Protein 2C5Q (pdb70)

B-factor: mean 17.47, std 9.69, range [5.38, 99.22]

Secondary structure (P-SEA, 3-state):
ccccccccccaaaaaaaaaaccccccccccccccccccccccccccccbbbbbcccccccccccccccccccccbbbbcccccccccccccccccccccaaaaaaaaaacccbbbbcbbbcaaaaaaaacbbbbccccccccccccccccccccbbbbbcccccccccccccccccccbbbbcccccccaaaaaaaaaaaaaaaaaaaaaaaacccaaaaaaaaacccccc/caaaaaaaccaaaaaaaaaaccccccccccccccccccccccbbbbbbbbbbbcccccccccccccccccccccbbbbcccccccccccccccccccccaaaaaaaaaacccbbbbcbbbcaaaaaaaacbbbbccccccccccccccccccccbbbbbcccccccccccccccccccbbbbccccccaaaaaaaaaaaaaaaaaaaaaaaaacccaaaaaaaaaaaacc/caaaaaaaccaaaaaaaaaaccccccccccccccccccccccccccccbbbbbcccccccccccccccccccccbbbbcccccccccccccccccccccaaaaaaaaaacccbbbbcbbbcaaaaaaaacbbbbccccccccccccccccccccbbbbbcccccccccccccccccccbbbbbbccccaaaaaaaaaaaaaaaaaaaaaaaaacccaaaaaaaaacccccc/ccccccccccaaaaaaaaaaccccccccccccccccccccccccccccbbbbbcccccccccccccccccccccbbbbcccccccccccccccccccccaaaaaaaaaacccbbbbcbbbcaaaaaaaacbbbbccccccccccccccccccccbbbbbcccccccccccccccccccbbbbccccccaaaaaaaaaaaaaaaaaaaaaaaaacccaaaaaaaaacccccc/ccccccccccaaaaaaaaaaccccccccccccccccccccccccccccbbbbbcccccccccccccccccccccbbbbcccccccccccccccccccccaaaaaaaaaacccbbbbcbbbcaaaaaaaacbbbbccccccccccccccccccccbbbbbcccccccccccccccccccbbbbbbccccaaaaaaaaaaaaaaaaaaaaaaaaacccaaaaaaaccccccccc/caaaaaaaccaaaaaaaaaaccccccccccccccccccccccccccccbbbbbcccccccccccccccccccccbbbbcccccccccccccccccccccaaaaaaaaaacccbbbbcbbbcaaaaaaaacbbbbccccccccccccccccccccbbbbbcccccccccccccccccccbbbbbbccccaaaaaaaaaaaaaaaaaaaaaaaaacccaaaaaaacccccc

Sequence (1384 aa):
SDLQKLQRFSTCDISDGLLNVYNIPTGGYFPNLTAISPPQNSSIVGTAYTVLFAPIDDPRPAVNYIDSVPPNSILVLALEPHLQSQFHPFIKITQAMYGGLMSTRAQYLKSNGTVVFGRIRDVDEHRTLNHPVFAYGVGSCAPKAVVKAVGTNVQLKILTSDGVTQTIPGDYIAGDNNGIVRIPVQETDISKLVTYIEKSIEVDLLVSEDIKNGIPAKQAQNDRRSVLKKYSDLQKLQRFSTCDISDGLLNVYNIPTGGYFPNLTAISPPQNSSIVGTAYTVLFAPIDDPRPAVNYIDSVPPNSILVLALEPHLQSQFHPFIKITQAMYGGLMSTRAQYLKSNGTVVFGRIRDVDEHRTLNHPVFAYGVGSCAPKAVVKAVGTNVQLKILTSDGVTQTIPGDYIAGDNNGIVRIPVQETDISKLVTYIEKSIEVDLLVSEDIKNGIPAKQAQNDRRSVLKKSDLQKLQRFSTCDISDGLLNVYNIPTGGYFPNLTAISPPQNSSIVGTAYTVLFAPIDDPRPAVNYIDSVPPNSILVLALEPHLQSQFHPFIKITQAMYGGLMSTRAQYLKSNGTVVFGRIRDVDEHRTLNHPVFAYGVGSCAPKAVVKAVGTNVQLKILTSDGVTQTIPGDYIAGDNNGIVRIPVQETDISKLVTYIEKSIEVDLLVSEDIKNGIPAKQAQNDRRSVLKKYSDLQKLQRFSTCDISDGLLNVYNIPTGGYFPNLTAISPPQNSSIVGTAYTVLFAPIDDPRPAVNYIDSVPPNSILVLALEPHLQSQFHPFIKITQAMYGGLMSTRAQYLKSNGTVVFGRIRDVDEHRTLNHPVFAYGVGSCAPKAVVKAVGTNVQLKILTSDGVTQTIPGDYIAGDNNGIVRIPVQETDISKLVTYIEKSIEVDLLVSEDIKNGIPAKQAQNDRRSVLKKYSDLQKLQRFSTCDISDGLLNVYNIPTGGYFPNLTAISPPQNSSIVGTAYTVLFAPIDDPRPAVNYIDSVPPNSILVLALEPHLQSQFHPFIKITQAMYGGLMSTRAQYLKSNGTVVFGRIRDVDEHRTLNHPVFAYGVGSCAPKAVVKAVGTNVQLKILTSDGVTQTIPGDYIAGDNNGIVRIPVQETDISKLVTYIEKSIEVDLLVSEDIKNGIPAKQAQNDRRSVLKKYISDLQKLQRFSTCDISDGLLNVYNIPTGGYFPNLTAISPPQNSSIVGTAYTVLFAPIDDPRPAVNYIDSVPPNSILVLALEPHLQSQFHPFIKITQAMYGGLMSTRAQYLKSNGTVVFGRIRDVDEHRTLNHPVFAYGVGSCAPKAVVKAVGTNVQLKILTSDGVTQTIPGDYIAGDNNGIVRIPVQETDISKLVTYIEKSIEVDLLVSEDIKNGIPAKQAQNDRRSVLK

Organism: Saccharomyces cerevisiae (strain ATCC 204508 / S288c) (NCBI:txid559292)

Foldseek 3Di:
DLQVLVVPDDLVLQLVLCCVVPVPVVSQAFDQKAFLLAAPDQKFKAFEKEWEKEWPPDPFDFDDRQQPQAARHAYEYDYDPVQADLDPLGGNDQAAAEELVSLVSNVVNHYRAYEYAGAYEPSVSCNVVSHTYIYSYYHHHYCVNTMGTRDIPDKDWGQYNVRDIDIDGGWMWMQGRRGIGTHHVVRDPSVSSSVLSVLVVVLVVQLVVCVVVVHDNVVSSVVSCVVSVVD/DLQVLCVVDDLVLQLVLCCPVVVPPRSQAFDQKAWLLAAPDFKAKAFEKEWEKEWPPDPFDFDDRLQPQAARYAYEYEYDVVQADLDPLGGNDQAAAEELVSLVSNVVNHYRAYEYAAAYEPSVSCNVVSHTYIYSYYHHHYCVNTMGTRDIPDKDWGQYNVRDTDIDGGWMWMQGRRGIGTHDPVPDDSVSSSVLSVLLVVLVVQLVVCVVVPHDSVVSVVVSCVVSVD/DLQVLVVVDALVLQLVLCCPVVVPVRSQAFDQKAFLLAAPDFKAKAFEWEWEKEWPPDPQDFDDSLQPQAARYAYEYEYDPVQADLDPLGGNDQAAAEELVSLVSNVVNHYQAYEYAAAYEPSVSCNVVSHTYIYSYYHHHYCNNTMGTRDIPDKDWGQYNVRDIDIDGGWMWMQGRRGIGTHDPVPDPSVVSSVLSVLVVVLVVQLVVCVVVPHDSVVSNVVSCPVSVVD/DLQVLCVVDDLVLQLVLCCPVVVPVRSQDFDQK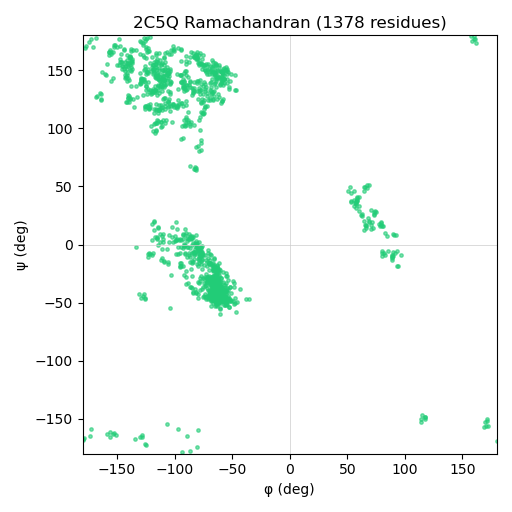AFLQAAPDFKAKAFEKEWEKEWPPDPFDFDDRQQPQAARYAYEYDYDCVQADLDPLGGNDQAAAEELVSLVSNVVNHYQAYEYAAAYEHSVSCNVVSHTYIYSYYHHHYCVNTMGTRDIPDKDWGQYNVRDIDIDGGWMWMQGRRGIGTHDVVPDDSVVSSVLSVLVVVLVVQLVVCVVVVHDNVVSNCVSCVVSVVD/DLQVLCVPDDLVLQLVLCCPVVVPPRSQAFDQKAWLQAAPDFKAKAFEKEWEKEWPPPPFDFDDRQQPQAARHAYEYEYDVVQADLDPLGGNDQAAAEELVSLVSNVVNHYRAYEYAAAYEHSVNCNVVSHIYIYSYYHHHYCVNTMGTRDIPDKDWGQYNVRDTDIDGGWMWMQGRRGIGTHDVVPDDSVLSSVLSVLVVVLVVQLVVCVVVPNDSVVSCVVSVPCSVVSD/DLQVLCVVDDLVLQLVLCCPVVVPPRSQAFDQKAFLQAAPDQKFKAFEWEWEKEWPPDPQDFDDSLQPQAARYAYEYEYACVQADLDPLGGNDQAAAEELVSLVSNVVNHYQAYEYAAAYEPSVSCNVVSGTYIYSYYHHHYCNNTMGTRDIPDKDWGQYNVRDTDIDGGWMWMDHRVHIGTHGPVPDPSVSSSVLSVLVVVLVVQLVVCVVVPHDNVRSNVVSCPVND

CATH classification: 3.50.30.40

InterPro domains:
  IPR005493 Ribonuclease E inhibitor RraA/RraA-like protein [PF03737] (12-183)
  IPR005493 Ribonuclease E inhibitor RraA/RraA-like protein [cd16841] (13-185)
  IPR036704 Ribonuclease E inhibitor RraA/RraA-like superfamily [SSF89562] (8-189)

Structure (mmCIF, N/CA/C/O backbone):
data_2C5Q
#
_entry.id   2C5Q
#
_cell.length_a   128.193
_cell.length_b   255.073
_cell.length_c   48.173
_cell.angle_alpha   90.00
_cell.angle_beta   90.00
_cell.angle_gamma   90.00
#
_symmetry.space_group_name_H-M   'P 21 21 2'
#
loop_
_entity.id
_entity.type
_entity.pdbx_description
1 polymer 'RRAA-LIKE PROTEIN YER010C'
2 non-polymer 1,2-ETHANEDIOL
3 water water
#
loop_
_atom_site.group_PDB
_atom_site.id
_atom_site.type_symbol
_atom_site.label_atom_id
_atom_site.label_alt_id
_atom_site.label_comp_id
_atom_site.label_asym_id
_atom_site.label_entity_id
_atom_site.label_seq_id
_atom_site.pdbx_PDB_ins_code
_atom_site.Cartn_x
_atom_site.Cartn_y
_atom_site.Cartn_z
_atom_site.occupancy
_atom_site.B_iso_or_equiv
_atom_site.auth_seq_id
_atom_site.auth_comp_id
_atom_site.auth_asym_id
_atom_site.auth_atom_id
_atom_site.pdbx_PDB_model_num
ATOM 1 N N . SER A 1 2 ? 92.935 7.986 43.656 1.00 23.93 2 SER A N 1
ATOM 2 C CA . SER A 1 2 ? 93.287 7.539 42.276 1.00 23.67 2 SER A CA 1
ATOM 3 C C . SER A 1 2 ? 94.478 8.292 41.752 1.00 23.69 2 SER A C 1
ATOM 4 O O . SER A 1 2 ? 94.837 9.325 42.288 1.00 21.97 2 SER A O 1
ATOM 7 N N . ASP A 1 3 ? 95.052 7.781 40.662 1.00 24.36 3 ASP A N 1
ATOM 8 C CA . ASP A 1 3 ? 96.178 8.463 39.985 1.00 23.51 3 ASP A CA 1
ATOM 9 C C . ASP A 1 3 ? 95.824 9.833 39.556 1.00 22.46 3 ASP A C 1
ATOM 10 O O . ASP A 1 3 ? 96.605 10.755 39.777 1.00 21.14 3 ASP A O 1
ATOM 15 N N . LEU A 1 4 ? 94.665 9.988 38.928 1.00 21.40 4 LEU A N 1
ATOM 16 C CA . LEU A 1 4 ? 94.247 11.312 38.471 1.00 20.95 4 LEU A CA 1
ATOM 17 C C . LEU A 1 4 ? 94.062 12.272 39.603 1.00 20.16 4 LEU A C 1
ATOM 18 O O . LEU A 1 4 ? 94.323 13.462 39.467 1.00 19.64 4 LEU A O 1
ATOM 23 N N . GLN A 1 5 ? 93.532 11.790 40.721 1.00 18.42 5 GLN A N 1
ATOM 24 C CA . GLN A 1 5 ? 93.352 12.691 41.844 1.00 18.84 5 GLN A CA 1
ATOM 25 C C . GLN A 1 5 ? 94.720 13.177 42.322 1.00 17.64 5 GLN A C 1
ATOM 26 O O . GLN A 1 5 ? 94.842 14.336 42.707 1.00 18.20 5 GLN A O 1
ATOM 32 N N . LYS A 1 6 ? 95.726 12.316 42.278 1.00 17.96 6 LYS A N 1
ATOM 33 C CA . LYS A 1 6 ? 97.049 12.747 42.760 1.00 18.72 6 LYS A CA 1
ATOM 34 C C . LYS A 1 6 ? 97.660 13.727 41.743 1.00 17.61 6 LYS A C 1
ATOM 35 O O . LYS A 1 6 ? 98.154 14.787 42.092 1.00 17.85 6 LYS A O 1
ATOM 41 N N . LEU A 1 7 ? 97.591 13.360 40.468 1.00 16.69 7 LEU A N 1
ATOM 42 C CA . LEU A 1 7 ? 98.082 14.263 39.396 1.00 16.89 7 LEU A CA 1
ATOM 43 C C . LEU A 1 7 ? 97.406 15.613 39.314 1.00 17.15 7 LEU A C 1
ATOM 44 O O . LEU A 1 7 ? 98.004 16.601 38.853 1.00 16.27 7 LEU A O 1
ATOM 49 N N . GLN A 1 8 ? 96.141 15.687 39.733 1.00 17.24 8 GLN A N 1
ATOM 50 C CA . GLN A 1 8 ? 95.384 16.928 39.641 1.00 17.36 8 GLN A CA 1
ATOM 51 C C . GLN A 1 8 ? 95.998 18.042 40.489 1.00 16.77 8 GLN A C 1
ATOM 52 O O . GLN A 1 8 ? 95.756 19.227 40.240 1.00 17.28 8 GLN A O 1
ATOM 58 N N . ARG A 1 9 ? 96.776 17.655 41.498 1.00 15.59 9 ARG A N 1
ATOM 59 C CA . ARG A 1 9 ? 97.441 18.584 42.400 1.00 16.52 9 ARG A CA 1
ATOM 60 C C . ARG A 1 9 ? 98.760 19.160 41.879 1.00 14.68 9 ARG A C 1
ATOM 61 O O . ARG A 1 9 ? 99.356 20.021 42.555 1.00 15.23 9 ARG A O 1
ATOM 69 N N . PHE A 1 10 ? 99.221 18.666 40.729 1.00 13.48 10 PHE A N 1
ATOM 70 C CA . PHE A 1 10 ? 100.535 19.000 40.174 1.00 12.59 10 PHE A CA 1
ATOM 71 C C . PHE A 1 10 ? 100.456 19.966 38.998 1.00 12.50 10 PHE A C 1
ATOM 72 O O . PHE A 1 10 ? 99.540 19.868 38.195 1.00 13.07 10 PHE A O 1
ATOM 80 N N . SER A 1 11 ? 101.431 20.853 38.858 1.00 11.71 11 SER A N 1
ATOM 81 C CA . SER A 1 11 ? 101.545 21.608 37.608 1.00 11.35 11 SER A CA 1
ATOM 82 C C . SER A 1 11 ? 102.198 20.721 36.566 1.00 10.43 11 SER A C 1
ATOM 83 O O . SER A 1 11 ? 102.805 19.699 36.886 1.00 10.10 11 SER A O 1
ATOM 86 N N . THR A 1 12 ? 102.065 21.125 35.312 1.00 9.41 12 THR A N 1
ATOM 87 C CA . THR A 1 12 ? 102.726 20.421 34.231 1.00 9.88 12 THR A CA 1
ATOM 88 C C . THR A 1 12 ? 104.233 20.467 34.435 1.00 9.01 12 THR A C 1
ATOM 89 O O . THR A 1 12 ? 104.940 19.512 34.100 1.00 9.71 12 THR A O 1
ATOM 93 N N . CYS A 1 13 ? 104.735 21.555 35.013 1.00 8.47 13 CYS A N 1
ATOM 94 C CA . CYS A 1 13 ? 106.166 21.668 35.276 1.00 8.64 13 CYS A CA 1
ATOM 95 C C . CYS A 1 13 ? 106.627 20.634 36.307 1.00 8.74 13 CYS A C 1
ATOM 96 O O . CYS A 1 13 ? 107.685 20.063 36.164 1.00 8.92 13 CYS A O 1
ATOM 99 N N . ASP A 1 14 ? 105.813 20.412 37.333 1.00 8.96 14 ASP A N 1
ATOM 100 C CA . ASP A 1 14 ? 106.114 19.435 38.382 1.00 9.54 14 ASP A CA 1
ATOM 101 C C . ASP A 1 14 ? 106.178 18.052 37.760 1.00 9.51 14 ASP A C 1
ATOM 102 O O . ASP A 1 14 ? 107.071 17.241 38.055 1.00 8.97 14 ASP A O 1
ATOM 107 N N . ILE A 1 15 ? 105.226 17.775 36.867 1.00 8.72 15 ILE A N 1
ATOM 108 C CA . ILE A 1 15 ? 105.250 16.502 36.185 1.00 9.14 15 ILE A CA 1
ATOM 109 C C . ILE A 1 15 ? 106.484 16.330 35.297 1.00 8.87 15 ILE A C 1
ATOM 110 O O . ILE A 1 15 ? 107.136 15.278 35.302 1.00 9.63 15 ILE A O 1
ATOM 115 N N . SER A 1 16 ? 106.830 17.356 34.521 1.00 8.15 16 SER A N 1
ATOM 116 C CA . SER A 1 16 ? 108.051 17.271 33.715 1.00 8.29 16 SER A CA 1
ATOM 117 C C . SER A 1 16 ? 109.292 17.076 34.603 1.00 8.18 16 SER A C 1
ATOM 118 O O . SER A 1 16 ? 110.246 16.458 34.170 1.00 8.55 16 SER A O 1
ATOM 121 N N . ASP A 1 17 ? 109.320 17.686 35.791 1.00 8.64 17 ASP A N 1
ATOM 122 C CA . ASP A 1 17 ? 110.433 17.465 36.733 1.00 9.11 17 ASP A CA 1
ATOM 123 C C . ASP A 1 17 ? 110.577 15.966 37.057 1.00 9.65 17 ASP A C 1
ATOM 124 O O . ASP A 1 17 ? 111.698 15.442 37.060 1.00 9.85 17 ASP A O 1
ATOM 129 N N . GLY A 1 18 ? 109.456 15.297 37.307 1.00 9.44 18 GLY A N 1
ATOM 130 C CA . GLY A 1 18 ? 109.472 13.857 37.555 1.00 9.83 18 GLY A CA 1
ATOM 131 C C . GLY A 1 18 ? 109.964 13.086 36.321 1.00 9.86 18 GLY A C 1
ATOM 132 O O . GLY A 1 18 ? 110.797 12.182 36.399 1.00 10.94 18 GLY A O 1
ATOM 133 N N . LEU A 1 19 ? 109.426 13.402 35.139 1.00 9.45 19 LEU A N 1
ATOM 134 C CA . LEU A 1 19 ? 109.786 12.615 33.971 1.00 9.16 19 LEU A CA 1
ATOM 135 C C . LEU A 1 19 ? 111.266 12.805 33.608 1.00 9.64 19 LEU A C 1
ATOM 136 O O . LEU A 1 19 ? 111.975 11.886 33.220 1.00 9.38 19 LEU A O 1
ATOM 141 N N . LEU A 1 20 ? 111.721 14.040 33.699 1.00 9.16 20 LEU A N 1
ATOM 142 C CA . LEU A 1 20 ? 113.104 14.364 33.430 1.00 8.89 20 LEU A CA 1
ATOM 143 C C . LEU A 1 20 ? 114.056 13.701 34.448 1.00 9.96 20 LEU A C 1
ATOM 144 O O . LEU A 1 20 ? 115.053 13.096 34.052 1.00 10.95 20 LEU A O 1
ATOM 149 N N . ASN A 1 21 ? 113.747 13.826 35.732 1.00 9.85 21 ASN A N 1
ATOM 150 C CA . ASN A 1 21 ? 114.685 13.397 36.766 1.00 10.51 21 ASN A CA 1
ATOM 151 C C . ASN A 1 21 ? 114.595 11.916 37.068 1.00 12.31 21 ASN A C 1
ATOM 152 O O . ASN A 1 21 ? 115.631 11.252 37.248 1.00 13.35 21 ASN A O 1
ATOM 157 N N . VAL A 1 22 ? 113.392 11.387 37.138 1.00 12.62 22 VAL A N 1
ATOM 158 C CA . VAL A 1 22 ? 113.237 9.962 37.418 1.00 12.29 22 VAL A CA 1
ATOM 159 C C . VAL A 1 22 ? 113.535 9.083 36.213 1.00 12.65 22 VAL A C 1
ATOM 160 O O . VAL A 1 22 ? 114.150 8.004 36.389 1.00 13.87 22 VAL A O 1
ATOM 164 N N . TYR A 1 23 ? 113.144 9.515 35.007 1.00 11.31 23 TYR A N 1
ATOM 165 C CA . TYR A 1 23 ? 113.245 8.695 33.799 1.00 11.43 23 TYR A CA 1
ATOM 166 C C . TYR A 1 23 ? 114.211 9.177 32.727 1.00 11.76 23 TYR A C 1
ATOM 167 O O . TYR A 1 23 ? 114.353 8.526 31.689 1.00 12.02 23 TYR A O 1
ATOM 176 N N . ASN A 1 24 ? 114.873 10.297 32.982 1.00 12.45 24 ASN A N 1
ATOM 177 C CA . ASN A 1 24 ? 115.842 10.861 32.053 1.00 11.66 24 ASN A CA 1
ATOM 178 C C . ASN A 1 24 ? 115.220 11.154 30.673 1.00 11.89 24 ASN A C 1
ATOM 179 O O . ASN A 1 24 ? 115.880 10.952 29.628 1.00 12.75 24 ASN A O 1
ATOM 184 N N . ILE A 1 25 ? 113.967 11.574 30.681 1.00 10.76 25 ILE A N 1
ATOM 185 C CA . ILE A 1 25 ? 113.243 11.951 29.471 1.00 10.41 25 ILE A CA 1
ATOM 186 C C . ILE A 1 25 ? 113.598 13.420 29.224 1.00 9.81 25 ILE A C 1
ATOM 187 O O . ILE A 1 25 ? 113.148 14.327 29.977 1.00 9.90 25 ILE A O 1
ATOM 192 N N . PRO A 1 26 ? 114.462 13.693 28.214 1.00 10.59 26 PRO A N 1
ATOM 193 C CA . PRO A 1 26 ? 115.030 15.051 28.168 1.00 10.31 26 PRO A CA 1
ATOM 194 C C . PRO A 1 26 ? 114.006 16.174 27.981 1.00 9.44 26 PRO A C 1
ATOM 195 O O . PRO A 1 26 ? 114.251 17.288 28.416 1.00 9.56 26 PRO A O 1
ATOM 199 N N . THR A 1 27 ? 112.885 15.902 27.298 1.00 9.51 27 THR A N 1
ATOM 200 C CA . THR A 1 27 ? 111.858 16.914 27.088 1.00 9.19 27 THR A CA 1
ATOM 201 C C . THR A 1 27 ? 110.786 16.911 28.178 1.00 8.26 27 THR A C 1
ATOM 202 O O . THR A 1 27 ? 109.852 17.683 28.125 1.00 8.44 27 THR A O 1
ATOM 206 N N . GLY A 1 28 ? 110.895 15.992 29.147 1.00 7.79 28 GLY A N 1
ATOM 207 C CA . GLY A 1 28 ? 109.962 15.984 30.235 1.00 8.76 28 GLY A CA 1
ATOM 208 C C . GLY A 1 28 ? 108.525 15.716 29.821 1.00 8.33 28 GLY A C 1
ATOM 209 O O . GLY A 1 28 ? 107.617 16.086 30.543 1.00 8.82 28 GLY A O 1
ATOM 210 N N . GLY A 1 29 ? 108.342 15.023 28.699 1.00 9.12 29 GLY A N 1
ATOM 211 C CA . GLY A 1 29 ? 107.003 14.687 28.224 1.00 8.15 29 GLY A CA 1
ATOM 212 C C . GLY A 1 29 ? 106.207 15.844 27.666 1.00 8.34 29 GLY A C 1
ATOM 213 O O . GLY A 1 29 ? 104.996 15.721 27.498 1.00 8.89 29 GLY A O 1
ATOM 214 N N . TYR A 1 30 ? 106.881 16.962 27.383 1.00 8.21 30 TYR A N 1
ATOM 215 C CA . TYR A 1 30 ? 106.207 18.145 26.913 1.00 7.70 30 TYR A CA 1
ATOM 216 C C . TYR A 1 30 ? 105.776 18.058 25.468 1.00 7.38 30 TYR A C 1
ATOM 217 O O . TYR A 1 30 ? 106.524 17.594 24.614 1.00 6.94 30 TYR A O 1
ATOM 226 N N . PHE A 1 31 ? 104.542 18.498 25.196 1.00 8.32 31 PHE A N 1
ATOM 227 C CA . PHE A 1 31 ? 104.040 18.677 23.834 1.00 8.32 31 PHE A CA 1
ATOM 228 C C . PHE A 1 31 ? 103.857 20.190 23.613 1.00 8.81 31 PHE A C 1
ATOM 229 O O . PHE A 1 31 ? 102.958 20.781 24.191 1.00 9.24 31 PHE A O 1
ATOM 237 N N . PRO A 1 32 ? 104.762 20.808 22.837 1.00 7.70 32 PRO A N 1
ATOM 238 C CA . PRO A 1 32 ? 104.844 22.262 22.798 1.00 7.87 32 PRO A CA 1
ATOM 239 C C . PRO A 1 32 ? 103.833 22.969 21.903 1.00 7.87 32 PRO A C 1
ATOM 240 O O . PRO A 1 32 ? 103.246 22.360 21.029 1.00 8.11 32 PRO A O 1
ATOM 244 N N . ASN A 1 33 ? 103.654 24.259 22.171 1.00 8.74 33 ASN A N 1
ATOM 245 C CA . ASN A 1 33 ? 102.999 25.197 21.259 1.00 9.02 33 ASN A CA 1
ATOM 246 C C . ASN A 1 33 ? 101.486 25.156 21.222 1.00 9.41 33 ASN A C 1
ATOM 247 O O . ASN A 1 33 ? 100.885 25.708 20.287 1.00 10.34 33 ASN A O 1
ATOM 252 N N . LEU A 1 34 ? 100.875 24.533 22.226 1.00 9.36 34 LEU A N 1
ATOM 253 C CA . LEU A 1 34 ? 99.407 24.527 22.373 1.00 10.31 34 LEU A CA 1
ATOM 254 C C . LEU A 1 34 ? 98.982 25.716 23.251 1.00 11.89 34 LEU A C 1
ATOM 255 O O . LEU A 1 34 ? 99.698 26.075 24.187 1.00 15.66 34 LEU A O 1
ATOM 260 N N . THR A 1 35 ? 97.883 26.361 22.886 1.00 11.56 35 THR A N 1
ATOM 261 C CA . THR A 1 35 ? 97.314 27.466 23.622 1.00 11.52 35 THR A CA 1
ATOM 262 C C . THR A 1 35 ? 96.019 27.009 24.271 1.00 11.16 35 THR A C 1
ATOM 263 O O . THR A 1 35 ? 95.222 26.307 23.651 1.00 10.10 35 THR A O 1
ATOM 267 N N . ALA A 1 36 ? 95.784 27.476 25.487 1.00 11.92 36 ALA A N 1
ATOM 268 C CA . ALA A 1 36 ? 94.530 27.247 26.214 1.00 12.84 36 ALA A CA 1
ATOM 269 C C . ALA A 1 36 ? 93.454 28.206 25.697 1.00 14.57 36 ALA A C 1
ATOM 270 O O . ALA A 1 36 ? 93.169 29.266 26.294 1.00 15.33 36 ALA A O 1
ATOM 272 N N . ILE A 1 37 ? 92.860 27.851 24.576 1.00 14.08 37 ILE A N 1
ATOM 273 C CA . ILE A 1 37 ? 91.912 28.716 23.908 1.00 14.74 37 ILE A CA 1
ATOM 274 C C . ILE A 1 37 ? 90.656 28.838 24.775 1.00 15.66 37 ILE A C 1
ATOM 275 O O . ILE A 1 37 ? 90.076 29.923 24.884 1.00 15.60 37 ILE A O 1
ATOM 280 N N . SER A 1 38 ? 90.260 27.726 25.378 1.00 14.48 38 SER A N 1
ATOM 281 C CA . SER A 1 38 ? 89.209 27.712 26.404 1.00 16.11 38 SER A CA 1
ATOM 282 C C . SER A 1 38 ? 89.851 27.234 27.684 1.00 17.15 38 SER A C 1
ATOM 283 O O . SER A 1 38 ? 90.084 26.056 27.885 1.00 14.55 38 SER A O 1
ATOM 286 N N . PRO A 1 39 ? 90.256 28.173 28.527 1.00 20.16 39 PRO A N 1
ATOM 287 C CA . PRO A 1 39 ? 91.097 27.820 29.637 1.00 22.32 39 PRO A CA 1
ATOM 288 C C . PRO A 1 39 ? 90.359 27.006 30.721 1.00 23.42 39 PRO A C 1
ATOM 289 O O . PRO A 1 39 ? 89.139 27.156 30.885 1.00 24.38 39 PRO A O 1
ATOM 293 N N . PRO A 1 40 ? 91.083 26.145 31.442 1.00 24.16 40 PRO A N 1
ATOM 294 C CA . PRO A 1 40 ? 90.463 25.480 32.591 1.00 25.97 40 PRO A CA 1
ATOM 295 C C . PRO A 1 40 ? 89.968 26.514 33.611 1.00 27.55 40 PRO A C 1
ATOM 296 O O . PRO A 1 40 ? 90.548 27.579 33.707 1.00 28.47 40 PRO A O 1
ATOM 300 N N . GLN A 1 41 ? 88.873 26.210 34.305 1.00 30.20 41 GLN A N 1
ATOM 301 C CA . GLN A 1 41 ? 88.379 27.045 35.422 1.00 31.56 41 GLN A CA 1
ATOM 302 C C . GLN A 1 41 ? 89.309 26.895 36.603 1.00 31.68 41 GLN A C 1
ATOM 303 O O . GLN A 1 41 ? 89.577 27.859 37.309 1.00 32.21 41 GLN A O 1
ATOM 309 N N . ASN A 1 42 ? 89.781 25.664 36.810 1.00 31.98 42 ASN A N 1
ATOM 310 C CA . ASN A 1 42 ? 90.759 25.347 37.852 1.00 32.06 42 ASN A CA 1
ATOM 311 C C . ASN A 1 42 ? 92.172 25.567 37.357 1.00 31.42 42 ASN A C 1
ATOM 312 O O . ASN A 1 42 ? 92.348 25.986 36.221 1.00 32.21 42 ASN A O 1
ATOM 317 N N . SER A 1 43 ? 93.186 25.283 38.179 1.00 30.33 43 SER A N 1
ATOM 318 C CA . SER A 1 43 ? 94.572 25.557 37.755 1.00 29.64 43 SER A CA 1
ATOM 319 C C . SER A 1 43 ? 95.017 24.682 36.566 1.00 28.41 43 SER A C 1
ATOM 320 O O . SER A 1 43 ? 95.734 25.162 35.663 1.00 30.54 43 SER A O 1
ATOM 323 N N . SER A 1 44 ? 94.593 23.421 36.559 1.00 25.21 44 SER A N 1
ATOM 324 C CA . SER A 1 44 ? 95.034 22.474 35.521 1.00 22.38 44 SER A CA 1
ATOM 325 C C . SER A 1 44 ? 93.940 21.479 35.180 1.00 20.82 44 SER A C 1
ATOM 326 O O . SER A 1 44 ? 92.976 21.310 35.955 1.00 20.36 44 SER A O 1
ATOM 329 N N . ILE A 1 45 ? 94.103 20.807 34.049 1.00 17.31 45 ILE A N 1
ATOM 330 C CA . ILE A 1 45 ? 93.247 19.675 33.724 1.00 16.25 45 ILE A CA 1
ATOM 331 C C . ILE A 1 45 ? 94.108 18.418 33.667 1.00 14.92 45 ILE A C 1
ATOM 332 O O . ILE A 1 45 ? 95.265 18.451 33.269 1.00 13.37 45 ILE A O 1
ATOM 337 N N . VAL A 1 46 ? 93.544 17.306 34.096 1.00 14.03 46 VAL A N 1
ATOM 338 C CA . VAL A 1 46 ? 94.207 16.027 33.920 1.00 14.91 46 VAL A CA 1
ATOM 339 C C . VAL A 1 46 ? 93.197 14.996 33.484 1.00 15.33 46 VAL A C 1
ATOM 340 O O . VAL A 1 46 ? 92.003 15.143 33.766 1.00 17.49 46 VAL A O 1
ATOM 344 N N . GLY A 1 47 ? 93.663 13.994 32.766 1.00 13.18 47 GLY A N 1
ATOM 345 C CA . GLY A 1 47 ? 92.791 12.889 32.383 1.00 13.02 47 GLY A CA 1
ATOM 346 C C . GLY A 1 47 ? 93.546 11.830 31.616 1.00 11.77 47 GLY A C 1
ATOM 347 O O . GLY A 1 47 ? 94.710 12.003 31.261 1.00 11.87 47 GLY A O 1
ATOM 348 N N . THR A 1 48 ? 92.887 10.697 31.422 1.00 11.68 48 THR A N 1
ATOM 349 C CA . THR A 1 48 ? 93.417 9.619 30.607 1.00 11.26 48 THR A CA 1
ATOM 350 C C . THR A 1 48 ? 93.138 9.852 29.132 1.00 10.07 48 THR A C 1
ATOM 351 O O . THR A 1 48 ? 92.013 10.239 28.743 1.00 10.75 48 THR A O 1
ATOM 355 N N . ALA A 1 49 ? 94.142 9.636 28.303 1.00 9.19 49 ALA A N 1
ATOM 356 C CA . ALA A 1 49 ? 94.028 10.020 26.892 1.00 9.25 49 ALA A CA 1
ATOM 357 C C . ALA A 1 49 ? 93.051 9.110 26.148 1.00 9.45 49 ALA A C 1
ATOM 358 O O . ALA A 1 49 ? 93.198 7.872 26.155 1.00 11.30 49 ALA A O 1
ATOM 360 N N . TYR A 1 50 ? 92.061 9.725 25.525 1.00 9.44 50 TYR A N 1
ATOM 361 C CA . TYR A 1 50 ? 91.210 9.099 24.508 1.00 9.40 50 TYR A CA 1
ATOM 362 C C . TYR A 1 50 ? 91.584 9.772 23.188 1.00 9.98 50 TYR A C 1
ATOM 363 O O . TYR A 1 50 ? 91.318 10.935 22.963 1.00 8.96 50 TYR A O 1
ATOM 372 N N . THR A 1 51 ? 92.281 9.021 22.353 1.00 9.12 51 THR A N 1
ATOM 373 C CA . THR A 1 51 ? 92.958 9.569 21.183 1.00 8.99 51 THR A CA 1
ATOM 374 C C . THR A 1 51 ? 92.086 9.460 19.934 1.00 9.61 51 THR A C 1
ATOM 375 O O . THR A 1 51 ? 91.352 8.470 19.756 1.00 10.43 51 THR A O 1
ATOM 379 N N . VAL A 1 52 ? 92.217 10.454 19.052 1.00 8.25 52 VAL A N 1
ATOM 380 C CA . VAL A 1 52 ? 91.496 10.457 17.791 1.00 8.57 52 VAL A CA 1
ATOM 381 C C . VAL A 1 52 ? 92.472 10.886 16.687 1.00 9.16 52 VAL A C 1
ATOM 382 O O . VAL A 1 52 ? 93.032 11.988 16.775 1.00 9.39 52 VAL A O 1
ATOM 386 N N . LEU A 1 53 ? 92.608 10.064 15.650 1.00 9.08 53 LEU A N 1
ATOM 387 C CA . LEU A 1 53 ? 93.506 10.352 14.518 1.00 9.69 53 LEU A CA 1
ATOM 388 C C . LEU A 1 53 ? 92.667 10.762 13.310 1.00 9.55 53 LEU A C 1
ATOM 389 O O . LEU A 1 53 ? 91.659 10.116 12.995 1.00 10.08 53 LEU A O 1
ATOM 394 N N . PHE A 1 54 ? 93.075 11.863 12.680 1.00 10.18 54 PHE A N 1
ATOM 395 C CA . PHE A 1 54 ? 92.455 12.409 11.479 1.00 9.15 54 PHE A CA 1
ATOM 396 C C . PHE A 1 54 ? 93.400 12.221 10.285 1.00 10.67 54 PHE A C 1
ATOM 397 O O . PHE A 1 54 ? 94.612 12.317 10.424 1.00 10.80 54 PHE A O 1
ATOM 405 N N . ALA A 1 55 ? 92.835 11.964 9.116 1.00 10.83 55 ALA A N 1
ATOM 406 C CA . ALA A 1 55 ? 93.615 11.797 7.879 1.00 10.46 55 ALA A CA 1
ATOM 407 C C . ALA A 1 55 ? 92.910 12.556 6.755 1.00 10.39 55 ALA A C 1
ATOM 408 O O . ALA A 1 55 ? 91.741 12.924 6.898 1.00 8.90 55 ALA A O 1
ATOM 410 N N . PRO A 1 56 ? 93.592 12.738 5.636 1.00 10.92 56 PRO A N 1
ATOM 411 C CA . PRO A 1 56 ? 92.898 13.332 4.513 1.00 11.60 56 PRO A CA 1
ATOM 412 C C . PRO A 1 56 ? 91.630 12.570 4.130 1.00 12.13 56 PRO A C 1
ATOM 413 O O . PRO A 1 56 ? 91.566 11.327 4.232 1.00 11.66 56 PRO A O 1
ATOM 417 N N . ILE A 1 57 ? 90.675 13.271 3.543 1.00 12.81 57 ILE A N 1
ATOM 418 C CA . ILE A 1 57 ? 89.426 12.626 3.214 1.00 14.23 57 ILE A CA 1
ATOM 419 C C . ILE A 1 57 ? 89.595 11.535 2.152 1.00 15.14 57 ILE A C 1
ATOM 420 O O . ILE A 1 57 ? 88.760 10.647 2.113 1.00 14.98 57 ILE A O 1
ATOM 425 N N . ASP A 1 58 ? 90.647 11.588 1.336 1.00 14.61 58 ASP A N 1
ATOM 426 C CA . ASP A 1 58 ? 90.893 10.560 0.330 1.00 16.07 58 ASP A CA 1
ATOM 427 C C . ASP A 1 58 ? 91.527 9.292 0.886 1.00 15.61 58 ASP A C 1
ATOM 428 O O . ASP A 1 58 ? 91.667 8.314 0.176 1.00 16.29 58 ASP A O 1
ATOM 433 N N . ASP A 1 59 ? 91.893 9.297 2.156 1.00 14.66 59 ASP A N 1
ATOM 434 C CA . ASP A 1 59 ? 92.466 8.108 2.809 1.00 13.80 59 ASP A CA 1
ATOM 435 C C . ASP A 1 59 ? 91.469 6.955 2.732 1.00 13.44 59 ASP A C 1
ATOM 436 O O . ASP A 1 59 ? 90.257 7.158 2.831 1.00 12.89 59 ASP A O 1
ATOM 441 N N . PRO A 1 60 ? 91.965 5.723 2.548 1.00 12.74 60 PRO A N 1
ATOM 442 C CA . PRO A 1 60 ? 91.054 4.585 2.448 1.00 12.08 60 PRO A CA 1
ATOM 443 C C . PRO A 1 60 ? 90.307 4.176 3.723 1.00 12.30 60 PRO A C 1
ATOM 444 O O . PRO A 1 60 ? 89.350 3.431 3.647 1.00 11.58 60 PRO A O 1
ATOM 448 N N . ARG A 1 61 ? 90.756 4.626 4.899 1.00 11.56 61 ARG A N 1
ATOM 449 C CA . ARG A 1 61 ? 90.063 4.297 6.141 1.00 11.18 61 ARG A CA 1
ATOM 450 C C . ARG A 1 61 ? 88.767 5.105 6.210 1.00 11.93 61 ARG A C 1
ATOM 451 O O . ARG A 1 61 ? 88.761 6.279 5.835 1.00 11.63 61 ARG A O 1
ATOM 459 N N . PRO A 1 62 ? 87.658 4.483 6.657 1.00 10.93 62 PRO A N 1
ATOM 460 C CA . PRO A 1 62 ? 86.386 5.204 6.759 1.00 11.39 62 PRO A CA 1
ATOM 461 C C . PRO A 1 62 ? 86.344 6.249 7.859 1.00 12.05 62 PRO A C 1
ATOM 462 O O . PRO A 1 62 ? 86.962 6.106 8.905 1.00 11.03 62 PRO A O 1
ATOM 466 N N . ALA A 1 63 ? 85.628 7.317 7.615 1.00 11.61 63 ALA A N 1
ATOM 467 C CA . ALA A 1 63 ? 85.372 8.256 8.688 1.00 12.45 63 ALA A CA 1
ATOM 468 C C . ALA A 1 63 ? 84.691 7.563 9.858 1.00 13.23 63 ALA A C 1
ATOM 469 O O . ALA A 1 63 ? 83.832 6.673 9.677 1.00 13.16 63 ALA A O 1
ATOM 471 N N . VAL A 1 64 ? 85.063 7.966 11.068 1.00 12.74 64 VAL A N 1
ATOM 472 C CA . VAL A 1 64 ? 84.474 7.386 12.278 1.00 13.57 64 VAL A CA 1
ATOM 473 C C . VAL A 1 64 ? 83.807 8.445 13.152 1.00 13.92 64 VAL A C 1
ATOM 474 O O . VAL A 1 64 ? 84.163 9.617 13.077 1.00 14.35 64 VAL A O 1
ATOM 478 N N . ASN A 1 65 ? 82.854 7.991 13.969 1.00 14.54 65 ASN A N 1
ATOM 479 C CA . ASN A 1 65 ? 82.251 8.768 15.036 1.00 14.46 65 ASN A CA 1
ATOM 480 C C . ASN A 1 65 ? 83.129 8.531 16.251 1.00 13.68 65 ASN A C 1
ATOM 481 O O . ASN A 1 65 ? 83.157 7.437 16.818 1.00 15.58 65 ASN A O 1
ATOM 486 N N . TYR A 1 66 ? 83.801 9.581 16.712 1.00 12.70 66 TYR A N 1
ATOM 487 C CA . TYR A 1 66 ? 84.660 9.474 17.904 1.00 12.24 66 TYR A CA 1
ATOM 488 C C . TYR A 1 66 ? 84.030 10.064 19.168 1.00 12.57 66 TYR A C 1
ATOM 489 O O . TYR A 1 66 ? 84.399 9.703 20.285 1.00 14.03 66 TYR A O 1
ATOM 498 N N . ILE A 1 67 ? 83.132 11.018 18.995 1.00 11.92 67 ILE A N 1
ATOM 499 C CA . ILE A 1 67 ? 82.724 11.856 20.093 1.00 11.27 67 ILE A CA 1
ATOM 500 C C . ILE A 1 67 ? 81.741 11.162 21.001 1.00 11.91 67 ILE A C 1
ATOM 501 O O . ILE A 1 67 ? 81.738 11.405 22.176 1.00 11.60 67 ILE A O 1
ATOM 506 N N . ASP A 1 68 ? 80.936 10.238 20.480 1.00 12.19 68 ASP A N 1
ATOM 507 C CA . ASP A 1 68 ? 79.872 9.681 21.336 1.00 13.11 68 ASP A CA 1
ATOM 508 C C . ASP A 1 68 ? 80.352 8.670 22.352 1.00 13.92 68 ASP A C 1
ATOM 509 O O . ASP A 1 68 ? 79.599 8.312 23.250 1.00 14.99 68 ASP A O 1
ATOM 514 N N . SER A 1 69 ? 81.625 8.286 22.255 1.00 13.85 69 SER A N 1
ATOM 515 C CA . SER A 1 69 ? 82.274 7.329 23.150 1.00 13.46 69 SER A CA 1
ATOM 516 C C . SER A 1 69 ? 83.390 7.916 23.995 1.00 12.59 69 SER A C 1
ATOM 517 O O . SER A 1 69 ? 84.133 7.192 24.645 1.00 12.87 69 SER A O 1
ATOM 520 N N . VAL A 1 70 ? 83.471 9.239 24.063 1.00 12.45 70 VAL A N 1
ATOM 521 C CA . VAL A 1 70 ? 84.426 9.875 24.965 1.00 13.24 70 VAL A CA 1
ATOM 522 C C . VAL A 1 70 ? 84.149 9.440 26.406 1.00 13.49 70 VAL A C 1
ATOM 523 O O . VAL A 1 70 ? 83.015 9.580 26.887 1.00 13.11 70 VAL A O 1
ATOM 527 N N . PRO A 1 71 ? 85.154 8.862 27.096 1.00 13.38 71 PRO A N 1
ATOM 528 C CA . PRO A 1 71 ? 84.936 8.436 28.479 1.00 13.62 71 PRO A CA 1
ATOM 529 C C . PRO A 1 71 ? 84.926 9.551 29.527 1.00 13.59 71 PRO A C 1
ATOM 530 O O . PRO A 1 71 ? 85.518 10.612 29.327 1.00 12.73 71 PRO A O 1
ATOM 534 N N . PRO A 1 72 ? 84.261 9.319 30.663 1.00 12.63 72 PRO A N 1
ATOM 535 C CA . PRO A 1 72 ? 84.333 10.283 31.723 1.00 13.18 72 PRO A CA 1
ATOM 536 C C . PRO A 1 72 ? 85.763 10.333 32.217 1.00 13.42 72 PRO A C 1
ATOM 537 O O . PRO A 1 72 ? 86.456 9.316 32.179 1.00 12.82 72 PRO A O 1
ATOM 541 N N . ASN A 1 73 ? 86.193 11.510 32.659 1.00 13.03 73 ASN A N 1
ATOM 542 C CA . ASN A 1 73 ? 87.541 11.725 33.171 1.00 13.97 73 ASN A CA 1
ATOM 543 C C . ASN A 1 73 ? 88.654 11.586 32.149 1.00 12.91 73 ASN A C 1
ATOM 544 O O . ASN A 1 73 ? 89.809 11.525 32.513 1.00 13.32 73 ASN A O 1
ATOM 549 N N . SER A 1 74 ? 88.303 11.582 30.874 1.00 11.60 74 SER A N 1
ATOM 550 C CA . SER A 1 74 ? 89.298 11.523 29.800 1.00 11.46 74 SER A CA 1
ATOM 551 C C . SER A 1 74 ? 89.840 12.904 29.519 1.00 11.40 74 SER A C 1
ATOM 552 O O . SER A 1 74 ? 89.256 13.888 29.919 1.00 11.39 74 SER A O 1
ATOM 555 N N . ILE A 1 75 ? 90.985 12.952 28.838 1.00 9.80 75 ILE A N 1
ATOM 556 C CA . ILE A 1 75 ? 91.307 14.076 27.988 1.00 10.29 75 ILE A CA 1
ATOM 557 C C . ILE A 1 75 ? 91.197 13.565 26.551 1.00 9.72 75 ILE A C 1
ATOM 558 O O . ILE A 1 75 ? 91.797 12.561 26.164 1.00 9.80 75 ILE A O 1
ATOM 563 N N . LEU A 1 76 ? 90.334 14.229 25.799 1.00 10.02 76 LEU A N 1
ATOM 564 C CA . LEU A 1 76 ? 90.132 13.935 24.404 1.00 9.45 76 LEU A CA 1
ATOM 565 C C . LEU A 1 76 ? 91.301 14.534 23.633 1.00 9.34 76 LEU A C 1
ATOM 566 O O . LEU A 1 76 ? 91.493 15.764 23.673 1.00 10.43 76 LEU A O 1
ATOM 571 N N . VAL A 1 77 ? 92.036 13.712 22.898 1.00 8.56 77 VAL A N 1
ATOM 572 C CA . VAL A 1 77 ? 93.207 14.190 22.182 1.00 9.54 77 VAL A CA 1
ATOM 573 C C . VAL A 1 77 ? 93.046 13.913 20.699 1.00 8.81 77 VAL A C 1
ATOM 574 O O . VAL A 1 77 ? 92.929 12.761 20.290 1.00 9.30 77 VAL A O 1
ATOM 578 N N . LEU A 1 78 ? 93.076 14.975 19.882 1.00 8.68 78 LEU A N 1
ATOM 579 C CA . LEU A 1 78 ? 92.975 14.875 18.428 1.00 9.42 78 LEU A CA 1
ATOM 580 C C . LEU A 1 78 ? 94.289 15.270 17.741 1.00 10.21 78 LEU A C 1
ATOM 581 O O . LEU A 1 78 ? 94.935 16.247 18.115 1.00 10.55 78 LEU A O 1
ATOM 586 N N . ALA A 1 79 ? 94.659 14.506 16.725 1.00 9.61 79 ALA A N 1
ATOM 587 C CA . ALA A 1 79 ? 95.828 14.832 15.902 1.00 10.64 79 ALA A CA 1
ATOM 588 C C . ALA A 1 79 ? 95.657 14.380 14.459 1.00 11.59 79 ALA A C 1
ATOM 589 O O . ALA A 1 79 ? 94.894 13.482 14.165 1.00 10.37 79 ALA A O 1
ATOM 591 N N . LEU A 1 80 ? 96.361 15.068 13.573 1.00 11.62 80 LEU A N 1
ATOM 592 C CA . LEU A 1 80 ? 96.467 14.731 12.180 1.00 11.88 80 LEU A CA 1
ATOM 593 C C . LEU A 1 80 ? 97.609 13.755 11.950 1.00 12.39 80 LEU A C 1
ATOM 594 O O . LEU A 1 80 ? 98.571 13.643 12.723 1.00 11.06 80 LEU A O 1
ATOM 599 N N . GLU A 1 81 ? 97.526 13.031 10.858 1.00 14.04 81 GLU A N 1
ATOM 600 C CA . GLU A 1 81 ? 98.699 12.339 10.354 1.00 15.38 81 GLU A CA 1
ATOM 601 C C . GLU A 1 81 ? 99.887 13.322 10.226 1.00 15.48 81 GLU A C 1
ATOM 602 O O . GLU A 1 81 ? 99.700 14.484 9.869 1.00 15.29 81 GLU A O 1
ATOM 608 N N . PRO A 1 82 ? 101.090 12.868 10.573 1.00 15.76 82 PRO A N 1
ATOM 609 C CA . PRO A 1 82 ? 102.310 13.664 10.520 1.00 16.19 82 PRO A CA 1
ATOM 610 C C . PRO A 1 82 ? 102.578 14.407 9.223 1.00 16.09 82 PRO A C 1
ATOM 611 O O . PRO A 1 82 ? 103.170 15.484 9.273 1.00 16.21 82 PRO A O 1
ATOM 615 N N . HIS A 1 83 ? 102.166 13.891 8.068 1.00 16.06 83 HIS A N 1
ATOM 616 C CA . HIS A 1 83 ? 102.432 14.620 6.847 1.00 16.40 83 HIS A CA 1
ATOM 617 C C . HIS A 1 83 ? 101.607 15.891 6.718 1.00 16.27 83 HIS A C 1
ATOM 618 O O . HIS A 1 83 ? 101.923 16.738 5.872 1.00 16.65 83 HIS A O 1
ATOM 625 N N . LEU A 1 84 ? 100.547 16.023 7.514 1.00 14.91 84 LEU A N 1
ATOM 626 C CA . LEU A 1 84 ? 99.776 17.285 7.565 1.00 14.89 84 LEU A CA 1
ATOM 627 C C . LEU A 1 84 ? 100.249 18.229 8.659 1.00 13.49 84 LEU A C 1
ATOM 628 O O . LEU A 1 84 ? 99.609 19.261 8.882 1.00 14.57 84 LEU A O 1
ATOM 633 N N . GLN A 1 85 ? 101.356 17.887 9.298 1.00 12.95 85 GLN A N 1
ATOM 634 C CA . GLN A 1 85 ? 101.936 18.674 10.409 1.00 13.41 85 GLN A CA 1
ATOM 635 C C . GLN A 1 85 ? 103.151 19.439 9.944 1.00 13.82 85 GLN A C 1
ATOM 636 O O . GLN A 1 85 ? 103.733 19.106 8.890 1.00 13.82 85 GLN A O 1
ATOM 642 N N . SER A 1 86 ? 103.568 20.440 10.735 1.00 14.42 86 SER A N 1
ATOM 643 C CA . SER A 1 86 ? 104.755 21.227 10.450 1.00 14.25 86 SER A CA 1
ATOM 644 C C . SER A 1 86 ? 105.537 21.521 11.747 1.00 13.46 86 SER A C 1
ATOM 645 O O . SER A 1 86 ? 104.929 21.583 12.817 1.00 12.66 86 SER A O 1
ATOM 648 N N . GLN A 1 87 ? 106.843 21.730 11.632 1.00 13.74 87 GLN A N 1
ATOM 649 C CA . GLN A 1 87 ? 107.663 22.125 12.786 1.00 13.96 87 GLN A CA 1
ATOM 650 C C . GLN A 1 87 ? 107.541 23.597 13.141 1.00 12.51 87 GLN A C 1
ATOM 651 O O . GLN A 1 87 ? 108.002 24.020 14.193 1.00 12.62 87 GLN A O 1
ATOM 657 N N . PHE A 1 88 ? 107.017 24.397 12.236 1.00 11.59 88 PHE A N 1
ATOM 658 C CA . PHE A 1 88 ? 106.800 25.789 12.500 1.00 11.92 88 PHE A CA 1
ATOM 659 C C . PHE A 1 88 ? 105.327 26.130 12.571 1.00 11.07 88 PHE A C 1
ATOM 660 O O . PHE A 1 88 ? 104.467 25.518 11.888 1.00 10.58 88 PHE A O 1
ATOM 668 N N . HIS A 1 89 ? 105.024 27.197 13.283 1.00 11.00 89 HIS A N 1
ATOM 669 C CA . HIS A 1 89 ? 103.639 27.672 13.396 1.00 11.19 89 HIS A CA 1
ATOM 670 C C . HIS A 1 89 ? 103.144 28.005 12.005 1.00 11.32 89 HIS A C 1
ATOM 671 O O . HIS A 1 89 ? 103.881 28.620 11.209 1.00 10.19 89 HIS A O 1
ATOM 678 N N . PRO A 1 90 ? 101.898 27.624 11.693 1.00 10.80 90 PRO A N 1
ATOM 679 C CA . PRO A 1 90 ? 100.861 27.151 12.602 1.00 11.18 90 PRO A CA 1
ATOM 680 C C . PRO A 1 90 ? 100.794 25.661 12.976 1.00 12.26 90 PRO A C 1
ATOM 681 O O . PRO A 1 90 ? 99.788 25.266 13.627 1.00 13.28 90 PRO A O 1
ATOM 685 N N . PHE A 1 91 ? 101.790 24.895 12.562 1.00 11.98 91 PHE A N 1
ATOM 686 C CA . PHE A 1 91 ? 102.069 23.510 13.007 1.00 12.04 91 PHE A CA 1
ATOM 687 C C . PHE A 1 91 ? 101.236 22.454 12.290 1.00 11.62 91 PHE A C 1
ATOM 688 O O . PHE A 1 91 ? 101.468 21.245 12.471 1.00 12.78 91 PHE A O 1
ATOM 696 N N . ILE A 1 92 ? 100.280 22.917 11.480 1.00 10.85 92 ILE A N 1
ATOM 697 C CA . ILE A 1 92 ? 99.495 22.078 10.585 1.00 11.97 92 ILE A CA 1
ATOM 698 C C . ILE A 1 92 ? 99.307 22.788 9.277 1.00 12.34 92 ILE A C 1
ATOM 699 O O . ILE A 1 92 ? 99.378 24.023 9.233 1.00 11.15 92 ILE A O 1
ATOM 704 N N . LYS A 1 93 ? 99.057 22.024 8.218 1.00 12.39 93 LYS A N 1
ATOM 705 C CA . LYS A 1 93 ? 99.041 22.554 6.884 1.00 14.19 93 LYS A CA 1
ATOM 706 C C . LYS A 1 93 ? 97.641 22.857 6.352 1.00 15.08 93 LYS A C 1
ATOM 707 O O . LYS A 1 93 ? 97.538 23.140 5.152 1.00 18.66 93 LYS A O 1
ATOM 713 N N . ILE A 1 94 ? 96.604 22.691 7.173 1.00 12.73 94 ILE A N 1
ATOM 714 C CA . ILE A 1 94 ? 95.218 23.003 6.794 1.00 11.58 94 ILE A CA 1
ATOM 715 C C . ILE A 1 94 ? 94.766 24.259 7.559 1.00 11.10 94 ILE A C 1
ATOM 716 O O . ILE A 1 94 ? 95.224 24.473 8.661 1.00 11.27 94 ILE A O 1
ATOM 721 N N . THR A 1 95 ? 93.895 25.073 6.959 1.00 9.82 95 THR A N 1
ATOM 722 C CA . THR A 1 95 ? 93.341 26.242 7.626 1.00 9.48 95 THR A CA 1
ATOM 723 C C . THR A 1 95 ? 92.021 25.921 8.317 1.00 9.51 95 THR A C 1
ATOM 724 O O . THR A 1 95 ? 91.580 26.678 9.175 1.00 9.42 95 THR A O 1
ATOM 728 N N . GLN A 1 96 ? 91.388 24.804 7.918 1.00 9.36 96 GLN A N 1
ATOM 729 C CA . GLN A 1 96 ? 90.092 24.367 8.511 1.00 10.10 96 GLN A CA 1
ATOM 730 C C . GLN A 1 96 ? 90.231 23.892 9.950 1.00 10.07 96 GLN A C 1
ATOM 731 O O . GLN A 1 96 ? 91.306 23.405 10.363 1.00 9.42 96 GLN A O 1
ATOM 737 N N . ALA A 1 97 ? 89.172 24.097 10.731 1.00 10.89 97 ALA A N 1
ATOM 738 C CA . ALA A 1 97 ? 89.093 23.569 12.066 1.00 11.15 97 ALA A CA 1
ATOM 739 C C . ALA A 1 97 ? 88.819 22.065 11.982 1.00 11.96 97 ALA A C 1
ATOM 740 O O . ALA A 1 97 ? 88.217 21.594 11.003 1.00 14.01 97 ALA A O 1
ATOM 742 N N . MET A 1 98 ? 89.214 21.333 13.007 1.00 13.11 98 MET A N 1
ATOM 743 C CA . MET A 1 98 ? 88.912 19.899 13.082 1.00 12.89 98 MET A CA 1
ATOM 744 C C . MET A 1 98 ? 88.024 19.527 14.270 1.00 13.10 98 MET A C 1
ATOM 745 O O . MET A 1 98 ? 87.783 18.328 14.481 1.00 13.55 98 MET A O 1
ATOM 750 N N . TYR A 1 99 ? 87.522 20.524 15.007 1.00 11.58 99 TYR A N 1
ATOM 751 C CA . TYR A 1 99 ? 86.811 20.314 16.279 1.00 11.53 99 TYR A CA 1
ATOM 752 C C . TYR A 1 99 ? 86.057 21.583 16.632 1.00 11.66 99 TYR A C 1
ATOM 753 O O . TYR A 1 99 ? 86.628 22.670 16.653 1.00 12.79 99 TYR A O 1
ATOM 762 N N . GLY A 1 100 ? 84.746 21.470 16.848 1.00 12.14 100 GLY A N 1
ATOM 763 C CA . GLY A 1 100 ? 83.938 22.601 17.161 1.00 12.97 100 GLY A CA 1
ATOM 764 C C . GLY A 1 100 ? 83.145 22.496 18.439 1.00 12.73 100 GLY A C 1
ATOM 765 O O . GLY A 1 100 ? 83.280 21.566 19.225 1.00 12.42 100 GLY A O 1
ATOM 766 N N . GLY A 1 101 ? 82.286 23.498 18.622 1.00 12.96 101 GLY A N 1
ATOM 767 C CA . GLY A 1 101 ? 81.498 23.638 19.814 1.00 12.27 101 GLY A CA 1
ATOM 768 C C . GLY A 1 101 ? 80.608 22.467 20.165 1.00 13.07 101 GLY A C 1
ATOM 769 O O . GLY A 1 101 ? 80.447 22.152 21.345 1.00 12.92 101 GLY A O 1
ATOM 770 N N . LEU A 1 102 ? 80.000 21.854 19.146 1.00 13.01 102 LEU A N 1
ATOM 771 C CA . LEU A 1 102 ? 79.127 20.693 19.372 1.00 12.81 102 LEU A CA 1
ATOM 772 C C . LEU A 1 102 ? 79.901 19.554 19.978 1.00 12.67 102 LEU A C 1
ATOM 773 O O . LEU A 1 102 ? 79.352 18.779 20.797 1.00 12.07 102 LEU A O 1
ATOM 778 N N . MET A 1 103 ? 81.177 19.426 19.590 1.00 12.58 103 MET A N 1
ATOM 779 C CA . MET A 1 103 ? 81.994 18.329 20.108 1.00 12.40 103 MET A CA 1
ATOM 780 C C . MET A 1 103 ? 82.289 18.541 21.598 1.00 11.90 103 MET A C 1
ATOM 781 O O . MET A 1 103 ? 82.186 17.603 22.388 1.00 10.99 103 MET A O 1
ATOM 786 N N . SER A 1 104 ? 82.605 19.776 22.018 1.00 11.43 104 SER A N 1
ATOM 787 C CA . SER A 1 104 ? 82.762 20.061 23.439 1.00 10.87 104 SER A CA 1
ATOM 788 C C . SER A 1 104 ? 81.460 19.838 24.191 1.00 11.11 104 SER A C 1
ATOM 789 O O . SER A 1 104 ? 81.471 19.438 25.331 1.00 10.80 104 SER A O 1
ATOM 792 N N . THR A 1 105 ? 80.338 20.103 23.523 1.00 11.18 105 THR A N 1
ATOM 793 C CA . THR A 1 105 ? 79.043 19.965 24.184 1.00 10.47 105 THR A CA 1
ATOM 794 C C . THR A 1 105 ? 78.846 18.494 24.535 1.00 10.18 105 THR A C 1
ATOM 795 O O . THR A 1 105 ? 78.438 18.179 25.647 1.00 11.44 105 THR A O 1
ATOM 799 N N . ARG A 1 106 ? 79.116 17.622 23.584 1.00 10.76 106 ARG A N 1
ATOM 800 C CA . ARG A 1 106 ? 78.938 16.176 23.802 1.00 10.50 106 ARG A CA 1
ATOM 801 C C . ARG A 1 106 ? 79.967 15.657 24.788 1.00 12.01 106 ARG A C 1
ATOM 802 O O . ARG A 1 106 ? 79.638 14.886 25.677 1.00 12.65 106 ARG A O 1
ATOM 810 N N . ALA A 1 107 ? 81.236 16.049 24.597 1.00 11.80 107 ALA A N 1
ATOM 811 C CA . ALA A 1 107 ? 82.286 15.650 25.548 1.00 11.19 107 ALA A CA 1
ATOM 812 C C . ALA A 1 107 ? 82.034 16.059 26.994 1.00 11.79 107 ALA A C 1
ATOM 813 O O . ALA A 1 107 ? 82.324 15.299 27.916 1.00 13.15 107 ALA A O 1
ATOM 815 N N . GLN A 1 108 ? 81.509 17.269 27.186 1.00 11.92 108 GLN A N 1
ATOM 816 C CA . GLN A 1 108 ? 81.154 17.766 28.488 1.00 13.03 108 GLN A CA 1
ATOM 817 C C . GLN A 1 108 ? 79.990 16.970 29.077 1.00 12.58 108 GLN A C 1
ATOM 818 O O . GLN A 1 108 ? 80.016 16.597 30.254 1.00 13.19 108 GLN A O 1
ATOM 824 N N . TYR A 1 109 ? 78.989 16.668 28.246 1.00 13.27 109 TYR A N 1
ATOM 825 C CA . TYR A 1 109 ? 77.871 15.814 28.664 1.00 13.30 109 TYR A CA 1
ATOM 826 C C . TYR A 1 109 ? 78.397 14.489 29.217 1.00 13.31 109 TYR A C 1
ATOM 827 O O . TYR A 1 109 ? 77.918 13.974 30.218 1.00 13.87 109 TYR A O 1
ATOM 836 N N . LEU A 1 110 ? 79.407 13.948 28.550 1.00 13.22 110 LEU A N 1
ATOM 837 C CA . LEU A 1 110 ? 80.010 12.658 28.904 1.00 12.94 110 LEU A CA 1
ATOM 838 C C . LEU A 1 110 ? 81.026 12.722 30.028 1.00 13.12 110 LEU A C 1
ATOM 839 O O . LEU A 1 110 ? 81.592 11.687 30.414 1.00 14.29 110 LEU A O 1
ATOM 844 N N . LYS A 1 111 ? 81.238 13.929 30.553 1.00 14.12 111 LYS A N 1
ATOM 845 C CA . LYS A 1 111 ? 82.080 14.188 31.725 1.00 14.55 111 LYS A CA 1
ATOM 846 C C . LYS A 1 111 ? 83.567 14.054 31.444 1.00 13.23 111 LYS A C 1
ATOM 847 O O . LYS A 1 111 ? 84.378 13.820 32.356 1.00 12.38 111 LYS A O 1
ATOM 853 N N . SER A 1 112 ? 83.945 14.296 30.193 1.00 12.74 112 SER A N 1
ATOM 854 C CA . SER A 1 112 ? 85.368 14.404 29.865 1.00 12.12 112 SER A CA 1
ATOM 855 C C . SER A 1 112 ? 85.942 15.638 30.571 1.00 11.29 112 SER A C 1
ATOM 856 O O . SER A 1 112 ? 85.245 16.652 30.724 1.00 12.29 112 SER A O 1
ATOM 859 N N . ASN A 1 113 ? 87.218 15.574 30.946 1.00 10.72 113 ASN A N 1
ATOM 860 C CA . ASN A 1 113 ? 87.856 16.694 31.649 1.00 11.74 113 ASN A CA 1
ATOM 861 C C . ASN A 1 113 ? 88.394 17.812 30.729 1.00 11.72 113 ASN A C 1
ATOM 862 O O . ASN A 1 113 ? 88.695 18.926 31.206 1.00 12.89 113 ASN A O 1
ATOM 867 N N . GLY A 1 114 ? 88.521 17.530 29.429 1.00 11.40 114 GLY A N 1
ATOM 868 C CA . GLY A 1 114 ? 88.970 18.544 28.508 1.00 9.89 114 GLY A CA 1
ATOM 869 C C . GLY A 1 114 ? 89.492 17.957 27.222 1.00 9.25 114 GLY A C 1
ATOM 870 O O . GLY A 1 114 ? 89.523 16.726 27.033 1.00 10.23 114 GLY A O 1
ATOM 871 N N . THR A 1 115 ? 89.847 18.845 26.320 1.00 8.51 115 THR A N 1
ATOM 872 C CA . THR A 1 115 ? 90.317 18.475 25.009 1.00 9.17 115 THR A CA 1
ATOM 873 C C . THR A 1 115 ? 91.648 19.126 24.645 1.00 8.63 115 THR A C 1
ATOM 874 O O . THR A 1 115 ? 91.868 20.307 24.921 1.00 9.77 115 THR A O 1
ATOM 878 N N . VAL A 1 116 ? 92.474 18.348 23.958 1.00 8.63 116 VAL A N 1
ATOM 879 C CA . VAL A 1 116 ? 93.696 18.821 23.321 1.00 9.25 116 VAL A CA 1
ATOM 880 C C . VAL A 1 116 ? 93.626 18.532 21.840 1.00 9.13 116 VAL A C 1
ATOM 881 O O . VAL A 1 116 ? 93.530 17.370 21.450 1.00 9.77 116 VAL A O 1
ATOM 885 N N . VAL A 1 117 ? 93.670 19.588 21.017 1.00 9.36 117 VAL A N 1
ATOM 886 C CA . VAL A 1 117 ? 93.664 19.427 19.586 1.00 8.86 117 VAL A CA 1
ATOM 887 C C . VAL A 1 117 ? 94.988 19.880 18.964 1.00 8.65 117 VAL A C 1
ATOM 888 O O . VAL A 1 117 ? 95.355 21.073 19.035 1.00 8.44 117 VAL A O 1
ATOM 892 N N . PHE A 1 118 ? 95.684 18.944 18.350 1.00 7.84 118 PHE A N 1
ATOM 893 C CA . PHE A 1 118 ? 96.908 19.241 17.585 1.00 8.89 118 PHE A CA 1
ATOM 894 C C . PHE A 1 118 ? 96.531 19.746 16.205 1.00 8.97 118 PHE A C 1
ATOM 895 O O . PHE A 1 118 ? 96.776 19.133 15.208 1.00 9.74 118 PHE A O 1
ATOM 903 N N . GLY A 1 119 ? 95.865 20.898 16.216 1.00 8.78 119 GLY A N 1
ATOM 904 C CA . GLY A 1 119 ? 95.236 21.478 15.057 1.00 9.31 119 GLY A CA 1
ATOM 905 C C . GLY A 1 119 ? 94.414 22.679 15.471 1.00 8.41 119 GLY A C 1
ATOM 906 O O . GLY A 1 119 ? 94.660 23.254 16.520 1.00 9.78 119 GLY A O 1
ATOM 907 N N . ARG A 1 120 ? 93.404 23.030 14.662 1.00 8.83 120 ARG A N 1
ATOM 908 C CA . ARG A 1 120 ? 92.614 24.206 14.911 1.00 9.41 120 ARG A CA 1
ATOM 909 C C . ARG A 1 120 ? 91.223 23.811 15.432 1.00 10.02 120 ARG A C 1
ATOM 910 O O . ARG A 1 120 ? 90.671 22.746 15.095 1.00 9.60 120 ARG A O 1
ATOM 918 N N . ILE A 1 121 ? 90.682 24.669 16.278 1.00 10.04 121 ILE A N 1
ATOM 919 C CA . ILE A 1 121 ? 89.318 24.519 16.741 1.00 10.40 121 ILE A CA 1
ATOM 920 C C . ILE A 1 121 ? 88.451 25.697 16.230 1.00 10.69 121 ILE A C 1
ATOM 921 O O . ILE A 1 121 ? 88.964 26.765 15.936 1.00 10.53 121 ILE A O 1
ATOM 926 N N . ARG A 1 122 ? 87.150 25.482 16.141 1.00 10.02 122 ARG A N 1
ATOM 927 C CA . ARG A 1 122 ? 86.224 26.570 15.846 1.00 11.06 122 ARG A CA 1
ATOM 928 C C . ARG A 1 122 ? 85.138 26.697 16.896 1.00 10.40 122 ARG A C 1
ATOM 929 O O . ARG A 1 122 ? 85.000 25.841 17.781 1.00 9.93 122 ARG A O 1
ATOM 937 N N . ASP A 1 123 ? 84.419 27.818 16.823 1.00 11.53 123 ASP A N 1
ATOM 938 C CA . ASP A 1 123 ? 83.383 28.177 17.823 1.00 12.95 123 ASP A CA 1
ATOM 939 C C . ASP A 1 123 ? 84.021 28.470 19.177 1.00 12.54 123 ASP A C 1
ATOM 940 O O . ASP A 1 123 ? 83.582 27.991 20.238 1.00 13.59 123 ASP A O 1
ATOM 945 N N . VAL A 1 124 ? 85.016 29.340 19.146 1.00 12.49 124 VAL A N 1
ATOM 946 C CA . VAL A 1 124 ? 85.755 29.731 20.333 1.00 12.43 124 VAL A CA 1
ATOM 947 C C . VAL A 1 124 ? 84.810 30.082 21.490 1.00 13.09 124 VAL A C 1
ATOM 948 O O . VAL A 1 124 ? 84.954 29.585 22.604 1.00 12.85 124 VAL A O 1
ATOM 952 N N . ASP A 1 125 ? 83.829 30.943 21.210 1.00 13.32 125 ASP A N 1
ATOM 953 C CA . ASP A 1 125 ? 82.956 31.439 22.283 1.00 14.50 125 ASP A CA 1
ATOM 954 C C . ASP A 1 125 ? 82.083 30.358 22.876 1.00 14.56 125 ASP A C 1
ATOM 955 O O . ASP A 1 125 ? 81.742 30.426 24.047 1.00 15.23 125 ASP A O 1
ATOM 960 N N . GLU A 1 126 ? 81.721 29.368 22.087 1.00 14.46 126 GLU A N 1
ATOM 961 C CA . GLU A 1 126 ? 80.944 28.216 22.615 1.00 15.06 126 GLU A CA 1
ATOM 962 C C . GLU A 1 126 ? 81.738 27.376 23.626 1.00 14.35 126 GLU A C 1
ATOM 963 O O . GLU A 1 126 ? 81.233 27.046 24.697 1.00 13.90 126 GLU A O 1
ATOM 969 N N . HIS A 1 127 ? 82.993 27.045 23.344 1.00 13.15 127 HIS A N 1
ATOM 970 C CA . HIS A 1 127 ? 83.772 26.328 24.347 1.00 13.40 127 HIS A CA 1
ATOM 971 C C . HIS A 1 127 ? 83.867 27.106 25.640 1.00 13.22 127 HIS A C 1
ATOM 972 O O . HIS A 1 127 ? 83.781 26.550 26.717 1.00 12.56 127 HIS A O 1
ATOM 979 N N . ARG A 1 128 ? 84.058 28.415 25.512 1.00 13.21 128 ARG A N 1
ATOM 980 C CA . ARG A 1 128 ? 84.197 29.264 26.669 1.00 14.04 128 ARG A CA 1
ATOM 981 C C . ARG A 1 128 ? 82.907 29.377 27.474 1.00 14.35 128 ARG A C 1
ATOM 982 O O . ARG A 1 128 ? 82.937 29.313 28.696 1.00 15.38 128 ARG A O 1
ATOM 990 N N . THR A 1 129 ? 81.787 29.489 26.779 1.00 14.76 129 THR A N 1
ATOM 991 C CA . THR A 1 129 ? 80.469 29.547 27.425 1.00 15.26 129 THR A CA 1
ATOM 992 C C . THR A 1 129 ? 80.174 28.252 28.175 1.00 15.16 129 THR A C 1
ATOM 993 O O . THR A 1 129 ? 79.596 28.277 29.280 1.00 16.54 129 THR A O 1
ATOM 997 N N . LEU A 1 130 ? 80.539 27.120 27.569 1.00 15.25 130 LEU A N 1
ATOM 998 C CA . LEU A 1 130 ? 80.426 25.815 28.220 1.00 14.81 130 LEU A CA 1
ATOM 999 C C . LEU A 1 130 ? 81.379 25.638 29.405 1.00 14.29 130 LEU A C 1
ATOM 1000 O O . LEU A 1 130 ? 81.214 24.719 30.211 1.00 14.80 130 LEU A O 1
ATOM 1005 N N . ASN A 1 131 ? 82.416 26.475 29.468 1.00 14.97 131 ASN A N 1
ATOM 1006 C CA . ASN A 1 131 ? 83.477 26.357 30.436 1.00 15.79 131 ASN A CA 1
ATOM 1007 C C . ASN A 1 131 ? 84.115 24.983 30.263 1.00 15.28 131 ASN A C 1
ATOM 1008 O O . ASN A 1 131 ? 84.498 24.330 31.250 1.00 17.19 131 ASN A O 1
ATOM 1013 N N . HIS A 1 132 ? 84.221 24.547 29.007 1.00 14.39 132 HIS A N 1
ATOM 1014 C CA . HIS A 1 132 ? 84.875 23.269 28.702 1.00 13.38 132 HIS A CA 1
ATOM 1015 C C . HIS A 1 132 ? 86.329 23.523 28.264 1.00 12.97 132 HIS A C 1
ATOM 1016 O O . HIS A 1 132 ? 86.555 24.282 27.310 1.00 13.90 132 HIS A O 1
ATOM 1023 N N . PRO A 1 133 ? 87.303 22.971 28.994 1.00 12.60 133 PRO A N 1
ATOM 1024 C CA . PRO A 1 133 ? 88.696 23.271 28.648 1.00 11.82 133 PRO A CA 1
ATOM 1025 C C . PRO A 1 133 ? 89.145 22.700 27.311 1.00 10.90 133 PRO A C 1
ATOM 1026 O O . PRO A 1 133 ? 88.982 21.512 27.027 1.00 10.44 133 PRO A O 1
ATOM 1030 N N . VAL A 1 134 ? 89.751 23.563 26.493 1.00 10.41 134 VAL A N 1
ATOM 1031 C CA . VAL A 1 134 ? 90.283 23.163 25.204 1.00 9.95 134 VAL A CA 1
ATOM 1032 C C . VAL A 1 134 ? 91.610 23.851 24.924 1.00 10.10 134 VAL A C 1
ATOM 1033 O O . VAL A 1 134 ? 91.727 25.084 25.000 1.00 10.36 134 VAL A O 1
ATOM 1037 N N . PHE A 1 135 ? 92.612 23.028 24.615 1.00 10.14 135 PHE A N 1
ATOM 1038 C CA . PHE A 1 135 ? 93.943 23.473 24.172 1.00 10.37 135 PHE A CA 1
ATOM 1039 C C . PHE A 1 135 ? 94.076 23.126 22.722 1.00 10.09 135 PHE A C 1
ATOM 1040 O O . PHE A 1 135 ? 93.616 22.047 22.306 1.00 9.78 135 PHE A O 1
ATOM 1048 N N . ALA A 1 136 ? 94.641 24.033 21.925 1.00 8.93 136 ALA A N 1
ATOM 1049 C CA . ALA A 1 136 ? 94.838 23.786 20.517 1.00 9.50 136 ALA A CA 1
ATOM 1050 C C . ALA A 1 136 ? 95.998 24.593 19.968 1.00 9.23 136 ALA A C 1
ATOM 1051 O O . ALA A 1 136 ? 96.466 25.567 20.587 1.00 9.81 136 ALA A O 1
ATOM 1053 N N . TYR A 1 137 ? 96.439 24.231 18.786 1.00 9.90 137 TYR A N 1
ATOM 1054 C CA . TYR A 1 137 ? 97.428 25.032 18.090 1.00 9.19 137 TYR A CA 1
ATOM 1055 C C . TYR A 1 137 ? 96.894 26.408 17.676 1.00 11.04 137 TYR A C 1
ATOM 1056 O O . TYR A 1 137 ? 97.642 27.408 17.606 1.00 10.47 137 TYR A O 1
ATOM 1065 N N . GLY A 1 138 ? 95.599 26.465 17.389 1.00 10.20 138 GLY A N 1
ATOM 1066 C CA . GLY A 1 138 ? 95.023 27.675 16.824 1.00 10.18 138 GLY A CA 1
ATOM 1067 C C . GLY A 1 138 ? 93.541 27.514 16.590 1.00 9.83 138 GLY A C 1
ATOM 1068 O O . GLY A 1 138 ? 92.908 26.594 17.105 1.00 9.42 138 GLY A O 1
ATOM 1069 N N . VAL A 1 139 ? 92.990 28.463 15.867 1.00 9.50 139 VAL A N 1
ATOM 1070 C CA . VAL A 1 139 ? 91.579 28.492 15.579 1.00 10.69 139 VAL A CA 1
ATOM 1071 C C . VAL A 1 139 ? 91.313 28.514 14.096 1.00 10.17 139 VAL A C 1
ATOM 1072 O O . VAL A 1 139 ? 92.195 28.786 13.279 1.00 9.04 139 VAL A O 1
ATOM 1076 N N . GLY A 1 140 ? 90.053 28.254 13.771 1.00 9.47 140 GLY A N 1
ATOM 1077 C CA . GLY A 1 140 ? 89.548 28.361 12.403 1.00 10.58 140 GLY A CA 1
ATOM 1078 C C . GLY A 1 140 ? 88.077 28.693 12.442 1.00 10.52 140 GLY A C 1
ATOM 1079 O O . GLY A 1 140 ? 87.457 28.702 13.496 1.00 10.51 140 GLY A O 1
ATOM 1080 N N . SER A 1 141 ? 87.516 28.993 11.268 1.00 10.83 141 SER A N 1
ATOM 1081 C CA . SER A 1 141 ? 86.075 29.205 11.131 1.00 10.49 141 SER A CA 1
ATOM 1082 C C . SER A 1 141 ? 85.386 28.112 10.355 1.00 10.23 141 SER A C 1
ATOM 1083 O O . SER A 1 141 ? 84.182 28.087 10.365 1.00 10.16 141 SER A O 1
ATOM 1086 N N . CYS A 1 142 ? 86.123 27.217 9.689 1.00 9.96 142 CYS A N 1
ATOM 1087 C CA . CYS A 1 142 ? 85.540 26.340 8.676 1.00 9.83 142 CYS A CA 1
ATOM 1088 C C . CYS A 1 142 ? 85.558 24.873 9.122 1.00 10.38 142 CYS A C 1
ATOM 1089 O O . CYS A 1 142 ? 86.536 24.406 9.739 1.00 11.95 142 CYS A O 1
ATOM 1092 N N . ALA A 1 143 ? 84.479 24.158 8.813 1.00 9.91 143 ALA A N 1
ATOM 1093 C CA . ALA A 1 143 ? 84.419 22.710 9.071 1.00 10.82 143 ALA A CA 1
ATOM 1094 C C . ALA A 1 143 ? 85.443 21.965 8.245 1.00 10.95 143 ALA A C 1
ATOM 1095 O O . ALA A 1 143 ? 85.928 22.463 7.241 1.00 11.46 143 ALA A O 1
ATOM 1097 N N . PRO A 1 144 ? 85.862 20.790 8.727 1.00 12.26 144 PRO A N 1
ATOM 1098 C CA . PRO A 1 144 ? 86.910 20.020 8.033 1.00 12.86 144 PRO A CA 1
ATOM 1099 C C . PRO A 1 144 ? 86.498 19.154 6.835 1.00 13.18 144 PRO A C 1
ATOM 1100 O O . PRO A 1 144 ? 87.371 18.583 6.190 1.00 12.56 144 PRO A O 1
ATOM 1104 N N . LYS A 1 145 ? 85.199 19.127 6.542 1.00 16.05 145 LYS A N 1
ATOM 1105 C CA . LYS A 1 145 ? 84.583 18.306 5.492 1.00 16.68 145 LYS A CA 1
ATOM 1106 C C . LYS A 1 145 ? 85.383 18.144 4.187 1.00 15.96 145 LYS A C 1
ATOM 1107 O O . LYS A 1 145 ? 85.485 17.020 3.626 1.00 14.61 145 LYS A O 1
ATOM 1113 N N . ALA A 1 146 ? 85.900 19.236 3.645 1.00 15.23 146 ALA A N 1
ATOM 1114 C CA . ALA A 1 146 ? 86.606 19.174 2.355 1.00 15.05 146 ALA A CA 1
ATOM 1115 C C . ALA A 1 146 ? 88.011 18.609 2.420 1.00 14.33 146 ALA A C 1
ATOM 1116 O O . ALA A 1 146 ? 88.614 18.359 1.381 1.00 15.79 146 ALA A O 1
ATOM 1118 N N . VAL A 1 147 ? 88.582 18.494 3.631 1.00 13.42 147 VAL A N 1
ATOM 1119 C CA . VAL A 1 147 ? 89.988 18.190 3.766 1.00 12.43 147 VAL A CA 1
ATOM 1120 C C . VAL A 1 147 ? 90.354 16.978 4.636 1.00 11.71 147 VAL A C 1
ATOM 1121 O O . VAL A 1 147 ? 91.241 16.215 4.229 1.00 12.17 147 VAL A O 1
ATOM 1125 N N . VAL A 1 148 ? 89.768 16.833 5.825 1.00 10.90 148 VAL A N 1
ATOM 1126 C CA . VAL A 1 148 ? 90.172 15.740 6.725 1.00 10.75 148 VAL A CA 1
ATOM 1127 C C . VAL A 1 148 ? 88.982 15.085 7.397 1.00 10.87 148 VAL A C 1
ATOM 1128 O O . VAL A 1 148 ? 87.891 15.679 7.493 1.00 11.46 148 VAL A O 1
ATOM 1132 N N . LYS A 1 149 ? 89.208 13.872 7.911 1.00 10.03 149 LYS A N 1
ATOM 1133 C CA . LYS A 1 149 ? 88.177 13.094 8.615 1.00 10.43 149 LYS A CA 1
ATOM 1134 C C . LYS A 1 149 ? 88.837 12.292 9.734 1.00 9.39 149 LYS A C 1
ATOM 1135 O O . LYS A 1 149 ? 89.990 11.920 9.617 1.00 10.68 149 LYS A O 1
ATOM 1141 N N . ALA A 1 150 ? 88.070 11.983 10.778 1.00 9.16 150 ALA A N 1
ATOM 1142 C CA . ALA A 1 150 ? 88.571 11.164 11.852 1.00 9.34 150 ALA A CA 1
ATOM 1143 C C . ALA A 1 150 ? 88.556 9.728 11.339 1.00 9.47 150 ALA A C 1
ATOM 1144 O O . ALA A 1 150 ? 87.570 9.309 10.737 1.00 11.36 150 ALA A O 1
ATOM 1146 N N . VAL A 1 151 ? 89.646 9.007 11.545 1.00 9.7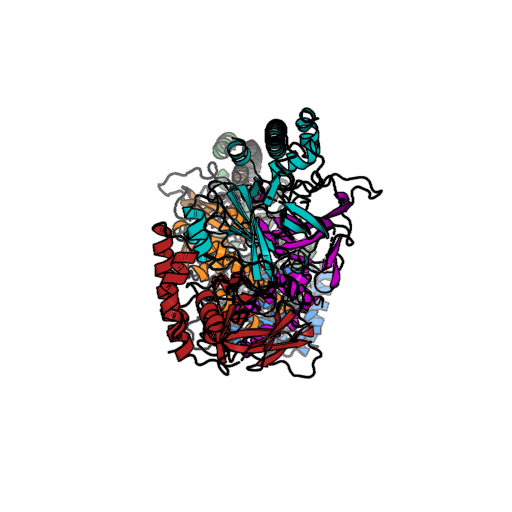3 151 VAL A N 1
ATOM 1147 C CA . VAL A 1 151 ? 89.766 7.635 11.038 1.00 9.85 151 VAL A CA 1
ATOM 1148 C C . VAL A 1 151 ? 90.061 6.583 12.081 1.00 10.55 151 VAL A C 1
ATOM 1149 O O . VAL A 1 151 ? 90.064 5.401 11.766 1.00 11.11 151 VAL A O 1
ATOM 1153 N N . GLY A 1 152 ? 90.393 6.966 13.293 1.00 11.34 152 GLY A N 1
ATOM 1154 C CA . GLY A 1 152 ? 90.583 5.988 14.360 1.00 10.25 152 GLY A CA 1
ATOM 1155 C C . GLY A 1 152 ? 90.450 6.608 15.713 1.00 11.82 152 GLY A C 1
ATOM 1156 O O . GLY A 1 152 ? 90.664 7.840 15.858 1.00 11.12 152 GLY A O 1
ATOM 1157 N N . THR A 1 153 ? 90.100 5.771 16.697 1.00 10.32 153 THR A N 1
ATOM 1158 C CA . THR A 1 153 ? 90.025 6.186 18.084 1.00 10.54 153 THR A CA 1
ATOM 1159 C C . THR A 1 153 ? 90.812 5.221 18.913 1.00 10.77 153 THR A C 1
ATOM 1160 O O . THR A 1 153 ? 90.873 4.006 18.614 1.00 9.78 153 THR A O 1
ATOM 1164 N N . ASN A 1 154 ? 91.470 5.747 19.933 1.00 10.46 154 ASN A N 1
ATOM 1165 C CA . ASN A 1 154 ? 92.308 4.939 20.786 1.00 11.32 154 ASN A CA 1
ATOM 1166 C C . ASN A 1 154 ? 93.421 4.222 20.030 1.00 11.30 154 ASN A C 1
ATOM 1167 O O . ASN A 1 154 ? 93.790 3.093 20.347 1.00 11.38 154 ASN A O 1
ATOM 1172 N N . VAL A 1 155 ? 93.969 4.940 19.063 1.00 11.86 155 VAL A N 1
ATOM 1173 C CA . VAL A 1 155 ? 95.155 4.526 18.318 1.00 11.44 155 VAL A CA 1
ATOM 1174 C C . VAL A 1 155 ? 96.327 5.410 18.741 1.00 12.76 155 VAL A C 1
ATOM 1175 O O . VAL A 1 155 ? 96.128 6.474 19.363 1.00 12.20 155 VAL A O 1
ATOM 1179 N N . GLN A 1 156 ? 97.544 4.980 18.401 1.00 12.48 156 GLN A N 1
ATOM 1180 C CA . GLN A 1 156 ? 98.724 5.822 18.675 1.00 12.02 156 GLN A CA 1
ATOM 1181 C C . GLN A 1 156 ? 98.630 7.091 17.872 1.00 11.40 156 GLN A C 1
ATOM 1182 O O . GLN A 1 156 ? 98.287 7.055 16.675 1.00 10.98 156 GLN A O 1
ATOM 1188 N N . LEU A 1 157 ? 98.924 8.215 18.517 1.00 10.28 157 LEU A N 1
ATOM 1189 C CA . LEU A 1 157 ? 99.140 9.486 17.801 1.00 10.61 157 LEU A CA 1
ATOM 1190 C C . LEU A 1 157 ? 100.627 9.817 17.732 1.00 10.50 157 LEU A C 1
ATOM 1191 O O . LEU A 1 157 ? 101.336 9.621 18.693 1.00 11.02 157 LEU A O 1
ATOM 1196 N N . LYS A 1 158 ? 101.072 10.318 16.584 1.00 11.09 158 LYS A N 1
ATOM 1197 C CA . LYS A 1 158 ? 102.450 10.773 16.396 1.00 12.27 158 LYS A CA 1
ATOM 1198 C C . LYS A 1 158 ? 102.429 12.270 16.176 1.00 11.44 158 LYS A C 1
ATOM 1199 O O . LYS A 1 158 ? 101.785 12.749 15.245 1.00 11.65 158 LYS A O 1
ATOM 1205 N N . ILE A 1 159 ? 103.104 13.018 17.043 1.00 10.24 159 ILE A N 1
ATOM 1206 C CA . ILE A 1 159 ? 103.156 14.461 16.931 1.00 10.24 159 ILE A CA 1
ATOM 1207 C C . ILE A 1 159 ? 104.556 14.942 16.550 1.00 9.52 159 ILE A C 1
ATOM 1208 O O . ILE A 1 159 ? 105.513 14.765 17.317 1.00 9.93 159 ILE A O 1
ATOM 1213 N N . LEU A 1 160 ? 104.680 15.552 15.379 1.00 10.38 160 LEU A N 1
ATOM 1214 C CA . LEU A 1 160 ? 105.923 16.119 14.949 1.00 11.70 160 LEU A CA 1
ATOM 1215 C C . LEU A 1 160 ? 106.012 17.391 15.753 1.00 11.46 160 LEU A C 1
ATOM 1216 O O . LEU A 1 160 ? 105.192 18.289 15.571 1.00 13.50 160 LEU A O 1
ATOM 1221 N N . THR A 1 161 ? 106.974 17.466 16.662 1.00 11.33 161 THR A N 1
ATOM 1222 C CA . THR A 1 161 ? 107.111 18.628 17.507 1.00 11.11 161 THR A CA 1
ATOM 1223 C C . THR A 1 161 ? 108.163 19.596 16.947 1.00 10.80 161 THR A C 1
ATOM 1224 O O . THR A 1 161 ? 108.925 19.262 16.042 1.00 11.59 161 THR A O 1
ATOM 1228 N N . SER A 1 162 ? 108.220 20.801 17.506 1.00 10.41 162 SER A N 1
ATOM 1229 C CA . SER A 1 162 ? 108.990 21.868 16.890 1.00 10.58 162 SER A CA 1
ATOM 1230 C C . SER A 1 162 ? 110.519 21.770 17.109 1.00 10.42 162 SER A C 1
ATOM 1231 O O . SER A 1 162 ? 111.281 22.583 16.557 1.00 13.01 162 SER A O 1
ATOM 1234 N N . ASP A 1 163 ? 110.974 20.767 17.852 1.00 10.39 163 ASP A N 1
ATOM 1235 C CA . ASP A 1 163 ? 112.420 20.447 17.918 1.00 11.26 163 ASP A CA 1
ATOM 1236 C C . ASP A 1 163 ? 112.800 19.409 16.833 1.00 11.37 163 ASP A C 1
ATOM 1237 O O . ASP A 1 163 ? 113.942 19.027 16.705 1.00 12.39 163 ASP A O 1
ATOM 1242 N N . GLY A 1 164 ? 111.814 18.984 16.048 1.00 12.29 164 GLY A N 1
ATOM 1243 C CA . GLY A 1 164 ? 112.021 18.061 14.943 1.00 12.32 164 GLY A CA 1
ATOM 1244 C C . GLY A 1 164 ? 111.813 16.620 15.316 1.00 12.91 164 GLY A C 1
ATOM 1245 O O . GLY A 1 164 ? 111.832 15.758 14.420 1.00 14.36 164 GLY A O 1
ATOM 1246 N N . VAL A 1 165 ? 111.578 16.348 16.596 1.00 13.08 165 VAL A N 1
ATOM 1247 C CA . VAL A 1 165 ? 111.356 14.980 17.068 1.00 12.69 165 VAL A CA 1
ATOM 1248 C C . VAL A 1 165 ? 109.864 14.682 17.085 1.00 13.25 165 VAL A C 1
ATOM 1249 O O . VAL A 1 165 ? 109.048 15.508 17.488 1.00 13.31 165 VAL A O 1
ATOM 1253 N N . THR A 1 166 ? 109.541 13.463 16.671 1.00 12.83 166 THR A N 1
ATOM 1254 C CA . THR A 1 166 ? 108.178 13.007 16.685 1.00 13.19 166 THR A CA 1
ATOM 1255 C C . THR A 1 166 ? 107.928 12.255 17.983 1.00 12.70 166 THR A C 1
ATOM 1256 O O . THR A 1 166 ? 108.656 11.298 18.298 1.00 13.81 166 THR A O 1
ATOM 1260 N N . GLN A 1 167 ? 106.951 12.708 18.769 1.00 12.50 167 GLN A N 1
ATOM 1261 C CA . GLN A 1 167 ? 106.659 12.115 20.071 1.00 12.49 167 GLN A CA 1
ATOM 1262 C C . GLN A 1 167 ? 105.283 11.457 20.012 1.00 12.44 167 GLN A C 1
ATOM 1263 O O . GLN A 1 167 ? 104.438 11.879 19.211 1.00 14.19 167 GLN A O 1
ATOM 1269 N N . THR A 1 168 ? 105.038 10.419 20.811 1.00 11.79 168 THR A N 1
ATOM 1270 C CA . THR A 1 168 ? 103.802 9.635 20.633 1.00 12.16 168 THR A CA 1
ATOM 1271 C C . THR A 1 168 ? 102.892 9.744 21.862 1.00 12.18 168 THR A C 1
ATOM 1272 O O . THR A 1 168 ? 103.352 10.012 22.986 1.00 10.50 168 THR A O 1
ATOM 1276 N N . ILE A 1 169 ? 101.603 9.588 21.620 1.00 10.64 169 ILE A N 1
ATOM 1277 C CA . ILE A 1 169 ? 100.567 9.579 22.669 1.00 10.93 169 ILE A CA 1
ATOM 1278 C C . ILE A 1 169 ? 99.741 8.324 22.427 1.00 11.98 169 ILE A C 1
ATOM 1279 O O . ILE A 1 169 ? 99.285 8.087 21.322 1.00 11.53 169 ILE A O 1
ATOM 1294 N N . PRO A 1 171 ? 96.488 5.705 23.855 1.00 10.43 171 PRO A N 1
ATOM 1295 C CA . PRO A 1 171 ? 95.310 5.668 24.714 1.00 10.77 171 PRO A CA 1
ATOM 1296 C C . PRO A 1 171 ? 95.695 5.241 26.126 1.00 10.78 171 PRO A C 1
ATOM 1297 O O . PRO A 1 171 ? 96.559 4.359 26.310 1.00 11.62 171 PRO A O 1
ATOM 1301 N N . GLY A 1 172 ? 95.120 5.923 27.111 1.00 9.97 172 GLY A N 1
ATOM 1302 C CA . GLY A 1 172 ? 95.366 5.590 28.507 1.00 10.70 172 GLY A CA 1
ATOM 1303 C C . GLY A 1 172 ? 96.561 6.315 29.099 1.00 11.26 172 GLY A C 1
ATOM 1304 O O . GLY A 1 172 ? 96.731 6.296 30.302 1.00 11.56 172 GLY A O 1
ATOM 1305 N N . ASP A 1 173 ? 97.387 6.983 28.279 1.00 9.96 173 ASP A N 1
ATOM 1306 C CA . ASP A 1 173 ? 98.425 7.865 28.847 1.00 10.49 173 ASP A CA 1
ATOM 1307 C C . ASP A 1 173 ? 97.770 8.984 29.660 1.00 10.25 173 ASP A C 1
ATOM 1308 O O . ASP A 1 173 ? 96.628 9.369 29.407 1.00 11.02 173 ASP A O 1
ATOM 1313 N N . TYR A 1 174 ? 98.478 9.508 30.656 1.00 9.23 174 TYR A N 1
ATOM 1314 C CA . TYR A 1 174 ? 97.918 10.624 31.430 1.00 9.64 174 TYR A CA 1
ATOM 1315 C C . TYR A 1 174 ? 98.343 11.920 30.740 1.00 10.20 174 TYR A C 1
ATOM 1316 O O . TYR A 1 174 ? 99.513 12.084 30.350 1.00 11.68 174 TYR A O 1
ATOM 1325 N N . ILE A 1 175 ? 97.376 12.799 30.573 1.00 9.24 175 ILE A N 1
ATOM 1326 C CA . ILE A 1 175 ? 97.561 14.094 29.947 1.00 9.16 175 ILE A CA 1
ATOM 1327 C C . ILE A 1 175 ? 97.242 15.160 30.975 1.00 10.02 175 ILE A C 1
ATOM 1328 O O . ILE A 1 175 ? 96.224 15.097 31.680 1.00 10.86 175 ILE A O 1
ATOM 1333 N N . ALA A 1 176 ? 98.147 16.136 31.100 1.00 10.56 176 ALA A N 1
ATOM 1334 C CA . ALA A 1 176 ? 97.932 17.283 31.983 1.00 9.77 176 ALA A CA 1
ATOM 1335 C C . ALA A 1 176 ? 98.111 18.566 31.204 1.00 10.09 176 ALA A C 1
ATOM 1336 O O . ALA A 1 176 ? 99.016 18.664 30.398 1.00 9.70 176 ALA A O 1
ATOM 1338 N N . GLY A 1 177 ? 97.291 19.553 31.501 1.00 10.04 177 GLY A N 1
ATOM 1339 C CA . GLY A 1 177 ? 97.403 20.841 30.842 1.00 9.96 177 GLY A CA 1
ATOM 1340 C C . GLY A 1 177 ? 97.194 21.979 31.789 1.00 10.13 177 GLY A C 1
ATOM 1341 O O . GLY A 1 177 ? 96.307 21.937 32.661 1.00 11.59 177 GLY A O 1
ATOM 1342 N N . ASP A 1 178 ? 97.979 23.041 31.592 1.00 9.87 178 ASP A N 1
ATOM 1343 C CA . ASP A 1 178 ? 97.809 24.245 32.369 1.00 9.70 178 ASP A CA 1
ATOM 1344 C C . ASP A 1 178 ? 98.387 25.410 31.573 1.00 9.91 178 ASP A C 1
ATOM 1345 O O . ASP A 1 178 ? 98.556 25.292 30.364 1.00 10.05 178 ASP A O 1
ATOM 1350 N N . ASN A 1 179 ? 98.701 26.547 32.219 1.00 9.93 179 ASN A N 1
ATOM 1351 C CA . ASN A 1 179 ? 99.170 27.684 31.450 1.00 9.98 179 ASN A CA 1
ATOM 1352 C C . ASN A 1 179 ? 100.565 27.525 30.862 1.00 9.28 179 ASN A C 1
ATOM 1353 O O . ASN A 1 179 ? 100.996 28.363 30.072 1.00 10.29 179 ASN A O 1
ATOM 1358 N N . ASN A 1 180 ? 101.252 26.433 31.184 1.00 9.07 180 ASN A N 1
ATOM 1359 C CA . ASN A 1 180 ? 102.568 26.138 30.632 1.00 9.58 180 ASN A CA 1
ATOM 1360 C C . ASN A 1 180 ? 102.482 25.239 29.434 1.00 9.52 180 ASN A C 1
ATOM 1361 O O . ASN A 1 180 ? 103.476 25.031 28.768 1.00 10.88 180 ASN A O 1
ATOM 1366 N N . GLY A 1 181 ? 101.284 24.734 29.157 1.00 10.24 181 GLY A N 1
ATOM 1367 C CA . GLY A 1 181 ? 101.059 23.809 28.054 1.00 8.99 181 GLY A CA 1
ATOM 1368 C C . GLY A 1 181 ? 100.660 22.430 28.483 1.00 9.56 181 GLY A C 1
ATOM 1369 O O . GLY A 1 181 ? 100.026 22.247 29.493 1.00 9.96 181 GLY A O 1
ATOM 1370 N N . ILE A 1 182 ? 100.989 21.469 27.637 1.00 8.69 182 ILE A N 1
ATOM 1371 C CA . ILE A 1 182 ? 100.569 20.077 27.779 1.00 9.76 182 ILE A CA 1
ATOM 1372 C C . ILE A 1 182 ? 101.745 19.139 28.028 1.00 9.27 182 ILE A C 1
ATOM 1373 O O . ILE A 1 182 ? 102.783 19.167 27.314 1.00 8.47 182 ILE A O 1
ATOM 1378 N N . VAL A 1 183 ? 101.556 18.205 28.965 1.00 8.90 183 VAL A N 1
ATOM 1379 C CA . VAL A 1 183 ? 102.544 17.180 29.214 1.00 10.34 183 VAL A CA 1
ATOM 1380 C C . VAL A 1 183 ? 101.809 15.850 29.208 1.00 9.72 183 VAL A C 1
ATOM 1381 O O . VAL A 1 183 ? 100.632 15.773 29.610 1.00 10.50 183 VAL A O 1
ATOM 1385 N N . ARG A 1 184 ? 102.509 14.843 28.761 1.00 9.23 184 ARG A N 1
ATOM 1386 C CA . ARG A 1 184 ? 101.987 13.500 28.722 1.00 9.01 184 ARG A CA 1
ATOM 1387 C C . ARG A 1 184 ? 102.899 12.575 29.519 1.00 8.85 184 ARG A C 1
ATOM 1388 O O . ARG A 1 184 ? 104.122 12.548 29.284 1.00 8.70 184 ARG A O 1
ATOM 1396 N N . ILE A 1 185 ? 102.297 11.734 30.357 1.00 9.92 185 ILE A N 1
ATOM 1397 C CA . ILE A 1 185 ? 102.992 10.684 31.092 1.00 9.17 185 ILE A CA 1
ATOM 1398 C C . ILE A 1 185 ? 102.734 9.382 30.323 1.00 10.45 185 ILE A C 1
ATOM 1399 O O . ILE A 1 185 ? 101.552 8.988 30.176 1.00 10.59 185 ILE A O 1
ATOM 1404 N N . PRO A 1 186 ? 103.792 8.740 29.815 1.00 10.01 186 PRO A N 1
ATOM 1405 C CA . PRO A 1 186 ? 103.597 7.536 29.000 1.00 10.61 186 PRO A CA 1
ATOM 1406 C C . PRO A 1 186 ? 103.518 6.336 29.937 1.00 10.97 186 PRO A C 1
ATOM 1407 O O . PRO A 1 186 ? 104.518 5.956 30.593 1.00 10.91 186 PRO A O 1
ATOM 1411 N N . VAL A 1 187 ? 102.304 5.855 30.147 1.00 11.99 187 VAL A N 1
ATOM 1412 C CA . VAL A 1 187 ? 102.070 4.899 31.255 1.00 13.24 187 VAL A CA 1
ATOM 1413 C C . VAL A 1 187 ? 102.712 3.545 30.985 1.00 13.70 187 VAL A C 1
ATOM 1414 O O . VAL A 1 187 ? 103.051 2.840 31.915 1.00 14.42 187 VAL A O 1
ATOM 1418 N N . GLN A 1 188 ? 102.985 3.221 29.724 1.00 14.91 188 GLN A N 1
ATOM 1419 C CA . GLN A 1 188 ? 103.641 1.979 29.373 1.00 17.22 188 GLN A CA 1
ATOM 1420 C C . GLN A 1 188 ? 105.159 2.073 29.392 1.00 18.54 188 GLN A C 1
ATOM 1421 O O . GLN A 1 188 ? 105.835 1.191 28.860 1.00 21.27 188 GLN A O 1
ATOM 1427 N N . GLU A 1 189 ? 105.697 3.185 29.885 1.00 18.05 189 GLU A N 1
ATOM 1428 C CA . GLU A 1 189 ? 107.140 3.367 29.994 1.00 19.02 189 GLU A CA 1
ATOM 1429 C C . GLU A 1 189 ? 107.524 3.914 31.364 1.00 19.89 189 GLU A C 1
ATOM 1430 O O . GLU A 1 189 ? 108.699 4.179 31.597 1.00 21.96 189 GLU A O 1
ATOM 1436 N N . THR A 1 190 ? 106.546 4.186 32.225 1.00 17.78 190 THR A N 1
ATOM 1437 C CA . THR A 1 190 ? 106.823 4.826 33.514 1.00 17.23 190 THR A CA 1
ATOM 1438 C C . THR A 1 190 ? 105.938 4.194 34.563 1.00 16.31 190 THR A C 1
ATOM 1439 O O . THR A 1 190 ? 104.887 3.630 34.247 1.00 16.92 190 THR A O 1
ATOM 1443 N N . ASP A 1 191 ? 106.368 4.260 35.807 1.00 14.96 191 ASP A N 1
ATOM 1444 C CA . ASP A 1 191 ? 105.569 3.779 36.911 1.00 15.33 191 ASP A CA 1
ATOM 1445 C C . ASP A 1 191 ? 104.970 4.945 37.649 1.00 15.06 191 ASP A C 1
ATOM 1446 O O . ASP A 1 191 ? 105.702 5.745 38.285 1.00 13.49 191 ASP A O 1
ATOM 1451 N N . ILE A 1 192 ? 103.648 5.009 37.583 1.00 15.02 192 ILE A N 1
ATOM 1452 C CA . ILE A 1 192 ? 102.930 6.194 38.104 1.00 14.57 192 ILE A CA 1
ATOM 1453 C C . ILE A 1 192 ? 103.200 6.411 39.595 1.00 13.51 192 ILE A C 1
ATOM 1454 O O . ILE A 1 192 ? 103.378 7.540 40.038 1.00 13.25 192 ILE A O 1
ATOM 1459 N N . SER A 1 193 ? 103.238 5.350 40.390 1.00 13.76 193 SER A N 1
ATOM 1460 C CA . SER A 1 193 ? 103.347 5.543 41.833 1.00 13.99 193 SER A CA 1
ATOM 1461 C C . SER A 1 193 ? 104.725 6.131 42.172 1.00 13.08 193 SER A C 1
ATOM 1462 O O . SER A 1 193 ? 104.829 7.003 43.039 1.00 13.56 193 SER A O 1
ATOM 1465 N N . LYS A 1 194 ? 105.756 5.681 41.467 1.00 13.08 194 LYS A N 1
ATOM 1466 C CA . LYS A 1 194 ? 107.100 6.184 41.654 1.00 14.89 194 LYS A CA 1
ATOM 1467 C C . LYS A 1 194 ? 107.160 7.649 41.271 1.00 14.22 194 LYS A C 1
ATOM 1468 O O . LYS A 1 194 ? 107.766 8.490 41.963 1.00 13.20 194 LYS A O 1
ATOM 1474 N N . LEU A 1 195 ? 106.513 7.966 40.173 1.00 15.01 195 LEU A N 1
ATOM 1475 C CA . LEU A 1 195 ? 106.544 9.334 39.686 1.00 14.79 195 LEU A CA 1
ATOM 1476 C C . LEU A 1 195 ? 105.795 10.262 40.647 1.00 13.73 195 LEU A C 1
ATOM 1477 O O . LEU A 1 195 ? 106.260 11.374 40.987 1.00 13.32 195 LEU A O 1
ATOM 1482 N N . VAL A 1 196 ? 104.636 9.830 41.119 1.00 12.63 196 VAL A N 1
ATOM 1483 C CA . VAL A 1 196 ? 103.828 10.651 42.037 1.00 12.53 196 VAL A CA 1
ATOM 1484 C C . VAL A 1 196 ? 104.615 10.925 43.312 1.00 11.89 196 VAL A C 1
ATOM 1485 O O . VAL A 1 196 ? 104.679 12.046 43.779 1.00 12.15 196 VAL A O 1
ATOM 1489 N N . THR A 1 197 ? 105.208 9.888 43.877 1.00 11.92 197 THR A N 1
ATOM 1490 C CA . THR A 1 197 ? 106.009 10.034 45.075 1.00 12.50 197 THR A CA 1
ATOM 1491 C C . THR A 1 197 ? 107.153 11.051 44.914 1.00 11.58 197 THR A C 1
ATOM 1492 O O . THR A 1 197 ? 107.357 11.907 45.782 1.00 10.95 197 THR A O 1
ATOM 1496 N N . TYR A 1 198 ? 107.872 10.960 43.806 1.00 11.82 198 TYR A N 1
ATOM 1497 C CA . TYR A 1 198 ? 108.971 11.857 43.529 1.00 10.94 198 TYR A CA 1
ATOM 1498 C C . TYR A 1 198 ? 108.459 13.283 43.406 1.00 10.91 198 TYR A C 1
ATOM 1499 O O . TYR A 1 198 ? 109.003 14.202 43.980 1.00 10.52 198 TYR A O 1
ATOM 1508 N N . ILE A 1 199 ? 107.399 13.450 42.624 1.00 9.67 199 ILE A N 1
ATOM 1509 C CA . ILE A 1 199 ? 106.864 14.803 42.352 1.00 10.80 199 ILE A CA 1
ATOM 1510 C C . ILE A 1 199 ? 106.398 15.457 43.642 1.00 10.54 199 ILE A C 1
ATOM 1511 O O . ILE A 1 199 ? 106.666 16.634 43.895 1.00 11.37 199 ILE A O 1
ATOM 1516 N N . GLU A 1 200 ? 105.704 14.700 44.480 1.00 12.20 200 GLU A N 1
ATOM 1517 C CA . GLU A 1 200 ? 105.239 15.254 45.744 1.00 12.42 200 GLU A CA 1
ATOM 1518 C C . GLU A 1 200 ? 106.419 15.794 46.583 1.00 11.78 200 GLU A C 1
ATOM 1519 O O . GLU A 1 200 ? 106.362 16.924 47.140 1.00 11.60 200 GLU A O 1
ATOM 1525 N N . LYS A 1 201 ? 107.487 15.032 46.616 1.00 12.37 201 LYS A N 1
ATOM 1526 C CA . LYS A 1 201 ? 108.680 15.466 47.342 1.00 12.04 201 LYS A CA 1
ATOM 1527 C C . LYS A 1 201 ? 109.304 16.704 46.686 1.00 11.88 201 LYS A C 1
ATOM 1528 O O . LYS A 1 201 ? 109.711 17.645 47.378 1.00 12.04 201 LYS A O 1
ATOM 1534 N N . SER A 1 202 ? 109.366 16.695 45.363 1.00 12.42 202 SER A N 1
ATOM 1535 C CA . SER A 1 202 ? 109.966 17.784 44.594 1.00 11.67 202 SER A CA 1
ATOM 1536 C C . SER A 1 202 ? 109.228 19.088 44.780 1.00 12.44 202 SER A C 1
ATOM 1537 O O . SER A 1 202 ? 109.854 20.143 44.870 1.00 11.50 202 SER A O 1
ATOM 1540 N N . ILE A 1 203 ? 107.890 19.039 44.814 1.00 12.30 203 ILE A N 1
ATOM 1541 C CA . ILE A 1 203 ? 107.082 20.234 45.079 1.00 12.41 203 ILE A CA 1
ATOM 1542 C C . ILE A 1 203 ? 107.407 20.852 46.455 1.00 12.61 203 ILE A C 1
ATOM 1543 O O . ILE A 1 203 ? 107.528 22.075 46.584 1.00 12.95 203 ILE A O 1
ATOM 1548 N N . GLU A 1 204 ? 107.533 20.001 47.463 1.00 12.76 204 GLU A N 1
ATOM 1549 C CA . GLU A 1 204 ? 107.926 20.456 48.807 1.00 13.44 204 GLU A CA 1
ATOM 1550 C C . GLU A 1 204 ? 109.301 21.120 48.800 1.00 12.43 204 GLU A C 1
ATOM 1551 O O . GLU A 1 204 ? 109.492 22.196 49.378 1.00 12.08 204 GLU A O 1
ATOM 1557 N N . VAL A 1 205 ? 110.235 20.511 48.084 1.00 11.47 205 VAL A N 1
ATOM 1558 C CA . VAL A 1 205 ? 111.611 21.018 47.974 1.00 11.50 205 VAL A CA 1
ATOM 1559 C C . VAL A 1 205 ? 111.578 22.414 47.352 1.00 10.40 205 VAL A C 1
ATOM 1560 O O . VAL A 1 205 ? 112.210 23.342 47.852 1.00 11.17 205 VAL A O 1
ATOM 1564 N N . ASP A 1 206 ? 110.826 22.571 46.258 1.00 10.11 206 ASP A N 1
ATOM 1565 C CA . ASP A 1 206 ? 110.820 23.851 45.550 1.00 10.91 206 ASP A CA 1
ATOM 1566 C C . ASP A 1 206 ? 110.155 24.946 46.347 1.00 10.36 206 ASP A C 1
ATOM 1567 O O . ASP A 1 206 ? 110.495 26.112 46.195 1.00 10.05 206 ASP A O 1
ATOM 1572 N N . LEU A 1 207 ? 109.179 24.591 47.182 1.00 11.09 207 LEU A N 1
ATOM 1573 C CA . LEU A 1 207 ? 108.619 25.563 48.133 1.00 11.61 207 LEU A CA 1
ATOM 1574 C C . LEU A 1 207 ? 109.707 26.089 49.065 1.00 10.08 207 LEU A C 1
ATOM 1575 O O . LEU A 1 207 ? 109.818 27.330 49.276 1.00 10.13 207 LEU A O 1
ATOM 1580 N N . LEU A 1 208 ? 110.502 25.177 49.627 1.00 10.09 208 LEU A N 1
ATOM 1581 C CA . LEU A 1 208 ? 111.595 25.568 50.506 1.00 9.81 208 LEU A CA 1
ATOM 1582 C C . LEU A 1 208 ? 112.598 26.457 49.762 1.00 9.63 208 LEU A C 1
ATOM 1583 O O . LEU A 1 208 ? 113.082 27.458 50.325 1.00 10.07 208 LEU A O 1
ATOM 1588 N N . VAL A 1 209 ? 112.902 26.136 48.500 1.00 9.55 209 VAL A N 1
ATOM 1589 C CA . VAL A 1 209 ? 113.817 26.988 47.737 1.00 8.68 209 VAL A CA 1
ATOM 1590 C C . VAL A 1 209 ? 113.237 28.382 47.565 1.00 8.93 209 VAL A C 1
ATOM 1591 O O . VAL A 1 209 ? 113.934 29.376 47.726 1.00 9.02 209 VAL A O 1
ATOM 1595 N N . SER A 1 210 ? 111.946 28.466 47.205 1.00 8.38 210 SER A N 1
ATOM 1596 C CA . SER A 1 210 ? 111.282 29.769 47.039 1.00 8.48 210 SER A CA 1
ATOM 1597 C C . SER A 1 210 ? 111.435 30.593 48.340 1.00 9.20 210 SER A C 1
ATOM 1598 O O . SER A 1 210 ? 111.807 31.783 48.337 1.00 8.40 210 SER A O 1
ATOM 1601 N N . GLU A 1 211 ? 111.105 29.962 49.460 1.00 9.48 211 GLU A N 1
ATOM 1602 C CA . GLU A 1 211 ? 111.214 30.637 50.747 1.00 9.36 211 GLU A CA 1
ATOM 1603 C C . GLU A 1 211 ? 112.651 31.004 51.119 1.00 9.37 211 GLU A C 1
ATOM 1604 O O . GLU A 1 211 ? 112.886 32.061 51.677 1.00 8.97 211 GLU A O 1
ATOM 1610 N N . ASP A 1 212 ? 113.608 30.155 50.770 1.00 9.53 212 ASP A N 1
ATOM 1611 C CA . ASP A 1 212 ? 115.056 30.488 50.934 1.00 9.00 212 ASP A CA 1
ATOM 1612 C C . ASP A 1 212 ? 115.446 31.746 50.129 1.00 8.82 212 ASP A C 1
ATOM 1613 O O . ASP A 1 212 ? 116.108 32.655 50.635 1.00 8.47 212 ASP A O 1
ATOM 1618 N N . ILE A 1 213 ? 114.989 31.828 48.879 1.00 8.15 213 ILE A N 1
ATOM 1619 C CA . ILE A 1 213 ? 115.335 32.940 48.049 1.00 8.10 213 ILE A CA 1
ATOM 1620 C C . ILE A 1 213 ? 114.745 34.229 48.648 1.00 8.55 213 ILE A C 1
ATOM 1621 O O . ILE A 1 213 ? 115.404 35.295 48.661 1.00 9.24 213 ILE A O 1
ATOM 1626 N N . LYS A 1 214 ? 113.518 34.131 49.174 1.00 7.95 214 LYS A N 1
ATOM 1627 C CA . LYS A 1 214 ? 112.889 35.296 49.833 1.00 9.40 214 LYS A CA 1
ATOM 1628 C C . LYS A 1 214 ? 113.627 35.720 51.122 1.00 9.71 214 LYS A C 1
ATOM 1629 O O . LYS A 1 214 ? 113.466 36.844 51.612 1.00 10.10 214 LYS A O 1
ATOM 1635 N N . ASN A 1 215 ? 114.409 34.806 51.666 1.00 9.14 215 ASN A N 1
ATOM 1636 C CA . ASN A 1 215 ? 115.341 35.095 52.780 1.00 10.42 215 ASN A CA 1
ATOM 1637 C C . ASN A 1 215 ? 116.717 35.524 52.384 1.00 10.45 215 ASN A C 1
ATOM 1638 O O . ASN A 1 215 ? 117.630 35.627 53.228 1.00 11.83 215 ASN A O 1
ATOM 1643 N N . GLY A 1 216 ? 116.919 35.794 51.104 1.00 11.04 216 GLY A N 1
ATOM 1644 C CA . GLY A 1 216 ? 118.208 36.277 50.648 1.00 11.46 216 GLY A CA 1
ATOM 1645 C C . GLY A 1 216 ? 119.237 35.220 50.358 1.00 11.15 216 GLY A C 1
ATOM 1646 O O . GLY A 1 216 ? 120.425 35.548 50.150 1.00 11.71 216 GLY A O 1
ATOM 1647 N N . ILE A 1 217 ? 118.858 33.957 50.391 1.00 11.31 217 ILE A N 1
ATOM 1648 C CA . ILE A 1 217 ? 119.774 32.882 50.074 1.00 11.21 217 ILE A CA 1
ATOM 1649 C C . ILE A 1 217 ? 119.909 32.790 48.549 1.00 10.23 217 ILE A C 1
ATOM 1650 O O . ILE A 1 217 ? 118.906 32.813 47.839 1.00 9.60 217 ILE A O 1
ATOM 1655 N N . PRO A 1 218 ? 121.141 32.711 48.032 1.00 10.41 218 PRO A N 1
ATOM 1656 C CA . PRO A 1 218 ? 121.260 32.580 46.566 1.00 10.19 218 PRO A CA 1
ATOM 1657 C C . PRO A 1 218 ? 120.500 31.365 46.021 1.00 10.09 218 PRO A C 1
ATOM 1658 O O . PRO A 1 218 ? 120.439 30.322 46.675 1.00 9.60 218 PRO A O 1
ATOM 1662 N N . ALA A 1 219 ? 119.887 31.515 44.854 1.00 10.24 219 ALA A N 1
ATOM 1663 C CA . ALA A 1 219 ? 119.036 30.462 44.315 1.00 9.80 219 ALA A CA 1
ATOM 1664 C C . ALA A 1 219 ? 119.718 29.145 44.049 1.00 9.17 219 ALA A C 1
ATOM 1665 O O . ALA A 1 219 ? 119.187 28.072 44.350 1.00 9.04 219 ALA A O 1
ATOM 1667 N N . LYS A 1 220 ? 120.898 29.180 43.427 1.00 9.03 220 LYS A N 1
ATOM 1668 C CA . LYS A 1 220 ? 121.488 27.898 43.050 1.00 10.06 220 LYS A CA 1
ATOM 1669 C C . LYS A 1 220 ? 121.933 27.146 44.295 1.00 10.48 220 LYS A C 1
ATOM 1670 O O . LYS A 1 220 ? 121.755 25.932 44.381 1.00 10.86 220 LYS A O 1
ATOM 1676 N N . GLN A 1 221 ? 122.512 27.863 45.251 1.00 10.52 221 GLN A N 1
ATOM 1677 C CA . GLN A 1 221 ? 122.869 27.288 46.545 1.00 10.61 221 GLN A CA 1
ATOM 1678 C C . GLN A 1 221 ? 121.663 26.651 47.226 1.00 10.04 221 GLN A C 1
ATOM 1679 O O . GLN A 1 221 ? 121.711 25.494 47.681 1.00 10.91 221 GLN A O 1
ATOM 1685 N N . ALA A 1 222 ? 120.569 27.404 47.272 1.00 9.99 222 ALA A N 1
ATOM 1686 C CA . ALA A 1 222 ? 119.323 26.920 47.870 1.00 9.99 222 ALA A CA 1
ATOM 1687 C C . ALA A 1 222 ? 118.806 25.656 47.161 1.00 9.84 222 ALA A C 1
ATOM 1688 O O . ALA A 1 222 ? 118.452 24.660 47.815 1.00 10.52 222 ALA A O 1
ATOM 1690 N N . GLN A 1 223 ? 118.799 25.684 45.833 1.00 10.18 223 GLN A N 1
ATOM 1691 C CA . GLN A 1 223 ? 118.454 24.507 45.027 1.00 11.13 223 GLN A CA 1
ATOM 1692 C C . GLN A 1 223 ? 119.300 23.295 45.389 1.00 11.74 223 GLN A C 1
ATOM 1693 O O . GLN A 1 223 ? 118.762 22.193 45.635 1.00 11.54 223 GLN A O 1
ATOM 1699 N N . ASN A 1 224 ? 120.626 23.476 45.410 1.00 11.17 224 ASN A N 1
ATOM 1700 C CA . ASN A 1 224 ? 121.519 22.354 45.680 1.00 12.97 224 ASN A CA 1
ATOM 1701 C C . ASN A 1 224 ? 121.311 21.802 47.086 1.00 12.80 224 ASN A C 1
ATOM 1702 O O . ASN A 1 224 ? 121.309 20.585 47.295 1.00 13.58 224 ASN A O 1
ATOM 1707 N N . ASP A 1 225 ? 121.143 22.709 48.041 1.00 12.81 225 ASP A N 1
ATOM 1708 C CA . ASP A 1 225 ? 120.860 22.320 49.433 1.00 13.26 225 ASP A CA 1
ATOM 1709 C C . ASP A 1 225 ? 119.560 21.529 49.582 1.00 13.46 225 ASP A C 1
ATOM 1710 O O . ASP A 1 225 ? 119.540 20.402 50.115 1.00 14.22 225 ASP A O 1
ATOM 1715 N N . ARG A 1 226 ? 118.471 22.109 49.099 1.00 11.94 226 ARG A N 1
ATOM 1716 C CA . ARG A 1 226 ? 117.132 21.521 49.311 1.00 12.93 226 ARG A CA 1
ATOM 1717 C C . ARG A 1 226 ? 116.913 20.276 48.478 1.00 13.52 226 ARG A C 1
ATOM 1718 O O . ARG A 1 226 ? 116.264 19.314 48.959 1.00 12.52 226 ARG A O 1
ATOM 1726 N N . ARG A 1 227 ? 117.484 20.263 47.269 1.00 14.22 227 ARG A N 1
ATOM 1727 C CA . ARG A 1 227 ? 117.286 19.127 46.338 1.00 16.46 227 ARG A CA 1
ATOM 1728 C C . ARG A 1 227 ? 118.140 17.916 46.652 1.00 17.53 227 ARG A C 1
ATOM 1729 O O . ARG A 1 227 ? 117.958 16.855 46.033 1.00 18.04 227 ARG A O 1
ATOM 1737 N N . SER A 1 228 ? 119.058 18.029 47.616 1.00 18.24 228 SER A N 1
ATOM 1738 C CA . SER A 1 228 ? 119.889 16.880 47.954 1.00 19.92 228 SER A CA 1
ATOM 1739 C C . SER A 1 228 ? 119.030 15.680 48.348 1.00 20.62 228 SER A C 1
ATOM 1740 O O . SER A 1 228 ? 119.376 14.545 48.026 1.00 21.08 228 SER A O 1
ATOM 1743 N N . VAL A 1 229 ? 117.903 15.936 49.014 1.00 21.62 229 VAL A N 1
ATOM 1744 C CA . VAL A 1 229 ? 116.952 14.897 49.441 1.00 22.79 229 VAL A CA 1
ATOM 1745 C C . VAL A 1 229 ? 116.317 14.101 48.283 1.00 24.03 229 VAL A C 1
ATOM 1746 O O . VAL A 1 229 ? 115.832 12.972 48.476 1.00 24.37 229 VAL A O 1
ATOM 1750 N N . LEU A 1 230 ? 116.312 14.676 47.089 1.00 23.15 230 LEU A N 1
ATOM 1751 C CA . LEU A 1 230 ? 115.735 14.016 45.933 1.00 25.13 230 LEU A CA 1
ATOM 1752 C C . LEU A 1 230 ? 116.651 12.961 45.316 1.00 27.30 230 LEU A C 1
ATOM 1753 O O . LEU A 1 230 ? 116.187 12.104 44.573 1.00 28.23 230 LEU A O 1
ATOM 1758 N N . LYS A 1 231 ? 117.942 13.028 45.622 1.00 30.63 231 LYS A N 1
ATOM 1759 C CA . LYS A 1 231 ? 118.942 12.108 45.047 1.00 32.50 231 LYS A CA 1
ATOM 1760 C C . LYS A 1 231 ? 118.621 10.654 45.287 1.00 33.97 231 LYS A C 1
ATOM 1761 O O . LYS A 1 231 ? 118.793 9.833 44.387 1.00 34.58 231 LYS A O 1
ATOM 1767 N N . LYS A 1 232 ? 118.131 10.332 46.482 1.00 35.73 232 LYS A N 1
ATOM 1768 C CA . LYS A 1 232 ? 117.827 8.944 46.803 1.00 37.27 232 LYS A CA 1
ATOM 1769 C C . LYS A 1 232 ? 116.722 8.371 45.919 1.00 38.58 232 LYS A C 1
ATOM 1770 O O . LYS A 1 232 ? 116.584 7.151 45.831 1.00 39.27 232 LYS A O 1
ATOM 1776 N N . TYR A 1 233 ? 115.937 9.233 45.270 1.00 39.31 233 TYR A N 1
ATOM 1777 C CA . TYR A 1 233 ? 114.883 8.770 44.361 1.00 39.81 233 TYR A CA 1
ATOM 1778 C C . TYR A 1 233 ? 115.383 8.706 42.915 1.00 40.51 233 TYR A C 1
ATOM 1779 O O . TYR A 1 233 ? 116.548 8.989 42.571 1.00 40.49 233 TYR A O 1
ATOM 1788 N N . ILE A 1 234 ? 114.591 8.363 42.019 1.00 41.31 234 ILE A N 1
ATOM 1789 N N . SER B 1 2 ? 69.429 45.434 5.877 1.00 40.84 2 SER B N 1
ATOM 1790 C CA . SER B 1 2 ? 70.395 45.453 4.753 1.00 40.53 2 SER B CA 1
ATOM 1791 C C . SER B 1 2 ? 71.287 44.220 4.810 1.00 40.36 2 SER B C 1
ATOM 1792 O O . SER B 1 2 ? 71.281 43.471 5.801 1.00 40.13 2 SER B O 1
ATOM 1795 N N . ASP B 1 3 ? 72.039 44.011 3.730 1.00 39.93 3 ASP B N 1
ATOM 1796 C CA . ASP B 1 3 ? 73.025 42.940 3.687 1.00 39.52 3 ASP B CA 1
ATOM 1797 C C . ASP B 1 3 ? 73.865 42.937 4.971 1.00 38.62 3 ASP B C 1
ATOM 1798 O O . ASP B 1 3 ? 73.890 41.945 5.694 1.00 38.67 3 ASP B O 1
ATOM 1803 N N . LEU B 1 4 ? 74.530 44.057 5.252 1.00 37.96 4 LEU B N 1
ATOM 1804 C CA . LEU B 1 4 ? 75.429 44.151 6.400 1.00 37.19 4 LEU B CA 1
ATOM 1805 C C . LEU B 1 4 ? 74.709 43.759 7.667 1.00 36.36 4 LEU B C 1
ATOM 1806 O O . LEU B 1 4 ? 75.221 42.978 8.463 1.00 35.29 4 LEU B O 1
ATOM 1811 N N . GLN B 1 5 ? 73.519 44.326 7.852 1.00 34.96 5 GLN B N 1
ATOM 1812 C CA . GLN B 1 5 ? 72.756 44.103 9.069 1.00 34.22 5 GLN B CA 1
ATOM 1813 C C . GLN B 1 5 ? 72.498 42.621 9.325 1.00 32.61 5 GLN B C 1
ATOM 1814 O O . GLN B 1 5 ? 72.653 42.143 10.453 1.00 31.78 5 GLN B O 1
ATOM 1820 N N . LYS B 1 6 ? 72.117 41.897 8.280 1.00 31.26 6 LYS B N 1
ATOM 1821 C CA . LYS B 1 6 ? 71.852 40.461 8.401 1.00 30.82 6 LYS B CA 1
ATOM 1822 C C . LYS B 1 6 ? 73.130 39.684 8.771 1.00 28.95 6 LYS B C 1
ATOM 1823 O O . LYS B 1 6 ? 73.156 38.894 9.711 1.00 28.52 6 LYS B O 1
ATOM 1829 N N . LEU B 1 7 ? 74.199 39.967 8.049 1.00 27.51 7 LEU B N 1
ATOM 1830 C CA . LEU B 1 7 ? 75.502 39.336 8.289 1.00 26.41 7 LEU B CA 1
ATOM 1831 C C . LEU B 1 7 ? 76.050 39.628 9.684 1.00 25.31 7 LEU B C 1
ATOM 1832 O O . LEU B 1 7 ? 76.726 38.800 10.281 1.00 23.61 7 LEU B O 1
ATOM 1837 N N . GLN B 1 8 ? 75.750 40.809 10.219 1.00 25.20 8 GLN B N 1
ATOM 1838 C CA . GLN B 1 8 ? 76.201 41.158 11.563 1.00 24.91 8 GLN B CA 1
ATOM 1839 C C . GLN B 1 8 ? 75.637 40.220 12.619 1.00 24.53 8 GLN B C 1
ATOM 1840 O O . GLN B 1 8 ? 76.170 40.185 13.712 1.00 25.65 8 GLN B O 1
ATOM 1846 N N . ARG B 1 9 ? 74.601 39.441 12.300 1.00 23.62 9 ARG B N 1
ATOM 1847 C CA . ARG B 1 9 ? 74.008 38.518 13.278 1.00 24.36 9 ARG B CA 1
ATOM 1848 C C . ARG B 1 9 ? 74.710 37.155 13.282 1.00 22.79 9 ARG B C 1
ATOM 1849 O O . ARG B 1 9 ? 74.444 36.319 14.149 1.00 24.65 9 ARG B O 1
ATOM 1857 N N . PHE B 1 10 ? 75.612 36.939 12.339 1.00 20.02 10 PHE B N 1
ATOM 1858 C CA . PHE B 1 10 ? 76.190 35.611 12.137 1.00 19.17 10 PHE B CA 1
ATOM 1859 C C . PHE B 1 10 ? 77.601 35.560 12.709 1.00 17.53 10 PHE B C 1
ATOM 1860 O O . PHE B 1 10 ? 78.293 36.569 12.712 1.00 18.87 10 PHE B O 1
ATOM 1868 N N . SER B 1 11 ? 78.032 34.390 13.180 1.00 15.94 11 SER B N 1
ATOM 1869 C CA . SER B 1 11 ? 79.451 34.197 13.480 1.00 15.14 11 SER B CA 1
ATOM 1870 C C . SER B 1 11 ? 80.219 33.899 12.210 1.00 14.02 11 SER B C 1
ATOM 1871 O O . SER B 1 11 ? 79.631 33.558 11.184 1.00 13.88 11 SER B O 1
ATOM 1874 N N . THR B 1 12 ? 81.544 33.985 12.272 1.00 11.79 12 THR B N 1
ATOM 1875 C CA . THR B 1 12 ? 82.357 33.673 11.115 1.00 11.84 12 THR B CA 1
ATOM 1876 C C . THR B 1 12 ? 82.164 32.200 10.748 1.00 11.29 12 THR B C 1
ATOM 1877 O O . THR B 1 12 ? 82.257 31.839 9.578 1.00 12.20 12 THR B O 1
ATOM 1881 N N . CYS B 1 13 ? 81.907 31.370 11.745 1.00 11.06 13 CYS B N 1
ATOM 1882 C CA . CYS B 1 13 ? 81.662 29.954 11.503 1.00 11.56 13 CYS B CA 1
ATOM 1883 C C . CYS B 1 13 ? 80.407 29.743 10.677 1.00 12.09 13 CYS B C 1
ATOM 1884 O O . CYS B 1 13 ? 80.386 28.913 9.767 1.00 12.50 13 CYS B O 1
ATOM 1887 N N . ASP B 1 14 ? 79.353 30.474 11.014 1.00 13.30 14 ASP B N 1
ATOM 1888 C CA . ASP B 1 14 ? 78.096 30.421 10.246 1.00 13.83 14 ASP B CA 1
ATOM 1889 C C . ASP B 1 14 ? 78.300 30.841 8.800 1.00 13.57 14 ASP B C 1
ATOM 1890 O O . ASP B 1 14 ? 77.805 30.187 7.867 1.00 15.51 14 ASP B O 1
ATOM 1895 N N . ILE B 1 15 ? 79.022 31.932 8.583 1.00 13.06 15 ILE B N 1
ATOM 1896 C CA . ILE B 1 15 ? 79.331 32.361 7.247 1.00 12.69 15 ILE B CA 1
ATOM 1897 C C . ILE B 1 15 ? 80.163 31.340 6.478 1.00 13.02 15 ILE B C 1
ATOM 1898 O O . ILE B 1 15 ? 79.871 31.052 5.339 1.00 12.79 15 ILE B O 1
ATOM 1903 N N . SER B 1 16 ? 81.165 30.728 7.110 1.00 11.33 16 SER B N 1
ATOM 1904 C CA . SER B 1 16 ? 81.911 29.659 6.433 1.00 11.66 16 SER B CA 1
ATOM 1905 C C . SER B 1 16 ? 81.071 28.427 6.104 1.00 10.89 16 SER B C 1
ATOM 1906 O O . SER B 1 16 ? 81.295 27.796 5.085 1.00 12.05 16 SER B O 1
ATOM 1909 N N . ASP B 1 17 ? 80.064 28.140 6.912 1.00 11.55 17 ASP B N 1
ATOM 1910 C CA . ASP B 1 17 ? 79.184 27.028 6.643 1.00 11.93 17 ASP B CA 1
ATOM 1911 C C . ASP B 1 17 ? 78.413 27.355 5.387 1.00 12.02 17 ASP B C 1
ATOM 1912 O O . ASP B 1 17 ? 78.187 26.471 4.575 1.00 13.33 17 ASP B O 1
ATOM 1917 N N . GLY B 1 18 ? 78.038 28.619 5.219 1.00 11.00 18 GLY B N 1
ATOM 1918 C CA . GLY B 1 18 ? 77.327 29.036 4.010 1.00 12.04 18 GLY B CA 1
ATOM 1919 C C . GLY B 1 18 ? 78.183 28.955 2.765 1.00 11.81 18 GLY B C 1
ATOM 1920 O O . GLY B 1 18 ? 77.767 28.470 1.713 1.00 13.92 18 GLY B O 1
ATOM 1921 N N . LEU B 1 19 ? 79.406 29.455 2.874 1.00 11.89 19 LEU B N 1
ATOM 1922 C CA . LEU B 1 19 ? 80.333 29.445 1.747 1.00 12.85 19 LEU B CA 1
ATOM 1923 C C . LEU B 1 19 ? 80.754 28.034 1.352 1.00 13.76 19 LEU B C 1
ATOM 1924 O O . LEU B 1 19 ? 80.854 27.705 0.149 1.00 15.42 19 LEU B O 1
ATOM 1929 N N . LEU B 1 20 ? 81.021 27.204 2.347 1.00 12.96 20 LEU B N 1
ATOM 1930 C CA . LEU B 1 20 ? 81.351 25.800 2.100 1.00 13.28 20 LEU B CA 1
ATOM 1931 C C . LEU B 1 20 ? 80.185 25.052 1.457 1.00 14.32 20 LEU B C 1
ATOM 1932 O O . LEU B 1 20 ? 80.376 24.371 0.460 1.00 14.36 20 LEU B O 1
ATOM 1937 N N . ASN B 1 21 ? 78.997 25.161 2.033 1.00 14.53 21 ASN B N 1
ATOM 1938 C CA . ASN B 1 21 ? 77.894 24.297 1.613 1.00 15.93 21 ASN B CA 1
ATOM 1939 C C . ASN B 1 21 ? 77.113 24.824 0.437 1.00 16.73 21 ASN B C 1
ATOM 1940 O O . ASN B 1 21 ? 76.676 24.019 -0.411 1.00 17.93 21 ASN B O 1
ATOM 1945 N N . VAL B 1 22 ? 76.936 26.132 0.362 1.00 17.56 22 VAL B N 1
ATOM 1946 C CA . VAL B 1 22 ? 76.242 26.719 -0.807 1.00 17.90 22 VAL B CA 1
ATOM 1947 C C . VAL B 1 22 ? 77.146 26.848 -2.018 1.00 18.70 22 VAL B C 1
ATOM 1948 O O . VAL B 1 22 ? 76.708 26.541 -3.147 1.00 19.25 22 VAL B O 1
ATOM 1952 N N . TYR B 1 23 ? 78.392 27.287 -1.807 1.00 18.39 23 TYR B N 1
ATOM 1953 C CA . TYR B 1 23 ? 79.323 27.593 -2.923 1.00 18.60 23 TYR B CA 1
ATOM 1954 C C . TYR B 1 23 ? 80.509 26.644 -3.067 1.00 18.80 23 TYR B C 1
ATOM 1955 O O . TYR B 1 23 ? 81.364 26.846 -3.949 1.00 19.27 23 TYR B O 1
ATOM 1964 N N . ASN B 1 24 ? 80.511 25.565 -2.289 1.00 18.43 24 ASN B N 1
ATOM 1965 C CA . ASN B 1 24 ? 81.573 24.560 -2.374 1.00 17.86 24 ASN B CA 1
ATOM 1966 C C . ASN B 1 24 ? 82.970 25.184 -2.248 1.00 17.52 24 ASN B C 1
ATOM 1967 O O . ASN B 1 24 ? 83.908 24.776 -2.915 1.00 17.98 24 ASN B O 1
ATOM 1972 N N . ILE B 1 25 ? 83.110 26.206 -1.402 1.00 16.11 25 ILE B N 1
ATOM 1973 C CA . ILE B 1 25 ? 84.412 26.811 -1.193 1.00 15.16 25 ILE B CA 1
ATOM 1974 C C . ILE B 1 25 ? 85.076 26.069 -0.029 1.00 13.50 25 ILE B C 1
ATOM 1975 O O . ILE B 1 25 ? 84.600 26.178 1.083 1.00 13.18 25 ILE B O 1
ATOM 1980 N N . PRO B 1 26 ? 86.132 25.273 -0.306 1.00 13.54 26 PRO B N 1
ATOM 1981 C CA . PRO B 1 26 ? 86.577 24.287 0.688 1.00 12.76 26 PRO B CA 1
ATOM 1982 C C . PRO B 1 26 ? 87.129 24.885 1.984 1.00 12.08 26 PRO B C 1
ATOM 1983 O O . PRO B 1 26 ? 87.040 24.256 3.043 1.00 11.23 26 PRO B O 1
ATOM 1987 N N . THR B 1 27 ? 87.653 26.112 1.898 1.00 11.69 27 THR B N 1
ATOM 1988 C CA . THR B 1 27 ? 88.169 26.815 3.068 1.00 11.24 27 THR B CA 1
ATOM 1989 C C . THR B 1 27 ? 87.111 27.711 3.723 1.00 10.93 27 THR B C 1
ATOM 1990 O O . THR B 1 27 ? 87.400 28.353 4.694 1.00 9.19 27 THR B O 1
ATOM 1994 N N . GLY B 1 28 ? 85.907 27.812 3.151 1.00 10.46 28 GLY B N 1
ATOM 1995 C CA . GLY B 1 28 ? 84.853 28.584 3.787 1.00 9.50 28 GLY B CA 1
ATOM 1996 C C . GLY B 1 28 ? 85.181 30.073 3.772 1.00 9.12 28 GLY B C 1
ATOM 1997 O O . GLY B 1 28 ? 84.671 30.796 4.580 1.00 11.26 28 GLY B O 1
ATOM 1998 N N . GLY B 1 29 ? 86.038 30.513 2.858 1.00 10.49 29 GLY B N 1
ATOM 1999 C CA . GLY B 1 29 ? 86.396 31.934 2.792 1.00 10.23 29 GLY B CA 1
ATOM 2000 C C . GLY B 1 29 ? 87.235 32.431 3.966 1.00 9.97 29 GLY B C 1
ATOM 2001 O O . GLY B 1 29 ? 87.369 33.625 4.181 1.00 9.39 29 GLY B O 1
ATOM 2002 N N . TYR B 1 30 ? 87.875 31.526 4.678 1.00 9.79 30 TYR B N 1
ATOM 2003 C CA . TYR B 1 30 ? 88.672 31.902 5.834 1.00 9.72 30 TYR B CA 1
ATOM 2004 C C . TYR B 1 30 ? 90.041 32.427 5.497 1.00 10.27 30 TYR B C 1
ATOM 2005 O O . TYR B 1 30 ? 90.742 31.868 4.644 1.00 10.52 30 TYR B O 1
ATOM 2014 N N . PHE B 1 31 ? 90.445 33.485 6.227 1.00 10.05 31 PHE B N 1
ATOM 2015 C CA . PHE B 1 31 ? 91.789 34.027 6.132 1.00 9.58 31 PHE B CA 1
ATOM 2016 C C . PHE B 1 31 ? 92.428 33.790 7.479 1.00 9.92 31 PHE B C 1
ATOM 2017 O O . PHE B 1 31 ? 92.018 34.397 8.470 1.00 9.83 31 PHE B O 1
ATOM 2025 N N . PRO B 1 32 ? 93.356 32.816 7.553 1.00 9.26 32 PRO B N 1
ATOM 2026 C CA . PRO B 1 32 ? 93.806 32.341 8.849 1.00 9.04 32 PRO B CA 1
ATOM 2027 C C . PRO B 1 32 ? 94.880 33.181 9.554 1.00 9.26 32 PRO B C 1
ATOM 2028 O O . PRO B 1 32 ? 95.518 34.029 8.940 1.00 9.47 32 PRO B O 1
ATOM 2032 N N . ASN B 1 33 ? 94.963 32.980 10.853 1.00 9.30 33 ASN B N 1
ATOM 2033 C CA . ASN B 1 33 ? 96.111 33.363 11.696 1.00 9.62 33 ASN B CA 1
ATOM 2034 C C . ASN B 1 33 ? 96.156 34.828 12.079 1.00 10.72 33 ASN B C 1
ATOM 2035 O O . ASN B 1 33 ? 97.198 35.310 12.558 1.00 11.45 33 ASN B O 1
ATOM 2040 N N . LEU B 1 34 ? 95.023 35.490 11.973 1.00 11.32 34 LEU B N 1
ATOM 2041 C CA . LEU B 1 34 ? 94.869 36.852 12.466 1.00 11.97 34 LEU B CA 1
ATOM 2042 C C . LEU B 1 34 ? 94.423 36.812 13.944 1.00 13.10 34 LEU B C 1
ATOM 2043 O O . LEU B 1 34 ? 93.646 35.929 14.358 1.00 15.74 34 LEU B O 1
ATOM 2048 N N . THR B 1 35 ? 94.908 37.757 14.728 1.00 12.36 35 THR B N 1
ATOM 2049 C CA . THR B 1 35 ? 94.551 37.911 16.115 1.00 13.25 35 THR B CA 1
ATOM 2050 C C . THR B 1 35 ? 93.799 39.207 16.321 1.00 12.80 35 THR B C 1
ATOM 2051 O O . THR B 1 35 ? 94.179 40.236 15.774 1.00 10.43 35 THR B O 1
ATOM 2055 N N . ALA B 1 36 ? 92.725 39.157 17.102 1.00 13.15 36 ALA B N 1
ATOM 2056 C CA . ALA B 1 36 ? 92.024 40.377 17.485 1.00 15.06 36 ALA B CA 1
ATOM 2057 C C . ALA B 1 36 ? 92.803 41.097 18.568 1.00 15.31 36 ALA B C 1
ATOM 2058 O O . ALA B 1 36 ? 92.531 40.927 19.770 1.00 17.03 36 ALA B O 1
ATOM 2060 N N . ILE B 1 37 ? 93.732 41.928 18.147 1.00 16.80 37 ILE B N 1
ATOM 2061 C CA . ILE B 1 37 ? 94.548 42.690 19.059 1.00 17.89 37 ILE B CA 1
ATOM 2062 C C . ILE B 1 37 ? 93.678 43.690 19.820 1.00 19.07 37 ILE B C 1
ATOM 2063 O O . ILE B 1 37 ? 93.858 43.915 21.026 1.00 18.03 37 ILE B O 1
ATOM 2068 N N . SER B 1 38 ? 92.758 44.323 19.098 1.00 18.98 38 SER B N 1
ATOM 2069 C CA . SER B 1 38 ? 91.764 45.195 19.700 1.00 20.17 38 SER B CA 1
ATOM 2070 C C . SER B 1 38 ? 90.434 44.561 19.361 1.00 21.31 38 SER B C 1
ATOM 2071 O O . SER B 1 38 ? 89.969 44.687 18.232 1.00 19.50 38 SER B O 1
ATOM 2074 N N . PRO B 1 39 ? 89.859 43.782 20.307 1.00 23.21 39 PRO B N 1
ATOM 2075 C CA . PRO B 1 39 ? 88.650 43.020 20.040 1.00 25.14 39 PRO B CA 1
ATOM 2076 C C . PRO B 1 39 ? 87.440 43.897 19.841 1.00 26.88 39 PRO B C 1
ATOM 2077 O O . PRO B 1 39 ? 87.387 45.000 20.397 1.00 27.43 39 PRO B O 1
ATOM 2081 N N . PRO B 1 40 ? 86.478 43.433 19.028 1.00 28.63 40 PRO B N 1
ATOM 2082 C CA . PRO B 1 40 ? 85.212 44.148 18.971 1.00 30.31 40 PRO B CA 1
ATOM 2083 C C . PRO B 1 40 ? 84.511 44.133 20.331 1.00 31.71 40 PRO B C 1
ATOM 2084 O O . PRO B 1 40 ? 84.618 43.166 21.060 1.00 32.09 40 PRO B O 1
ATOM 2088 N N . GLN B 1 41 ? 83.833 45.220 20.668 1.00 34.29 41 GLN B N 1
ATOM 2089 C CA . GLN B 1 41 ? 83.044 45.289 21.896 1.00 35.88 41 GLN B CA 1
ATOM 2090 C C . GLN B 1 41 ? 81.924 44.275 21.802 1.00 36.65 41 GLN B C 1
ATOM 2091 O O . GLN B 1 41 ? 81.664 43.543 22.751 1.00 38.32 41 GLN B O 1
ATOM 2097 N N . ASN B 1 42 ? 81.267 44.238 20.647 1.00 36.71 42 ASN B N 1
ATOM 2098 C CA . ASN B 1 42 ? 80.163 43.320 20.418 1.00 36.77 42 ASN B CA 1
ATOM 2099 C C . ASN B 1 42 ? 80.691 42.004 19.851 1.00 36.21 42 ASN B C 1
ATOM 2100 O O . ASN B 1 42 ? 81.887 41.744 19.939 1.00 37.45 42 ASN B O 1
ATOM 2105 N N . SER B 1 43 ? 79.820 41.168 19.304 1.00 34.94 43 SER B N 1
ATOM 2106 C CA . SER B 1 43 ? 80.199 39.802 18.957 1.00 34.20 43 SER B CA 1
ATOM 2107 C C . SER B 1 43 ? 81.199 39.769 17.787 1.00 32.73 43 SER B C 1
ATOM 2108 O O . SER B 1 43 ? 82.285 39.162 17.880 1.00 33.67 43 SER B O 1
ATOM 2111 N N . SER B 1 44 ? 80.835 40.435 16.696 1.00 29.95 44 SER B N 1
ATOM 2112 C CA . SER B 1 44 ? 81.648 40.405 15.485 1.00 27.84 44 SER B CA 1
ATOM 2113 C C . SER B 1 44 ? 81.723 41.780 14.894 1.00 24.75 44 SER B C 1
ATOM 2114 O O . SER B 1 44 ? 80.983 42.684 15.306 1.00 24.26 44 SER B O 1
ATOM 2117 N N . ILE B 1 45 ? 82.619 41.942 13.934 1.00 20.59 45 ILE B N 1
ATOM 2118 C CA . ILE B 1 45 ? 82.579 43.115 13.052 1.00 19.23 45 ILE B CA 1
ATOM 2119 C C . ILE B 1 45 ? 82.286 42.634 11.637 1.00 17.98 45 ILE B C 1
ATOM 2120 O O . ILE B 1 45 ? 82.699 41.530 11.268 1.00 15.34 45 ILE B O 1
ATOM 2125 N N . VAL B 1 46 ? 81.535 43.436 10.864 1.00 16.62 46 VAL B N 1
ATOM 2126 C CA . VAL B 1 46 ? 81.270 43.132 9.466 1.00 16.63 46 VAL B CA 1
ATOM 2127 C C . VAL B 1 46 ? 81.285 44.449 8.713 1.00 16.32 46 VAL B C 1
ATOM 2128 O O . VAL B 1 46 ? 80.889 45.472 9.261 1.00 16.31 46 VAL B O 1
ATOM 2132 N N . GLY B 1 47 ? 81.780 44.421 7.488 1.00 15.05 47 GLY B N 1
ATOM 2133 C CA . GLY B 1 47 ? 81.798 45.626 6.656 1.00 15.35 47 GLY B CA 1
ATOM 2134 C C . GLY B 1 47 ? 82.341 45.341 5.286 1.00 14.72 47 GLY B C 1
ATOM 2135 O O . GLY B 1 47 ? 82.824 44.248 5.027 1.00 14.66 47 GLY B O 1
ATOM 2136 N N . THR B 1 48 ? 82.232 46.325 4.395 1.00 14.19 48 THR B N 1
ATOM 2137 C CA . THR B 1 48 ? 82.716 46.172 3.043 1.00 14.79 48 THR B CA 1
ATOM 2138 C C . THR B 1 48 ? 84.175 46.544 2.991 1.00 13.56 48 THR B C 1
ATOM 2139 O O . THR B 1 48 ? 84.593 47.537 3.580 1.00 13.26 48 THR B O 1
ATOM 2143 N N . ALA B 1 49 ? 84.955 45.732 2.298 1.00 12.88 49 ALA B N 1
ATOM 2144 C CA . ALA B 1 49 ? 86.404 45.914 2.217 1.00 12.33 49 ALA B CA 1
ATOM 2145 C C . ALA B 1 49 ? 86.841 47.168 1.484 1.00 12.49 49 ALA B C 1
ATOM 2146 O O . ALA B 1 49 ? 86.491 47.353 0.314 1.00 13.13 49 ALA B O 1
ATOM 2148 N N . TYR B 1 50 ? 87.656 47.977 2.168 1.00 12.22 50 TYR B N 1
ATOM 2149 C CA . TYR B 1 50 ? 88.375 49.090 1.565 1.00 12.48 50 TYR B CA 1
ATOM 2150 C C . TYR B 1 50 ? 89.825 48.654 1.638 1.00 12.91 50 TYR B C 1
ATOM 2151 O O . TYR B 1 50 ? 90.412 48.616 2.726 1.00 12.43 50 TYR B O 1
ATOM 2160 N N . THR B 1 51 ? 90.376 48.267 0.492 1.00 12.16 51 THR B N 1
ATOM 2161 C CA . THR B 1 51 ? 91.666 47.570 0.459 1.00 12.29 51 THR B CA 1
ATOM 2162 C C . THR B 1 51 ? 92.823 48.507 0.229 1.00 11.76 51 THR B C 1
ATOM 2163 O O . THR B 1 51 ? 92.702 49.557 -0.469 1.00 11.12 51 THR B O 1
ATOM 2167 N N . VAL B 1 52 ? 93.971 48.183 0.839 1.00 10.57 52 VAL B N 1
ATOM 2168 C CA . VAL B 1 52 ? 95.143 48.994 0.720 1.00 11.64 52 VAL B CA 1
ATOM 2169 C C . VAL B 1 52 ? 96.332 48.069 0.590 1.00 10.99 52 VAL B C 1
ATOM 2170 O O . VAL B 1 52 ? 96.525 47.180 1.422 1.00 10.70 52 VAL B O 1
ATOM 2174 N N . LEU B 1 53 ? 97.150 48.317 -0.433 1.00 11.93 53 LEU B N 1
ATOM 2175 C CA . LEU B 1 53 ? 98.298 47.522 -0.750 1.00 12.11 53 LEU B CA 1
ATOM 2176 C C . LEU B 1 53 ? 99.583 48.271 -0.416 1.00 11.76 53 LEU B C 1
ATOM 2177 O O . LEU B 1 53 ? 99.715 49.449 -0.817 1.00 10.99 53 LEU B O 1
ATOM 2182 N N . PHE B 1 54 ? 100.462 47.648 0.373 1.00 11.46 54 PHE B N 1
ATOM 2183 C CA . PHE B 1 54 ? 101.752 48.186 0.697 1.00 11.38 54 PHE B CA 1
ATOM 2184 C C . PHE B 1 54 ? 102.873 47.508 -0.105 1.00 11.75 54 PHE B C 1
ATOM 2185 O O . PHE B 1 54 ? 102.892 46.293 -0.264 1.00 12.86 54 PHE B O 1
ATOM 2193 N N . ALA B 1 55 ? 103.824 48.310 -0.551 1.00 12.24 55 ALA B N 1
ATOM 2194 C CA . ALA B 1 55 ? 104.988 47.831 -1.307 1.00 11.91 55 ALA B CA 1
ATOM 2195 C C . ALA B 1 55 ? 106.293 48.383 -0.714 1.00 12.80 55 ALA B C 1
ATOM 2196 O O . ALA B 1 55 ? 106.254 49.360 0.047 1.00 12.08 55 ALA B O 1
ATOM 2198 N N . PRO B 1 56 ? 107.436 47.791 -1.074 1.00 13.22 56 PRO B N 1
ATOM 2199 C CA . PRO B 1 56 ? 108.752 48.343 -0.671 1.00 13.81 56 PRO B CA 1
ATOM 2200 C C . PRO B 1 56 ? 108.861 49.818 -1.011 1.00 14.81 56 PRO B C 1
ATOM 2201 O O . PRO B 1 56 ? 108.309 50.258 -2.017 1.00 14.75 56 PRO B O 1
ATOM 2205 N N . ILE B 1 57 ? 109.571 50.581 -0.200 1.00 15.36 57 ILE B N 1
ATOM 2206 C CA . ILE B 1 57 ? 109.600 52.031 -0.457 1.00 17.48 57 ILE B CA 1
ATOM 2207 C C . ILE B 1 57 ? 110.310 52.395 -1.750 1.00 18.81 57 ILE B C 1
ATOM 2208 O O . ILE B 1 57 ? 110.069 53.471 -2.304 1.00 19.39 57 ILE B O 1
ATOM 2213 N N . ASP B 1 58 ? 111.158 51.490 -2.222 1.00 19.25 58 ASP B N 1
ATOM 2214 C CA . ASP B 1 58 ? 111.894 51.644 -3.485 1.00 21.11 58 ASP B CA 1
ATOM 2215 C C . ASP B 1 58 ? 110.990 51.405 -4.718 1.00 21.19 58 ASP B C 1
ATOM 2216 O O . ASP B 1 58 ? 111.411 51.640 -5.857 1.00 22.68 58 ASP B O 1
ATOM 2221 N N . ASP B 1 59 ? 109.767 50.920 -4.503 1.00 19.94 59 ASP B N 1
ATOM 2222 C CA . ASP B 1 59 ? 108.844 50.654 -5.585 1.00 19.68 59 ASP B CA 1
ATOM 2223 C C . ASP B 1 59 ? 108.625 51.971 -6.340 1.00 19.73 59 ASP B C 1
ATOM 2224 O O . ASP B 1 59 ? 108.541 53.018 -5.728 1.00 18.89 59 ASP B O 1
ATOM 2229 N N . PRO B 1 60 ? 108.553 51.926 -7.677 1.00 21.06 60 PRO B N 1
ATOM 2230 C CA . PRO B 1 60 ? 108.348 53.168 -8.427 1.00 21.21 60 PRO B CA 1
ATOM 2231 C C . PRO B 1 60 ? 106.993 53.829 -8.216 1.00 21.05 60 PRO B C 1
ATOM 2232 O O . PRO B 1 60 ? 106.851 55.016 -8.509 1.00 22.08 60 PRO B O 1
ATOM 2236 N N . ARG B 1 61 ? 105.989 53.087 -7.760 1.00 19.28 61 ARG B N 1
ATOM 2237 C CA . ARG B 1 61 ? 104.665 53.667 -7.576 1.00 17.91 61 ARG B CA 1
ATOM 2238 C C . ARG B 1 61 ? 104.700 54.666 -6.430 1.00 17.41 61 ARG B C 1
ATOM 2239 O O . ARG B 1 61 ? 105.359 54.419 -5.410 1.00 15.88 61 ARG B O 1
ATOM 2247 N N . PRO B 1 62 ? 103.996 55.804 -6.592 1.00 16.81 62 PRO B N 1
ATOM 2248 C CA . PRO B 1 62 ? 104.040 56.759 -5.499 1.00 16.10 62 PRO B CA 1
ATOM 2249 C C . PRO B 1 62 ? 103.227 56.343 -4.272 1.00 14.51 62 PRO B C 1
ATOM 2250 O O . PRO B 1 62 ? 102.223 55.674 -4.384 1.00 13.82 62 PRO B O 1
ATOM 2254 N N . ALA B 1 63 ? 103.688 56.792 -3.116 1.00 13.93 63 ALA B N 1
ATOM 2255 C CA . ALA B 1 63 ? 102.904 56.626 -1.888 1.00 14.38 63 ALA B CA 1
ATOM 2256 C C . ALA B 1 63 ? 101.521 57.256 -2.026 1.00 14.69 63 ALA B C 1
ATOM 2257 O O . ALA B 1 63 ? 101.388 58.346 -2.621 1.00 14.59 63 ALA B O 1
ATOM 2259 N N . VAL B 1 64 ? 100.503 56.611 -1.452 1.00 14.94 64 VAL B N 1
ATOM 2260 C CA . VAL B 1 64 ? 99.150 57.127 -1.489 1.00 14.69 64 VAL B CA 1
ATOM 2261 C C . VAL B 1 64 ? 98.673 57.349 -0.064 1.00 14.17 64 VAL B C 1
ATOM 2262 O O . VAL B 1 64 ? 99.173 56.707 0.886 1.00 14.64 64 VAL B O 1
ATOM 2266 N N . ASN B 1 65 ? 97.758 58.299 0.073 1.00 14.35 65 ASN B N 1
ATOM 2267 C CA . ASN B 1 65 ? 97.099 58.547 1.349 1.00 13.78 65 ASN B CA 1
ATOM 2268 C C . ASN B 1 65 ? 95.850 57.701 1.392 1.00 13.62 65 ASN B C 1
ATOM 2269 O O . ASN B 1 65 ? 94.846 58.001 0.721 1.00 15.02 65 ASN B O 1
ATOM 2274 N N . TYR B 1 66 ? 95.898 56.584 2.101 1.00 12.25 66 TYR B N 1
ATOM 2275 C CA . TYR B 1 66 ? 94.730 55.742 2.175 1.00 12.43 66 TYR B CA 1
ATOM 2276 C C . TYR B 1 66 ? 93.768 56.111 3.315 1.00 11.43 66 TYR B C 1
ATOM 2277 O O . TYR B 1 66 ? 92.577 55.902 3.215 1.00 13.48 66 TYR B O 1
ATOM 2286 N N . ILE B 1 67 ? 94.307 56.594 4.428 1.00 11.56 67 ILE B N 1
ATOM 2287 C CA . ILE B 1 67 ? 93.518 56.653 5.658 1.00 11.06 67 ILE B CA 1
ATOM 2288 C C . ILE B 1 67 ? 92.435 57.738 5.609 1.00 10.21 67 ILE B C 1
ATOM 2289 O O . ILE B 1 67 ? 91.361 57.622 6.222 1.00 9.78 67 ILE B O 1
ATOM 2294 N N . ASP B 1 68 ? 92.728 58.816 4.903 1.00 11.40 68 ASP B N 1
ATOM 2295 C CA . ASP B 1 68 ? 91.833 59.950 4.942 1.00 12.25 68 ASP B CA 1
ATOM 2296 C C . ASP B 1 68 ? 90.558 59.763 4.103 1.00 13.58 68 ASP B C 1
ATOM 2297 O O . ASP B 1 68 ? 89.617 60.559 4.235 1.00 15.06 68 ASP B O 1
ATOM 2302 N N . SER B 1 69 ? 90.493 58.662 3.353 1.00 13.14 69 SER B N 1
ATOM 2303 C CA . SER B 1 69 ? 89.335 58.291 2.523 1.00 14.54 69 SER B CA 1
ATOM 2304 C C . SER B 1 69 ? 88.678 56.972 2.950 1.00 14.26 69 SER B C 1
ATOM 2305 O O . SER B 1 69 ? 87.933 56.370 2.176 1.00 14.83 69 SER B O 1
ATOM 2308 N N . VAL B 1 70 ? 88.913 56.545 4.188 1.00 14.15 70 VAL B N 1
ATOM 2309 C CA . VAL B 1 70 ? 88.289 55.325 4.679 1.00 13.94 70 VAL B CA 1
ATOM 2310 C C . VAL B 1 70 ? 86.781 55.548 4.679 1.00 13.63 70 VAL B C 1
ATOM 2311 O O . VAL B 1 70 ? 86.304 56.559 5.217 1.00 14.06 70 VAL B O 1
ATOM 2315 N N . PRO B 1 71 ? 86.018 54.671 4.009 1.00 13.10 71 PRO B N 1
ATOM 2316 C CA . PRO B 1 71 ? 84.552 54.831 4.028 1.00 14.78 71 PRO B CA 1
ATOM 2317 C C . PRO B 1 71 ? 83.863 54.458 5.337 1.00 14.97 71 PRO B C 1
ATOM 2318 O O . PRO B 1 71 ? 84.333 53.581 6.081 1.00 16.21 71 PRO B O 1
ATOM 2322 N N . PRO B 1 72 ? 82.732 55.107 5.634 1.00 15.81 72 PRO B N 1
ATOM 2323 C CA . PRO B 1 72 ? 81.906 54.645 6.761 1.00 16.24 72 PRO B CA 1
ATOM 2324 C C . PRO B 1 72 ? 81.399 53.209 6.523 1.00 15.97 72 PRO B C 1
ATOM 2325 O O . PRO B 1 72 ? 81.122 52.828 5.365 1.00 15.81 72 PRO B O 1
ATOM 2329 N N . ASN B 1 73 ? 81.312 52.424 7.600 1.00 15.85 73 ASN B N 1
ATOM 2330 C CA . ASN B 1 73 ? 80.870 50.997 7.577 1.00 16.14 73 ASN B CA 1
ATOM 2331 C C . ASN B 1 73 ? 81.768 50.030 6.813 1.00 16.08 73 ASN B C 1
ATOM 2332 O O . ASN B 1 73 ? 81.370 48.892 6.508 1.00 16.90 73 ASN B O 1
ATOM 2337 N N . SER B 1 74 ? 82.963 50.502 6.484 1.00 14.89 74 SER B N 1
ATOM 2338 C CA . SER B 1 74 ? 83.979 49.688 5.832 1.00 13.98 74 SER B CA 1
ATOM 2339 C C . SER B 1 74 ? 84.686 48.802 6.844 1.00 13.69 74 SER B C 1
ATOM 2340 O O . SER B 1 74 ? 84.666 49.045 8.041 1.00 12.37 74 SER B O 1
ATOM 2343 N N . ILE B 1 75 ? 85.304 47.748 6.338 1.00 13.17 75 ILE B N 1
ATOM 2344 C CA . ILE B 1 75 ? 86.450 47.175 7.013 1.00 11.83 75 ILE B CA 1
ATOM 2345 C C . ILE B 1 75 ? 87.679 47.592 6.218 1.00 10.72 75 ILE B C 1
ATOM 2346 O O . ILE B 1 75 ? 87.764 47.332 5.036 1.00 11.56 75 ILE B O 1
ATOM 2351 N N . LEU B 1 76 ? 88.609 48.269 6.874 1.00 10.44 76 LEU B N 1
ATOM 2352 C CA . LEU B 1 76 ? 89.829 48.690 6.280 1.00 10.21 76 LEU B CA 1
ATOM 2353 C C . LEU B 1 76 ? 90.763 47.482 6.272 1.00 11.26 76 LEU B C 1
ATOM 2354 O O . LEU B 1 76 ? 91.013 46.887 7.336 1.00 11.34 76 LEU B O 1
ATOM 2359 N N . VAL B 1 77 ? 91.279 47.117 5.106 1.00 11.09 77 VAL B N 1
ATOM 2360 C CA . VAL B 1 77 ? 92.074 45.900 4.959 1.00 10.40 77 VAL B CA 1
ATOM 2361 C C . VAL B 1 77 ? 93.408 46.249 4.330 1.00 11.25 77 VAL B C 1
ATOM 2362 O O . VAL B 1 77 ? 93.434 46.792 3.237 1.00 10.77 77 VAL B O 1
ATOM 2366 N N . LEU B 1 78 ? 94.493 46.001 5.063 1.00 10.01 78 LEU B N 1
ATOM 2367 C CA . LEU B 1 78 ? 95.835 46.347 4.650 1.00 10.22 78 LEU B CA 1
ATOM 2368 C C . LEU B 1 78 ? 96.611 45.070 4.368 1.00 10.33 78 LEU B C 1
ATOM 2369 O O . LEU B 1 78 ? 96.542 44.095 5.149 1.00 9.46 78 LEU B O 1
ATOM 2374 N N . ALA B 1 79 ? 97.394 45.059 3.297 1.00 10.70 79 ALA B N 1
ATOM 2375 C CA . ALA B 1 79 ? 98.234 43.877 3.016 1.00 10.53 79 ALA B CA 1
ATOM 2376 C C . ALA B 1 79 ? 99.514 44.302 2.348 1.00 10.67 79 ALA B C 1
ATOM 2377 O O . ALA B 1 79 ? 99.577 45.378 1.751 1.00 10.82 79 ALA B O 1
ATOM 2379 N N . LEU B 1 80 ? 100.500 43.421 2.423 1.00 10.59 80 LEU B N 1
ATOM 2380 C CA . LEU B 1 80 ? 101.780 43.617 1.763 1.00 10.69 80 LEU B CA 1
ATOM 2381 C C . LEU B 1 80 ? 101.812 42.943 0.409 1.00 10.80 80 LEU B C 1
ATOM 2382 O O . LEU B 1 80 ? 101.116 41.954 0.177 1.00 11.83 80 LEU B O 1
ATOM 2387 N N . GLU B 1 81 ? 102.714 43.416 -0.438 1.00 10.77 81 GLU B N 1
ATOM 2388 C CA . GLU B 1 81 ? 103.129 42.660 -1.626 1.00 11.85 81 GLU B CA 1
ATOM 2389 C C . GLU B 1 81 ? 103.431 41.220 -1.185 1.00 11.67 81 GLU B C 1
ATOM 2390 O O . GLU B 1 81 ? 104.155 41.021 -0.201 1.00 11.92 81 GLU B O 1
ATOM 2396 N N . PRO B 1 82 ? 102.923 40.215 -1.921 1.00 11.03 82 PRO B N 1
ATOM 2397 C CA . PRO B 1 82 ? 103.177 38.812 -1.541 1.00 11.24 82 PRO B CA 1
ATOM 2398 C C . PRO B 1 82 ? 104.622 38.343 -1.354 1.00 10.14 82 PRO B C 1
ATOM 2399 O O . PRO B 1 82 ? 104.862 37.384 -0.553 1.00 11.09 82 PRO B O 1
ATOM 2403 N N . HIS B 1 83 ? 105.608 38.960 -2.017 1.00 10.03 83 HIS B N 1
ATOM 2404 C CA . HIS B 1 83 ? 106.968 38.571 -1.775 1.00 10.28 83 HIS B CA 1
ATOM 2405 C C . HIS B 1 83 ? 107.441 38.815 -0.337 1.00 10.73 83 HIS B C 1
ATOM 2406 O O . HIS B 1 83 ? 108.454 38.244 0.104 1.00 11.48 83 HIS B O 1
ATOM 2413 N N . LEU B 1 84 ? 106.712 39.656 0.388 1.00 10.10 84 LEU B N 1
ATOM 2414 C CA . LEU B 1 84 ? 107.049 39.968 1.761 1.00 10.25 84 LEU B CA 1
ATOM 2415 C C . LEU B 1 84 ? 106.139 39.197 2.751 1.00 9.52 84 LEU B C 1
ATOM 2416 O O . LEU B 1 84 ? 106.102 39.510 3.933 1.00 9.72 84 LEU B O 1
ATOM 2421 N N . GLN B 1 85 ? 105.441 38.183 2.245 1.00 9.61 85 GLN B N 1
ATOM 2422 C CA . GLN B 1 85 ? 104.598 37.316 3.067 1.00 9.68 85 GLN B CA 1
ATOM 2423 C C . GLN B 1 85 ? 105.257 35.948 3.157 1.00 9.19 85 GLN B C 1
ATOM 2424 O O . GLN B 1 85 ? 106.095 35.588 2.336 1.00 10.02 85 GLN B O 1
ATOM 2430 N N . SER B 1 86 ? 104.842 35.182 4.159 1.00 9.27 86 SER B N 1
ATOM 2431 C CA . SER B 1 86 ? 105.406 33.861 4.439 1.00 9.27 86 SER B CA 1
ATOM 2432 C C . SER B 1 86 ? 104.280 32.923 4.807 1.00 8.87 86 SER B C 1
ATOM 2433 O O . SER B 1 86 ? 103.269 33.345 5.385 1.00 8.44 86 SER B O 1
ATOM 2436 N N . GLN B 1 87 ? 104.469 31.634 4.496 1.00 9.40 87 GLN B N 1
ATOM 2437 C CA . GLN B 1 87 ? 103.528 30.608 4.906 1.00 10.31 87 GLN B CA 1
ATOM 2438 C C . GLN B 1 87 ? 103.634 30.202 6.393 1.00 10.11 87 GLN B C 1
ATOM 2439 O O . GLN B 1 87 ? 102.768 29.459 6.892 1.00 10.44 87 GLN B O 1
ATOM 2445 N N . PHE B 1 88 ? 104.678 30.665 7.100 1.00 8.95 88 PHE B N 1
ATOM 2446 C CA . PHE B 1 88 ? 104.869 30.337 8.513 1.00 9.71 88 PHE B CA 1
ATOM 2447 C C . PHE B 1 88 ? 104.851 31.623 9.326 1.00 8.97 88 PHE B C 1
ATOM 2448 O O . PHE B 1 88 ? 105.176 32.720 8.819 1.00 7.78 88 PHE B O 1
ATOM 2456 N N . HIS B 1 89 ? 104.421 31.482 10.576 1.00 8.95 89 HIS B N 1
ATOM 2457 C CA . HIS B 1 89 ? 104.361 32.653 11.500 1.00 9.71 89 HIS B CA 1
ATOM 2458 C C . HIS B 1 89 ? 105.770 33.228 11.596 1.00 9.47 89 HIS B C 1
ATOM 2459 O O . HIS B 1 89 ? 106.726 32.495 11.735 1.00 9.77 89 HIS B O 1
ATOM 2466 N N . PRO B 1 90 ? 105.921 34.568 11.563 1.00 9.49 90 PRO B N 1
ATOM 2467 C CA . PRO B 1 90 ? 104.892 35.609 11.710 1.00 10.11 90 PRO B CA 1
ATOM 2468 C C . PRO B 1 90 ? 104.079 36.028 10.499 1.00 8.97 90 PRO B C 1
ATOM 2469 O O . PRO B 1 90 ? 103.309 36.997 10.617 1.00 9.83 90 PRO B O 1
ATOM 2473 N N . PHE B 1 91 ? 104.249 35.318 9.373 1.00 8.41 91 PHE B N 1
ATOM 2474 C CA . PHE B 1 91 ? 103.436 35.437 8.147 1.00 8.32 91 PHE B CA 1
ATOM 2475 C C . PHE B 1 91 ? 103.811 36.610 7.247 1.00 8.42 91 PHE B C 1
ATOM 2476 O O . PHE B 1 91 ? 103.312 36.714 6.132 1.00 9.85 91 PHE B O 1
ATOM 2484 N N . ILE B 1 92 ? 104.670 37.489 7.757 1.00 9.11 92 ILE B N 1
ATOM 2485 C CA . ILE B 1 92 ? 105.264 38.574 6.977 1.00 9.01 92 ILE B CA 1
ATOM 2486 C C . ILE B 1 92 ? 106.742 38.685 7.305 1.00 9.51 92 ILE B C 1
ATOM 2487 O O . ILE B 1 92 ? 107.200 38.276 8.389 1.00 9.72 92 ILE B O 1
ATOM 2492 N N . LYS B 1 93 ? 107.490 39.250 6.368 1.00 9.90 93 LYS B N 1
ATOM 2493 C CA . LYS B 1 93 ? 108.955 39.314 6.467 1.00 9.90 93 LYS B CA 1
ATOM 2494 C C . LYS B 1 93 ? 109.546 40.617 6.932 1.00 11.77 93 LYS B C 1
ATOM 2495 O O . LYS B 1 93 ? 110.780 40.807 6.751 1.00 15.91 93 LYS B O 1
ATOM 2501 N N . ILE B 1 94 ? 108.699 41.568 7.262 1.00 10.46 94 ILE B N 1
ATOM 2502 C CA . ILE B 1 94 ? 109.152 42.807 7.903 1.00 10.18 94 ILE B CA 1
ATOM 2503 C C . ILE B 1 94 ? 108.783 42.801 9.384 1.00 10.06 94 ILE B C 1
ATOM 2504 O O . ILE B 1 94 ? 107.790 42.207 9.793 1.00 11.34 94 ILE B O 1
ATOM 2509 N N . THR B 1 95 ? 109.624 43.435 10.196 1.00 9.49 95 THR B N 1
ATOM 2510 C CA . THR B 1 95 ? 109.392 43.539 11.627 1.00 8.69 95 THR B CA 1
ATOM 2511 C C . THR B 1 95 ? 108.676 44.833 12.015 1.00 8.65 95 THR B C 1
ATOM 2512 O O . THR B 1 95 ? 108.133 44.929 13.130 1.00 7.98 95 THR B O 1
ATOM 2516 N N . GLN B 1 96 ? 108.671 45.788 11.086 1.00 9.30 96 GLN B N 1
ATOM 2517 C CA . GLN B 1 96 ? 108.025 47.095 11.273 1.00 9.07 96 GLN B CA 1
ATOM 2518 C C . GLN B 1 96 ? 106.521 46.973 11.227 1.00 8.81 96 GLN B C 1
ATOM 2519 O O . GLN B 1 96 ? 105.987 46.130 10.508 1.00 8.44 96 GLN B O 1
ATOM 2525 N N . ALA B 1 97 ? 105.845 47.834 11.977 1.00 9.33 97 ALA B N 1
ATOM 2526 C CA . ALA B 1 97 ? 104.416 47.940 11.888 1.00 10.16 97 ALA B CA 1
ATOM 2527 C C . ALA B 1 97 ? 104.003 48.735 10.644 1.00 11.32 97 ALA B C 1
ATOM 2528 O O . ALA B 1 97 ? 104.776 49.493 10.081 1.00 13.14 97 ALA B O 1
ATOM 2530 N N . MET B 1 98 ? 102.798 48.501 10.182 1.00 11.88 98 MET B N 1
ATOM 2531 C CA . MET B 1 98 ? 102.304 49.209 9.000 1.00 12.92 98 MET B CA 1
ATOM 2532 C C . MET B 1 98 ? 101.112 50.114 9.309 1.00 13.28 98 MET B C 1
ATOM 2533 O O . MET B 1 98 ? 100.535 50.749 8.407 1.00 13.92 98 MET B O 1
ATOM 2538 N N . TYR B 1 99 ? 100.745 50.212 10.583 1.00 11.97 99 TYR B N 1
ATOM 2539 C CA . TYR B 1 99 ? 99.489 50.853 10.988 1.00 11.29 99 TYR B CA 1
ATOM 2540 C C . TYR B 1 99 ? 99.537 51.065 12.485 1.00 11.31 99 TYR B C 1
ATOM 2541 O O . TYR B 1 99 ? 99.791 50.137 13.252 1.00 10.91 99 TYR B O 1
ATOM 2550 N N . GLY B 1 100 ? 99.275 52.292 12.912 1.00 10.55 100 GLY B N 1
ATOM 2551 C CA . GLY B 1 100 ? 99.282 52.621 14.322 1.00 11.18 100 GLY B CA 1
ATOM 2552 C C . GLY B 1 100 ? 98.046 53.326 14.847 1.00 10.51 100 GLY B C 1
ATOM 2553 O O . GLY B 1 100 ? 96.981 53.403 14.198 1.00 10.29 100 GLY B O 1
ATOM 2554 N N . GLY B 1 101 ? 98.191 53.916 16.027 1.00 10.37 101 GLY B N 1
ATOM 2555 C CA . GLY B 1 101 ? 97.005 54.436 16.720 1.00 10.38 101 GLY B CA 1
ATOM 2556 C C . GLY B 1 101 ? 96.375 55.684 16.074 1.00 10.32 101 GLY B C 1
ATOM 2557 O O . GLY B 1 101 ? 95.171 55.877 16.153 1.00 11.31 101 GLY B O 1
ATOM 2558 N N . LEU B 1 102 ? 97.193 56.516 15.425 1.00 11.56 102 LEU B N 1
ATOM 2559 C CA . LEU B 1 102 ? 96.637 57.697 14.745 1.00 10.17 102 LEU B CA 1
ATOM 2560 C C . LEU B 1 102 ? 95.788 57.232 13.590 1.00 10.41 102 LEU B C 1
ATOM 2561 O O . LEU B 1 102 ? 94.804 57.866 13.242 1.00 11.22 102 LEU B O 1
ATOM 2566 N N . MET B 1 103 ? 96.169 56.114 12.956 1.00 9.36 103 MET B N 1
ATOM 2567 C CA . MET B 1 103 ? 95.373 55.584 11.860 1.00 9.76 103 MET B CA 1
ATOM 2568 C C . MET B 1 103 ? 94.013 55.101 12.348 1.00 10.12 103 MET B C 1
ATOM 2569 O O . MET B 1 103 ? 92.995 55.396 11.727 1.00 10.32 103 MET B O 1
ATOM 2574 N N . SER B 1 104 ? 93.978 54.371 13.465 1.00 10.18 104 SER B N 1
ATOM 2575 C CA . SER B 1 104 ? 92.708 53.995 14.082 1.00 10.12 104 SER B CA 1
ATOM 2576 C C . SER B 1 104 ? 91.881 55.206 14.493 1.00 10.34 104 SER B C 1
ATOM 2577 O O . SER B 1 104 ? 90.680 55.191 14.343 1.00 11.94 104 SER B O 1
ATOM 2580 N N . THR B 1 105 ? 92.540 56.244 14.955 1.00 11.14 105 THR B N 1
ATOM 2581 C CA . THR B 1 105 ? 91.826 57.466 15.378 1.00 10.39 105 THR B CA 1
ATOM 2582 C C . THR B 1 105 ? 91.054 58.052 14.190 1.00 10.65 105 THR B C 1
ATOM 2583 O O . THR B 1 105 ? 89.866 58.346 14.277 1.00 11.51 105 THR B O 1
ATOM 2587 N N . ARG B 1 106 ? 91.722 58.148 13.052 1.00 11.01 106 ARG B N 1
ATOM 2588 C CA . ARG B 1 106 ? 91.093 58.695 11.857 1.00 11.28 106 ARG B CA 1
ATOM 2589 C C . ARG B 1 106 ? 90.040 57.764 11.309 1.00 10.31 106 ARG B C 1
ATOM 2590 O O . ARG B 1 106 ? 88.991 58.209 10.851 1.00 12.56 106 ARG B O 1
ATOM 2598 N N . ALA B 1 107 ? 90.329 56.465 11.239 1.00 11.14 107 ALA B N 1
ATOM 2599 C CA . ALA B 1 107 ? 89.389 55.512 10.674 1.00 11.58 107 ALA B CA 1
ATOM 2600 C C . ALA B 1 107 ? 88.098 55.483 11.504 1.00 12.10 107 ALA B C 1
ATOM 2601 O O . ALA B 1 107 ? 86.997 55.357 10.970 1.00 12.19 107 ALA B O 1
ATOM 2603 N N . GLN B 1 108 ? 88.253 55.594 12.811 1.00 13.20 108 GLN B N 1
ATOM 2604 C CA . GLN B 1 108 ? 87.119 55.629 13.719 1.00 13.29 108 GLN B CA 1
ATOM 2605 C C . GLN B 1 108 ? 86.314 56.931 13.527 1.00 13.05 108 GLN B C 1
ATOM 2606 O O . GLN B 1 108 ? 85.065 56.910 13.532 1.00 14.22 108 GLN B O 1
ATOM 2612 N N . TYR B 1 109 ? 87.007 58.041 13.367 1.00 14.00 109 TYR B N 1
ATOM 2613 C CA . TYR B 1 109 ? 86.349 59.328 13.095 1.00 13.66 109 TYR B CA 1
ATOM 2614 C C . TYR B 1 109 ? 85.453 59.219 11.851 1.00 14.20 109 TYR B C 1
ATOM 2615 O O . TYR B 1 109 ? 84.335 59.766 11.792 1.00 14.32 109 TYR B O 1
ATOM 2624 N N . LEU B 1 110 ? 85.940 58.486 10.857 1.00 13.21 110 LEU B N 1
ATOM 2625 C CA . LEU B 1 110 ? 85.226 58.315 9.601 1.00 13.12 110 LEU B CA 1
ATOM 2626 C C . LEU B 1 110 ? 84.203 57.176 9.642 1.00 13.60 110 LEU B C 1
ATOM 2627 O O . LEU B 1 110 ? 83.588 56.877 8.617 1.00 13.79 110 LEU B O 1
ATOM 2632 N N . LYS B 1 111 ? 84.020 56.566 10.822 1.00 14.00 111 LYS B N 1
ATOM 2633 C CA . LYS B 1 111 ? 82.975 55.575 11.141 1.00 14.52 111 LYS B CA 1
ATOM 2634 C C . LYS B 1 111 ? 83.199 54.218 10.457 1.00 13.90 111 LYS B C 1
ATOM 2635 O O . LYS B 1 111 ? 82.261 53.507 10.162 1.00 13.83 111 LYS B O 1
ATOM 2641 N N . SER B 1 112 ? 84.462 53.882 10.213 1.00 12.30 112 SER B N 1
ATOM 2642 C CA . SER B 1 112 ? 84.809 52.532 9.767 1.00 11.48 112 SER B CA 1
ATOM 2643 C C . SER B 1 112 ? 84.441 51.533 10.847 1.00 11.89 112 SER B C 1
ATOM 2644 O O . SER B 1 112 ? 84.463 51.860 12.027 1.00 13.24 112 SER B O 1
ATOM 2647 N N . ASN B 1 113 ? 84.106 50.308 10.454 1.00 11.18 113 ASN B N 1
ATOM 2648 C CA . ASN B 1 113 ? 83.728 49.287 11.432 1.00 11.69 113 ASN B CA 1
ATOM 2649 C C . ASN B 1 113 ? 84.912 48.558 12.036 1.00 12.17 113 ASN B C 1
ATOM 2650 O O . ASN B 1 113 ? 84.781 47.873 13.075 1.00 13.54 113 ASN B O 1
ATOM 2655 N N . GLY B 1 114 ? 86.087 48.672 11.413 1.00 11.25 114 GLY B N 1
ATOM 2656 C CA . GLY B 1 114 ? 87.248 48.037 12.000 1.00 10.79 114 GLY B CA 1
ATOM 2657 C C . GLY B 1 114 ? 88.318 47.856 10.942 1.00 10.94 114 GLY B C 1
ATOM 2658 O O . GLY B 1 114 ? 88.123 48.222 9.776 1.00 9.71 114 GLY B O 1
ATOM 2659 N N . THR B 1 115 ? 89.449 47.295 11.370 1.00 9.63 115 THR B N 1
ATOM 2660 C CA . THR B 1 115 ? 90.653 47.176 10.538 1.00 9.76 115 THR B CA 1
ATOM 2661 C C . THR B 1 115 ? 91.165 45.729 10.600 1.00 10.40 115 THR B C 1
ATOM 2662 O O . THR B 1 115 ? 91.162 45.145 11.677 1.00 10.13 115 THR B O 1
ATOM 2666 N N . VAL B 1 116 ? 91.588 45.205 9.450 1.00 9.49 116 VAL B N 1
ATOM 2667 C CA . VAL B 1 116 ? 92.287 43.909 9.356 1.00 8.89 116 VAL B CA 1
ATOM 2668 C C . VAL B 1 116 ? 93.626 44.210 8.701 1.00 8.94 116 VAL B C 1
ATOM 2669 O O . VAL B 1 116 ? 93.666 44.710 7.569 1.00 9.81 116 VAL B O 1
ATOM 2673 N N . VAL B 1 117 ? 94.712 43.964 9.416 1.00 8.66 117 VAL B N 1
ATOM 2674 C CA . VAL B 1 117 ? 96.058 44.178 8.895 1.00 8.99 117 VAL B CA 1
ATOM 2675 C C . VAL B 1 117 ? 96.754 42.853 8.707 1.00 9.19 117 VAL B C 1
ATOM 2676 O O . VAL B 1 117 ? 97.021 42.117 9.697 1.00 9.45 117 VAL B O 1
ATOM 2680 N N . PHE B 1 118 ? 97.108 42.543 7.450 1.00 9.48 118 PHE B N 1
ATOM 2681 C CA . PHE B 1 118 ? 97.859 41.326 7.156 1.00 8.90 118 PHE B CA 1
ATOM 2682 C C . PHE B 1 118 ? 99.319 41.667 7.315 1.00 8.79 118 PHE B C 1
ATOM 2683 O O . PHE B 1 118 ? 100.086 41.749 6.387 1.00 9.65 118 PHE B O 1
ATOM 2691 N N . GLY B 1 119 ? 99.674 41.934 8.559 1.00 8.25 119 GLY B N 1
ATOM 2692 C CA . GLY B 1 119 ? 100.942 42.407 8.939 1.00 8.43 119 GLY B CA 1
ATOM 2693 C C . GLY B 1 119 ? 100.882 42.840 10.393 1.00 9.30 119 GLY B C 1
ATOM 2694 O O . GLY B 1 119 ? 100.100 42.280 11.166 1.00 9.43 119 GLY B O 1
ATOM 2695 N N . ARG B 1 120 ? 101.738 43.788 10.783 1.00 8.57 120 ARG B N 1
ATOM 2696 C CA . ARG B 1 120 ? 101.867 44.216 12.175 1.00 8.61 120 ARG B CA 1
ATOM 2697 C C . ARG B 1 120 ? 101.244 45.584 12.415 1.00 9.65 120 ARG B C 1
ATOM 2698 O O . ARG B 1 120 ? 101.315 46.463 11.533 1.00 9.20 120 ARG B O 1
ATOM 2706 N N . ILE B 1 121 ? 100.677 45.749 13.605 1.00 9.75 121 ILE B N 1
ATOM 2707 C CA . ILE B 1 121 ? 100.241 47.062 14.087 1.00 9.77 121 ILE B CA 1
ATOM 2708 C C . ILE B 1 121 ? 101.093 47.497 15.255 1.00 9.15 121 ILE B C 1
ATOM 2709 O O . ILE B 1 121 ? 101.712 46.701 15.935 1.00 9.47 121 ILE B O 1
ATOM 2714 N N . ARG B 1 122 ? 101.106 48.791 15.506 1.00 9.32 122 ARG B N 1
ATOM 2715 C CA . ARG B 1 122 ? 101.724 49.301 16.716 1.00 9.22 122 ARG B CA 1
ATOM 2716 C C . ARG B 1 122 ? 100.714 50.204 17.454 1.00 9.05 122 ARG B C 1
ATOM 2717 O O . ARG B 1 122 ? 99.619 50.529 16.944 1.00 9.69 122 ARG B O 1
ATOM 2725 N N . ASP B 1 123 ? 101.097 50.634 18.640 1.00 9.25 123 ASP B N 1
ATOM 2726 C CA . ASP B 1 123 ? 100.231 51.363 19.557 1.00 10.61 123 ASP B CA 1
ATOM 2727 C C . ASP B 1 123 ? 99.047 50.527 20.041 1.00 11.32 123 ASP B C 1
ATOM 2728 O O . ASP B 1 123 ? 97.895 50.941 20.020 1.00 11.53 123 ASP B O 1
ATOM 2733 N N . VAL B 1 124 ? 99.358 49.311 20.494 1.00 11.86 124 VAL B N 1
ATOM 2734 C CA . VAL B 1 124 ? 98.371 48.366 20.920 1.00 11.92 124 VAL B CA 1
ATOM 2735 C C . VAL B 1 124 ? 97.347 48.965 21.881 1.00 12.31 124 VAL B C 1
ATOM 2736 O O . VAL B 1 124 ? 96.154 48.826 21.686 1.00 12.22 124 VAL B O 1
ATOM 2740 N N . ASP B 1 125 ? 97.828 49.626 22.930 1.00 12.70 125 ASP B N 1
ATOM 2741 C CA . ASP B 1 125 ? 96.923 50.195 23.922 1.00 13.80 125 ASP B CA 1
ATOM 2742 C C . ASP B 1 125 ? 96.009 51.306 23.332 1.00 13.50 125 ASP B C 1
ATOM 2743 O O . ASP B 1 125 ? 94.878 51.472 23.794 1.00 14.49 125 ASP B O 1
ATOM 2748 N N . GLU B 1 126 ? 96.460 52.047 22.327 1.00 13.31 126 GLU B N 1
ATOM 2749 C CA . GLU B 1 126 ? 95.662 53.120 21.737 1.00 14.04 126 GLU B CA 1
ATOM 2750 C C . GLU B 1 126 ? 94.409 52.587 21.030 1.00 13.21 126 GLU B C 1
ATOM 2751 O O . GLU B 1 126 ? 93.325 53.117 21.191 1.00 12.55 126 GLU B O 1
ATOM 2757 N N . HIS B 1 127 ? 94.544 51.509 20.271 1.00 12.29 127 HIS B N 1
ATOM 2758 C CA . HIS B 1 127 ? 93.397 50.908 19.587 1.00 12.06 127 HIS B CA 1
ATOM 2759 C C . HIS B 1 127 ? 92.386 50.454 20.619 1.00 12.01 127 HIS B C 1
ATOM 2760 O O . HIS B 1 127 ? 91.186 50.585 20.440 1.00 12.47 127 HIS B O 1
ATOM 2767 N N . ARG B 1 128 ? 92.901 49.901 21.716 1.00 12.70 128 ARG B N 1
ATOM 2768 C CA . ARG B 1 128 ? 92.047 49.386 22.762 1.00 13.00 128 ARG B CA 1
ATOM 2769 C C . ARG B 1 128 ? 91.338 50.514 23.507 1.00 13.74 128 ARG B C 1
ATOM 2770 O O . ARG B 1 128 ? 90.144 50.385 23.822 1.00 14.85 128 ARG B O 1
ATOM 2778 N N . THR B 1 129 ? 92.048 51.594 23.765 1.00 14.76 129 THR B N 1
ATOM 2779 C CA . THR B 1 129 ? 91.457 52.754 24.446 1.00 15.40 129 THR B CA 1
ATOM 2780 C C . THR B 1 129 ? 90.385 53.406 23.578 1.00 16.05 129 THR B C 1
ATOM 2781 O O . THR B 1 129 ? 89.342 53.828 24.097 1.00 16.18 129 THR B O 1
ATOM 2785 N N . LEU B 1 130 ? 90.637 53.483 22.267 1.00 14.71 130 LEU B N 1
ATOM 2786 C CA . LEU B 1 130 ? 89.635 53.942 21.302 1.00 15.07 130 LEU B CA 1
ATOM 2787 C C . LEU B 1 130 ? 88.445 53.016 21.151 1.00 15.49 130 LEU B C 1
ATOM 2788 O O . LEU B 1 130 ? 87.378 53.425 20.643 1.00 16.08 130 LEU B O 1
ATOM 2793 N N . ASN B 1 131 ? 88.613 51.742 21.519 1.00 14.96 131 ASN B N 1
ATOM 2794 C CA . A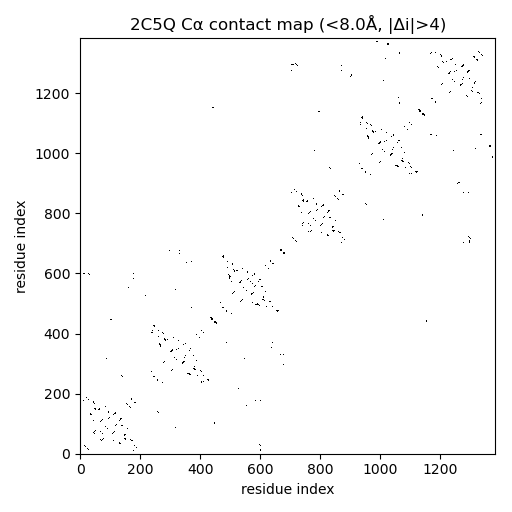SN B 1 131 ? 87.625 50.708 21.272 1.00 15.91 131 ASN B CA 1
ATOM 2795 C C . ASN B 1 131 ? 87.364 50.566 19.790 1.00 14.98 131 ASN B C 1
ATOM 2796 O O . ASN B 1 131 ? 86.217 50.436 19.366 1.00 16.43 131 ASN B O 1
ATOM 2801 N N . HIS B 1 132 ? 88.438 50.631 19.008 1.00 13.53 132 HIS B N 1
ATOM 2802 C CA . HIS B 1 132 ? 88.352 50.446 17.572 1.00 13.12 132 HIS B CA 1
ATOM 2803 C C . HIS B 1 132 ? 88.857 49.043 17.251 1.00 12.13 132 HIS B C 1
ATOM 2804 O O . HIS B 1 132 ? 89.989 48.747 17.577 1.00 12.88 132 HIS B O 1
ATOM 2811 N N . PRO B 1 133 ? 88.015 48.190 16.663 1.00 11.83 133 PRO B N 1
ATOM 2812 C CA . PRO B 1 133 ? 88.420 46.794 16.433 1.00 11.03 133 PRO B CA 1
ATOM 2813 C C . PRO B 1 133 ? 89.545 46.687 15.414 1.00 10.77 133 PRO B C 1
ATOM 2814 O O . PRO B 1 133 ? 89.453 47.288 14.343 1.00 10.76 133 PRO B O 1
ATOM 2818 N N . VAL B 1 134 ? 90.589 45.927 15.769 1.00 9.91 134 VAL B N 1
ATOM 2819 C CA . VAL B 1 134 ? 91.750 45.719 14.900 1.00 9.92 134 VAL B CA 1
ATOM 2820 C C . VAL B 1 134 ? 92.198 44.262 15.010 1.00 10.16 134 VAL B C 1
ATOM 2821 O O . VAL B 1 134 ? 92.470 43.761 16.111 1.00 11.90 134 VAL B O 1
ATOM 2825 N N . PHE B 1 135 ? 92.290 43.621 13.857 1.00 9.60 135 PHE B N 1
ATOM 2826 C CA . PHE B 1 135 ? 92.815 42.263 13.725 1.00 8.76 135 PHE B CA 1
ATOM 2827 C C . PHE B 1 135 ? 94.132 42.385 13.001 1.00 9.29 135 PHE B C 1
ATOM 2828 O O . PHE B 1 135 ? 94.269 43.182 12.083 1.00 9.21 135 PHE B O 1
ATOM 2836 N N . ALA B 1 136 ? 95.119 41.604 13.402 1.00 8.54 136 ALA B N 1
ATOM 2837 C CA . ALA B 1 136 ? 96.433 41.675 12.705 1.00 8.41 136 ALA B CA 1
ATOM 2838 C C . ALA B 1 136 ? 97.185 40.369 12.877 1.00 8.40 136 ALA B C 1
ATOM 2839 O O . ALA B 1 136 ? 96.882 39.586 13.759 1.00 9.54 136 ALA B O 1
ATOM 2841 N N . TYR B 1 137 ? 98.224 40.160 12.085 1.00 9.11 137 TYR B N 1
ATOM 2842 C CA . TYR B 1 137 ? 99.073 38.970 12.321 1.00 8.60 137 TYR B CA 1
ATOM 2843 C C . TYR B 1 137 ? 99.889 39.116 13.596 1.00 8.55 137 TYR B C 1
ATOM 2844 O O . TYR B 1 137 ? 100.255 38.121 14.230 1.00 9.87 137 TYR B O 1
ATOM 2853 N N . GLY B 1 138 ? 100.204 40.358 13.976 1.00 8.14 138 GLY B N 1
ATOM 2854 C CA . GLY B 1 138 ? 101.116 40.630 15.094 1.00 8.69 138 GLY B CA 1
ATOM 2855 C C . GLY B 1 138 ? 101.320 42.088 15.352 1.00 8.52 138 GLY B C 1
ATOM 2856 O O . GLY B 1 138 ? 100.561 42.916 14.844 1.00 8.65 138 GLY B O 1
ATOM 2857 N N . VAL B 1 139 ? 102.323 42.390 16.157 1.00 8.65 139 VAL B N 1
ATOM 2858 C CA . VAL B 1 139 ? 102.606 43.777 16.571 1.00 9.47 139 VAL B CA 1
ATOM 2859 C C . VAL B 1 139 ? 104.031 44.176 16.255 1.00 9.60 139 VAL B C 1
ATOM 2860 O O . VAL B 1 139 ? 104.871 43.330 15.964 1.00 9.15 139 VAL B O 1
ATOM 2864 N N . GLY B 1 140 ? 104.279 45.484 16.215 1.00 8.65 140 GLY B N 1
ATOM 2865 C CA . GLY B 1 140 ? 105.616 46.006 16.086 1.00 9.81 140 GLY B CA 1
ATOM 2866 C C . GLY B 1 140 ? 105.701 47.321 16.839 1.00 9.06 140 GLY B C 1
ATOM 2867 O O . GLY B 1 140 ? 104.705 47.775 17.341 1.00 8.88 140 GLY B O 1
ATOM 2868 N N . SER B 1 141 ? 106.909 47.847 16.984 1.00 9.10 141 SER B N 1
ATOM 2869 C CA . SER B 1 141 ? 107.101 49.146 17.643 1.00 8.62 141 SER B CA 1
ATOM 2870 C C . SER B 1 141 ? 107.411 50.225 16.632 1.00 9.13 141 SER B C 1
ATOM 2871 O O . SER B 1 141 ? 107.339 51.401 16.945 1.00 9.44 141 SER B O 1
ATOM 2874 N N . CYS B 1 142 ? 107.794 49.837 15.427 1.00 8.23 142 CYS B N 1
ATOM 2875 C CA . CYS B 1 142 ? 108.428 50.783 14.512 1.00 8.89 142 CYS B CA 1
ATOM 2876 C C . CYS B 1 142 ? 107.534 51.155 13.352 1.00 9.34 142 CYS B C 1
ATOM 2877 O O . CYS B 1 142 ? 106.835 50.317 12.773 1.00 9.74 142 CYS B O 1
ATOM 2880 N N . ALA B 1 143 ? 107.595 52.431 12.971 1.00 10.13 143 ALA B N 1
ATOM 2881 C CA . ALA B 1 143 ? 106.915 52.883 11.764 1.00 10.05 143 ALA B CA 1
ATOM 2882 C C . ALA B 1 143 ? 107.499 52.246 10.520 1.00 10.62 143 ALA B C 1
ATOM 2883 O O . ALA B 1 143 ? 108.658 51.862 10.508 1.00 11.27 143 ALA B O 1
ATOM 2885 N N . PRO B 1 144 ? 106.696 52.174 9.445 1.00 12.04 144 PRO B N 1
ATOM 2886 C CA . PRO B 1 144 ? 107.125 51.513 8.201 1.00 11.90 144 PRO B CA 1
ATOM 2887 C C . PRO B 1 144 ? 108.052 52.305 7.252 1.00 12.92 144 PRO B C 1
ATOM 2888 O O . PRO B 1 144 ? 108.529 51.735 6.283 1.00 11.95 144 PRO B O 1
ATOM 2892 N N . LYS B 1 145 ? 108.280 53.587 7.549 1.00 14.35 145 LYS B N 1
ATOM 2893 C CA . LYS B 1 145 ? 109.003 54.571 6.726 1.00 15.88 145 LYS B CA 1
ATOM 2894 C C . LYS B 1 145 ? 110.175 54.031 5.941 1.00 15.12 145 LYS B C 1
ATOM 2895 O O . LYS B 1 145 ? 110.371 54.374 4.761 1.00 16.51 145 LYS B O 1
ATOM 2901 N N . ALA B 1 146 ? 111.022 53.247 6.604 1.00 14.10 146 ALA B N 1
ATOM 2902 C CA . ALA B 1 146 ? 112.261 52.840 5.986 1.00 13.38 146 ALA B CA 1
ATOM 2903 C C . ALA B 1 146 ? 112.094 51.599 5.108 1.00 12.95 146 ALA B C 1
ATOM 2904 O O . ALA B 1 146 ? 113.041 51.244 4.379 1.00 15.32 146 ALA B O 1
ATOM 2906 N N . VAL B 1 147 ? 110.920 50.970 5.132 1.00 12.94 147 VAL B N 1
ATOM 2907 C CA . VAL B 1 147 ? 110.720 49.714 4.402 1.00 12.45 147 VAL B CA 1
ATOM 2908 C C . VAL B 1 147 ? 109.544 49.628 3.457 1.00 11.41 147 VAL B C 1
ATOM 2909 O O . VAL B 1 147 ? 109.709 49.106 2.371 1.00 11.87 147 VAL B O 1
ATOM 2913 N N . VAL B 1 148 ? 108.363 50.096 3.853 1.00 10.88 148 VAL B N 1
ATOM 2914 C CA . VAL B 1 148 ? 107.209 49.986 2.983 1.00 12.11 148 VAL B CA 1
ATOM 2915 C C . VAL B 1 148 ? 106.344 51.218 2.976 1.00 11.97 148 VAL B C 1
ATOM 2916 O O . VAL B 1 148 ? 106.389 52.055 3.915 1.00 11.73 148 VAL B O 1
ATOM 2920 N N . LYS B 1 149 ? 105.528 51.316 1.927 1.00 11.13 149 LYS B N 1
ATOM 2921 C CA . LYS B 1 149 ? 104.613 52.425 1.762 1.00 12.08 149 LYS B CA 1
ATOM 2922 C C . LYS B 1 149 ? 103.332 51.936 1.101 1.00 11.55 149 LYS B C 1
ATOM 2923 O O . LYS B 1 149 ? 103.371 50.947 0.375 1.00 11.95 149 LYS B O 1
ATOM 2929 N N . ALA B 1 150 ? 102.219 52.618 1.332 1.00 11.42 150 ALA B N 1
ATOM 2930 C CA . ALA B 1 150 ? 100.983 52.297 0.652 1.00 11.88 150 ALA B CA 1
ATOM 2931 C C . ALA B 1 150 ? 101.073 52.813 -0.788 1.00 11.90 150 ALA B C 1
ATOM 2932 O O . ALA B 1 150 ? 101.407 53.978 -1.010 1.00 12.76 150 ALA B O 1
ATOM 2934 N N . VAL B 1 151 ? 100.766 51.942 -1.744 1.00 12.73 151 VAL B N 1
ATOM 2935 C CA . VAL B 1 151 ? 100.813 52.285 -3.153 1.00 12.90 151 VAL B CA 1
ATOM 2936 C C . VAL B 1 151 ? 99.486 52.113 -3.885 1.00 13.66 151 VAL B C 1
ATOM 2937 O O . VAL B 1 151 ? 99.371 52.503 -5.042 1.00 13.75 151 VAL B O 1
ATOM 2941 N N . GLY B 1 152 ? 98.478 51.524 -3.254 1.00 12.81 152 GLY B N 1
ATOM 2942 C CA . GLY B 1 152 ? 97.210 51.312 -3.948 1.00 13.29 152 GLY B CA 1
ATOM 2943 C C . GLY B 1 152 ? 96.065 51.260 -2.976 1.00 13.60 152 GLY B C 1
ATOM 2944 O O . GLY B 1 152 ? 96.216 50.703 -1.902 1.00 13.86 152 GLY B O 1
ATOM 2945 N N . THR B 1 153 ? 94.916 51.809 -3.368 1.00 13.74 153 THR B N 1
ATOM 2946 C CA . THR B 1 153 ? 93.677 51.630 -2.604 1.00 13.91 153 THR B CA 1
ATOM 2947 C C . THR B 1 153 ? 92.631 51.085 -3.553 1.00 15.15 153 THR B C 1
ATOM 2948 O O . THR B 1 153 ? 92.692 51.356 -4.768 1.00 14.67 153 THR B O 1
ATOM 2952 N N . ASN B 1 154 ? 91.661 50.357 -2.997 1.00 14.04 154 ASN B N 1
ATOM 2953 C CA . ASN B 1 154 ? 90.635 49.708 -3.782 1.00 14.48 154 ASN B CA 1
ATOM 2954 C C . ASN B 1 154 ? 91.228 48.894 -4.912 1.00 14.48 154 ASN B C 1
ATOM 2955 O O . ASN B 1 154 ? 90.739 48.923 -6.058 1.00 15.08 154 ASN B O 1
ATOM 2960 N N . VAL B 1 155 ? 92.253 48.122 -4.565 1.00 14.43 155 VAL B N 1
ATOM 2961 C CA . VAL B 1 155 ? 92.897 47.181 -5.473 1.00 14.69 155 VAL B CA 1
ATOM 2962 C C . VAL B 1 155 ? 92.691 45.763 -4.952 1.00 14.90 155 VAL B C 1
ATOM 2963 O O . VAL B 1 155 ? 92.339 45.565 -3.790 1.00 14.72 155 VAL B O 1
ATOM 2967 N N . GLN B 1 156 ? 92.899 44.774 -5.821 1.00 15.01 156 GLN B N 1
ATOM 2968 C CA . GLN B 1 156 ? 92.832 43.411 -5.346 1.00 14.80 156 GLN B CA 1
ATOM 2969 C C . GLN B 1 156 ? 94.014 43.160 -4.400 1.00 13.79 156 GLN B C 1
ATOM 2970 O O . GLN B 1 156 ? 95.145 43.611 -4.659 1.00 14.88 156 GLN B O 1
ATOM 2976 N N . LEU B 1 157 ? 93.773 42.385 -3.331 1.00 13.21 157 LEU B N 1
ATOM 2977 C CA . LEU B 1 157 ? 94.815 41.981 -2.394 1.00 13.07 157 LEU B CA 1
ATOM 2978 C C . LEU B 1 157 ? 95.011 40.480 -2.511 1.00 13.67 157 LEU B C 1
ATOM 2979 O O . LEU B 1 157 ? 94.042 39.763 -2.502 1.00 14.46 157 LEU B O 1
ATOM 2984 N N . LYS B 1 158 ? 96.253 40.047 -2.662 1.00 13.86 158 LYS B N 1
ATOM 2985 C CA . LYS B 1 158 ? 96.580 38.624 -2.689 1.00 12.94 158 LYS B CA 1
ATOM 2986 C C . LYS B 1 158 ? 97.205 38.295 -1.347 1.00 12.53 158 LYS B C 1
ATOM 2987 O O . LYS B 1 158 ? 98.188 38.924 -0.958 1.00 10.59 158 LYS B O 1
ATOM 2993 N N . ILE B 1 159 ? 96.653 37.310 -0.645 1.00 12.09 159 ILE B N 1
ATOM 2994 C CA . ILE B 1 159 ? 97.165 36.878 0.635 1.00 11.70 159 ILE B CA 1
ATOM 2995 C C . ILE B 1 159 ? 97.665 35.449 0.563 1.00 12.12 159 ILE B C 1
ATOM 2996 O O . ILE B 1 159 ? 96.881 34.551 0.285 1.00 11.96 159 ILE B O 1
ATOM 3001 N N . LEU B 1 160 ? 98.964 35.253 0.790 1.00 12.33 160 LEU B N 1
ATOM 3002 C CA . LEU B 1 160 ? 99.530 33.922 0.873 1.00 12.75 160 LEU B CA 1
ATOM 3003 C C . LEU B 1 160 ? 99.116 33.364 2.200 1.00 13.07 160 LEU B C 1
ATOM 3004 O O . LEU B 1 160 ? 99.559 33.855 3.248 1.00 13.27 160 LEU B O 1
ATOM 3009 N N . THR B 1 161 ? 98.270 32.330 2.181 1.00 12.94 161 THR B N 1
ATOM 3010 C CA . THR B 1 161 ? 97.800 31.696 3.410 1.00 12.61 161 THR B CA 1
ATOM 3011 C C . THR B 1 161 ? 98.689 30.480 3.756 1.00 12.89 161 THR B C 1
ATOM 3012 O O . THR B 1 161 ? 99.493 29.974 2.916 1.00 12.17 161 THR B O 1
ATOM 3016 N N . SER B 1 162 ? 98.505 29.999 4.984 1.00 11.74 162 SER B N 1
ATOM 3017 C CA . SER B 1 162 ? 99.431 29.050 5.563 1.00 11.87 162 SER B CA 1
ATOM 3018 C C . SER B 1 162 ? 99.169 27.642 5.079 1.00 11.83 162 SER B C 1
ATOM 3019 O O . SER B 1 162 ? 99.924 26.730 5.452 1.00 12.37 162 SER B O 1
ATOM 3022 N N . ASP B 1 163 ? 98.161 27.442 4.236 1.00 11.81 163 ASP B N 1
ATOM 3023 C CA . ASP B 1 163 ? 97.991 26.138 3.537 1.00 11.71 163 ASP B CA 1
ATOM 3024 C C . ASP B 1 163 ? 98.691 26.119 2.171 1.00 13.05 163 ASP B C 1
ATOM 3025 O O . ASP B 1 163 ? 98.605 25.126 1.421 1.00 13.10 163 ASP B O 1
ATOM 3030 N N . GLY B 1 164 ? 99.327 27.240 1.841 1.00 13.62 164 GLY B N 1
ATOM 3031 C CA . GLY B 1 164 ? 100.093 27.389 0.588 1.00 14.17 164 GLY B CA 1
ATOM 3032 C C . GLY B 1 164 ? 99.337 28.053 -0.554 1.00 14.68 164 GLY B C 1
ATOM 3033 O O . GLY B 1 164 ? 99.927 28.376 -1.603 1.00 17.47 164 GLY B O 1
ATOM 3034 N N . VAL B 1 165 ? 98.047 28.256 -0.371 1.00 14.53 165 VAL B N 1
ATOM 3035 C CA . VAL B 1 165 ? 97.168 28.825 -1.373 1.00 14.84 165 VAL B CA 1
ATOM 3036 C C . VAL B 1 165 ? 97.134 30.337 -1.162 1.00 14.68 165 VAL B C 1
ATOM 3037 O O . VAL B 1 165 ? 96.997 30.823 -0.031 1.00 15.64 165 VAL B O 1
ATOM 3041 N N . THR B 1 166 ? 97.228 31.071 -2.251 1.00 14.87 166 THR B N 1
ATOM 3042 C CA . THR B 1 166 ? 97.072 32.511 -2.200 1.00 14.99 166 THR B CA 1
ATOM 3043 C C . THR B 1 166 ? 95.612 32.829 -2.482 1.00 15.54 166 THR B C 1
ATOM 3044 O O . THR B 1 166 ? 95.068 32.440 -3.547 1.00 17.06 166 THR B O 1
ATOM 3048 N N . GLN B 1 167 ? 94.933 33.465 -1.530 1.00 13.90 167 GLN B N 1
ATOM 3049 C CA . GLN B 1 167 ? 93.530 33.778 -1.663 1.00 12.71 167 GLN B CA 1
ATOM 3050 C C . GLN B 1 167 ? 93.413 35.281 -1.871 1.00 13.00 167 GLN B C 1
ATOM 3051 O O . GLN B 1 167 ? 94.320 36.006 -1.510 1.00 12.66 167 GLN B O 1
ATOM 3057 N N . THR B 1 168 ? 92.317 35.746 -2.462 1.00 12.50 168 THR B N 1
ATOM 3058 C CA . THR B 1 168 ? 92.223 37.159 -2.802 1.00 12.63 168 THR B CA 1
ATOM 3059 C C . THR B 1 168 ? 91.072 37.882 -2.108 1.00 12.32 168 THR B C 1
ATOM 3060 O O . THR B 1 168 ? 90.052 37.297 -1.732 1.00 12.05 168 THR B O 1
ATOM 3064 N N . ILE B 1 169 ? 91.228 39.185 -1.942 1.00 12.38 169 ILE B N 1
ATOM 3065 C CA . ILE B 1 169 ? 90.210 40.036 -1.343 1.00 12.98 169 ILE B CA 1
ATOM 3066 C C . ILE B 1 169 ? 90.060 41.194 -2.333 1.00 12.82 169 ILE B C 1
ATOM 3067 O O . ILE B 1 169 ? 91.070 41.753 -2.777 1.00 12.67 169 ILE B O 1
ATOM 3082 N N . PRO B 1 171 ? 87.967 44.860 -3.475 1.00 14.50 171 PRO B N 1
ATOM 3083 C CA . PRO B 1 171 ? 87.179 45.967 -2.956 1.00 14.45 171 PRO B CA 1
ATOM 3084 C C . PRO B 1 171 ? 85.715 45.663 -2.939 1.00 13.66 171 PRO B C 1
ATOM 3085 O O . PRO B 1 171 ? 85.188 45.157 -3.941 1.00 15.39 171 PRO B O 1
ATOM 3089 N N . GLY B 1 172 ? 85.049 45.969 -1.834 1.00 12.86 172 GLY B N 1
ATOM 3090 C CA . GLY B 1 172 ? 83.620 45.787 -1.699 1.00 14.14 172 GLY B CA 1
ATOM 3091 C C . GLY B 1 172 ? 83.233 44.419 -1.176 1.00 14.10 172 GLY B C 1
ATOM 3092 O O . GLY B 1 172 ? 82.091 44.220 -0.791 1.00 15.31 172 GLY B O 1
ATOM 3093 N N . ASP B 1 173 ? 84.193 43.492 -1.095 1.00 13.96 173 ASP B N 1
ATOM 3094 C CA . ASP B 1 173 ? 83.895 42.180 -0.485 1.00 14.29 173 ASP B CA 1
ATOM 3095 C C . ASP B 1 173 ? 83.444 42.360 0.960 1.00 14.67 173 ASP B C 1
ATOM 3096 O O . ASP B 1 173 ? 83.869 43.292 1.648 1.00 15.05 173 ASP B O 1
ATOM 3101 N N . TYR B 1 174 ? 82.577 41.478 1.452 1.00 14.51 174 TYR B N 1
ATOM 3102 C CA . TYR B 1 174 ? 82.179 41.564 2.838 1.00 14.54 174 TYR B CA 1
ATOM 3103 C C . TYR B 1 174 ? 83.228 40.854 3.696 1.00 13.96 174 TYR B C 1
ATOM 3104 O O . TYR B 1 174 ? 83.631 39.724 3.400 1.00 13.82 174 TYR B O 1
ATOM 3113 N N . ILE B 1 175 ? 83.670 41.534 4.737 1.00 13.02 175 ILE B N 1
ATOM 3114 C CA . ILE B 1 175 ? 84.654 41.004 5.691 1.00 12.94 175 ILE B CA 1
ATOM 3115 C C . ILE B 1 175 ? 83.968 40.879 7.058 1.00 13.21 175 ILE B C 1
ATOM 3116 O O . ILE B 1 175 ? 83.343 41.827 7.542 1.00 14.54 175 ILE B O 1
ATOM 3121 N N . ALA B 1 176 ? 84.066 39.695 7.669 1.00 12.11 176 ALA B N 1
ATOM 3122 C CA . ALA B 1 176 ? 83.548 39.483 8.993 1.00 12.07 176 ALA B CA 1
ATOM 3123 C C . ALA B 1 176 ? 84.684 38.989 9.866 1.00 11.83 176 ALA B C 1
ATOM 3124 O O . ALA B 1 176 ? 85.449 38.103 9.438 1.00 12.47 176 ALA B O 1
ATOM 3126 N N . GLY B 1 177 ? 84.722 39.479 11.097 1.00 11.43 177 GLY B N 1
ATOM 3127 C CA . GLY B 1 177 ? 85.751 39.053 12.073 1.00 11.96 177 GLY B CA 1
ATOM 3128 C C . GLY B 1 177 ? 85.175 38.834 13.455 1.00 12.09 177 GLY B C 1
ATOM 3129 O O . GLY B 1 177 ? 84.343 39.594 13.924 1.00 11.82 177 GLY B O 1
ATOM 3130 N N . ASP B 1 178 ? 85.592 37.750 14.099 1.00 11.80 178 ASP B N 1
ATOM 3131 C CA . ASP B 1 178 ? 85.235 37.478 15.464 1.00 12.37 178 ASP B CA 1
ATOM 3132 C C . ASP B 1 178 ? 86.361 36.661 16.099 1.00 12.14 178 ASP B C 1
ATOM 3133 O O . ASP B 1 178 ? 87.484 36.631 15.572 1.00 11.14 178 ASP B O 1
ATOM 3138 N N . ASN B 1 179 ? 86.088 36.038 17.232 1.00 12.46 179 ASN B N 1
ATOM 3139 C CA . ASN B 1 179 ? 87.134 35.333 17.962 1.00 12.04 179 ASN B CA 1
ATOM 3140 C C . ASN B 1 179 ? 87.630 34.096 17.222 1.00 11.98 179 ASN B C 1
ATOM 3141 O O . ASN B 1 179 ? 88.638 33.529 17.610 1.00 12.60 179 ASN B O 1
ATOM 3146 N N . ASN B 1 180 ? 86.957 33.712 16.148 1.00 10.94 180 ASN B N 1
ATOM 3147 C CA . ASN B 1 180 ? 87.466 32.604 15.312 1.00 11.46 180 ASN B CA 1
ATOM 3148 C C . ASN B 1 180 ? 88.352 33.067 14.195 1.00 10.26 180 ASN B C 1
ATOM 3149 O O . ASN B 1 180 ? 88.910 32.262 13.462 1.00 11.40 180 ASN B O 1
ATOM 3154 N N . GLY B 1 181 ? 88.439 34.388 14.022 1.00 10.52 181 GLY B N 1
ATOM 3155 C CA . GLY B 1 181 ? 89.230 34.972 12.950 1.00 11.30 181 GLY B CA 1
ATOM 3156 C C . GLY B 1 181 ? 88.406 35.717 11.882 1.00 10.76 181 GLY B C 1
ATOM 3157 O O . GLY B 1 181 ? 87.347 36.219 12.169 1.00 10.88 181 GLY B O 1
ATOM 3158 N N . ILE B 1 182 ? 88.919 35.730 10.649 1.00 10.54 182 ILE B N 1
ATOM 3159 C CA . ILE B 1 182 ? 88.422 36.553 9.546 1.00 11.22 182 ILE B CA 1
ATOM 3160 C C . ILE B 1 182 ? 87.896 35.699 8.388 1.00 11.50 182 ILE B C 1
ATOM 3161 O O . ILE B 1 182 ? 88.590 34.779 7.922 1.00 11.08 182 ILE B O 1
ATOM 3166 N N . VAL B 1 183 ? 86.710 36.042 7.887 1.00 11.90 183 VAL B N 1
ATOM 3167 C CA . VAL B 1 183 ? 86.148 35.432 6.694 1.00 11.92 183 VAL B CA 1
ATOM 3168 C C . VAL B 1 183 ? 85.768 36.520 5.692 1.00 12.66 183 VAL B C 1
ATOM 3169 O O . VAL B 1 183 ? 85.372 37.628 6.075 1.00 13.41 183 VAL B O 1
ATOM 3173 N N . ARG B 1 184 ? 85.835 36.167 4.416 1.00 12.23 184 ARG B N 1
ATOM 3174 C CA . ARG B 1 184 ? 85.540 37.102 3.355 1.00 11.84 184 ARG B CA 1
ATOM 3175 C C . ARG B 1 184 ? 84.505 36.464 2.454 1.00 12.73 184 ARG B C 1
ATOM 3176 O O . ARG B 1 184 ? 84.698 35.347 1.993 1.00 12.02 184 ARG B O 1
ATOM 3184 N N . ILE B 1 185 ? 83.431 37.199 2.199 1.00 13.07 185 ILE B N 1
ATOM 3185 C CA . ILE B 1 185 ? 82.406 36.797 1.216 1.00 13.92 185 ILE B CA 1
ATOM 3186 C C . ILE B 1 185 ? 82.672 37.540 -0.101 1.00 15.61 185 ILE B C 1
ATOM 3187 O O . ILE B 1 185 ? 82.675 38.786 -0.124 1.00 15.42 185 ILE B O 1
ATOM 3192 N N . PRO B 1 186 ? 82.955 36.790 -1.183 1.00 16.95 186 PRO B N 1
ATOM 3193 C CA . PRO B 1 186 ? 83.309 37.398 -2.446 1.00 19.76 186 PRO B CA 1
ATOM 3194 C C . PRO B 1 186 ? 82.062 37.890 -3.147 1.00 21.98 186 PRO B C 1
ATOM 3195 O O . PRO B 1 186 ? 81.312 37.082 -3.682 1.00 25.07 186 PRO B O 1
ATOM 3199 N N . VAL B 1 187 ? 81.880 39.202 -3.179 1.00 23.94 187 VAL B N 1
ATOM 3200 C CA . VAL B 1 187 ? 80.596 39.776 -3.563 1.00 25.54 187 VAL B CA 1
ATOM 3201 C C . VAL B 1 187 ? 80.280 39.646 -5.048 1.00 26.48 187 VAL B C 1
ATOM 3202 O O . VAL B 1 187 ? 79.123 39.555 -5.412 1.00 28.27 187 VAL B O 1
ATOM 3206 N N . GLN B 1 188 ? 81.304 39.611 -5.875 1.00 27.23 188 GLN B N 1
ATOM 3207 C CA . GLN B 1 188 ? 81.146 39.337 -7.306 1.00 29.00 188 GLN B CA 1
ATOM 3208 C C . GLN B 1 188 ? 80.489 37.987 -7.536 1.00 29.68 188 GLN B C 1
ATOM 3209 O O . GLN B 1 188 ? 79.693 37.835 -8.459 1.00 30.55 188 GLN B O 1
ATOM 3215 N N . GLU B 1 189 ? 80.843 37.006 -6.715 1.00 30.18 189 GLU B N 1
ATOM 3216 C CA . GLU B 1 189 ? 80.493 35.611 -6.981 1.00 31.00 189 GLU B CA 1
ATOM 3217 C C . GLU B 1 189 ? 79.360 35.062 -6.126 1.00 30.87 189 GLU B C 1
ATOM 3218 O O . GLU B 1 189 ? 79.043 33.870 -6.227 1.00 31.83 189 GLU B O 1
ATOM 3224 N N . THR B 1 190 ? 78.774 35.883 -5.271 1.00 29.96 190 THR B N 1
ATOM 3225 C CA . THR B 1 190 ? 77.830 35.359 -4.298 1.00 29.88 190 THR B CA 1
ATOM 3226 C C . THR B 1 190 ? 76.507 36.079 -4.395 1.00 29.22 190 THR B C 1
ATOM 3227 O O . THR B 1 190 ? 76.459 37.309 -4.521 1.00 28.60 190 THR B O 1
ATOM 3231 N N . ASP B 1 191 ? 75.442 35.285 -4.334 1.00 27.92 191 ASP B N 1
ATOM 3232 C CA . ASP B 1 191 ? 74.092 35.787 -4.223 1.00 27.32 191 ASP B CA 1
ATOM 3233 C C . ASP B 1 191 ? 73.846 35.880 -2.734 1.00 26.34 191 ASP B C 1
ATOM 3234 O O . ASP B 1 191 ? 73.652 34.856 -2.055 1.00 24.45 191 ASP B O 1
ATOM 3239 N N . ILE B 1 192 ? 73.880 37.109 -2.232 1.00 25.80 192 ILE B N 1
ATOM 3240 C CA . ILE B 1 192 ? 73.882 37.335 -0.798 1.00 25.79 192 ILE B CA 1
ATOM 3241 C C . ILE B 1 192 ? 72.565 36.844 -0.214 1.00 25.26 192 ILE B C 1
ATOM 3242 O O . ILE B 1 192 ? 72.553 36.257 0.851 1.00 25.13 192 ILE B O 1
ATOM 3247 N N . SER B 1 193 ? 71.449 37.051 -0.916 1.00 25.05 193 SER B N 1
ATOM 3248 C CA . SER B 1 193 ? 70.149 36.595 -0.396 1.00 24.60 193 SER B CA 1
ATOM 3249 C C . SER B 1 193 ? 70.091 35.092 -0.196 1.00 23.47 193 SER B C 1
ATOM 3250 O O . SER B 1 193 ? 69.641 34.614 0.839 1.00 24.27 193 SER B O 1
ATOM 3253 N N . LYS B 1 194 ? 70.543 34.361 -1.199 1.00 22.94 194 LYS B N 1
ATOM 3254 C CA . LYS B 1 194 ? 70.603 32.906 -1.164 1.00 22.54 194 LYS B CA 1
ATOM 3255 C C . LYS B 1 194 ? 71.534 32.459 -0.017 1.00 21.90 194 LYS B C 1
ATOM 3256 O O . LYS B 1 194 ? 71.204 31.574 0.773 1.00 21.11 194 LYS B O 1
ATOM 3262 N N . LEU B 1 195 ? 72.680 33.118 0.090 1.00 20.40 195 LEU B N 1
ATOM 3263 C CA . LEU B 1 195 ? 73.629 32.778 1.161 1.00 20.44 195 LEU B CA 1
ATOM 3264 C C . LEU B 1 195 ? 73.036 33.032 2.548 1.00 19.84 195 LEU B C 1
ATOM 3265 O O . LEU B 1 195 ? 73.081 32.157 3.424 1.00 19.55 195 LEU B O 1
ATOM 3270 N N . VAL B 1 196 ? 72.482 34.226 2.751 1.00 19.73 196 VAL B N 1
ATOM 3271 C CA . VAL B 1 196 ? 71.897 34.608 4.031 1.00 20.20 196 VAL B CA 1
ATOM 3272 C C . VAL B 1 196 ? 70.752 33.665 4.394 1.00 20.32 196 VAL B C 1
ATOM 3273 O O . VAL B 1 196 ? 70.663 33.233 5.541 1.00 20.49 196 VAL B O 1
ATOM 3277 N N . THR B 1 197 ? 69.900 33.307 3.421 1.00 21.05 197 THR B N 1
ATOM 3278 C CA . THR B 1 197 ? 68.807 32.374 3.662 1.00 20.63 197 THR B CA 1
ATOM 3279 C C . THR B 1 197 ? 69.304 31.017 4.147 1.00 19.88 197 THR B C 1
ATOM 3280 O O . THR B 1 197 ? 68.759 30.444 5.093 1.00 20.69 197 THR B O 1
ATOM 3284 N N . TYR B 1 198 ? 70.338 30.507 3.503 1.00 19.35 198 TYR B N 1
ATOM 3285 C CA . TYR B 1 198 ? 70.916 29.243 3.921 1.00 18.60 198 TYR B CA 1
ATOM 3286 C C . TYR B 1 198 ? 71.509 29.385 5.324 1.00 18.38 198 TYR B C 1
ATOM 3287 O O . TYR B 1 198 ? 71.274 28.544 6.176 1.00 16.21 198 TYR B O 1
ATOM 3296 N N . ILE B 1 199 ? 72.280 30.447 5.553 1.00 17.65 199 ILE B N 1
ATOM 3297 C CA . ILE B 1 199 ? 72.928 30.608 6.854 1.00 17.95 199 ILE B CA 1
ATOM 3298 C C . ILE B 1 199 ? 71.909 30.669 7.997 1.00 18.42 199 ILE B C 1
ATOM 3299 O O . ILE B 1 199 ? 72.095 30.030 9.017 1.00 18.65 199 ILE B O 1
ATOM 3304 N N . GLU B 1 200 ? 70.815 31.404 7.802 1.00 20.18 200 GLU B N 1
ATOM 3305 C CA . GLU B 1 200 ? 69.753 31.490 8.811 1.00 20.18 200 GLU B CA 1
ATOM 3306 C C . GLU B 1 200 ? 69.177 30.118 9.219 1.00 20.18 200 GLU B C 1
ATOM 3307 O O . GLU B 1 200 ? 69.008 29.834 10.421 1.00 20.18 200 GLU B O 1
ATOM 3313 N N . LYS B 1 201 ? 68.879 29.295 8.214 1.00 19.97 201 LYS B N 1
ATOM 3314 C CA . LYS B 1 201 ? 68.397 27.936 8.395 1.00 19.34 201 LYS B CA 1
ATOM 3315 C C . LYS B 1 201 ? 69.459 27.103 9.102 1.00 18.38 201 LYS B C 1
ATOM 3316 O O . LYS B 1 201 ? 69.168 26.340 10.009 1.00 17.63 201 LYS B O 1
ATOM 3322 N N . SER B 1 202 ? 70.706 27.253 8.683 1.00 18.30 202 SER B N 1
ATOM 3323 C CA . SER B 1 202 ? 71.772 26.475 9.277 1.00 18.44 202 SER B CA 1
ATOM 3324 C C . SER B 1 202 ? 71.913 26.756 10.783 1.00 17.61 202 SER B C 1
ATOM 3325 O O . SER B 1 202 ? 72.129 25.830 11.588 1.00 16.83 202 SER B O 1
ATOM 3328 N N . ILE B 1 203 ? 71.754 28.014 11.166 1.00 17.01 203 ILE B N 1
ATOM 3329 C CA . ILE B 1 203 ? 71.829 28.412 12.562 1.00 17.74 203 ILE B CA 1
ATOM 3330 C C . ILE B 1 203 ? 70.701 27.765 13.377 1.00 17.50 203 ILE B C 1
ATOM 3331 O O . ILE B 1 203 ? 70.913 27.302 14.495 1.00 17.77 203 ILE B O 1
ATOM 3336 N N . GLU B 1 204 ? 69.511 27.744 12.796 1.00 19.25 204 GLU B N 1
ATOM 3337 C CA . GLU B 1 204 ? 68.342 27.092 13.445 1.00 19.82 204 GLU B CA 1
ATOM 3338 C C . GLU B 1 204 ? 68.655 25.631 13.686 1.00 18.78 204 GLU B C 1
ATOM 3339 O O . GLU B 1 204 ? 68.454 25.116 14.775 1.00 19.33 204 GLU B O 1
ATOM 3345 N N . VAL B 1 205 ? 69.150 24.966 12.657 1.00 18.88 205 VAL B N 1
ATOM 3346 C CA . VAL B 1 205 ? 69.411 23.536 12.716 1.00 18.37 205 VAL B CA 1
ATOM 3347 C C . VAL B 1 205 ? 70.587 23.227 13.685 1.00 17.72 205 VAL B C 1
ATOM 3348 O O . VAL B 1 205 ? 70.515 22.289 14.475 1.00 15.83 205 VAL B O 1
ATOM 3352 N N . ASP B 1 206 ? 71.634 24.045 13.645 1.00 17.13 206 ASP B N 1
ATOM 3353 C CA . ASP B 1 206 ? 72.763 23.903 14.590 1.00 17.51 206 ASP B CA 1
ATOM 3354 C C . ASP B 1 206 ? 72.310 24.007 16.047 1.00 16.72 206 ASP B C 1
ATOM 3355 O O . ASP B 1 206 ? 72.801 23.272 16.948 1.00 16.24 206 ASP B O 1
ATOM 3360 N N . LEU B 1 207 ? 71.427 24.970 16.313 1.00 16.14 207 LEU B N 1
ATOM 3361 C CA . LEU B 1 207 ? 70.900 25.152 17.669 1.00 16.71 207 LEU B CA 1
ATOM 3362 C C . LEU B 1 207 ? 70.195 23.885 18.166 1.00 14.83 207 LEU B C 1
ATOM 3363 O O . LEU B 1 207 ? 70.265 23.521 19.336 1.00 15.44 207 LEU B O 1
ATOM 3368 N N . LEU B 1 208 ? 69.499 23.221 17.260 1.00 14.73 208 LEU B N 1
ATOM 3369 C CA . LEU B 1 208 ? 68.828 21.990 17.608 1.00 14.17 208 LEU B CA 1
ATOM 3370 C C . LEU B 1 208 ? 69.806 20.809 17.764 1.00 14.55 208 LEU B C 1
ATOM 3371 O O . LEU B 1 208 ? 69.583 19.907 18.560 1.00 15.34 208 LEU B O 1
ATOM 3376 N N . VAL B 1 209 ? 70.916 20.806 17.044 1.00 14.46 209 VAL B N 1
ATOM 3377 C CA . VAL B 1 209 ? 71.927 19.774 17.331 1.00 13.52 209 VAL B CA 1
ATOM 3378 C C . VAL B 1 209 ? 72.464 19.957 18.734 1.00 12.52 209 VAL B C 1
ATOM 3379 O O . VAL B 1 209 ? 72.590 19.014 19.490 1.00 12.51 209 VAL B O 1
ATOM 3383 N N . SER B 1 210 ? 72.763 21.196 19.107 1.00 13.46 210 SER B N 1
ATOM 3384 C CA . SER B 1 210 ? 73.273 21.514 20.429 1.00 14.22 210 SER B CA 1
ATOM 3385 C C . SER B 1 210 ? 72.277 21.079 21.507 1.00 14.65 210 SER B C 1
ATOM 3386 O O . SER B 1 210 ? 72.630 20.413 22.463 1.00 13.19 210 SER B O 1
ATOM 3389 N N . GLU B 1 211 ? 71.004 21.437 21.334 1.00 15.16 211 GLU B N 1
ATOM 3390 C CA . GLU B 1 211 ? 69.979 21.093 22.328 1.00 15.10 211 GLU B CA 1
ATOM 3391 C C . GLU B 1 211 ? 69.726 19.576 22.390 1.00 14.87 211 GLU B C 1
ATOM 3392 O O . GLU B 1 211 ? 69.478 19.016 23.461 1.00 15.74 211 GLU B O 1
ATOM 3398 N N . ASP B 1 212 ? 69.782 18.914 21.237 1.00 14.35 212 ASP B N 1
ATOM 3399 C CA . ASP B 1 212 ? 69.725 17.448 21.175 1.00 13.88 212 ASP B CA 1
ATOM 3400 C C . ASP B 1 212 ? 70.789 16.882 22.102 1.00 13.12 212 ASP B C 1
ATOM 3401 O O . ASP B 1 212 ? 70.529 16.062 22.957 1.00 11.97 212 ASP B O 1
ATOM 3406 N N . ILE B 1 213 ? 72.018 17.332 21.904 1.00 13.29 213 ILE B N 1
ATOM 3407 C CA . ILE B 1 213 ? 73.149 16.823 22.726 1.00 13.45 213 ILE B CA 1
ATOM 3408 C C . ILE B 1 213 ? 72.956 17.111 24.220 1.00 13.73 213 ILE B C 1
ATOM 3409 O O . ILE B 1 213 ? 73.186 16.262 25.064 1.00 14.49 213 ILE B O 1
ATOM 3414 N N . LYS B 1 214 ? 72.539 18.325 24.540 1.00 13.66 214 LYS B N 1
ATOM 3415 C CA . LYS B 1 214 ? 72.298 18.713 25.929 1.00 15.31 214 LYS B CA 1
ATOM 3416 C C . LYS B 1 214 ? 71.203 17.856 26.566 1.00 15.43 214 LYS B C 1
ATOM 3417 O O . LYS B 1 214 ? 71.184 17.646 27.782 1.00 14.34 214 LYS B O 1
ATOM 3423 N N . ASN B 1 215 ? 70.287 17.374 25.730 1.00 16.02 215 ASN B N 1
ATOM 3424 C CA . ASN B 1 215 ? 69.192 16.493 26.172 1.00 15.83 215 ASN B CA 1
ATOM 3425 C C . ASN B 1 215 ? 69.541 15.017 26.149 1.00 16.98 215 ASN B C 1
ATOM 3426 O O . ASN B 1 215 ? 68.691 14.156 26.392 1.00 17.79 215 ASN B O 1
ATOM 3431 N N . GLY B 1 216 ? 70.797 14.711 25.858 1.00 16.24 216 GLY B N 1
ATOM 3432 C CA . GLY B 1 216 ? 71.268 13.343 25.937 1.00 16.10 216 GLY B CA 1
ATOM 3433 C C . GLY B 1 216 ? 71.189 12.521 24.681 1.00 15.80 216 GLY B C 1
ATOM 3434 O O . GLY B 1 216 ? 71.406 11.313 24.736 1.00 16.45 216 GLY B O 1
ATOM 3435 N N . ILE B 1 217 ? 70.847 13.135 23.550 1.00 16.41 217 ILE B N 1
ATOM 3436 C CA . ILE B 1 217 ? 70.846 12.449 22.282 1.00 16.15 217 ILE B CA 1
ATOM 3437 C C . ILE B 1 217 ? 72.296 12.371 21.782 1.00 16.31 217 ILE B C 1
ATOM 3438 O O . ILE B 1 217 ? 73.032 13.367 21.850 1.00 15.99 217 ILE B O 1
ATOM 3443 N N . PRO B 1 218 ? 72.721 11.198 21.295 1.00 16.42 218 PRO B N 1
ATOM 3444 C CA . PRO B 1 218 ? 74.084 11.198 20.724 1.00 15.95 218 PRO B CA 1
ATOM 3445 C C . PRO B 1 218 ? 74.310 12.192 19.581 1.00 16.64 218 PRO B C 1
ATOM 3446 O O . PRO B 1 218 ? 73.381 12.509 18.818 1.00 15.58 218 PRO B O 1
ATOM 3450 N N . ALA B 1 219 ? 75.550 12.666 19.450 1.00 14.97 219 ALA B N 1
ATOM 3451 C CA . ALA B 1 219 ? 75.914 13.594 18.389 1.00 16.33 219 ALA B CA 1
ATOM 3452 C C . ALA B 1 219 ? 75.686 13.010 16.994 1.00 16.72 219 ALA B C 1
ATOM 3453 O O . ALA B 1 219 ? 75.308 13.725 16.060 1.00 17.91 219 ALA B O 1
ATOM 3455 N N . LYS B 1 220 ? 75.900 11.705 16.844 1.00 17.79 220 LYS B N 1
ATOM 3456 C CA . LYS B 1 220 ? 75.788 11.081 15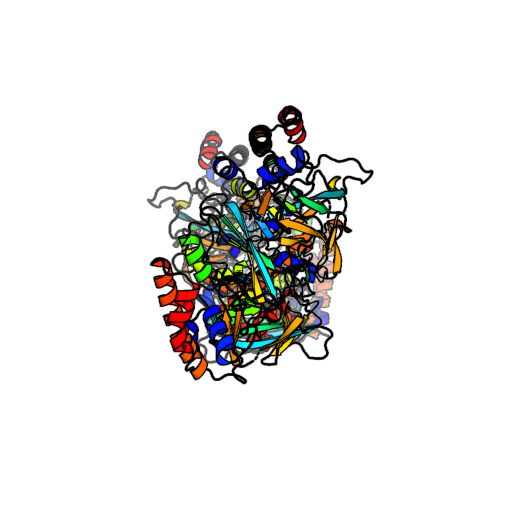.516 1.00 18.17 220 LYS B CA 1
ATOM 3457 C C . LYS B 1 220 ? 74.379 11.211 15.007 1.00 18.01 220 LYS B C 1
ATOM 3458 O O . LYS B 1 220 ? 74.150 11.688 13.888 1.00 18.56 220 LYS B O 1
ATOM 3464 N N . GLN B 1 221 ? 73.425 10.843 15.865 1.00 18.31 221 GLN B N 1
ATOM 3465 C CA . GLN B 1 221 ? 72.034 10.982 15.519 1.00 18.25 221 GLN B CA 1
ATOM 3466 C C . GLN B 1 221 ? 71.661 12.439 15.242 1.00 17.32 221 GLN B C 1
ATOM 3467 O O . GLN B 1 221 ? 71.032 12.758 14.239 1.00 16.49 221 GLN B O 1
ATOM 3473 N N . ALA B 1 222 ? 72.064 13.332 16.142 1.00 17.10 222 ALA B N 1
ATOM 3474 C CA . ALA B 1 222 ? 71.778 14.752 16.007 1.00 17.27 222 ALA B CA 1
ATOM 3475 C C . ALA B 1 222 ? 72.369 15.342 14.724 1.00 17.39 222 ALA B C 1
ATOM 3476 O O . ALA B 1 222 ? 71.705 16.070 13.993 1.00 17.32 222 ALA B O 1
ATOM 3478 N N . GLN B 1 223 ? 73.601 14.983 14.414 1.00 17.42 223 GLN B N 1
ATOM 3479 C CA . GLN B 1 223 ? 74.233 15.469 13.191 1.00 18.92 223 GLN B CA 1
ATOM 3480 C C . GLN B 1 223 ? 73.573 14.892 11.936 1.00 18.82 223 GLN B C 1
ATOM 3481 O O . GLN B 1 223 ? 73.400 15.602 10.943 1.00 19.12 223 GLN B O 1
ATOM 3487 N N . ASN B 1 224 ? 73.202 13.617 11.995 1.00 19.26 224 ASN B N 1
ATOM 3488 C CA . ASN B 1 224 ? 72.501 12.974 10.873 1.00 20.57 224 ASN B CA 1
ATOM 3489 C C . ASN B 1 224 ? 71.194 13.693 10.560 1.00 20.39 224 ASN B C 1
ATOM 3490 O O . ASN B 1 224 ? 70.865 13.951 9.404 1.00 20.71 224 ASN B O 1
ATOM 3495 N N . ASP B 1 225 ? 70.451 14.033 11.600 1.00 19.70 225 ASP B N 1
ATOM 3496 C CA . ASP B 1 225 ? 69.203 14.750 11.393 1.00 20.33 225 ASP B CA 1
ATOM 3497 C C . ASP B 1 225 ? 69.429 16.144 10.830 1.00 20.14 225 ASP B C 1
ATOM 3498 O O . ASP B 1 225 ? 68.667 16.584 9.991 1.00 19.54 225 ASP B O 1
ATOM 3503 N N . ARG B 1 226 ? 70.505 16.821 11.243 1.00 20.66 226 ARG B N 1
ATOM 3504 C CA . ARG B 1 226 ? 70.813 18.126 10.650 1.00 21.55 226 ARG B CA 1
ATOM 3505 C C . ARG B 1 226 ? 71.097 17.968 9.160 1.00 21.77 226 ARG B C 1
ATOM 3506 O O . ARG B 1 226 ? 70.631 18.756 8.334 1.00 20.62 226 ARG B O 1
ATOM 3514 N N . ARG B 1 227 ? 71.877 16.949 8.821 1.00 23.52 227 ARG B N 1
ATOM 3515 C CA . ARG B 1 227 ? 72.221 16.709 7.413 1.00 24.09 227 ARG B CA 1
ATOM 3516 C C . ARG B 1 227 ? 70.939 16.499 6.597 1.00 23.44 227 ARG B C 1
ATOM 3517 O O . ARG B 1 227 ? 70.748 17.106 5.523 1.00 23.34 227 ARG B O 1
ATOM 3525 N N . SER B 1 228 ? 70.052 15.683 7.146 1.00 23.09 228 SER B N 1
ATOM 3526 C CA . SER B 1 228 ? 68.804 15.366 6.469 1.00 23.16 228 SER B CA 1
ATOM 3527 C C . SER B 1 228 ? 67.998 16.613 6.210 1.00 23.12 228 SER B C 1
ATOM 3528 O O . SER B 1 228 ? 67.395 16.765 5.144 1.00 22.76 228 SER B O 1
ATOM 3531 N N . VAL B 1 229 ? 67.978 17.531 7.170 1.00 23.04 229 VAL B N 1
ATOM 3532 C CA . VAL B 1 229 ? 67.207 18.759 7.005 1.00 24.15 229 VAL B CA 1
ATOM 3533 C C . VAL B 1 229 ? 67.847 19.694 5.981 1.00 25.09 229 VAL B C 1
ATOM 3534 O O . VAL B 1 229 ? 67.161 20.249 5.135 1.00 25.34 229 VAL B O 1
ATOM 3538 N N . LEU B 1 230 ? 69.155 19.900 6.092 1.00 26.65 230 LEU B N 1
ATOM 3539 C CA . LEU B 1 230 ? 69.852 20.854 5.223 1.00 28.73 230 LEU B CA 1
ATOM 3540 C C . LEU B 1 230 ? 70.013 20.383 3.771 1.00 30.42 230 LEU B C 1
ATOM 3541 O O . LEU B 1 230 ? 70.111 21.208 2.865 1.00 30.87 230 LEU B O 1
ATOM 3546 N N . LYS B 1 231 ? 70.018 19.077 3.552 1.00 32.51 231 LYS B N 1
ATOM 3547 C CA . LYS B 1 231 ? 69.959 18.521 2.196 1.00 34.82 231 LYS B CA 1
ATOM 3548 C C . LYS B 1 231 ? 68.950 19.244 1.325 1.00 36.36 231 LYS B C 1
ATOM 3549 O O . LYS B 1 231 ? 69.202 19.469 0.149 1.00 37.00 231 LYS B O 1
ATOM 3555 N N . LYS B 1 232 ? 67.812 19.628 1.893 1.00 38.14 232 LYS B N 1
ATOM 3556 C CA . LYS B 1 232 ? 66.745 20.222 1.085 1.00 39.00 232 LYS B CA 1
ATOM 3557 C C . LYS B 1 232 ? 66.713 21.758 1.142 1.00 40.04 232 LYS B C 1
ATOM 3558 O O . LYS B 1 232 ? 65.722 22.403 0.782 1.00 40.92 232 LYS B O 1
ATOM 3564 N N . TYR B 1 233 ? 67.688 22.431 1.496 1.00 40.84 233 TYR B N 1
ATOM 3565 N N . SER C 1 2 ? 116.985 60.653 36.106 1.00 30.11 2 SER C N 1
ATOM 3566 C CA . SER C 1 2 ? 117.961 59.935 35.257 1.00 29.90 2 SER C CA 1
ATOM 3567 C C . SER C 1 2 ? 117.342 59.676 33.904 1.00 30.19 2 SER C C 1
ATOM 3568 O O . SER C 1 2 ? 116.129 59.778 33.741 1.00 29.54 2 SER C O 1
ATOM 3571 N N . ASP C 1 3 ? 118.179 59.305 32.944 1.00 30.27 3 ASP C N 1
ATOM 3572 C CA . ASP C 1 3 ? 117.667 58.995 31.619 1.00 30.06 3 ASP C CA 1
ATOM 3573 C C . ASP C 1 3 ? 116.764 57.768 31.652 1.00 29.39 3 ASP C C 1
ATOM 3574 O O . ASP C 1 3 ? 115.762 57.714 30.937 1.00 29.40 3 ASP C O 1
ATOM 3579 N N . LEU C 1 4 ? 117.094 56.790 32.480 1.00 27.98 4 LEU C N 1
ATOM 3580 C CA . LEU C 1 4 ? 116.237 55.626 32.647 1.00 26.97 4 LEU C CA 1
ATOM 3581 C C . LEU C 1 4 ? 114.853 56.051 33.117 1.00 25.01 4 LEU C C 1
ATOM 3582 O O . LEU C 1 4 ? 113.834 55.532 32.663 1.00 23.82 4 LEU C O 1
ATOM 3587 N N . GLN C 1 5 ? 114.806 56.995 34.053 1.00 23.42 5 GLN C N 1
ATOM 3588 C CA . GLN C 1 5 ? 113.518 57.496 34.536 1.00 23.43 5 GLN C CA 1
ATOM 3589 C C . GLN C 1 5 ? 112.746 58.205 33.414 1.00 20.90 5 GLN C C 1
ATOM 3590 O O . GLN C 1 5 ? 111.530 58.071 33.302 1.00 20.35 5 GLN C O 1
ATOM 3596 N N . LYS C 1 6 ? 113.448 58.926 32.562 1.00 19.79 6 LYS C N 1
ATOM 3597 C CA . LYS C 1 6 ? 112.786 59.566 31.418 1.00 19.07 6 LYS C CA 1
ATOM 3598 C C . LYS C 1 6 ? 112.350 58.516 30.393 1.00 18.09 6 LYS C C 1
ATOM 3599 O O . LYS C 1 6 ? 111.234 58.578 29.882 1.00 17.17 6 LYS C O 1
ATOM 3605 N N . LEU C 1 7 ? 113.213 57.553 30.111 1.00 17.40 7 LEU C N 1
ATOM 3606 C CA . LEU C 1 7 ? 112.843 56.471 29.168 1.00 17.52 7 LEU C CA 1
ATOM 3607 C C . LEU C 1 7 ? 111.626 55.664 29.607 1.00 17.11 7 LEU C C 1
ATOM 3608 O O . LEU C 1 7 ? 110.855 55.160 28.788 1.00 14.80 7 LEU C O 1
ATOM 3613 N N . GLN C 1 8 ? 111.473 55.520 30.922 1.00 18.00 8 GLN C N 1
ATOM 3614 C CA . GLN C 1 8 ? 110.366 54.803 31.505 1.00 18.44 8 GLN C CA 1
ATOM 3615 C C . GLN C 1 8 ? 108.997 55.407 31.144 1.00 18.03 8 GLN C C 1
ATOM 3616 O O . GLN C 1 8 ? 107.989 54.720 31.209 1.00 18.86 8 GLN C O 1
ATOM 3622 N N . ARG C 1 9 ? 108.961 56.685 30.755 1.00 16.07 9 ARG C N 1
ATOM 3623 C CA . ARG C 1 9 ? 107.700 57.310 30.415 1.00 16.61 9 ARG C CA 1
ATOM 3624 C C . ARG C 1 9 ? 107.352 57.220 28.943 1.00 15.45 9 ARG C C 1
ATOM 3625 O O . ARG C 1 9 ? 106.279 57.675 28.549 1.00 16.82 9 ARG C O 1
ATOM 3633 N N . PHE C 1 10 ? 108.235 56.621 28.149 1.00 14.45 10 PHE C N 1
ATOM 3634 C CA . PHE C 1 10 ? 108.025 56.476 26.691 1.00 13.86 10 PHE C CA 1
ATOM 3635 C C . PHE C 1 10 ? 107.483 55.109 26.350 1.00 13.50 10 PHE C C 1
ATOM 3636 O O . PHE C 1 10 ? 107.823 54.140 27.002 1.00 14.40 10 PHE C O 1
ATOM 3644 N N . SER C 1 11 ? 106.658 55.011 25.325 1.00 12.88 11 SER C N 1
ATOM 3645 C CA . SER C 1 11 ? 106.325 53.679 24.821 1.00 11.86 11 SER C CA 1
ATOM 3646 C C . SER C 1 11 ? 107.487 53.169 23.975 1.00 10.30 11 SER C C 1
ATOM 3647 O O . SER C 1 11 ? 108.362 53.916 23.528 1.00 10.69 11 SER C O 1
ATOM 3650 N N . THR C 1 12 ? 107.510 51.879 23.696 1.00 9.93 12 THR C N 1
ATOM 3651 C CA . THR C 1 12 ? 108.527 51.390 22.781 1.00 9.62 12 THR C CA 1
ATOM 3652 C C . THR C 1 12 ? 108.418 52.010 21.395 1.00 8.55 12 THR C C 1
ATOM 3653 O O . THR C 1 12 ? 109.438 52.159 20.710 1.00 9.56 12 THR C O 1
ATOM 3657 N N . CYS C 1 13 ? 107.212 52.341 20.962 1.00 9.46 13 CYS C N 1
ATOM 3658 C CA . CYS C 1 13 ? 107.004 53.021 19.660 1.00 9.99 13 CYS C CA 1
ATOM 3659 C C . CYS C 1 13 ? 107.685 54.373 19.623 1.00 10.32 13 CYS C C 1
ATOM 3660 O O . CYS C 1 13 ? 108.294 54.745 18.619 1.00 9.63 13 CYS C O 1
ATOM 3663 N N . ASP C 1 14 ? 107.573 55.102 20.717 1.00 10.21 14 ASP C N 1
ATOM 3664 C CA . ASP C 1 14 ? 108.191 56.415 20.819 1.00 10.12 14 ASP C CA 1
ATOM 3665 C C . ASP C 1 14 ? 109.695 56.264 20.737 1.00 10.24 14 ASP C C 1
ATOM 3666 O O . ASP C 1 14 ? 110.391 56.996 20.005 1.00 10.60 14 ASP C O 1
ATOM 3671 N N . ILE C 1 15 ? 110.239 55.271 21.449 1.00 10.32 15 ILE C N 1
ATOM 3672 C CA . ILE C 1 15 ? 111.664 55.045 21.376 1.00 10.44 15 ILE C CA 1
ATOM 3673 C C . ILE C 1 15 ? 112.103 54.646 19.959 1.00 10.16 15 ILE C C 1
ATOM 3674 O O . ILE C 1 15 ? 113.127 55.153 19.442 1.00 10.68 15 ILE C O 1
ATOM 3679 N N . SER C 1 16 ? 111.346 53.753 19.317 1.00 10.57 16 SER C N 1
ATOM 3680 C CA . SER C 1 16 ? 111.626 53.422 17.913 1.00 10.49 16 SER C CA 1
ATOM 3681 C C . SER C 1 16 ? 111.611 54.658 16.974 1.00 10.60 16 SER C C 1
ATOM 3682 O O . SER C 1 16 ? 112.453 54.744 16.033 1.00 9.97 16 SER C O 1
ATOM 3685 N N . ASP C 1 17 ? 110.673 55.568 17.204 1.00 11.01 17 ASP C N 1
ATOM 3686 C CA . ASP C 1 17 ? 110.596 56.847 16.451 1.00 11.01 17 ASP C CA 1
ATOM 3687 C C . ASP C 1 17 ? 111.932 57.608 16.562 1.00 11.47 17 ASP C C 1
ATOM 3688 O O . ASP C 1 17 ? 112.441 58.132 15.565 1.00 11.02 17 ASP C O 1
ATOM 3693 N N . GLY C 1 18 ? 112.511 57.640 17.760 1.00 10.64 18 GLY C N 1
ATOM 3694 C CA . GLY C 1 18 ? 113.815 58.254 17.946 1.00 11.07 18 GLY C CA 1
ATOM 3695 C C . GLY C 1 18 ? 114.946 57.517 17.261 1.00 11.20 18 GLY C C 1
ATOM 3696 O O . GLY C 1 18 ? 115.787 58.094 16.593 1.00 10.85 18 GLY C O 1
ATOM 3697 N N . LEU C 1 19 ? 114.999 56.199 17.437 1.00 10.55 19 LEU C N 1
ATOM 3698 C CA . LEU C 1 19 ? 116.069 55.443 16.809 1.00 11.53 19 LEU C CA 1
ATOM 3699 C C . LEU C 1 19 ? 115.997 55.483 15.285 1.00 11.74 19 LEU C C 1
ATOM 3700 O O . LEU C 1 19 ? 117.013 55.584 14.616 1.00 12.70 19 LEU C O 1
ATOM 3705 N N . LEU C 1 20 ? 114.788 55.415 14.737 1.00 11.67 20 LEU C N 1
ATOM 3706 C CA . LEU C 1 20 ? 114.610 55.488 13.303 1.00 12.25 20 LEU C CA 1
ATOM 3707 C C . LEU C 1 20 ? 115.049 56.854 12.768 1.00 12.48 20 LEU C C 1
ATOM 3708 O O . LEU C 1 20 ? 115.796 56.940 11.815 1.00 12.64 20 LEU C O 1
ATOM 3713 N N . ASN C 1 21 ? 114.549 57.910 13.385 1.00 13.00 21 ASN C N 1
ATOM 3714 C CA . ASN C 1 21 ? 114.715 59.264 12.818 1.00 14.03 21 ASN C CA 1
ATOM 3715 C C . ASN C 1 21 ? 116.008 59.947 13.184 1.00 15.24 21 ASN C C 1
ATOM 3716 O O . ASN C 1 21 ? 116.587 60.668 12.331 1.00 15.75 21 ASN C O 1
ATOM 3721 N N . VAL C 1 22 ? 116.482 59.746 14.406 1.00 14.90 22 VAL C N 1
ATOM 3722 C CA . VAL C 1 22 ? 117.759 60.366 14.835 1.00 16.27 22 VAL C CA 1
ATOM 3723 C C . VAL C 1 22 ? 118.945 59.553 14.340 1.00 17.28 22 VAL C C 1
ATOM 3724 O O . VAL C 1 22 ? 119.921 60.112 13.877 1.00 18.52 22 VAL C O 1
ATOM 3728 N N . TYR C 1 23 ? 118.862 58.220 14.416 1.00 16.55 23 TYR C N 1
ATOM 3729 C CA . TYR C 1 23 ? 119.981 57.360 14.039 1.00 17.16 23 TYR C CA 1
ATOM 3730 C C . TYR C 1 23 ? 119.830 56.525 12.761 1.00 16.73 23 TYR C C 1
ATOM 3731 O O . TYR C 1 23 ? 120.746 55.776 12.431 1.00 18.01 23 TYR C O 1
ATOM 3740 N N . ASN C 1 24 ? 118.739 56.689 12.020 1.00 16.92 24 ASN C N 1
ATOM 3741 C CA . ASN C 1 24 ? 118.516 56.023 10.746 1.00 16.48 24 ASN C CA 1
ATOM 3742 C C . ASN C 1 24 ? 118.596 54.513 10.906 1.00 15.65 24 ASN C C 1
ATOM 3743 O O . ASN C 1 24 ? 119.125 53.823 10.040 1.00 17.29 24 ASN C O 1
ATOM 3748 N N . ILE C 1 25 ? 118.121 54.027 12.035 1.00 14.07 25 ILE C N 1
ATOM 3749 C CA . ILE C 1 25 ? 118.050 52.587 12.284 1.00 14.03 25 ILE C CA 1
ATOM 3750 C C . ILE C 1 25 ? 116.697 52.100 11.737 1.00 12.77 25 ILE C C 1
ATOM 3751 O O . ILE C 1 25 ? 115.666 52.395 12.331 1.00 12.39 25 ILE C O 1
ATOM 3756 N N . PRO C 1 26 ? 116.691 51.396 10.573 1.00 11.60 26 PRO C N 1
ATOM 3757 C CA . PRO C 1 26 ? 115.440 51.181 9.859 1.00 11.41 26 PRO C CA 1
ATOM 3758 C C . PRO C 1 26 ? 114.401 50.375 10.633 1.00 10.38 26 PRO C C 1
ATOM 3759 O O . PRO C 1 26 ? 113.231 50.547 10.389 1.00 9.90 26 PRO C O 1
ATOM 3763 N N . THR C 1 27 ? 114.857 49.479 11.514 1.00 9.70 27 THR C N 1
ATOM 3764 C CA . THR C 1 27 ? 113.956 48.671 12.353 1.00 9.82 27 THR C CA 1
ATOM 3765 C C . THR C 1 27 ? 113.615 49.358 13.667 1.00 9.73 27 THR C C 1
ATOM 3766 O O . THR C 1 27 ? 112.895 48.788 14.511 1.00 9.06 27 THR C O 1
ATOM 3770 N N . GLY C 1 28 ? 114.180 50.535 13.915 1.00 9.26 28 GLY C N 1
ATOM 3771 C CA . GLY C 1 28 ? 113.931 51.258 15.164 1.00 9.57 28 GLY C CA 1
ATOM 3772 C C . GLY C 1 28 ? 114.355 50.500 16.436 1.00 9.75 28 GLY C C 1
ATOM 3773 O O . GLY C 1 28 ? 113.724 50.668 17.484 1.00 9.71 28 GLY C O 1
ATOM 3774 N N . GLY C 1 29 ? 115.362 49.635 16.321 1.00 9.53 29 GLY C N 1
ATOM 3775 C CA . GLY C 1 29 ? 115.866 48.837 17.441 1.00 9.47 29 GLY C CA 1
ATOM 3776 C C . GLY C 1 29 ? 114.906 47.766 17.943 1.00 8.90 29 GLY C C 1
ATOM 3777 O O . GLY C 1 29 ? 115.082 47.223 19.040 1.00 10.15 29 GLY C O 1
ATOM 3778 N N . TYR C 1 30 ? 113.946 47.366 17.119 1.00 9.62 30 TYR C N 1
ATOM 3779 C CA . TYR C 1 30 ? 112.919 46.427 17.560 1.00 8.69 30 TYR C CA 1
ATOM 3780 C C . TYR C 1 30 ? 113.441 45.008 17.514 1.00 8.59 30 TYR C C 1
ATOM 3781 O O . TYR C 1 30 ? 114.170 44.625 16.578 1.00 7.67 30 TYR C O 1
ATOM 3790 N N . PHE C 1 31 ? 113.069 44.231 18.527 1.00 7.71 31 PHE C N 1
ATOM 3791 C CA . PHE C 1 31 ? 113.293 42.771 18.572 1.00 8.07 31 PHE C CA 1
ATOM 3792 C C . PHE C 1 31 ? 111.936 42.096 18.564 1.00 8.21 31 PHE C C 1
ATOM 3793 O O . PHE C 1 31 ? 111.176 42.200 19.520 1.00 8.74 31 PHE C O 1
ATOM 3801 N N . PRO C 1 32 ? 111.566 41.477 17.427 1.00 8.59 32 PRO C N 1
ATOM 3802 C CA . PRO C 1 32 ? 110.197 41.083 17.235 1.00 8.74 32 PRO C CA 1
ATOM 3803 C C . PRO C 1 32 ? 109.775 39.770 17.856 1.00 9.47 32 PRO C C 1
ATOM 3804 O O . PRO C 1 32 ? 110.612 38.971 18.221 1.00 9.45 32 PRO C O 1
ATOM 3808 N N . ASN C 1 33 ? 108.469 39.626 18.005 1.00 9.73 33 ASN C N 1
ATOM 3809 C CA . ASN C 1 33 ? 107.821 38.341 18.259 1.00 9.43 33 ASN C CA 1
ATOM 3810 C C . ASN C 1 33 ? 107.889 37.855 19.706 1.00 9.19 33 ASN C C 1
ATOM 3811 O O . ASN C 1 33 ? 107.651 36.643 19.956 1.00 11.48 33 ASN C O 1
ATOM 3816 N N . LEU C 1 34 ? 108.163 38.768 20.635 1.00 9.56 34 LEU C N 1
ATOM 3817 C CA . LEU C 1 34 ? 108.192 38.430 22.045 1.00 10.80 34 LEU C CA 1
ATOM 3818 C C . LEU C 1 34 ? 106.793 38.706 22.581 1.00 11.48 34 LEU C C 1
ATOM 3819 O O . LEU C 1 34 ? 106.145 39.695 22.190 1.00 15.00 34 LEU C O 1
ATOM 3824 N N . THR C 1 35 ? 106.349 37.860 23.473 1.00 11.80 35 THR C N 1
ATOM 3825 C CA . THR C 1 35 ? 105.062 38.029 24.139 1.00 12.77 35 THR C CA 1
ATOM 3826 C C . THR C 1 35 ? 105.275 38.428 25.601 1.00 13.09 35 THR C C 1
ATOM 3827 O O . THR C 1 35 ? 106.131 37.853 26.298 1.00 11.41 35 THR C O 1
ATOM 3831 N N . ALA C 1 36 ? 104.487 39.396 26.077 1.00 13.44 36 ALA C N 1
ATOM 3832 C CA . ALA C 1 36 ? 104.511 39.767 27.498 1.00 14.29 36 ALA C CA 1
ATOM 3833 C C . ALA C 1 36 ? 103.744 38.730 28.286 1.00 15.18 36 ALA C C 1
ATOM 3834 O O . ALA C 1 36 ? 102.563 38.899 28.583 1.00 15.28 36 ALA C O 1
ATOM 3836 N N . ILE C 1 37 ? 104.398 37.622 28.585 1.00 15.18 37 ILE C N 1
ATOM 3837 C CA . ILE C 1 37 ? 103.717 36.502 29.244 1.00 16.52 37 ILE C CA 1
ATOM 3838 C C . ILE C 1 37 ? 103.341 36.909 30.653 1.00 16.86 37 ILE C C 1
ATOM 3839 O O . ILE C 1 37 ? 102.239 36.614 31.146 1.00 17.83 37 ILE C O 1
ATOM 3844 N N . SER C 1 38 ? 104.258 37.612 31.304 1.00 16.79 38 SER C N 1
ATOM 3845 C CA . SER C 1 38 ? 103.977 38.250 32.568 1.00 17.43 38 SER C CA 1
ATOM 3846 C C . SER C 1 38 ? 104.098 39.751 32.362 1.00 18.12 38 SER C C 1
ATOM 3847 O O . SER C 1 38 ? 105.185 40.302 32.223 1.00 16.35 38 SER C O 1
ATOM 3850 N N . PRO C 1 39 ? 102.966 40.434 32.298 1.00 20.78 39 PRO C N 1
ATOM 3851 C CA . PRO C 1 39 ? 102.993 41.818 31.836 1.00 21.88 39 PRO C CA 1
ATOM 3852 C C . PRO C 1 39 ? 103.513 42.837 32.865 1.00 23.32 39 PRO C C 1
ATOM 3853 O O . PRO C 1 39 ? 103.436 42.572 34.072 1.00 23.44 39 PRO C O 1
ATOM 3857 N N . PRO C 1 40 ? 104.116 43.953 32.392 1.00 23.98 40 PRO C N 1
ATOM 3858 C CA . PRO C 1 40 ? 104.479 45.115 33.198 1.00 25.26 40 PRO C CA 1
ATOM 3859 C C . PRO C 1 40 ? 103.338 45.595 34.118 1.00 26.45 40 PRO C C 1
ATOM 3860 O O . PRO C 1 40 ? 102.169 45.497 33.752 1.00 25.92 40 PRO C O 1
ATOM 3864 N N . GLN C 1 41 ? 103.697 46.095 35.299 1.00 28.03 41 GLN C N 1
ATOM 3865 C CA . GLN C 1 41 ? 102.714 46.593 36.263 1.00 29.98 41 GLN C CA 1
ATOM 3866 C C . GLN C 1 41 ? 102.366 48.034 35.971 1.00 31.24 41 GLN C C 1
ATOM 3867 O O . GLN C 1 41 ? 101.347 48.536 36.421 1.00 32.55 41 GLN C O 1
ATOM 3873 N N . ASN C 1 42 ? 103.252 48.701 35.248 1.00 32.24 42 ASN C N 1
ATOM 3874 C CA . ASN C 1 42 ? 102.983 50.023 34.736 1.00 32.85 42 ASN C CA 1
ATOM 3875 C C . ASN C 1 42 ? 102.763 49.787 33.248 1.00 32.50 42 ASN C C 1
ATOM 3876 O O . ASN C 1 42 ? 102.413 48.696 32.838 1.00 34.22 42 ASN C O 1
ATOM 3881 N N . SER C 1 43 ? 102.992 50.781 32.425 1.00 32.05 43 SER C N 1
ATOM 3882 C CA . SER C 1 43 ? 102.852 50.579 30.987 1.00 30.75 43 SER C CA 1
ATOM 3883 C C . SER C 1 43 ? 104.045 49.786 30.417 1.00 29.52 43 SER C C 1
ATOM 3884 O O . SER C 1 43 ? 103.878 48.828 29.617 1.00 30.59 43 SER C O 1
ATOM 3887 N N . SER C 1 44 ? 105.244 50.175 30.844 1.00 26.48 44 SER C N 1
ATOM 3888 C CA . SER C 1 44 ? 106.475 49.686 30.206 1.00 23.59 44 SER C CA 1
ATOM 3889 C C . SER C 1 44 ? 107.521 49.333 31.253 1.00 21.48 44 SER C C 1
ATOM 3890 O O . SER C 1 44 ? 107.430 49.796 32.373 1.00 21.43 44 SER C O 1
ATOM 3893 N N . ILE C 1 45 ? 108.483 48.491 30.895 1.00 17.30 45 ILE C N 1
ATOM 3894 C CA . ILE C 1 45 ? 109.681 48.274 31.724 1.00 16.53 45 ILE C CA 1
ATOM 3895 C C . ILE C 1 45 ? 110.873 48.825 30.968 1.00 15.31 45 ILE C C 1
ATOM 3896 O O . ILE C 1 45 ? 110.885 48.797 29.740 1.00 13.87 45 ILE C O 1
ATOM 3901 N N . VAL C 1 46 ? 111.864 49.358 31.697 1.00 13.48 46 VAL C N 1
ATOM 3902 C CA . VAL C 1 46 ? 113.116 49.756 31.093 1.00 13.57 46 VAL C CA 1
ATOM 3903 C C . VAL C 1 46 ? 114.237 49.408 32.054 1.00 14.03 46 VAL C C 1
ATOM 3904 O O . VAL C 1 46 ? 114.032 49.432 33.268 1.00 15.28 46 VAL C O 1
ATOM 3908 N N . GLY C 1 47 ? 115.384 49.066 31.523 1.00 12.65 47 GLY C N 1
ATOM 3909 C CA . GLY C 1 47 ? 116.567 48.753 32.342 1.00 12.57 47 GLY C CA 1
ATOM 3910 C C . GLY C 1 47 ? 117.774 48.529 31.466 1.00 12.54 47 GLY C C 1
ATOM 3911 O O . GLY C 1 47 ? 117.669 48.530 30.230 1.00 12.83 47 GLY C O 1
ATOM 3912 N N . THR C 1 48 ? 118.927 48.360 32.101 1.00 11.71 48 THR C N 1
ATOM 3913 C CA . THR C 1 48 ? 120.176 48.128 31.403 1.00 11.58 48 THR C CA 1
ATOM 3914 C C . THR C 1 48 ? 120.358 46.624 31.204 1.00 11.72 48 THR C C 1
ATOM 3915 O O . THR C 1 48 ? 120.097 45.833 32.115 1.00 11.23 48 THR C O 1
ATOM 3919 N N . ALA C 1 49 ? 120.801 46.224 30.020 1.00 9.83 49 ALA C N 1
ATOM 3920 C CA . ALA C 1 49 ? 120.860 44.791 29.675 1.00 10.16 49 ALA C CA 1
ATOM 3921 C C . ALA C 1 49 ? 121.944 44.072 30.483 1.00 10.03 49 ALA C C 1
ATOM 3922 O O . ALA C 1 49 ? 123.119 44.458 30.444 1.00 10.90 49 ALA C O 1
ATOM 3924 N N . TYR C 1 50 ? 121.534 43.000 31.156 1.00 10.26 50 TYR C N 1
ATOM 3925 C CA . TYR C 1 50 ? 122.399 42.027 31.785 1.00 10.42 50 TYR C CA 1
ATOM 3926 C C . TYR C 1 50 ? 122.181 40.772 30.938 1.00 10.27 50 TYR C C 1
ATOM 3927 O O . TYR C 1 50 ? 121.144 40.148 31.018 1.00 9.79 50 TYR C O 1
ATOM 3936 N N . THR C 1 51 ? 123.131 40.514 30.044 1.00 8.85 51 THR C N 1
ATOM 3937 C CA . THR C 1 51 ? 122.957 39.471 29.042 1.00 8.97 51 THR C CA 1
ATOM 3938 C C . THR C 1 51 ? 123.456 38.127 29.502 1.00 9.20 51 THR C C 1
ATOM 3939 O O . THR C 1 51 ? 124.437 38.011 30.254 1.00 8.66 51 THR C O 1
ATOM 3943 N N . VAL C 1 52 ? 122.804 37.079 28.992 1.00 8.66 52 VAL C N 1
ATOM 3944 C CA . VAL C 1 52 ? 123.117 35.712 29.325 1.00 9.28 52 VAL C CA 1
ATOM 3945 C C . VAL C 1 52 ? 122.961 34.867 28.054 1.00 9.21 52 VAL C C 1
ATOM 3946 O O . VAL C 1 52 ? 121.887 34.868 27.408 1.00 8.80 52 VAL C O 1
ATOM 3950 N N . LEU C 1 53 ? 124.045 34.196 27.678 1.00 9.06 53 LEU C N 1
ATOM 3951 C CA . LEU C 1 53 ? 124.098 33.336 26.526 1.00 9.43 53 LEU C CA 1
ATOM 3952 C C . LEU C 1 53 ? 124.054 31.875 26.947 1.00 10.04 53 LEU C C 1
ATOM 3953 O O . LEU C 1 53 ? 124.804 31.457 27.830 1.00 9.61 53 LEU C O 1
ATOM 3958 N N . PHE C 1 54 ? 123.180 31.117 26.289 1.00 9.02 54 PHE C N 1
ATOM 3959 C CA . PHE C 1 54 ? 123.050 29.683 26.509 1.00 10.02 54 PHE C CA 1
ATOM 3960 C C . PHE C 1 54 ? 123.603 28.914 25.315 1.00 10.97 54 PHE C C 1
ATOM 3961 O O . PHE C 1 54 ? 123.469 29.380 24.174 1.00 12.34 54 PHE C O 1
ATOM 3969 N N . ALA C 1 55 ? 124.107 27.700 25.581 1.00 9.91 55 ALA C N 1
ATOM 3970 C CA . ALA C 1 55 ? 124.645 26.818 24.540 1.00 9.77 55 ALA C CA 1
ATOM 3971 C C . ALA C 1 55 ? 124.330 25.391 24.866 1.00 9.36 55 ALA C C 1
ATOM 3972 O O . ALA C 1 55 ? 123.921 25.105 25.977 1.00 8.08 55 ALA C O 1
ATOM 3974 N N . PRO C 1 56 ? 124.543 24.481 23.909 1.00 9.89 56 PRO C N 1
ATOM 3975 C CA . PRO C 1 56 ? 124.300 23.073 24.197 1.00 11.26 56 PRO C CA 1
ATOM 3976 C C . PRO C 1 56 ? 125.119 22.544 25.366 1.00 11.71 56 PRO C C 1
ATOM 3977 O O . PRO C 1 56 ? 126.225 23.022 25.604 1.00 11.66 56 PRO C O 1
ATOM 3981 N N . ILE C 1 57 ? 124.570 21.613 26.126 1.00 11.99 57 ILE C N 1
ATOM 3982 C CA . ILE C 1 57 ? 125.270 21.136 27.343 1.00 13.99 57 ILE C CA 1
ATOM 3983 C C . ILE C 1 57 ? 126.646 20.527 27.101 1.00 14.57 57 ILE C C 1
ATOM 3984 O O . ILE C 1 57 ? 127.506 20.612 28.000 1.00 15.11 57 ILE C O 1
ATOM 3989 N N . ASP C 1 58 ? 126.859 19.951 25.927 1.00 15.72 58 ASP C N 1
ATOM 3990 C CA . ASP C 1 58 ? 128.162 19.390 25.559 1.00 16.77 58 ASP C CA 1
ATOM 3991 C C . ASP C 1 58 ? 129.219 20.418 25.158 1.00 17.16 58 ASP C C 1
ATOM 3992 O O . ASP C 1 58 ? 130.385 20.070 24.936 1.00 18.62 58 ASP C O 1
ATOM 3997 N N . ASP C 1 59 ? 128.849 21.687 25.128 1.00 14.77 59 ASP C N 1
ATOM 3998 C CA . ASP C 1 59 ? 129.806 22.741 24.794 1.00 13.89 59 ASP C CA 1
ATOM 3999 C C . ASP C 1 59 ? 130.906 22.785 25.875 1.00 13.17 59 ASP C C 1
ATOM 4000 O O . ASP C 1 59 ? 130.635 22.579 27.041 1.00 12.73 59 ASP C O 1
ATOM 4005 N N . PRO C 1 60 ? 132.169 23.034 25.475 1.00 12.77 60 PRO C N 1
ATOM 4006 C CA . PRO C 1 60 ? 133.213 23.061 26.521 1.00 11.76 60 PRO C CA 1
ATOM 4007 C C . PRO C 1 60 ? 133.177 24.239 27.495 1.00 11.80 60 PRO C C 1
ATOM 4008 O O . PRO C 1 60 ? 133.869 24.200 28.507 1.00 12.12 60 PRO C O 1
ATOM 4012 N N . ARG C 1 61 ? 132.458 25.311 27.173 1.00 11.15 61 ARG C N 1
ATOM 4013 C CA . ARG C 1 61 ? 132.350 26.425 28.111 1.00 10.81 61 ARG C CA 1
ATOM 4014 C C . ARG C 1 61 ? 131.572 25.882 29.318 1.00 11.00 61 ARG C C 1
ATOM 4015 O O . ARG C 1 61 ? 130.546 25.235 29.144 1.00 10.66 61 ARG C O 1
ATOM 4023 N N . PRO C 1 62 ? 132.063 26.122 30.531 1.00 11.29 62 PRO C N 1
ATOM 4024 C CA . PRO C 1 62 ? 131.322 25.658 31.702 1.00 11.24 62 PRO C CA 1
ATOM 4025 C C . PRO C 1 62 ? 130.005 26.368 31.891 1.00 11.44 62 PRO C C 1
ATOM 4026 O O . PRO C 1 62 ? 129.875 27.517 31.516 1.00 11.20 62 PRO C O 1
ATOM 4030 N N . ALA C 1 63 ? 129.070 25.690 32.548 1.00 11.00 63 ALA C N 1
ATOM 4031 C CA . ALA C 1 63 ? 127.832 26.310 33.007 1.00 11.21 63 ALA C CA 1
ATOM 4032 C C . ALA C 1 63 ? 128.147 27.454 33.974 1.00 11.37 63 ALA C C 1
ATOM 4033 O O . ALA C 1 63 ? 129.095 27.363 34.778 1.00 10.94 63 ALA C O 1
ATOM 4035 N N . VAL C 1 64 ? 127.409 28.542 33.813 1.00 10.98 64 VAL C N 1
ATOM 4036 C CA . VAL C 1 64 ? 127.518 29.701 34.677 1.00 11.60 64 VAL C CA 1
ATOM 4037 C C . VAL C 1 64 ? 126.247 29.907 35.489 1.00 11.53 64 VAL C C 1
ATOM 4038 O O . VAL C 1 64 ? 125.118 29.587 35.046 1.00 11.52 64 VAL C O 1
ATOM 4042 N N . ASN C 1 65 ? 126.436 30.483 36.664 1.00 12.31 65 ASN C N 1
ATOM 4043 C CA . ASN C 1 65 ? 125.302 30.860 37.517 1.00 12.04 65 ASN C CA 1
ATOM 4044 C C . ASN C 1 65 ? 124.973 32.316 37.231 1.00 12.80 65 ASN C C 1
ATOM 4045 O O . ASN C 1 65 ? 125.558 33.265 37.798 1.00 14.34 65 ASN C O 1
ATOM 4050 N N . TYR C 1 66 ? 124.072 32.538 36.283 1.00 11.09 66 TYR C N 1
ATOM 4051 C CA . TYR C 1 66 ? 123.760 33.899 35.911 1.00 11.44 66 TYR C CA 1
ATOM 4052 C C . TYR C 1 66 ? 122.819 34.546 36.915 1.00 9.86 66 TYR C C 1
ATOM 4053 O O . TYR C 1 66 ? 122.890 35.773 37.142 1.00 11.61 66 TYR C O 1
ATOM 4062 N N . ILE C 1 67 ? 121.919 33.774 37.520 1.00 9.28 67 ILE C N 1
ATOM 4063 C CA . ILE C 1 67 ? 120.783 34.403 38.226 1.00 9.65 67 ILE C CA 1
ATOM 4064 C C . ILE C 1 67 ? 121.200 35.117 39.507 1.00 9.63 67 ILE C C 1
ATOM 4065 O O . ILE C 1 67 ? 120.579 36.099 39.922 1.00 10.23 67 ILE C O 1
ATOM 4070 N N . ASP C 1 68 ? 122.243 34.615 40.143 1.00 10.20 68 ASP C N 1
ATOM 4071 C CA . ASP C 1 68 ? 122.577 35.101 41.471 1.00 10.23 68 ASP C CA 1
ATOM 4072 C C . ASP C 1 68 ? 123.378 36.382 41.454 1.00 11.72 68 ASP C C 1
ATOM 4073 O O . ASP C 1 68 ? 123.612 36.989 42.503 1.00 12.46 68 ASP C O 1
ATOM 4078 N N . SER C 1 69 ? 123.728 36.833 40.244 1.00 11.76 69 SER C N 1
ATOM 4079 C CA . SER C 1 69 ? 124.438 38.102 40.054 1.00 11.90 69 SER C CA 1
ATOM 4080 C C . SER C 1 69 ? 123.646 39.104 39.234 1.00 12.45 69 SER C C 1
ATOM 4081 O O . SER C 1 69 ? 124.220 40.079 38.711 1.00 12.70 69 SER C O 1
ATOM 4084 N N . VAL C 1 70 ? 122.340 38.898 39.136 1.00 11.22 70 VAL C N 1
ATOM 4085 C CA . VAL C 1 70 ? 121.527 39.842 38.375 1.00 11.81 70 VAL C CA 1
ATOM 4086 C C . VAL C 1 70 ? 121.657 41.215 39.057 1.00 11.14 70 VAL C C 1
ATOM 4087 O O . VAL C 1 70 ? 121.446 41.334 40.253 1.00 11.43 70 VAL C O 1
ATOM 4091 N N . PRO C 1 71 ? 122.012 42.258 38.303 1.00 11.67 71 PRO C N 1
ATOM 4092 C CA . PRO C 1 71 ? 122.095 43.581 38.945 1.00 12.26 71 PRO C CA 1
ATOM 4093 C C . PRO C 1 71 ? 120.763 44.301 39.150 1.00 12.29 71 PRO C C 1
ATOM 4094 O O . PRO C 1 71 ? 119.801 44.106 38.392 1.00 12.72 71 PRO C O 1
ATOM 4098 N N . PRO C 1 72 ? 120.719 45.227 40.125 1.00 13.06 72 PRO C N 1
ATOM 4099 C CA . PRO C 1 72 ? 119.574 46.063 40.292 1.00 12.77 72 PRO C CA 1
ATOM 4100 C C . PRO C 1 72 ? 119.342 46.949 39.087 1.00 11.49 72 PRO C C 1
ATOM 4101 O O . PRO C 1 72 ? 120.306 47.352 38.427 1.00 12.66 72 PRO C O 1
ATOM 4105 N N . ASN C 1 73 ? 118.061 47.153 38.765 1.00 12.59 73 ASN C N 1
ATOM 4106 C CA . ASN C 1 73 ? 117.598 47.999 37.649 1.00 13.83 73 ASN C CA 1
ATOM 4107 C C . ASN C 1 73 ? 118.016 47.481 36.273 1.00 12.95 73 ASN C C 1
ATOM 4108 O O . ASN C 1 73 ? 117.970 48.211 35.271 1.00 13.38 73 ASN C O 1
ATOM 4113 N N . SER C 1 74 ? 118.341 46.188 36.212 1.00 11.68 74 SER C N 1
ATOM 4114 C CA . SER C 1 74 ? 118.673 45.553 34.967 1.00 11.89 74 SER C CA 1
ATOM 4115 C C . SER C 1 74 ? 117.396 45.122 34.249 1.00 10.43 74 SER C C 1
ATOM 4116 O O . SER C 1 74 ? 116.307 45.046 34.855 1.00 11.55 74 SER C O 1
ATOM 4119 N N . ILE C 1 75 ? 117.556 44.811 32.963 1.00 10.65 75 ILE C N 1
ATOM 4120 C CA . ILE C 1 75 ? 116.675 43.886 32.284 1.00 9.24 75 ILE C CA 1
ATOM 4121 C C . ILE C 1 75 ? 117.572 42.675 32.012 1.00 9.25 75 ILE C C 1
ATOM 4122 O O . ILE C 1 75 ? 118.621 42.776 31.372 1.00 9.27 75 ILE C O 1
ATOM 4127 N N . LEU C 1 76 ? 117.160 41.544 32.571 1.00 8.64 76 LEU C N 1
ATOM 4128 C CA . LEU C 1 76 ? 117.820 40.272 32.371 1.00 8.47 76 LEU C CA 1
ATOM 4129 C C . LEU C 1 76 ? 117.427 39.759 30.990 1.00 7.64 76 LEU C C 1
ATOM 4130 O O . LEU C 1 76 ? 116.253 39.614 30.719 1.00 9.47 76 LEU C O 1
ATOM 4135 N N . VAL C 1 77 ? 118.402 39.496 30.131 1.00 7.86 77 VAL C N 1
ATOM 4136 C CA . VAL C 1 77 ? 118.144 39.109 28.754 1.00 8.71 77 VAL C CA 1
ATOM 4137 C C . VAL C 1 77 ? 118.859 37.784 28.476 1.00 9.57 77 VAL C C 1
ATOM 4138 O O . VAL C 1 77 ? 120.109 37.687 28.604 1.00 9.28 77 VAL C O 1
ATOM 4142 N N . LEU C 1 78 ? 118.063 36.763 28.132 1.00 9.21 78 LEU C N 1
ATOM 4143 C CA . LEU C 1 78 ? 118.573 35.437 27.865 1.00 9.70 78 LEU C CA 1
ATOM 4144 C C . LEU C 1 78 ? 118.441 35.106 26.387 1.00 8.15 78 LEU C C 1
ATOM 4145 O O . LEU C 1 78 ? 117.432 35.387 25.786 1.00 8.33 78 LEU C O 1
ATOM 4150 N N . ALA C 1 79 ? 119.474 34.522 25.796 1.00 8.89 79 ALA C N 1
ATOM 4151 C CA . ALA C 1 79 ? 119.350 34.032 24.428 1.00 8.84 79 ALA C CA 1
ATOM 4152 C C . ALA C 1 79 ? 120.195 32.772 24.201 1.00 9.38 79 ALA C C 1
ATOM 4153 O O . ALA C 1 79 ? 121.184 32.564 24.898 1.00 9.17 79 ALA C O 1
ATOM 4155 N N . LEU C 1 80 ? 119.801 31.986 23.193 1.00 9.62 80 LEU C N 1
ATOM 4156 C CA . LEU C 1 80 ? 120.542 30.859 22.680 1.00 10.55 80 LEU C CA 1
ATOM 4157 C C . LEU C 1 80 ? 121.521 31.302 21.623 1.00 12.00 80 LEU C C 1
ATOM 4158 O O . LEU C 1 80 ? 121.391 32.385 21.028 1.00 11.38 80 LEU C O 1
ATOM 4163 N N . GLU C 1 81 ? 122.493 30.466 21.362 1.00 12.82 81 GLU C N 1
ATOM 4164 C CA . GLU C 1 81 ? 123.342 30.644 20.191 1.00 14.52 81 GLU C CA 1
ATOM 4165 C C . GLU C 1 81 ? 122.492 30.680 18.922 1.00 14.65 81 GLU C C 1
ATOM 4166 O O . GLU C 1 81 ? 121.478 30.021 18.842 1.00 14.67 81 GLU C O 1
ATOM 4172 N N . PRO C 1 82 ? 122.902 31.477 17.938 1.00 15.66 82 PRO C N 1
ATOM 4173 C CA . PRO C 1 82 ? 122.147 31.548 16.684 1.00 15.79 82 PRO C CA 1
ATOM 4174 C C . PRO C 1 82 ? 121.760 30.232 16.025 1.00 15.83 82 PRO C C 1
ATOM 4175 O O . PRO C 1 82 ? 120.676 30.168 15.425 1.00 14.40 82 PRO C O 1
ATOM 4179 N N . HIS C 1 83 ? 122.586 29.194 16.138 1.00 15.26 83 HIS C N 1
ATOM 4180 C CA . HIS C 1 83 ? 122.239 27.903 15.508 1.00 16.31 83 HIS C CA 1
ATOM 4181 C C . HIS C 1 83 ? 121.026 27.213 16.106 1.00 15.55 83 HIS C C 1
ATOM 4182 O O . HIS C 1 83 ? 120.410 26.347 15.452 1.00 14.88 83 HIS C O 1
ATOM 4189 N N . LEU C 1 84 ? 120.653 27.616 17.315 1.00 12.99 84 LEU C N 1
ATOM 4190 C CA . LEU C 1 84 ? 119.460 27.088 17.964 1.00 13.30 84 LEU C CA 1
ATOM 4191 C C . LEU C 1 84 ? 118.269 27.992 17.761 1.00 11.64 84 LEU C C 1
ATOM 4192 O O . LEU C 1 84 ? 117.209 27.729 18.317 1.00 11.54 84 LEU C O 1
ATOM 4197 N N . GLN C 1 85 ? 118.436 29.062 16.981 1.00 12.04 85 GLN C N 1
ATOM 4198 C CA . GLN C 1 85 ? 117.317 29.991 16.723 1.00 11.26 85 GLN C CA 1
ATOM 4199 C C . GLN C 1 85 ? 116.743 29.731 15.323 1.00 11.68 85 GLN C C 1
ATOM 4200 O O . GLN C 1 85 ? 117.374 29.057 14.462 1.00 11.49 85 GLN C O 1
ATOM 4206 N N . SER C 1 86 ? 115.580 30.319 15.089 1.00 11.32 86 SER C N 1
ATOM 4207 C CA . SER C 1 86 ? 114.879 30.201 13.808 1.00 11.46 86 SER C CA 1
ATOM 4208 C C . SER C 1 86 ? 114.154 31.489 13.487 1.00 10.33 86 SER C C 1
ATOM 4209 O O . SER C 1 86 ? 113.707 32.203 14.407 1.00 9.57 86 SER C O 1
ATOM 4212 N N . GLN C 1 87 ? 114.008 31.748 12.191 1.00 10.69 87 GLN C N 1
ATOM 4213 C CA . GLN C 1 87 ? 113.289 32.905 11.685 1.00 10.37 87 GLN C CA 1
ATOM 4214 C C . GLN C 1 87 ? 111.766 32.746 11.778 1.00 10.24 87 GLN C C 1
ATOM 4215 O O . GLN C 1 87 ? 111.059 33.727 11.554 1.00 10.42 87 GLN C O 1
ATOM 4221 N N . PHE C 1 88 ? 111.292 31.510 12.038 1.00 10.85 88 PHE C N 1
ATOM 4222 C CA . PHE C 1 88 ? 109.868 31.182 12.129 1.00 11.20 88 PHE C CA 1
ATOM 4223 C C . PHE C 1 88 ? 109.496 30.726 13.526 1.00 10.20 88 PHE C C 1
ATOM 4224 O O . PHE C 1 88 ? 110.326 30.078 14.201 1.00 10.59 88 PHE C O 1
ATOM 4232 N N . HIS C 1 89 ? 108.285 31.072 13.960 1.00 11.09 89 HIS C N 1
ATOM 4233 C CA . HIS C 1 89 ? 107.751 30.664 15.236 1.00 10.16 89 HIS C CA 1
ATOM 4234 C C . HIS C 1 89 ? 107.885 29.148 15.300 1.00 10.03 89 HIS C C 1
ATOM 4235 O O . HIS C 1 89 ? 107.489 28.486 14.368 1.00 10.32 89 HIS C O 1
ATOM 4242 N N . PRO C 1 90 ? 108.344 28.597 16.442 1.00 9.11 90 PRO C N 1
ATOM 4243 C CA . PRO C 1 90 ? 108.524 29.229 17.741 1.00 9.14 90 PRO C CA 1
ATOM 4244 C C . PRO C 1 90 ? 109.829 29.972 17.993 1.00 9.29 90 PRO C C 1
ATOM 4245 O O . PRO C 1 90 ? 110.034 30.418 19.109 1.00 10.58 90 PRO C O 1
ATOM 4249 N N . PHE C 1 91 ? 110.663 30.135 16.963 1.00 9.15 91 PHE C N 1
ATOM 4250 C CA . PHE C 1 91 ? 111.850 31.021 16.941 1.00 9.80 91 PHE C CA 1
ATOM 4251 C C . PHE C 1 91 ? 113.073 30.419 17.617 1.00 9.74 91 PHE C C 1
ATOM 4252 O O . PHE C 1 91 ? 114.170 30.986 17.550 1.00 10.40 91 PHE C O 1
ATOM 4260 N N . ILE C 1 92 ? 112.899 29.237 18.233 1.00 9.17 92 ILE C N 1
ATOM 4261 C CA . ILE C 1 92 ? 113.997 28.468 18.791 1.00 10.36 92 ILE C CA 1
ATOM 4262 C C . ILE C 1 92 ? 113.673 27.007 18.543 1.00 10.30 92 ILE C C 1
ATOM 4263 O O . ILE C 1 92 ? 112.508 26.668 18.344 1.00 11.62 92 ILE C O 1
ATOM 4268 N N . LYS C 1 93 ? 114.707 26.200 18.534 1.00 11.19 93 LYS C N 1
ATOM 4269 C CA . LYS C 1 93 ? 114.613 24.786 18.135 1.00 11.90 93 LYS C CA 1
ATOM 4270 C C . LYS C 1 93 ? 114.528 23.797 19.284 1.00 12.89 93 LYS C C 1
ATOM 4271 O O . LYS C 1 93 ? 114.675 22.592 19.024 1.00 16.41 93 LYS C O 1
ATOM 4277 N N . ILE C 1 94 ? 114.465 24.267 20.529 1.00 10.43 94 ILE C N 1
ATOM 4278 C CA . ILE C 1 94 ? 114.284 23.418 21.703 1.00 9.98 94 ILE C CA 1
ATOM 4279 C C . ILE C 1 94 ? 112.875 23.659 22.270 1.00 8.91 94 ILE C C 1
ATOM 4280 O O . ILE C 1 94 ? 112.324 24.760 22.172 1.00 9.82 94 ILE C O 1
ATOM 4285 N N . THR C 1 95 ? 112.326 22.621 22.877 1.00 8.25 95 THR C N 1
ATOM 4286 C CA . THR C 1 95 ? 111.017 22.718 23.509 1.00 8.69 95 THR C CA 1
ATOM 4287 C C . THR C 1 95 ? 111.112 23.006 24.989 1.00 9.28 95 THR C C 1
ATOM 4288 O O . THR C 1 95 ? 110.127 23.419 25.572 1.00 9.65 95 THR C O 1
ATOM 4292 N N . GLN C 1 96 ? 112.289 22.821 25.598 1.00 8.26 96 GLN C N 1
ATOM 4293 C CA . GLN C 1 96 ? 112.488 23.055 27.000 1.00 8.93 96 GLN C CA 1
ATOM 4294 C C . GLN C 1 96 ? 112.478 24.564 27.287 1.00 8.53 96 GLN C C 1
ATOM 4295 O O . GLN C 1 96 ? 112.836 25.372 26.455 1.00 8.70 96 GLN C O 1
ATOM 4301 N N . ALA C 1 97 ? 112.037 24.899 28.491 1.00 9.40 97 ALA C N 1
ATOM 4302 C CA . ALA C 1 97 ? 112.168 26.236 28.980 1.00 9.64 97 ALA C CA 1
ATOM 4303 C C . ALA C 1 97 ? 113.589 26.488 29.457 1.00 10.81 97 ALA C C 1
ATOM 4304 O O . ALA C 1 97 ? 114.308 25.580 29.848 1.00 11.84 97 ALA C O 1
ATOM 4306 N N . MET C 1 98 ? 113.965 27.755 29.449 1.00 10.33 98 MET C N 1
ATOM 4307 C CA . MET C 1 98 ? 115.296 28.221 29.848 1.00 11.83 98 MET C CA 1
ATOM 4308 C C . MET C 1 98 ? 115.267 29.007 31.146 1.00 10.30 98 MET C C 1
ATOM 4309 O O . MET C 1 98 ? 116.331 29.362 31.677 1.00 12.10 98 MET C O 1
ATOM 4314 N N . TYR C 1 99 ? 114.087 29.236 31.708 1.00 9.78 99 TYR C N 1
ATOM 4315 C CA . TYR C 1 99 ? 113.907 30.171 32.812 1.00 10.25 99 TYR C CA 1
ATOM 4316 C C . TYR C 1 99 ? 112.556 29.912 33.480 1.00 10.14 99 TYR C C 1
ATOM 4317 O O . TYR C 1 99 ? 111.534 29.855 32.795 1.00 11.01 99 TYR C O 1
ATOM 4326 N N . GLY C 1 100 ? 112.553 29.770 34.796 1.00 11.07 100 GLY C N 1
ATOM 4327 C CA . GLY C 1 100 ? 111.355 29.445 35.576 1.00 10.51 100 GLY C CA 1
ATOM 4328 C C . GLY C 1 100 ? 111.057 30.413 36.712 1.00 11.21 100 GLY C C 1
ATOM 4329 O O . GLY C 1 100 ? 111.645 31.495 36.820 1.00 10.55 100 GLY C O 1
ATOM 4330 N N . GLY C 1 101 ? 110.077 30.027 37.541 1.00 9.37 101 GLY C N 1
ATOM 4331 C CA . GLY C 1 101 ? 109.564 30.843 38.586 1.00 8.84 101 GLY C CA 1
ATOM 4332 C C . GLY C 1 101 ? 110.557 31.163 39.689 1.00 8.51 101 GLY C C 1
ATOM 4333 O O . GLY C 1 101 ? 110.577 32.302 40.198 1.00 7.73 101 GLY C O 1
ATOM 4334 N N . LEU C 1 102 ? 111.376 30.197 40.057 1.00 8.47 102 LEU C N 1
ATOM 4335 C CA . LEU C 1 102 ? 112.443 30.472 41.055 1.00 9.13 102 LEU C CA 1
ATOM 4336 C C . LEU C 1 102 ? 113.438 31.511 40.544 1.00 10.08 102 LEU C C 1
ATOM 4337 O O . LEU C 1 102 ? 113.955 32.343 41.316 1.00 9.50 102 LEU C O 1
ATOM 4342 N N . MET C 1 103 ? 113.709 31.492 39.248 1.00 9.22 103 MET C N 1
ATOM 4343 C CA . MET C 1 103 ? 114.590 32.496 38.646 1.00 9.71 103 MET C CA 1
ATOM 4344 C C . MET C 1 103 ? 114.010 33.892 38.800 1.00 9.73 103 MET C C 1
ATOM 4345 O O . MET C 1 103 ? 114.730 34.803 39.220 1.00 10.05 103 MET C O 1
ATOM 4350 N N . SER C 1 104 ? 112.734 34.103 38.444 1.00 9.16 104 SER C N 1
ATOM 4351 C CA . SER C 1 104 ? 112.103 35.394 38.649 1.00 9.26 104 SER C CA 1
ATOM 4352 C C . SER C 1 104 ? 112.131 35.773 40.133 1.00 8.58 104 SER C C 1
ATOM 4353 O O . SER C 1 104 ? 112.336 36.929 40.448 1.00 8.67 104 SER C O 1
ATOM 4356 N N . THR C 1 105 ? 111.933 34.805 41.021 1.00 9.01 105 THR C N 1
ATOM 4357 C CA . THR C 1 105 ? 111.935 35.109 42.457 1.00 9.43 105 THR C CA 1
ATOM 4358 C C . THR C 1 105 ? 113.269 35.766 42.859 1.00 8.41 105 THR C C 1
ATOM 4359 O O . THR C 1 105 ? 113.287 36.815 43.523 1.00 9.18 105 THR C O 1
ATOM 4363 N N . ARG C 1 106 ? 114.356 35.188 42.385 1.00 8.83 106 ARG C N 1
ATOM 4364 C CA . ARG C 1 106 ? 115.685 35.691 42.711 1.00 8.98 106 ARG C CA 1
ATOM 4365 C C . ARG C 1 106 ? 115.983 36.994 41.987 1.00 9.96 106 ARG C C 1
ATOM 4366 O O . ARG C 1 106 ? 116.480 37.947 42.606 1.00 9.36 106 ARG C O 1
ATOM 4374 N N . ALA C 1 107 ? 115.675 37.057 40.686 1.00 10.21 107 ALA C N 1
ATOM 4375 C CA . ALA C 1 107 ? 115.956 38.285 39.935 1.00 10.67 107 ALA C CA 1
ATOM 4376 C C . ALA C 1 107 ? 115.218 39.463 40.545 1.00 11.20 107 ALA C C 1
ATOM 4377 O O . ALA C 1 107 ? 115.753 40.577 40.617 1.00 10.92 107 ALA C O 1
ATOM 4379 N N . GLN C 1 108 ? 113.985 39.231 40.961 1.00 10.07 108 GLN C N 1
ATOM 4380 C CA . GLN C 1 108 ? 113.180 40.270 41.565 1.00 11.61 108 GLN C CA 1
ATOM 4381 C C . GLN C 1 108 ? 113.710 40.661 42.928 1.00 11.65 108 GLN C C 1
ATOM 4382 O O . GLN C 1 108 ? 113.699 41.849 43.325 1.00 12.16 108 GLN C O 1
ATOM 4388 N N . TYR C 1 109 ? 114.134 39.659 43.685 1.00 11.25 109 TYR C N 1
ATOM 4389 C CA . TYR C 1 109 ? 114.782 39.945 44.972 1.00 11.43 109 TYR C CA 1
ATOM 4390 C C . TYR C 1 109 ? 115.977 40.866 44.828 1.00 11.64 109 TYR C C 1
ATOM 4391 O O . TYR C 1 109 ? 116.221 41.777 45.672 1.00 11.09 109 TYR C O 1
ATOM 4400 N N . LEU C 1 110 ? 116.739 40.648 43.761 1.00 10.78 110 LEU C N 1
ATOM 4401 C CA . LEU C 1 110 ? 117.883 41.476 43.428 1.00 11.10 110 LEU C CA 1
ATOM 4402 C C . LEU C 1 110 ? 117.555 42.812 42.760 1.00 11.19 110 LEU C C 1
ATOM 4403 O O . LEU C 1 110 ? 118.456 43.515 42.340 1.00 13.36 110 LEU C O 1
ATOM 4408 N N . LYS C 1 111 ? 116.272 43.095 42.603 1.00 11.89 111 LYS C N 1
ATOM 4409 C CA . LYS C 1 111 ? 115.770 44.386 42.097 1.00 12.73 111 LYS C CA 1
ATOM 4410 C C . LYS C 1 111 ? 115.924 44.613 40.606 1.00 11.01 111 LYS C C 1
ATOM 4411 O O . LYS C 1 111 ? 115.934 45.750 40.105 1.00 11.29 111 LYS C O 1
ATOM 4417 N N . SER C 1 112 ? 115.933 43.514 39.857 1.00 11.19 112 SER C N 1
ATOM 4418 C CA . SER C 1 112 ? 115.856 43.618 38.400 1.00 10.97 112 SER C CA 1
ATOM 4419 C C . SER C 1 112 ? 114.501 44.136 38.023 1.00 10.40 112 SER C C 1
ATOM 4420 O O . SER C 1 112 ? 113.524 43.905 38.734 1.00 11.07 112 SER C O 1
ATOM 4423 N N . ASN C 1 113 ? 114.429 44.887 36.925 1.00 10.76 113 ASN C N 1
ATOM 4424 C CA . ASN C 1 113 ? 113.164 45.433 36.411 1.00 10.20 113 ASN C CA 1
ATOM 4425 C C . ASN C 1 113 ? 112.339 44.500 35.545 1.00 10.68 113 ASN C C 1
ATOM 4426 O O . ASN C 1 113 ? 111.134 44.742 35.329 1.00 11.93 113 ASN C O 1
ATOM 4431 N N . GLY C 1 114 ? 112.949 43.391 35.130 1.00 10.67 114 GLY C N 1
ATOM 4432 C CA . GLY C 1 114 ? 112.252 42.447 34.288 1.00 9.51 114 GLY C CA 1
ATOM 4433 C C . GLY C 1 114 ? 113.181 41.572 33.499 1.00 9.13 114 GLY C C 1
ATOM 4434 O O . GLY C 1 114 ? 114.408 41.740 33.526 1.00 8.86 114 GLY C O 1
ATOM 4435 N N . THR C 1 115 ? 112.555 40.633 32.790 1.00 8.65 115 THR C N 1
ATOM 4436 C CA . THR C 1 115 ? 113.267 39.622 32.034 1.00 8.02 115 THR C CA 1
ATOM 4437 C C . THR C 1 115 ? 112.764 39.558 30.600 1.00 7.89 115 THR C C 1
ATOM 4438 O O . THR C 1 115 ? 111.580 39.612 30.380 1.00 7.49 115 THR C O 1
ATOM 4442 N N . VAL C 1 116 ? 113.702 39.402 29.660 1.00 7.51 116 VAL C N 1
ATOM 4443 C CA . VAL C 1 116 ? 113.390 39.088 28.271 1.00 8.55 116 VAL C CA 1
ATOM 4444 C C . VAL C 1 116 ? 114.127 37.798 27.937 1.00 7.94 116 VAL C C 1
ATOM 4445 O O . VAL C 1 116 ? 115.354 37.723 28.053 1.00 9.19 116 VAL C O 1
ATOM 4449 N N . VAL C 1 117 ? 113.379 36.776 27.571 1.00 8.86 117 VAL C N 1
ATOM 4450 C CA . VAL C 1 117 ? 113.911 35.493 27.168 1.00 8.23 117 VAL C CA 1
ATOM 4451 C C . VAL C 1 117 ? 113.628 35.234 25.676 1.00 8.15 117 VAL C C 1
ATOM 4452 O O . VAL C 1 117 ? 112.458 35.095 25.228 1.00 6.83 117 VAL C O 1
ATOM 4456 N N . PHE C 1 118 ? 114.704 35.146 24.886 1.00 8.10 118 PHE C N 1
ATOM 4457 C CA . PHE C 1 118 ? 114.625 34.761 23.479 1.00 8.12 118 PHE C CA 1
ATOM 4458 C C . PHE C 1 118 ? 114.568 33.224 23.422 1.00 8.11 118 PHE C C 1
ATOM 4459 O O . PHE C 1 118 ? 115.466 32.557 22.965 1.00 9.53 118 PHE C O 1
ATOM 4467 N N . GLY C 1 119 ? 113.461 32.725 23.939 1.00 8.12 119 GLY C N 1
ATOM 4468 C CA . GLY C 1 119 ? 113.236 31.312 24.162 1.00 7.40 119 GLY C CA 1
ATOM 4469 C C . GLY C 1 119 ? 111.990 31.148 25.003 1.00 6.83 119 GLY C C 1
ATOM 4470 O O . GLY C 1 119 ? 111.107 31.965 24.949 1.00 9.40 119 GLY C O 1
ATOM 4471 N N . ARG C 1 120 ? 111.892 30.024 25.691 1.00 6.50 120 ARG C N 1
ATOM 4472 C CA . ARG C 1 120 ? 110.699 29.702 26.463 1.00 7.80 120 ARG C CA 1
ATOM 4473 C C . ARG C 1 120 ? 110.933 29.867 27.950 1.00 7.80 120 ARG C C 1
ATOM 4474 O O . ARG C 1 120 ? 112.016 29.580 28.463 1.00 8.28 120 ARG C O 1
ATOM 4482 N N . ILE C 1 121 ? 109.847 30.210 28.640 1.00 8.95 121 ILE C N 1
ATOM 4483 C CA . ILE C 1 121 ? 109.830 30.269 30.084 1.00 9.48 121 ILE C CA 1
ATOM 4484 C C . ILE C 1 121 ? 108.807 29.284 30.618 1.00 9.31 121 ILE C C 1
ATOM 4485 O O . ILE C 1 121 ? 107.885 28.903 29.898 1.00 10.27 121 ILE C O 1
ATOM 4490 N N . ARG C 1 122 ? 109.027 28.833 31.850 1.00 7.95 122 ARG C N 1
ATOM 4491 C CA . ARG C 1 122 ? 108.036 28.006 32.545 1.00 8.83 122 ARG C CA 1
ATOM 4492 C C . ARG C 1 122 ? 107.598 28.604 33.870 1.00 9.52 122 ARG C C 1
ATOM 4493 O O . ARG C 1 122 ? 108.165 29.584 34.325 1.00 10.47 122 ARG C O 1
ATOM 4501 N N . ASP C 1 123 ? 106.545 28.043 34.455 1.00 9.90 123 ASP C N 1
ATOM 4502 C CA . ASP C 1 123 ? 105.935 28.522 35.684 1.00 9.90 123 ASP C CA 1
ATOM 4503 C C . ASP C 1 123 ? 105.264 29.848 35.404 1.00 10.33 123 ASP C C 1
ATOM 4504 O O . ASP C 1 123 ? 105.404 30.797 36.156 1.00 9.97 123 ASP C O 1
ATOM 4509 N N . VAL C 1 124 ? 104.432 29.859 34.363 1.00 10.24 124 VAL C N 1
ATOM 4510 C CA . VAL C 1 124 ? 103.753 31.069 33.920 1.00 10.82 124 VAL C CA 1
ATOM 4511 C C . VAL C 1 124 ? 103.037 31.737 35.080 1.00 11.28 124 VAL C C 1
ATOM 4512 O O . VAL C 1 124 ? 103.156 32.960 35.268 1.00 12.02 124 VAL C O 1
ATOM 4516 N N . ASP C 1 125 ? 102.279 30.972 35.854 1.00 11.47 125 ASP C N 1
ATOM 4517 C CA . ASP C 1 125 ? 101.462 31.583 36.903 1.00 12.98 125 ASP C CA 1
ATOM 4518 C C . ASP C 1 125 ? 102.311 32.204 38.029 1.00 12.83 125 ASP C C 1
ATOM 4519 O O . ASP C 1 125 ? 101.900 33.208 38.655 1.00 15.09 125 ASP C O 1
ATOM 4524 N N . GLU C 1 126 ? 103.501 31.666 38.242 1.00 14.09 126 GLU C N 1
ATOM 4525 C CA . GLU C 1 126 ? 104.379 32.180 39.290 1.00 13.05 126 GLU C CA 1
ATOM 4526 C C . GLU C 1 126 ? 104.913 33.553 38.911 1.00 12.69 126 GLU C C 1
ATOM 4527 O O . GLU C 1 126 ? 104.910 34.454 39.756 1.00 11.17 126 GLU C O 1
ATOM 4533 N N . HIS C 1 127 ? 105.382 33.730 37.676 1.00 11.94 127 HIS C N 1
ATOM 4534 C CA . HIS C 1 127 ? 105.803 35.074 37.239 1.00 11.99 127 HIS C CA 1
ATOM 4535 C C . HIS C 1 127 ? 104.685 36.063 37.419 1.00 12.16 127 HIS C C 1
ATOM 4536 O O . HIS C 1 127 ? 104.887 37.192 37.872 1.00 12.10 127 HIS C O 1
ATOM 4543 N N . ARG C 1 128 ? 103.490 35.666 36.996 1.00 11.98 128 ARG C N 1
ATOM 4544 C CA . ARG C 1 128 ? 102.330 36.527 37.096 1.00 12.69 128 ARG C CA 1
ATOM 4545 C C . ARG C 1 128 ? 101.965 36.828 38.552 1.00 12.59 128 ARG C C 1
ATOM 4546 O O . ARG C 1 128 ? 101.723 37.996 38.891 1.00 13.30 128 ARG C O 1
ATOM 4554 N N . THR C 1 129 ? 101.960 35.824 39.419 1.00 13.63 129 THR C N 1
ATOM 4555 C CA . THR C 1 129 ? 101.691 36.086 40.850 1.00 12.83 129 THR C CA 1
ATOM 4556 C C . THR C 1 129 ? 102.722 37.048 41.455 1.00 13.18 129 THR C C 1
ATOM 4557 O O . THR C 1 129 ? 102.384 37.961 42.250 1.00 13.12 129 THR C O 1
ATOM 4561 N N . LEU C 1 130 ? 103.983 36.857 41.083 1.00 11.57 130 LEU C N 1
ATOM 4562 C CA . LEU C 1 130 ? 105.033 37.738 41.527 1.00 11.23 130 LEU C CA 1
ATOM 4563 C C . LEU C 1 130 ? 104.909 39.158 40.940 1.00 10.52 130 LEU C C 1
ATOM 4564 O O . LEU C 1 130 ? 105.583 40.071 41.398 1.00 10.49 130 LEU C O 1
ATOM 4569 N N . ASN C 1 131 ? 104.124 39.327 39.879 1.00 10.65 131 ASN C N 1
ATOM 4570 C CA . ASN C 1 131 ? 104.058 40.610 39.164 1.00 10.89 131 ASN C CA 1
ATOM 4571 C C . ASN C 1 131 ? 105.442 40.984 38.626 1.00 10.93 131 ASN C C 1
ATOM 4572 O O . ASN C 1 131 ? 105.839 42.182 38.597 1.00 11.90 131 ASN C O 1
ATOM 4577 N N . HIS C 1 132 ? 106.219 39.971 38.255 1.00 11.21 132 HIS C N 1
ATOM 4578 C CA . HIS C 1 132 ? 107.544 40.216 37.711 1.00 11.27 132 HIS C CA 1
ATOM 4579 C C . HIS C 1 132 ? 107.468 40.177 36.210 1.00 11.85 132 HIS C C 1
ATOM 4580 O O . HIS C 1 132 ? 107.093 39.172 35.651 1.00 10.89 132 HIS C O 1
ATOM 4587 N N . PRO C 1 133 ? 107.807 41.303 35.539 1.00 10.48 133 PRO C N 1
ATOM 4588 C CA . PRO C 1 133 ? 107.612 41.310 34.072 1.00 10.62 133 PRO C CA 1
ATOM 4589 C C . PRO C 1 133 ? 108.543 40.378 33.329 1.00 9.93 133 PRO C C 1
ATOM 4590 O O . PRO C 1 133 ? 109.760 40.377 33.568 1.00 9.47 133 PRO C O 1
ATOM 4594 N N . VAL C 1 134 ? 107.959 39.561 32.460 1.00 9.21 134 VAL C N 1
ATOM 4595 C CA . VAL C 1 134 ? 108.707 38.601 31.661 1.00 9.49 134 VAL C CA 1
ATOM 4596 C C . VAL C 1 134 ? 108.144 38.573 30.255 1.00 10.10 134 VAL C C 1
ATOM 4597 O O . VAL C 1 134 ? 106.964 38.309 30.055 1.00 10.98 134 VAL C O 1
ATOM 4601 N N . PHE C 1 135 ? 109.033 38.840 29.279 1.00 9.16 135 PHE C N 1
ATOM 4602 C CA . PHE C 1 135 ? 108.723 38.710 27.876 1.00 9.96 135 PHE C CA 1
ATOM 4603 C C . PHE C 1 135 ? 109.465 37.494 27.366 1.00 9.99 135 PHE C C 1
ATOM 4604 O O . PHE C 1 135 ? 110.604 37.237 27.756 1.00 9.82 135 PHE C O 1
ATOM 4612 N N . ALA C 1 136 ? 108.840 36.729 26.492 1.00 9.06 136 ALA C N 1
ATOM 4613 C CA . ALA C 1 136 ? 109.467 35.526 25.948 1.00 8.91 136 ALA C CA 1
ATOM 4614 C C . ALA C 1 136 ? 108.834 35.175 24.609 1.00 8.44 136 ALA C C 1
ATOM 4615 O O . ALA C 1 136 ? 107.719 35.644 24.284 1.00 9.03 136 ALA C O 1
ATOM 4617 N N . TYR C 1 137 ? 109.501 34.299 23.876 1.00 8.92 137 TYR C N 1
ATOM 4618 C CA . TYR C 1 137 ? 108.957 33.774 22.630 1.00 8.77 137 TYR C CA 1
ATOM 4619 C C . TYR C 1 137 ? 107.749 32.865 22.882 1.00 9.71 137 TYR C C 1
ATOM 4620 O O . TYR C 1 137 ? 106.812 32.767 22.064 1.00 9.66 137 TYR C O 1
ATOM 4629 N N . GLY C 1 138 ? 107.836 32.087 23.953 1.00 9.33 138 GLY C N 1
ATOM 4630 C CA . GLY C 1 138 ? 106.783 31.165 24.322 1.00 9.27 138 GLY C CA 1
ATOM 4631 C C . GLY C 1 138 ? 107.015 30.519 25.668 1.00 9.14 138 GLY C C 1
ATOM 4632 O O . GLY C 1 138 ? 107.792 31.026 26.505 1.00 7.98 138 GLY C O 1
ATOM 4633 N N . VAL C 1 139 ? 106.371 29.376 25.870 1.00 8.70 139 VAL C N 1
ATOM 4634 C CA . VAL C 1 139 ? 106.398 28.716 27.157 1.00 8.42 139 VAL C CA 1
ATOM 4635 C C . VAL C 1 139 ? 106.818 27.281 27.012 1.00 7.78 139 VAL C C 1
ATOM 4636 O O . VAL C 1 139 ? 106.784 26.720 25.925 1.00 7.15 139 VAL C O 1
ATOM 4640 N N . GLY C 1 140 ? 107.216 26.706 28.135 1.00 8.79 140 GLY C N 1
ATOM 4641 C CA . GLY C 1 140 ? 107.465 25.269 28.222 1.00 8.06 140 GLY C CA 1
ATOM 4642 C C . GLY C 1 140 ? 107.130 24.785 29.623 1.00 8.61 140 GLY C C 1
ATOM 4643 O O . GLY C 1 140 ? 106.770 25.576 30.524 1.00 8.79 140 GLY C O 1
ATOM 4644 N N . SER C 1 141 ? 107.244 23.479 29.813 1.00 9.28 141 SER C N 1
ATOM 4645 C CA . SER C 1 141 ? 107.055 22.877 31.115 1.00 8.72 141 SER C CA 1
ATOM 4646 C C . SER C 1 141 ? 108.334 22.306 31.701 1.00 8.96 141 SER C C 1
ATOM 4647 O O . SER C 1 141 ? 108.343 21.989 32.873 1.00 8.55 141 SER C O 1
ATOM 4650 N N . CYS C 1 142 ? 109.396 22.162 30.890 1.00 8.51 142 CYS C N 1
ATOM 4651 C CA . CYS C 1 142 ? 110.504 21.328 31.288 1.00 8.45 142 CYS C CA 1
ATOM 4652 C C . CYS C 1 142 ? 111.767 22.169 31.485 1.00 9.28 142 CYS C C 1
ATOM 4653 O O . CYS C 1 142 ? 112.024 23.113 30.717 1.00 9.02 142 CYS C O 1
ATOM 4656 N N . ALA C 1 143 ? 112.577 21.812 32.489 1.00 9.50 143 ALA C N 1
ATOM 4657 C CA . ALA C 1 143 ? 113.843 22.455 32.723 1.00 10.11 143 ALA C CA 1
ATOM 4658 C C . ALA C 1 143 ? 114.820 22.168 31.586 1.00 10.69 143 ALA C C 1
ATOM 4659 O O . ALA C 1 143 ? 114.635 21.179 30.866 1.00 11.02 143 ALA C O 1
ATOM 4661 N N . PRO C 1 144 ? 115.840 23.043 31.414 1.00 10.62 144 PRO C N 1
ATOM 4662 C CA . PRO C 1 144 ? 116.752 22.952 30.299 1.00 11.10 144 PRO C CA 1
ATOM 4663 C C . PRO C 1 144 ? 117.937 21.974 30.410 1.00 11.56 144 PRO C C 1
ATOM 4664 O O . PRO C 1 144 ? 118.642 21.769 29.422 1.00 11.55 144 PRO C O 1
ATOM 4668 N N . LYS C 1 145 ? 118.129 21.366 31.573 1.00 13.08 145 LYS C N 1
ATOM 4669 C CA . LYS C 1 145 ? 119.420 20.729 31.851 1.00 14.49 145 LYS C CA 1
ATOM 4670 C C . LYS C 1 145 ? 119.836 19.574 30.968 1.00 13.43 145 LYS C C 1
ATOM 4671 O O . LYS C 1 145 ? 121.042 19.297 30.906 1.00 13.30 145 LYS C O 1
ATOM 4677 N N . ALA C 1 146 ? 118.902 18.913 30.272 1.00 13.14 146 ALA C N 1
ATOM 4678 C CA . ALA C 1 146 ? 119.283 17.866 29.323 1.00 12.61 146 ALA C CA 1
ATOM 4679 C C . ALA C 1 146 ? 119.784 18.406 27.977 1.00 13.08 146 ALA C C 1
ATOM 4680 O O . ALA C 1 146 ? 120.315 17.638 27.159 1.00 14.10 146 ALA C O 1
ATOM 4682 N N . VAL C 1 147 ? 119.599 19.705 27.708 1.00 12.33 147 VAL C N 1
ATOM 4683 C CA . VAL C 1 147 ? 119.899 20.271 26.391 1.00 11.45 147 VAL C CA 1
ATOM 4684 C C . VAL C 1 147 ? 120.740 21.522 26.346 1.00 11.22 147 VAL C C 1
ATOM 4685 O O . VAL C 1 147 ? 121.636 21.611 25.512 1.00 10.26 147 VAL C O 1
ATOM 4689 N N . VAL C 1 148 ? 120.478 22.473 27.221 1.00 9.77 148 VAL C N 1
ATOM 4690 C CA . VAL C 1 148 ? 121.256 23.699 27.205 1.00 10.46 148 VAL C CA 1
ATOM 4691 C C . VAL C 1 148 ? 121.627 24.180 28.608 1.00 9.90 148 VAL C C 1
ATOM 4692 O O . VAL C 1 148 ? 120.970 23.835 29.625 1.00 10.11 148 VAL C O 1
ATOM 4696 N N . LYS C 1 149 ? 122.688 24.979 28.623 1.00 9.53 149 LYS C N 1
ATOM 4697 C CA . LYS C 1 149 ? 123.185 25.637 29.837 1.00 9.98 149 LYS C CA 1
ATOM 4698 C C . LYS C 1 149 ? 123.594 27.072 29.555 1.00 9.65 149 LYS C C 1
ATOM 4699 O O . LYS C 1 149 ? 124.015 27.391 28.446 1.00 10.09 149 LYS C O 1
ATOM 4705 N N . ALA C 1 150 ? 123.565 27.917 30.587 1.00 9.65 150 ALA C N 1
ATOM 4706 C CA . ALA C 1 150 ? 124.132 29.279 30.469 1.00 9.30 150 ALA C CA 1
ATOM 4707 C C . ALA C 1 150 ? 125.634 29.182 30.434 1.00 9.83 150 ALA C C 1
ATOM 4708 O O . ALA C 1 150 ? 126.212 28.508 31.286 1.00 9.27 150 ALA C O 1
ATOM 4710 N N . VAL C 1 151 ? 126.254 29.795 29.448 1.00 9.64 151 VAL C N 1
ATOM 4711 C CA . VAL C 1 151 ? 127.728 29.740 29.308 1.00 10.36 151 VAL C CA 1
ATOM 4712 C C . VAL C 1 151 ? 128.421 31.099 29.393 1.00 10.89 151 VAL C C 1
ATOM 4713 O O . VAL C 1 151 ? 129.654 31.168 29.467 1.00 10.78 151 VAL C O 1
ATOM 4717 N N . GLY C 1 152 ? 127.663 32.184 29.423 1.00 11.77 152 GLY C N 1
ATOM 4718 C CA . GLY C 1 152 ? 128.259 33.502 29.421 1.00 11.94 152 GLY C CA 1
ATOM 4719 C C . GLY C 1 152 ? 127.347 34.542 30.033 1.00 11.67 152 GLY C C 1
ATOM 4720 O O . GLY C 1 152 ? 126.152 34.511 29.788 1.00 10.48 152 GLY C O 1
ATOM 4721 N N . THR C 1 153 ? 127.902 35.461 30.803 1.00 12.33 153 THR C N 1
ATOM 4722 C CA . THR C 1 153 ? 127.162 36.676 31.190 1.00 12.51 153 THR C CA 1
ATOM 4723 C C . THR C 1 153 ? 127.882 37.944 30.729 1.00 12.75 153 THR C C 1
ATOM 4724 O O . THR C 1 153 ? 129.135 37.986 30.630 1.00 12.45 153 THR C O 1
ATOM 4728 N N . ASN C 1 154 ? 127.091 38.969 30.445 1.00 12.62 154 ASN C N 1
ATOM 4729 C CA . ASN C 1 154 ? 127.589 40.229 29.946 1.00 13.73 154 ASN C CA 1
ATOM 4730 C C . ASN C 1 154 ? 128.484 40.007 28.732 1.00 14.06 154 ASN C C 1
ATOM 4731 O O . ASN C 1 154 ? 129.600 40.566 28.574 1.00 13.36 154 ASN C O 1
ATOM 4736 N N . VAL C 1 155 ? 127.917 39.216 27.817 1.00 13.56 155 VAL C N 1
ATOM 4737 C CA . VAL C 1 155 ? 128.492 39.007 26.505 1.00 14.03 155 VAL C CA 1
ATOM 4738 C C . VAL C 1 155 ? 127.536 39.564 25.441 1.00 13.55 155 VAL C C 1
ATOM 4739 O O . VAL C 1 155 ? 126.375 39.819 25.722 1.00 12.65 155 VAL C O 1
ATOM 4743 N N . GLN C 1 156 ? 128.031 39.736 24.223 1.00 13.57 156 GLN C N 1
ATOM 4744 C CA . GLN C 1 156 ? 127.173 40.140 23.129 1.00 13.79 156 GLN C CA 1
ATOM 4745 C C . GLN C 1 156 ? 126.192 39.013 22.863 1.00 12.61 156 GLN C C 1
ATOM 4746 O O . GLN C 1 156 ? 126.590 37.828 22.816 1.00 13.15 156 GLN C O 1
ATOM 4752 N N . LEU C 1 157 ? 124.921 39.360 22.627 1.00 12.24 157 LEU C N 1
ATOM 4753 C CA . LEU C 1 157 ? 123.921 38.398 22.171 1.00 11.56 157 LEU C CA 1
ATOM 4754 C C . LEU C 1 157 ? 123.537 38.708 20.731 1.00 11.83 157 LEU C C 1
ATOM 4755 O O . LEU C 1 157 ? 123.313 39.846 20.394 1.00 11.84 157 LEU C O 1
ATOM 4760 N N . LYS C 1 158 ? 123.526 37.678 19.896 1.00 11.32 158 LYS C N 1
ATOM 4761 C CA . LYS C 1 158 ? 123.074 37.773 18.518 1.00 12.08 158 LYS C CA 1
ATOM 4762 C C . LYS C 1 158 ? 121.727 37.121 18.393 1.00 10.69 158 LYS C C 1
ATOM 4763 O O . LYS C 1 158 ? 121.576 35.943 18.717 1.00 11.59 158 LYS C O 1
ATOM 4769 N N . ILE C 1 159 ? 120.764 37.897 17.905 1.00 10.94 159 ILE C N 1
ATOM 4770 C CA . ILE C 1 159 ? 119.390 37.473 17.775 1.00 9.75 159 ILE C CA 1
ATOM 4771 C C . ILE C 1 159 ? 119.008 37.409 16.281 1.00 9.65 159 ILE C C 1
ATOM 4772 O O . ILE C 1 159 ? 118.997 38.405 15.578 1.00 8.49 159 ILE C O 1
ATOM 4777 N N . LEU C 1 160 ? 118.756 36.212 15.799 1.00 8.87 160 LEU C N 1
ATOM 4778 C CA . LEU C 1 160 ? 118.298 36.015 14.443 1.00 10.15 160 LEU C CA 1
ATOM 4779 C C . LEU C 1 160 ? 116.837 36.377 14.419 1.00 10.45 160 LEU C C 1
ATOM 4780 O O . LEU C 1 160 ? 116.058 35.727 15.088 1.00 13.64 160 LEU C O 1
ATOM 4785 N N . THR C 1 161 ? 116.448 37.451 13.712 1.00 10.56 161 THR C N 1
ATOM 4786 C CA . THR C 1 161 ? 115.068 37.918 13.737 1.00 9.86 161 THR C CA 1
ATOM 4787 C C . THR C 1 161 ? 114.308 37.454 12.497 1.00 10.09 161 THR C C 1
ATOM 4788 O O . THR C 1 161 ? 114.902 36.988 11.528 1.00 10.24 161 THR C O 1
ATOM 4792 N N . SER C 1 162 ? 112.992 37.615 12.535 1.00 9.72 162 SER C N 1
ATOM 4793 C CA . SER C 1 162 ? 112.118 37.037 11.521 1.00 10.99 162 SER C CA 1
ATOM 4794 C C . SER C 1 162 ? 112.192 37.764 10.172 1.00 11.03 162 SER C C 1
ATOM 4795 O O . SER C 1 162 ? 111.592 37.315 9.205 1.00 11.82 162 SER C O 1
ATOM 4798 N N . ASP C 1 163 ? 112.869 38.916 10.081 1.00 10.53 163 ASP C N 1
ATOM 4799 C CA . ASP C 1 163 ? 113.159 39.483 8.748 1.00 10.73 163 ASP C CA 1
ATOM 4800 C C . ASP C 1 163 ? 114.444 38.921 8.115 1.00 11.10 163 ASP C C 1
ATOM 4801 O O . ASP C 1 163 ? 114.842 39.384 7.021 1.00 12.28 163 ASP C O 1
ATOM 4806 N N . GLY C 1 164 ? 115.073 37.919 8.763 1.00 9.86 164 GLY C N 1
ATOM 4807 C CA . GLY C 1 164 ? 116.307 37.286 8.272 1.00 10.66 164 GLY C CA 1
ATOM 4808 C C . GLY C 1 164 ? 117.583 37.893 8.844 1.00 10.56 164 GLY C C 1
ATOM 4809 O O . GLY C 1 164 ? 118.627 37.283 8.756 1.00 11.40 164 GLY C O 1
ATOM 4810 N N . VAL C 1 165 ? 117.487 39.112 9.380 1.00 10.41 165 VAL C N 1
ATOM 4811 C CA . VAL C 1 165 ? 118.630 39.872 9.874 1.00 11.26 165 VAL C CA 1
ATOM 4812 C C . VAL C 1 165 ? 118.943 39.540 11.338 1.00 11.16 165 VAL C C 1
ATOM 4813 O O . VAL C 1 165 ? 118.030 39.422 12.170 1.00 11.89 165 VAL C O 1
ATOM 4817 N N . THR C 1 166 ? 120.222 39.389 11.634 1.00 11.37 166 THR C N 1
ATOM 4818 C CA . THR C 1 166 ? 120.698 39.164 12.986 1.00 11.25 166 THR C CA 1
ATOM 4819 C C . THR C 1 166 ? 120.992 40.525 13.623 1.00 10.74 166 THR C C 1
ATOM 4820 O O . THR C 1 166 ? 121.796 41.317 13.088 1.00 12.48 166 THR C O 1
ATOM 4824 N N . GLN C 1 167 ? 120.357 40.780 14.756 1.00 9.93 167 GLN C N 1
ATOM 4825 C CA . GLN C 1 167 ? 120.560 42.013 15.497 1.00 10.08 167 GLN C CA 1
ATOM 4826 C C . GLN C 1 167 ? 121.293 41.702 16.811 1.00 11.36 167 GLN C C 1
ATOM 4827 O O . GLN C 1 167 ? 121.170 40.599 17.369 1.00 12.59 167 GLN C O 1
ATOM 4833 N N . THR C 1 168 ? 121.978 42.693 17.350 1.00 10.52 168 THR C N 1
ATOM 4834 C CA . THR C 1 168 ? 122.776 42.420 18.539 1.00 11.68 168 THR C CA 1
ATOM 4835 C C . THR C 1 168 ? 122.346 43.197 19.760 1.00 11.78 168 THR C C 1
ATOM 4836 O O . THR C 1 168 ? 121.853 44.328 19.673 1.00 10.09 168 THR C O 1
ATOM 4840 N N . ILE C 1 169 ? 122.589 42.598 20.923 1.00 11.65 169 ILE C N 1
ATOM 4841 C CA . ILE C 1 169 ? 122.373 43.276 22.187 1.00 12.04 169 ILE C CA 1
ATOM 4842 C C . ILE C 1 169 ? 123.653 43.182 22.986 1.00 12.04 169 ILE C C 1
ATOM 4843 O O . ILE C 1 169 ? 124.205 42.121 23.143 1.00 11.19 169 ILE C O 1
ATOM 4858 N N . PRO C 1 171 ? 125.859 44.196 26.606 1.00 13.19 171 PRO C N 1
ATOM 4859 C CA . PRO C 1 171 ? 125.696 44.548 28.017 1.00 13.38 171 PRO C CA 1
ATOM 4860 C C . PRO C 1 171 ? 125.640 46.053 28.206 1.00 12.75 171 PRO C C 1
ATOM 4861 O O . PRO C 1 171 ? 126.443 46.821 27.613 1.00 13.37 171 PRO C O 1
ATOM 4865 N N . GLY C 1 172 ? 124.687 46.483 29.014 1.00 12.21 172 GLY C N 1
ATOM 4866 C CA . GLY C 1 172 ? 124.524 47.856 29.334 1.00 12.48 172 GLY C CA 1
ATOM 4867 C C . GLY C 1 172 ? 123.639 48.619 28.385 1.00 12.36 172 GLY C C 1
ATOM 4868 O O . GLY C 1 172 ? 123.248 49.732 28.687 1.00 13.69 172 GLY C O 1
ATOM 4869 N N . ASP C 1 173 ? 123.306 48.026 27.241 1.00 12.53 173 ASP C N 1
ATOM 4870 C CA . ASP C 1 173 ? 122.260 48.605 26.385 1.00 12.44 173 ASP C CA 1
ATOM 4871 C C . ASP C 1 173 ? 120.945 48.818 27.145 1.00 11.95 173 ASP C C 1
ATOM 4872 O O . ASP C 1 173 ? 120.580 48.050 28.044 1.00 11.91 173 ASP C O 1
ATOM 4877 N N . TYR C 1 174 ? 120.202 49.861 26.790 1.00 12.55 174 TYR C N 1
ATOM 4878 C CA . TYR C 1 174 ? 118.897 50.062 27.393 1.00 12.88 174 TYR C CA 1
ATOM 4879 C C . TYR C 1 174 ? 117.874 49.216 26.641 1.00 13.44 174 TYR C C 1
ATOM 4880 O O . TYR C 1 174 ? 117.821 49.261 25.409 1.00 13.31 174 TYR C O 1
ATOM 4889 N N . ILE C 1 175 ? 117.072 48.464 27.403 1.00 12.20 175 ILE C N 1
ATOM 4890 C CA . ILE C 1 175 ? 116.027 47.605 26.877 1.00 11.99 175 ILE C CA 1
ATOM 4891 C C . ILE C 1 175 ? 114.712 48.143 27.410 1.00 12.27 175 ILE C C 1
ATOM 4892 O O . ILE C 1 175 ? 114.599 48.418 28.607 1.00 11.91 175 ILE C O 1
ATOM 4897 N N . ALA C 1 176 ? 113.703 48.286 26.537 1.00 10.86 176 ALA C N 1
ATOM 4898 C CA . ALA C 1 176 ? 112.385 48.745 26.947 1.00 10.69 176 ALA C CA 1
ATOM 4899 C C . ALA C 1 176 ? 111.373 47.774 26.400 1.00 10.28 176 ALA C C 1
ATOM 4900 O O . ALA C 1 176 ? 111.541 47.277 25.308 1.00 10.93 176 ALA C O 1
ATOM 4902 N N . GLY C 1 177 ? 110.339 47.507 27.185 1.00 10.99 177 GLY C N 1
ATOM 4903 C CA . GLY C 1 177 ? 109.289 46.567 26.793 1.00 10.94 177 GLY C CA 1
ATOM 4904 C C . GLY C 1 177 ? 107.926 47.037 27.222 1.00 11.23 177 GLY C C 1
ATOM 4905 O O . GLY C 1 177 ? 107.766 47.631 28.292 1.00 13.30 177 GLY C O 1
ATOM 4906 N N . ASP C 1 178 ? 106.946 46.814 26.342 1.00 10.66 178 ASP C N 1
ATOM 4907 C CA . ASP C 1 178 ? 105.546 47.086 26.595 1.00 11.26 178 ASP C CA 1
ATOM 4908 C C . ASP C 1 178 ? 104.702 46.208 25.702 1.00 11.32 178 ASP C C 1
ATOM 4909 O O . ASP C 1 178 ? 105.199 45.186 25.177 1.00 11.62 178 ASP C O 1
ATOM 4914 N N . ASN C 1 179 ? 103.403 46.524 25.573 1.00 11.74 179 ASN C N 1
ATOM 4915 C CA . ASN C 1 179 ? 102.538 45.675 24.777 1.00 12.53 179 ASN C CA 1
ATOM 4916 C C . ASN C 1 179 ? 102.829 45.604 23.281 1.00 12.15 179 ASN C C 1
ATOM 4917 O O . ASN C 1 179 ? 102.331 44.715 22.564 1.00 10.66 179 ASN C O 1
ATOM 4922 N N . ASN C 1 180 ? 103.674 46.502 22.804 1.00 11.01 180 ASN C N 1
ATOM 4923 C CA . ASN C 1 180 ? 104.148 46.462 21.426 1.00 11.07 180 ASN C CA 1
ATOM 4924 C C . ASN C 1 180 ? 105.394 45.605 21.208 1.00 10.74 180 ASN C C 1
ATOM 4925 O O . ASN C 1 180 ? 105.758 45.395 20.067 1.00 11.42 180 ASN C O 1
ATOM 4930 N N . GLY C 1 181 ? 106.029 45.138 22.294 1.00 10.64 181 GLY C N 1
ATOM 4931 C CA . GLY C 1 181 ? 107.232 44.325 22.249 1.00 10.59 181 GLY C CA 1
ATOM 4932 C C . GLY C 1 181 ? 108.448 44.973 22.897 1.00 10.30 181 GLY C C 1
ATOM 4933 O O . GLY C 1 181 ? 108.323 45.778 23.822 1.00 10.14 181 GLY C O 1
ATOM 4934 N N . ILE C 1 182 ? 109.616 44.659 22.360 1.00 9.27 182 ILE C N 1
ATOM 4935 C CA . ILE C 1 182 ? 110.890 44.967 22.968 1.00 9.95 182 ILE C CA 1
ATOM 4936 C C . ILE C 1 182 ? 111.727 45.828 22.020 1.00 9.69 182 ILE C C 1
ATOM 4937 O O . ILE C 1 182 ? 111.864 45.506 20.822 1.00 9.10 182 ILE C O 1
ATOM 4942 N N . VAL C 1 183 ? 112.293 46.925 22.538 1.00 9.13 183 VAL C N 1
ATOM 4943 C CA . VAL C 1 183 ? 113.232 47.722 21.783 1.00 10.06 183 VAL C CA 1
ATOM 4944 C C . VAL C 1 183 ? 114.540 47.842 22.560 1.00 10.19 183 VAL C C 1
ATOM 4945 O O . VAL C 1 183 ? 114.565 47.783 23.787 1.00 10.56 183 VAL C O 1
ATOM 4949 N N . ARG C 1 184 ? 115.632 47.929 21.827 1.00 10.03 184 ARG C N 1
ATOM 4950 C CA . ARG C 1 184 ? 116.938 48.116 22.423 1.00 10.43 184 ARG C CA 1
ATOM 4951 C C . ARG C 1 184 ? 117.592 49.405 21.922 1.00 10.73 184 ARG C C 1
ATOM 4952 O O . ARG C 1 184 ? 117.676 49.614 20.704 1.00 11.49 184 ARG C O 1
ATOM 4960 N N . ILE C 1 185 ? 118.070 50.233 22.847 1.00 11.63 185 ILE C N 1
ATOM 4961 C CA . ILE C 1 185 ? 118.883 51.415 22.496 1.00 11.94 185 ILE C CA 1
ATOM 4962 C C . ILE C 1 185 ? 120.368 51.033 22.676 1.00 12.89 185 ILE C C 1
ATOM 4963 O O . ILE C 1 185 ? 120.767 50.642 23.767 1.00 12.06 185 ILE C O 1
ATOM 4968 N N . PRO C 1 186 ? 121.189 51.096 21.593 1.00 14.28 186 PRO C N 1
ATOM 4969 C CA . PRO C 1 186 ? 122.607 50.813 21.695 1.00 16.22 186 PRO C CA 1
ATOM 4970 C C . PRO C 1 186 ? 123.290 51.962 22.388 1.00 19.20 186 PRO C C 1
ATOM 4971 O O . PRO C 1 186 ? 123.253 53.082 21.887 1.00 23.03 186 PRO C O 1
ATOM 4975 N N . VAL C 1 187 ? 123.893 51.717 23.525 1.00 21.68 187 VAL C N 1
ATOM 4976 C CA . VAL C 1 187 ? 124.358 52.853 24.319 1.00 23.82 187 VAL C CA 1
ATOM 4977 C C . VAL C 1 187 ? 125.732 53.317 23.871 1.00 25.16 187 VAL C C 1
ATOM 4978 O O . VAL C 1 187 ? 126.020 54.508 23.977 1.00 25.55 187 VAL C O 1
ATOM 4982 N N . GLN C 1 188 ? 126.527 52.421 23.299 1.00 26.90 188 GLN C N 1
ATOM 4983 C CA . GLN C 1 188 ? 127.822 52.802 22.761 1.00 28.06 188 GLN C CA 1
ATOM 4984 C C . GLN C 1 188 ? 127.687 53.771 21.584 1.00 28.37 188 GLN C C 1
ATOM 4985 O O . GLN C 1 188 ? 128.592 54.553 21.358 1.00 29.79 188 GLN C O 1
ATOM 4991 N N . GLU C 1 189 ? 126.577 53.706 20.841 1.00 28.50 189 GLU C N 1
ATOM 4992 C CA . GLU C 1 189 ? 126.415 54.432 19.573 1.00 29.38 189 GLU C CA 1
ATOM 4993 C C . GLU C 1 189 ? 125.404 55.578 19.674 1.00 28.92 189 GLU C C 1
ATOM 4994 O O . GLU C 1 189 ? 125.040 56.189 18.649 1.00 29.95 189 GLU C O 1
ATOM 5000 N N . THR C 1 190 ? 124.970 55.877 20.898 1.00 27.75 190 THR C N 1
ATOM 5001 C CA . THR C 1 190 ? 123.874 56.796 21.124 1.00 26.74 190 THR C CA 1
ATOM 5002 C C . THR C 1 190 ? 124.240 57.935 22.064 1.00 25.23 190 THR C C 1
ATOM 5003 O O . THR C 1 190 ? 124.797 57.716 23.143 1.00 24.94 190 THR C O 1
ATOM 5007 N N . ASP C 1 191 ? 123.888 59.152 21.650 1.00 23.81 191 ASP C N 1
ATOM 5008 C CA . ASP C 1 191 ? 123.849 60.301 22.540 1.00 22.91 191 ASP C CA 1
ATOM 5009 C C . ASP C 1 191 ? 122.462 60.277 23.163 1.00 21.58 191 ASP C C 1
ATOM 5010 O O . ASP C 1 191 ? 121.486 60.658 22.514 1.00 20.33 191 ASP C O 1
ATOM 5015 N N . ILE C 1 192 ? 122.392 59.811 24.404 1.00 21.29 192 ILE C N 1
ATOM 5016 C CA . ILE C 1 192 ? 121.120 59.522 25.037 1.00 21.01 192 ILE C CA 1
ATOM 5017 C C . ILE C 1 192 ? 120.343 60.804 25.249 1.00 20.20 192 ILE C C 1
ATOM 5018 O O . ILE C 1 192 ? 119.153 60.834 25.003 1.00 18.89 192 ILE C O 1
ATOM 5023 N N . SER C 1 193 ? 121.015 61.873 25.648 1.00 19.36 193 SER C N 1
ATOM 5024 C CA . SER C 1 193 ? 120.332 63.158 25.823 1.00 19.98 193 SER C CA 1
ATOM 5025 C C . SER C 1 193 ? 119.638 63.641 24.539 1.00 18.91 193 SER C C 1
ATOM 5026 O O . SER C 1 193 ? 118.462 64.036 24.571 1.00 18.61 193 SER C O 1
ATOM 5029 N N . LYS C 1 194 ? 120.348 63.601 23.411 1.00 18.27 194 LYS C N 1
ATOM 5030 C CA . LYS C 1 194 ? 119.783 64.008 22.125 1.00 18.44 194 LYS C CA 1
ATOM 5031 C C . LYS C 1 194 ? 118.590 63.147 21.737 1.00 16.73 194 LYS C C 1
ATOM 5032 O O . LYS C 1 194 ? 117.575 63.628 21.239 1.00 15.86 194 LYS C O 1
ATOM 5038 N N . LEU C 1 195 ? 118.742 61.850 21.944 1.00 16.57 195 LEU C N 1
ATOM 5039 C CA . LEU C 1 195 ? 117.668 60.911 21.652 1.00 15.03 195 LEU C CA 1
ATOM 5040 C C . LEU C 1 195 ? 116.440 61.169 22.514 1.00 12.98 195 LEU C C 1
ATOM 5041 O O . LEU C 1 195 ? 115.337 61.187 22.009 1.00 12.80 195 LEU C O 1
ATOM 5046 N N . VAL C 1 196 ? 116.633 61.330 23.822 1.00 12.73 196 VAL C N 1
ATOM 5047 C CA . VAL C 1 196 ? 115.514 61.599 24.749 1.00 13.63 196 VAL C CA 1
ATOM 5048 C C . VAL C 1 196 ? 114.768 62.890 24.370 1.00 13.09 196 VAL C C 1
ATOM 5049 O O . VAL C 1 196 ? 113.543 62.909 24.275 1.00 13.25 196 VAL C O 1
ATOM 5053 N N . THR C 1 197 ? 115.530 63.936 24.096 1.00 13.91 197 THR C N 1
ATOM 5054 C CA . THR C 1 197 ? 114.937 65.190 23.670 1.00 13.36 197 THR C CA 1
ATOM 5055 C C . THR C 1 197 ? 114.094 65.042 22.395 1.00 13.02 197 THR C C 1
ATOM 5056 O O . THR C 1 197 ? 112.962 65.518 22.331 1.00 13.44 197 THR C O 1
ATOM 5060 N N . TYR C 1 198 ? 114.649 64.375 21.380 1.00 12.23 198 TYR C N 1
ATOM 5061 C CA . TYR C 1 198 ? 113.882 64.108 20.172 1.00 12.00 198 TYR C CA 1
ATOM 5062 C C . TYR C 1 198 ? 112.586 63.359 20.468 1.00 11.44 198 TYR C C 1
ATOM 5063 O O . TYR C 1 198 ? 111.531 63.698 19.931 1.00 11.71 198 TYR C O 1
ATOM 5072 N N . ILE C 1 199 ? 112.671 62.284 21.255 1.00 11.06 199 ILE C N 1
ATOM 5073 C CA . ILE C 1 199 ? 111.513 61.466 21.530 1.00 11.62 199 ILE C CA 1
ATOM 5074 C C . ILE C 1 199 ? 110.470 62.300 22.263 1.00 12.11 199 ILE C C 1
ATOM 5075 O O . ILE C 1 199 ? 109.289 62.238 21.936 1.00 11.01 199 ILE C O 1
ATOM 5080 N N . GLU C 1 200 ? 110.917 63.134 23.202 1.00 12.47 200 GLU C N 1
ATOM 5081 C CA . GLU C 1 200 ? 109.974 64.063 23.856 1.00 12.65 200 GLU C CA 1
ATOM 5082 C C . GLU C 1 200 ? 109.200 64.892 22.815 1.00 11.71 200 GLU C C 1
ATOM 5083 O O . GLU C 1 200 ? 107.959 65.029 22.848 1.00 11.69 200 GLU C O 1
ATOM 5089 N N . LYS C 1 201 ? 109.932 65.464 21.879 1.00 12.07 201 LYS C N 1
ATOM 5090 C CA . LYS C 1 201 ? 109.291 66.336 20.905 1.00 12.49 201 LYS C CA 1
ATOM 5091 C C . LYS C 1 201 ? 108.356 65.552 20.029 1.00 12.63 201 LYS C C 1
ATOM 5092 O O . LYS C 1 201 ? 107.269 66.025 19.681 1.00 12.34 201 LYS C O 1
ATOM 5098 N N . SER C 1 202 ? 108.755 64.326 19.668 1.00 11.93 202 SER C N 1
ATOM 5099 C CA . SER C 1 202 ? 107.936 63.510 18.792 1.00 12.33 202 SER C CA 1
ATOM 5100 C C . SER C 1 202 ? 106.622 63.120 19.482 1.00 11.38 202 SER C C 1
ATOM 5101 O O . SER C 1 202 ? 105.574 63.097 18.869 1.00 12.57 202 SER C O 1
ATOM 5104 N N . ILE C 1 203 ? 106.702 62.743 20.757 1.00 11.98 203 ILE C N 1
ATOM 5105 C CA . ILE C 1 203 ? 105.521 62.445 21.583 1.00 12.25 203 ILE C CA 1
ATOM 5106 C C . ILE C 1 203 ? 104.576 63.640 21.596 1.00 12.86 203 ILE C C 1
ATOM 5107 O O . ILE C 1 203 ? 103.371 63.497 21.414 1.00 13.25 203 ILE C O 1
ATOM 5112 N N . GLU C 1 204 ? 105.142 64.820 21.800 1.00 12.90 204 GLU C N 1
ATOM 5113 C CA . GLU C 1 204 ? 104.355 66.036 21.835 1.00 13.68 204 GLU C CA 1
ATOM 5114 C C . GLU C 1 204 ? 103.619 66.216 20.515 1.00 12.89 204 GLU C C 1
ATOM 5115 O O . GLU C 1 204 ? 102.429 66.504 20.494 1.00 13.19 204 GLU C O 1
ATOM 5121 N N . VAL C 1 205 ? 104.350 66.068 19.415 1.00 12.68 205 VAL C N 1
ATOM 5122 C CA . VAL C 1 205 ? 103.789 66.212 18.086 1.00 13.46 205 VAL C CA 1
ATOM 5123 C C . VAL C 1 205 ? 102.638 65.255 17.903 1.00 13.21 205 VAL C C 1
ATOM 5124 O O . VAL C 1 205 ? 101.571 65.630 17.424 1.00 12.57 205 VAL C O 1
ATOM 5128 N N . ASP C 1 206 ? 102.825 63.988 18.256 1.00 13.47 206 ASP C N 1
ATOM 5129 C CA . ASP C 1 206 ? 101.784 63.018 17.983 1.00 14.04 206 ASP C CA 1
ATOM 5130 C C . ASP C 1 206 ? 100.561 63.208 18.849 1.00 12.66 206 ASP C C 1
ATOM 5131 O O . ASP C 1 206 ? 99.459 62.907 18.428 1.00 11.67 206 ASP C O 1
ATOM 5136 N N . LEU C 1 207 ? 100.730 63.722 20.057 1.00 11.58 207 LEU C N 1
ATOM 5137 C CA . LEU C 1 207 ? 99.555 64.064 20.880 1.00 11.96 207 LEU C CA 1
ATOM 5138 C C . LEU C 1 207 ? 98.737 65.163 20.198 1.00 11.94 207 LEU C C 1
ATOM 5139 O O . LEU C 1 207 ? 97.506 65.134 20.180 1.00 12.20 207 LEU C O 1
ATOM 5144 N N . LEU C 1 208 ? 99.434 66.108 19.610 1.00 11.45 208 LEU C N 1
ATOM 5145 C CA . LEU C 1 208 ? 98.780 67.195 18.878 1.00 11.98 208 LEU C CA 1
ATOM 5146 C C . LEU C 1 208 ? 98.101 66.693 17.642 1.00 12.20 208 LEU C C 1
ATOM 5147 O O . LEU C 1 208 ? 96.972 67.085 17.363 1.00 13.26 208 LEU C O 1
ATOM 5152 N N . VAL C 1 209 ? 98.761 65.801 16.903 1.00 11.80 209 VAL C N 1
ATOM 5153 C CA . VAL C 1 209 ? 98.102 65.151 15.757 1.00 11.71 209 VAL C CA 1
ATOM 5154 C C . VAL C 1 209 ? 96.828 64.409 16.182 1.00 11.21 209 VAL C C 1
ATOM 5155 O O . VAL C 1 209 ? 95.810 64.499 15.521 1.00 10.86 209 VAL C O 1
ATOM 5159 N N . SER C 1 210 ? 96.895 63.615 17.232 1.00 11.05 210 SER C N 1
ATOM 5160 C CA . SER C 1 210 ? 95.694 62.924 17.759 1.00 12.16 210 SER C CA 1
ATOM 5161 C C . SER C 1 210 ? 94.565 63.897 18.022 1.00 12.67 210 SER C C 1
ATOM 5162 O O . SER C 1 210 ? 93.422 63.687 17.585 1.00 12.34 210 SER C O 1
ATOM 5165 N N . GLU C 1 211 ? 94.898 65.009 18.662 1.00 12.20 211 GLU C N 1
ATOM 5166 C CA . GLU C 1 211 ? 93.870 66.011 18.952 1.00 14.55 211 GLU C CA 1
ATOM 5167 C C . GLU C 1 211 ? 93.224 66.542 17.660 1.00 13.22 211 GLU C C 1
ATOM 5168 O O . GLU C 1 211 ? 91.992 66.675 17.552 1.00 14.07 211 GLU C O 1
ATOM 5174 N N . ASP C 1 212 ? 94.076 66.866 16.686 1.00 12.93 212 ASP C N 1
ATOM 5175 C CA . ASP C 1 212 ? 93.641 67.342 15.382 1.00 12.95 212 ASP C CA 1
ATOM 5176 C C . ASP C 1 212 ? 92.704 66.377 14.714 1.00 12.09 212 ASP C C 1
ATOM 5177 O O . ASP C 1 212 ? 91.640 66.745 14.236 1.00 12.80 212 ASP C O 1
ATOM 5182 N N . ILE C 1 213 ? 93.074 65.097 14.691 1.00 12.35 213 ILE C N 1
ATOM 5183 C CA . ILE C 1 213 ? 92.255 64.104 14.023 1.00 12.48 213 ILE C CA 1
ATOM 5184 C C . ILE C 1 213 ? 90.885 63.971 14.701 1.00 12.79 213 ILE C C 1
ATOM 5185 O O . ILE C 1 213 ? 89.826 63.914 14.050 1.00 13.27 213 ILE C O 1
ATOM 5190 N N . LYS C 1 214 ? 90.889 63.956 16.024 1.00 13.50 214 LYS C N 1
ATOM 5191 C CA . LYS C 1 214 ? 89.629 63.895 16.786 1.00 14.49 214 LYS C CA 1
ATOM 5192 C C . LYS C 1 214 ? 88.759 65.134 16.535 1.00 13.94 214 LYS C C 1
ATOM 5193 O O . LYS C 1 214 ? 87.548 65.067 16.690 1.00 15.59 214 LYS C O 1
ATOM 5199 N N . ASN C 1 215 ? 89.385 66.246 16.166 1.00 14.97 215 ASN C N 1
ATOM 5200 C CA . ASN C 1 215 ? 88.673 67.474 15.755 1.00 15.27 215 ASN C CA 1
ATOM 5201 C C . ASN C 1 215 ? 88.270 67.540 14.280 1.00 15.57 215 ASN C C 1
ATOM 5202 O O . ASN C 1 215 ? 87.789 68.592 13.807 1.00 16.88 215 ASN C O 1
ATOM 5207 N N . GLY C 1 216 ? 88.480 66.452 13.539 1.00 15.62 216 GLY C N 1
ATOM 5208 C CA . GLY C 1 216 ? 88.055 66.386 12.140 1.00 14.85 216 GLY C CA 1
ATOM 5209 C C . GLY C 1 216 ? 89.068 66.843 11.102 1.00 14.64 216 GLY C C 1
ATOM 5210 O O . GLY C 1 216 ? 88.719 66.961 9.897 1.00 15.44 216 GLY C O 1
ATOM 5211 N N . ILE C 1 217 ? 90.310 67.100 11.520 1.00 13.70 217 ILE C N 1
ATOM 5212 C CA . ILE C 1 217 ? 91.386 67.431 10.587 1.00 14.51 217 ILE C CA 1
ATOM 5213 C C . ILE C 1 217 ? 91.909 66.112 9.993 1.00 14.37 217 ILE C C 1
ATOM 5214 O O . ILE C 1 217 ? 92.149 65.153 10.737 1.00 13.70 217 ILE C O 1
ATOM 5219 N N . PRO C 1 218 ? 92.060 66.058 8.652 1.00 15.33 218 PRO C N 1
ATOM 5220 C CA . PRO C 1 218 ? 92.588 64.829 8.049 1.00 14.94 218 PRO C CA 1
ATOM 5221 C C . PRO C 1 218 ? 93.982 64.492 8.610 1.00 14.98 218 PRO C C 1
ATOM 5222 O O . PRO C 1 218 ? 94.741 65.381 8.982 1.00 13.76 218 PRO C O 1
ATOM 5226 N N . ALA C 1 219 ? 94.302 63.204 8.697 1.00 14.52 219 ALA C N 1
ATOM 5227 C CA . ALA C 1 219 ? 95.607 62.799 9.246 1.00 14.99 219 ALA C CA 1
ATOM 5228 C C . ALA C 1 219 ? 96.813 63.340 8.470 1.00 15.25 219 ALA C C 1
ATOM 5229 O O . ALA C 1 219 ? 97.829 63.710 9.076 1.00 14.42 219 ALA C O 1
ATOM 5231 N N . LYS C 1 220 ? 96.748 63.349 7.133 1.00 16.45 220 LYS C N 1
ATOM 5232 C CA . LYS C 1 220 ? 97.895 63.827 6.356 1.00 17.46 220 LYS C CA 1
ATOM 5233 C C . LYS C 1 220 ? 98.198 65.290 6.688 1.00 16.84 220 LYS C C 1
ATOM 5234 O O . LYS C 1 220 ? 99.338 65.660 6.982 1.00 16.40 220 LYS C O 1
ATOM 5240 N N . GLN C 1 221 ? 97.157 66.108 6.664 1.00 16.85 221 GLN C N 1
ATOM 5241 C CA . GLN C 1 221 ? 97.276 67.528 6.981 1.00 17.40 221 GLN C CA 1
ATOM 5242 C C . GLN C 1 221 ? 97.829 67.738 8.378 1.00 16.08 221 GLN C C 1
ATOM 5243 O O . GLN C 1 221 ? 98.730 68.547 8.570 1.00 15.08 221 GLN C O 1
ATOM 5249 N N . ALA C 1 222 ? 97.260 67.041 9.359 1.00 15.43 222 ALA C N 1
ATOM 5250 C CA . ALA C 1 222 ? 97.719 67.170 10.730 1.00 15.74 222 ALA C CA 1
ATOM 5251 C C . ALA C 1 222 ? 99.173 66.754 10.888 1.00 15.38 222 ALA C C 1
ATOM 5252 O O . ALA C 1 222 ? 99.946 67.455 11.527 1.00 15.33 222 ALA C O 1
ATOM 5254 N N . GLN C 1 223 ? 99.554 65.600 10.326 1.00 15.99 223 GLN C N 1
ATOM 5255 C CA . GLN C 1 223 ? 100.909 65.103 10.448 1.00 17.33 223 GLN C CA 1
ATOM 5256 C C . GLN C 1 223 ? 101.904 66.078 9.814 1.00 18.13 223 GLN C C 1
ATOM 5257 O O . GLN C 1 223 ? 102.937 66.406 10.414 1.00 18.43 223 GLN C O 1
ATOM 5263 N N . ASN C 1 224 ? 101.596 66.543 8.615 1.00 19.06 224 ASN C N 1
ATOM 5264 C CA . ASN C 1 224 ? 102.517 67.431 7.908 1.00 19.72 224 ASN C CA 1
ATOM 5265 C C . ASN C 1 224 ? 102.686 68.735 8.681 1.00 19.86 224 ASN C C 1
ATOM 5266 O O . ASN C 1 224 ? 103.832 69.206 8.818 1.00 21.27 224 ASN C O 1
ATOM 5271 N N . ASP C 1 225 ? 101.576 69.265 9.217 1.00 19.82 225 ASP C N 1
ATOM 5272 C CA . ASP C 1 225 ? 101.595 70.512 9.992 1.00 19.37 225 ASP C CA 1
ATOM 5273 C C . ASP C 1 225 ? 102.392 70.334 11.282 1.00 19.40 225 ASP C C 1
ATOM 5274 O O . ASP C 1 225 ? 103.356 71.073 11.556 1.00 20.07 225 ASP C O 1
ATOM 5279 N N . ARG C 1 226 ? 102.042 69.320 12.057 1.00 16.97 226 ARG C N 1
ATOM 5280 C CA . ARG C 1 226 ? 102.689 69.165 13.368 1.00 17.78 226 ARG C CA 1
ATOM 5281 C C . ARG C 1 226 ? 104.122 68.674 13.294 1.00 17.18 226 ARG C C 1
ATOM 5282 O O . ARG C 1 226 ? 104.969 69.073 14.110 1.00 16.05 226 ARG C O 1
ATOM 5290 N N . ARG C 1 227 ? 104.432 67.792 12.342 1.00 18.29 227 ARG C N 1
ATOM 5291 C CA . ARG C 1 227 ? 105.768 67.178 12.339 1.00 19.88 227 ARG C CA 1
ATOM 5292 C C . ARG C 1 227 ? 106.881 68.050 11.778 1.00 20.09 227 ARG C C 1
ATOM 5293 O O . ARG C 1 227 ? 108.056 67.698 11.913 1.00 19.73 227 ARG C O 1
ATOM 5301 N N . SER C 1 228 ? 106.536 69.177 11.159 1.00 21.57 228 SER C N 1
ATOM 5302 C CA . SER C 1 228 ? 107.558 70.009 10.513 1.00 23.07 228 SER C CA 1
ATOM 5303 C C . SER C 1 228 ? 108.674 70.386 11.474 1.00 23.81 228 SER C C 1
ATOM 5304 O O . SER C 1 228 ? 109.865 70.395 11.099 1.00 25.30 228 SER C O 1
ATOM 5307 N N . VAL C 1 229 ? 108.297 70.643 12.720 1.00 23.61 229 VAL C N 1
ATOM 5308 C CA . VAL C 1 229 ? 109.258 71.048 13.759 1.00 24.47 229 VAL C CA 1
ATOM 5309 C C . VAL C 1 229 ? 110.315 70.002 14.108 1.00 24.44 229 VAL C C 1
ATOM 5310 O O . VAL C 1 229 ? 111.362 70.323 14.673 1.00 25.08 229 VAL C O 1
ATOM 5314 N N . LEU C 1 230 ? 110.055 68.742 13.803 1.00 24.31 230 LEU C N 1
ATOM 5315 C CA . LEU C 1 230 ? 110.959 67.673 14.240 1.00 25.71 230 LEU C CA 1
ATOM 5316 C C . LEU C 1 230 ? 112.299 67.649 13.548 1.00 26.96 230 LEU C C 1
ATOM 5317 O O . LEU C 1 230 ? 113.266 67.169 14.107 1.00 27.25 230 LEU C O 1
ATOM 5322 N N . LYS C 1 231 ? 112.339 68.157 12.336 1.00 29.59 231 LYS C N 1
ATOM 5323 C CA . LYS C 1 231 ? 113.569 68.168 11.557 1.00 32.39 231 LYS C CA 1
ATOM 5324 C C . LYS C 1 231 ? 114.754 68.777 12.354 1.00 34.02 231 LYS C C 1
ATOM 5325 O O . LYS C 1 231 ? 115.865 68.230 12.368 1.00 35.67 231 LYS C O 1
ATOM 5331 N N . LYS C 1 232 ? 114.510 69.860 13.085 1.00 35.42 232 LYS C N 1
ATOM 5332 C CA . LYS C 1 232 ? 115.611 70.551 13.770 1.00 36.01 232 LYS C CA 1
ATOM 5333 C C . LYS C 1 232 ? 116.042 69.921 15.108 1.00 36.61 232 LYS C C 1
ATOM 5334 O O . LYS C 1 232 ? 116.863 70.499 15.819 1.00 37.07 232 LYS C O 1
ATOM 5340 N N . TYR C 1 233 ? 115.518 68.740 15.442 1.00 36.56 233 TYR C N 1
ATOM 5341 C CA . TYR C 1 233 ? 115.982 67.991 16.619 1.00 36.44 233 TYR C CA 1
ATOM 5342 C C . TYR C 1 233 ? 116.753 66.745 16.215 1.00 36.97 233 TYR C C 1
ATOM 5343 O O . TYR C 1 233 ? 117.199 66.009 17.105 1.00 36.53 233 TYR C O 1
ATOM 5352 N N . ILE C 1 234 ? 116.970 66.473 15.015 1.00 37.25 234 ILE C N 1
ATOM 5353 N N . SER D 1 2 ? 35.856 3.588 -17.344 1.00 27.48 2 SER D N 1
ATOM 5354 C CA . SER D 1 2 ? 35.370 3.121 -16.007 1.00 27.44 2 SER D CA 1
ATOM 5355 C C . SER D 1 2 ? 34.263 4.040 -15.518 1.00 27.56 2 SER D C 1
ATOM 5356 O O . SER D 1 2 ? 34.061 5.123 -16.036 1.00 26.53 2 SER D O 1
ATOM 5359 N N . ASP D 1 3 ? 33.578 3.617 -14.472 1.00 28.21 3 ASP D N 1
ATOM 5360 C CA . ASP D 1 3 ? 32.559 4.487 -13.842 1.00 27.76 3 ASP D CA 1
ATOM 5361 C C . ASP D 1 3 ? 33.112 5.781 -13.339 1.00 26.89 3 ASP D C 1
ATOM 5362 O O . ASP D 1 3 ? 32.455 6.813 -13.503 1.00 25.75 3 ASP D O 1
ATOM 5367 N N . LEU D 1 4 ? 34.262 5.727 -12.649 1.00 25.67 4 LEU D N 1
ATOM 5368 C CA . LEU D 1 4 ? 34.878 6.919 -12.100 1.00 25.68 4 LEU D CA 1
ATOM 5369 C C . LEU D 1 4 ? 35.136 7.902 -13.187 1.00 24.03 4 LEU D C 1
ATOM 5370 O O . LEU D 1 4 ? 34.897 9.087 -13.017 1.00 24.52 4 LEU D O 1
ATOM 5375 N N . GLN D 1 5 ? 35.711 7.412 -14.289 1.00 22.21 5 GLN D N 1
ATOM 5376 C CA . GLN D 1 5 ? 36.012 8.286 -15.393 1.00 20.89 5 GLN D CA 1
ATOM 5377 C C . GLN D 1 5 ? 34.745 8.973 -15.918 1.00 18.74 5 GLN D C 1
ATOM 5378 O O . GLN D 1 5 ? 34.792 10.162 -16.222 1.00 18.41 5 GLN D O 1
ATOM 5384 N N . LYS D 1 6 ? 33.634 8.257 -15.960 1.00 18.78 6 LYS D N 1
ATOM 5385 C CA . LYS D 1 6 ? 32.372 8.871 -16.387 1.00 19.78 6 LYS D CA 1
ATOM 5386 C C . LYS D 1 6 ? 31.860 9.883 -15.369 1.00 18.88 6 LYS D C 1
ATOM 5387 O O . LYS D 1 6 ? 31.423 10.985 -15.716 1.00 18.27 6 LYS D O 1
ATOM 5393 N N . LEU D 1 7 ? 31.947 9.508 -14.097 1.00 17.44 7 LEU D N 1
ATOM 5394 C CA . LEU D 1 7 ? 31.522 10.420 -13.021 1.00 18.39 7 LEU D CA 1
ATOM 5395 C C . LEU D 1 7 ? 32.362 11.692 -12.901 1.00 17.45 7 LEU D C 1
ATOM 5396 O O . LEU D 1 7 ? 31.862 12.745 -12.417 1.00 16.91 7 LEU D O 1
ATOM 5401 N N . GLN D 1 8 ? 33.641 11.628 -13.301 1.00 17.92 8 GLN D N 1
ATOM 5402 C CA . GLN D 1 8 ? 34.552 12.758 -13.212 1.00 18.11 8 GLN D CA 1
ATOM 5403 C C . GLN D 1 8 ? 34.059 13.918 -14.051 1.00 17.03 8 GLN D C 1
ATOM 5404 O O . GLN D 1 8 ? 34.425 15.059 -13.804 1.00 18.24 8 GLN D O 1
ATOM 5410 N N . ARG D 1 9 ? 33.201 13.628 -15.028 1.00 16.57 9 ARG D N 1
ATOM 5411 C CA . ARG D 1 9 ? 32.707 14.643 -15.945 1.00 16.83 9 ARG D CA 1
ATOM 5412 C C . ARG D 1 9 ? 31.510 15.428 -15.406 1.00 16.26 9 ARG D C 1
ATOM 5413 O O . ARG D 1 9 ? 31.071 16.386 -16.064 1.00 16.70 9 ARG D O 1
ATOM 5421 N N . PHE D 1 10 ? 30.988 15.012 -14.247 1.00 14.55 10 PHE D N 1
ATOM 5422 C CA . PHE D 1 10 ? 29.723 15.502 -13.714 1.00 13.69 10 PHE D CA 1
ATOM 5423 C C . PHE D 1 10 ? 29.945 16.445 -12.547 1.00 13.53 10 PHE D C 1
ATOM 5424 O O . PHE D 1 10 ? 30.851 16.245 -11.752 1.00 14.28 10 PHE D O 1
ATOM 5432 N N . SER D 1 11 ? 29.116 17.476 -12.436 1.00 12.76 11 SER D N 1
ATOM 5433 C CA . SER D 1 11 ? 29.052 18.229 -11.163 1.00 12.61 11 SER D CA 1
ATOM 5434 C C . SER D 1 11 ? 28.283 17.414 -10.120 1.00 12.03 11 SER D C 1
ATOM 5435 O O . SER D 1 11 ? 27.575 16.480 -10.436 1.00 10.78 11 SER D O 1
ATOM 5438 N N . THR D 1 12 ? 28.423 17.775 -8.853 1.00 10.20 12 THR D N 1
ATOM 5439 C CA . THR D 1 12 ? 27.658 17.134 -7.803 1.00 10.63 12 THR D CA 1
ATOM 5440 C C . THR D 1 12 ? 26.195 17.372 -8.022 1.00 9.56 12 THR D C 1
ATOM 5441 O O . THR D 1 12 ? 25.376 16.531 -7.663 1.00 10.58 12 THR D O 1
ATOM 5445 N N . CYS D 1 13 ? 25.828 18.522 -8.601 1.00 10.02 13 CYS D N 1
ATOM 5446 C CA . CYS D 1 13 ? 24.415 18.806 -8.831 1.00 9.36 13 CYS D CA 1
ATOM 5447 C C . CYS D 1 13 ? 23.832 17.865 -9.871 1.00 8.49 13 CYS D C 1
ATOM 5448 O O . CYS D 1 13 ? 22.682 17.464 -9.739 1.00 9.09 13 CYS D O 1
ATOM 5451 N N . ASP D 1 14 ? 24.638 17.506 -10.878 1.00 9.06 14 ASP D N 1
ATOM 5452 C CA . ASP D 1 14 ? 24.202 16.610 -11.952 1.00 9.87 14 ASP D CA 1
ATOM 5453 C C . ASP D 1 14 ? 23.975 15.215 -11.337 1.00 9.88 14 ASP D C 1
ATOM 5454 O O . ASP D 1 14 ? 23.004 14.536 -11.597 1.00 10.03 14 ASP D O 1
ATOM 5459 N N . ILE D 1 15 ? 24.882 14.804 -10.484 1.00 8.32 15 ILE D N 1
ATOM 5460 C CA . ILE D 1 15 ? 24.720 13.535 -9.771 1.00 8.61 15 ILE D CA 1
ATOM 5461 C C . ILE D 1 15 ? 23.471 13.522 -8.893 1.00 9.07 15 ILE D C 1
ATOM 5462 O O . ILE D 1 15 ? 22.697 12.566 -8.873 1.00 8.93 15 ILE D O 1
ATOM 5467 N N . SER D 1 16 ? 23.251 14.593 -8.133 1.00 8.13 16 SER D N 1
ATOM 5468 C CA . SER D 1 16 ? 22.029 14.695 -7.331 1.00 7.99 16 SER D CA 1
ATOM 5469 C C . SER D 1 16 ? 20.743 14.670 -8.194 1.00 8.19 16 SER D C 1
ATOM 5470 O O . SER D 1 16 ? 19.756 14.141 -7.754 1.00 8.88 16 SER D O 1
ATOM 5473 N N . ASP D 1 17 ? 20.787 15.264 -9.377 1.00 9.11 17 ASP D N 1
ATOM 5474 C CA . ASP D 1 17 ? 19.656 15.187 -10.330 1.00 8.61 17 ASP D CA 1
ATOM 5475 C C . ASP D 1 17 ? 19.338 13.734 -10.630 1.00 9.29 17 ASP D C 1
ATOM 5476 O O . ASP D 1 17 ? 18.178 13.356 -10.675 1.00 10.20 17 ASP D O 1
ATOM 5481 N N . GLY D 1 18 ? 20.370 12.949 -10.868 1.00 9.47 18 GLY D N 1
ATOM 5482 C CA . GLY D 1 18 ? 20.208 11.517 -11.134 1.00 9.37 18 GLY D CA 1
ATOM 5483 C C . GLY D 1 18 ? 19.649 10.792 -9.933 1.00 9.88 18 GLY D C 1
ATOM 5484 O O . GLY D 1 18 ? 18.707 10.034 -10.046 1.00 9.90 18 GLY D O 1
ATOM 5485 N N . LEU D 1 19 ? 20.266 10.971 -8.767 1.00 8.95 19 LEU D N 1
ATOM 5486 C CA . LEU D 1 19 ? 19.763 10.289 -7.577 1.00 9.43 19 LEU D CA 1
ATOM 5487 C C . LEU D 1 19 ? 18.328 10.687 -7.205 1.00 9.73 19 LEU D C 1
ATOM 5488 O O . LEU D 1 19 ? 17.536 9.855 -6.855 1.00 10.75 19 LEU D O 1
ATOM 5493 N N . LEU D 1 20 ? 17.994 11.960 -7.328 1.00 9.38 20 LEU D N 1
ATOM 5494 C CA . LEU D 1 20 ? 16.646 12.425 -7.013 1.00 10.09 20 LEU D CA 1
ATOM 5495 C C . LEU D 1 20 ? 15.650 11.852 -8.023 1.00 10.83 20 LEU D C 1
ATOM 5496 O O . LEU D 1 20 ? 14.595 11.339 -7.640 1.00 11.77 20 LEU D O 1
ATOM 5501 N N . ASN D 1 21 ? 15.985 11.943 -9.296 1.00 10.82 21 ASN D N 1
ATOM 5502 C CA . ASN D 1 21 ? 14.985 11.631 -10.323 1.00 11.30 21 ASN D CA 1
ATOM 5503 C C . ASN D 1 21 ? 14.870 10.156 -10.626 1.00 12.14 21 ASN D C 1
ATOM 5504 O O . ASN D 1 21 ? 13.719 9.657 -10.820 1.00 14.16 21 ASN D O 1
ATOM 5509 N N . VAL D 1 22 ? 15.999 9.465 -10.686 1.00 12.63 22 VAL D N 1
ATOM 5510 C CA . VAL D 1 22 ? 15.972 8.033 -11.013 1.00 12.61 22 VAL D CA 1
ATOM 5511 C C . VAL D 1 22 ? 15.561 7.195 -9.806 1.00 13.55 22 VAL D C 1
ATOM 5512 O O . VAL D 1 22 ? 14.761 6.227 -9.935 1.00 12.99 22 VAL D O 1
ATOM 5516 N N . TYR D 1 23 ? 16.045 7.572 -8.621 1.00 11.97 23 TYR D N 1
ATOM 5517 C CA . TYR D 1 23 ? 15.836 6.777 -7.412 1.00 12.12 23 TYR D CA 1
ATOM 5518 C C . TYR D 1 23 ? 14.947 7.401 -6.343 1.00 12.01 23 TYR D C 1
ATOM 5519 O O . TYR D 1 23 ? 14.779 6.814 -5.272 1.00 12.18 23 TYR D O 1
ATOM 5528 N N . ASN D 1 24 ? 14.400 8.597 -6.611 1.00 13.06 24 ASN D N 1
ATOM 5529 C CA . ASN D 1 24 ? 13.490 9.273 -5.666 1.00 13.05 24 ASN D CA 1
ATOM 5530 C C . ASN D 1 24 ? 14.156 9.481 -4.297 1.00 13.21 24 ASN D C 1
ATOM 5531 O O . ASN D 1 24 ? 13.492 9.400 -3.252 1.00 13.49 24 ASN D O 1
ATOM 5536 N N . ILE D 1 25 ? 15.442 9.779 -4.315 1.00 11.12 25 ILE D N 1
ATOM 5537 C CA . ILE D 1 25 ? 16.207 10.048 -3.078 1.00 11.10 25 ILE D CA 1
ATOM 5538 C C . ILE D 1 25 ? 16.048 11.544 -2.819 1.00 10.67 25 ILE D C 1
ATOM 5539 O O . ILE D 1 25 ? 16.603 12.354 -3.556 1.00 10.55 25 ILE D O 1
ATOM 5544 N N . PRO D 1 26 ? 15.253 11.914 -1.807 1.00 10.56 26 PRO D N 1
ATOM 5545 C CA . PRO D 1 26 ? 14.838 13.303 -1.730 1.00 10.43 26 PRO D CA 1
ATOM 5546 C C . PRO D 1 26 ? 15.966 14.298 -1.544 1.00 10.25 26 PRO D C 1
ATOM 5547 O O . PRO D 1 26 ? 15.816 15.439 -1.982 1.00 9.53 26 PRO D O 1
ATOM 5551 N N . THR D 1 27 ? 17.046 13.887 -0.865 1.00 10.05 27 THR D N 1
ATOM 5552 C CA . THR D 1 27 ? 18.215 14.753 -0.660 1.00 9.81 27 THR D CA 1
ATOM 5553 C C . THR D 1 27 ? 19.233 14.642 -1.783 1.00 9.31 27 THR D C 1
ATOM 5554 O O . THR D 1 27 ? 20.266 15.315 -1.724 1.00 9.30 27 THR D O 1
ATOM 5558 N N . GLY D 1 28 ? 18.985 13.777 -2.772 1.00 9.17 28 GLY D N 1
ATOM 5559 C CA . GLY D 1 28 ? 19.947 13.609 -3.865 1.00 8.96 28 GLY D CA 1
ATOM 5560 C C . GLY D 1 28 ? 21.338 13.197 -3.405 1.00 8.22 28 GLY D C 1
ATOM 5561 O O . GLY D 1 28 ? 22.311 13.485 -4.100 1.00 9.48 28 GLY D O 1
ATOM 5562 N N . GLY D 1 29 ? 21.439 12.445 -2.304 1.00 8.42 29 GLY D N 1
ATOM 5563 C CA . GLY D 1 29 ? 22.739 11.968 -1.831 1.00 8.46 29 GLY D CA 1
ATOM 5564 C C . GLY D 1 29 ? 23.661 13.019 -1.263 1.00 8.27 29 GLY D C 1
ATOM 5565 O O . GLY D 1 29 ? 24.857 12.777 -1.102 1.00 9.32 29 GLY D O 1
ATOM 5566 N N . TYR D 1 30 ? 23.120 14.211 -0.994 1.00 8.29 30 TYR D N 1
ATOM 5567 C CA . TYR D 1 30 ? 23.961 15.299 -0.528 1.00 8.38 30 TYR D CA 1
ATOM 5568 C C . TYR D 1 30 ? 24.362 15.198 0.919 1.00 9.16 30 TYR D C 1
ATOM 5569 O O . TYR D 1 30 ? 23.564 14.879 1.797 1.00 7.29 30 TYR D O 1
ATOM 5578 N N . PHE D 1 31 ? 25.636 15.507 1.170 1.00 9.34 31 PHE D N 1
ATOM 5579 C CA . PHE D 1 31 ? 26.146 15.547 2.536 1.00 9.01 31 PHE D CA 1
ATOM 5580 C C . PHE D 1 31 ? 26.537 16.984 2.789 1.00 7.79 31 PHE D C 1
ATOM 5581 O O . PHE D 1 31 ? 27.536 17.445 2.234 1.00 9.45 31 PHE D O 1
ATOM 5589 N N . PRO D 1 32 ? 25.703 17.709 3.558 1.00 7.29 32 PRO D N 1
ATOM 5590 C CA . PRO D 1 32 ? 25.860 19.165 3.565 1.00 7.64 32 PRO D CA 1
ATOM 5591 C C . PRO D 1 32 ? 26.946 19.749 4.455 1.00 7.90 32 PRO D C 1
ATOM 5592 O O . PRO D 1 32 ? 27.415 19.096 5.355 1.00 8.71 32 PRO D O 1
ATOM 5596 N N . ASN D 1 33 ? 27.282 21.013 4.176 1.00 7.97 33 ASN D N 1
ATOM 5597 C CA . ASN D 1 33 ? 28.003 21.912 5.091 1.00 9.13 33 ASN D CA 1
ATOM 5598 C C . ASN D 1 33 ? 29.497 21.691 5.122 1.00 9.27 33 ASN D C 1
ATOM 5599 O O . ASN D 1 33 ? 30.182 22.171 6.021 1.00 10.56 33 ASN D O 1
ATOM 5604 N N . LEU D 1 34 ? 30.031 20.982 4.131 1.00 9.92 34 LEU D N 1
ATOM 5605 C CA . LEU D 1 34 ? 31.465 20.829 3.999 1.00 10.92 34 LEU D CA 1
ATOM 5606 C C . LEU D 1 34 ? 32.028 21.966 3.132 1.00 12.69 34 LEU D C 1
ATOM 5607 O O . LEU D 1 34 ? 31.355 22.475 2.211 1.00 15.76 34 LEU D O 1
ATOM 5612 N N . THR D 1 35 ? 33.239 22.397 3.460 1.00 12.33 35 THR D N 1
ATOM 5613 C CA . THR D 1 35 ? 33.924 23.417 2.698 1.00 12.05 35 THR D CA 1
ATOM 5614 C C . THR D 1 35 ? 35.169 22.820 2.039 1.00 11.96 35 THR D C 1
ATOM 5615 O O . THR D 1 35 ? 35.880 22.047 2.689 1.00 10.82 35 THR D O 1
ATOM 5619 N N . ALA D 1 36 ? 35.459 23.250 0.808 1.00 12.28 36 ALA D N 1
ATOM 5620 C CA . ALA D 1 36 ? 36.673 22.870 0.095 1.00 14.01 36 ALA D CA 1
ATOM 5621 C C . ALA D 1 36 ? 37.810 23.741 0.629 1.00 15.91 36 ALA D C 1
ATOM 5622 O O . ALA D 1 36 ? 38.132 24.808 0.067 1.00 17.37 36 ALA D O 1
ATOM 5624 N N . ILE D 1 37 ? 38.407 23.303 1.721 1.00 15.87 37 ILE D N 1
ATOM 5625 C CA . ILE D 1 37 ? 39.456 24.069 2.377 1.00 16.90 37 ILE D CA 1
ATOM 5626 C C . ILE D 1 37 ? 40.659 24.034 1.439 1.00 17.58 37 ILE D C 1
ATOM 5627 O O . ILE D 1 37 ? 41.319 25.036 1.246 1.00 17.84 37 ILE D O 1
ATOM 5632 N N . SER D 1 38 ? 40.936 22.869 0.856 1.00 18.01 38 SER D N 1
ATOM 5633 C CA . SER D 1 38 ? 41.976 22.739 -0.165 1.00 18.69 38 SER D CA 1
ATOM 5634 C C . SER D 1 38 ? 41.256 22.325 -1.441 1.00 19.91 38 SER D C 1
ATOM 5635 O O . SER D 1 38 ? 40.856 21.169 -1.597 1.00 17.56 38 SER D O 1
ATOM 5638 N N . PRO D 1 39 ? 40.972 23.287 -2.324 1.00 22.81 39 PRO D N 1
ATOM 5639 C CA . PRO D 1 39 ? 40.090 22.970 -3.437 1.00 24.24 39 PRO D CA 1
ATOM 5640 C C . PRO D 1 39 ? 40.748 22.080 -4.496 1.00 26.12 39 PRO D C 1
ATOM 5641 O O . PRO D 1 39 ? 41.977 22.062 -4.599 1.00 27.36 39 PRO D O 1
ATOM 5645 N N . PRO D 1 40 ? 39.932 21.335 -5.243 1.00 27.20 40 PRO D N 1
ATOM 5646 C CA . PRO D 1 40 ? 40.402 20.567 -6.387 1.00 29.01 40 PRO D CA 1
ATOM 5647 C C . PRO D 1 40 ? 41.058 21.503 -7.396 1.00 30.93 40 PRO D C 1
ATOM 5648 O O . PRO D 1 40 ? 40.573 22.619 -7.576 1.00 31.47 40 PRO D O 1
ATOM 5652 N N . GLN D 1 41 ? 42.147 21.060 -8.027 1.00 32.97 41 GLN D N 1
ATOM 5653 C CA . GLN D 1 41 ? 42.724 21.790 -9.155 1.00 34.59 41 GLN D CA 1
ATOM 5654 C C . GLN D 1 41 ? 41.718 21.824 -10.296 1.00 34.79 41 GLN D C 1
ATOM 5655 O O . GLN D 1 41 ? 41.467 22.882 -10.866 1.00 35.91 41 GLN D O 1
ATOM 5661 N N . ASN D 1 42 ? 41.160 20.655 -10.604 1.00 34.66 42 ASN D N 1
ATOM 5662 C CA . ASN D 1 42 ? 40.150 20.486 -11.648 1.00 34.33 42 ASN D CA 1
ATOM 5663 C C . ASN D 1 42 ? 38.787 20.901 -11.101 1.00 33.74 42 ASN D C 1
ATOM 5664 O O . ASN D 1 42 ? 38.704 21.379 -9.983 1.00 33.95 42 ASN D O 1
ATOM 5669 N N . SER D 1 43 ? 37.713 20.719 -11.856 1.00 32.47 43 SER D N 1
ATOM 5670 C CA . SER D 1 43 ? 36.412 21.166 -11.355 1.00 31.85 43 SER D CA 1
ATOM 5671 C C . SER D 1 43 ? 35.972 20.346 -10.139 1.00 30.81 43 SER D C 1
ATOM 5672 O O . SER D 1 43 ? 35.467 20.908 -9.143 1.00 32.79 43 SER D O 1
ATOM 5675 N N . SER D 1 44 ? 36.166 19.034 -10.201 1.00 27.00 44 SER D N 1
ATOM 5676 C CA . SER D 1 44 ? 35.607 18.164 -9.164 1.00 25.72 44 SER D CA 1
ATOM 5677 C C . SER D 1 44 ? 36.576 17.066 -8.821 1.00 22.87 44 SER D C 1
ATOM 5678 O O . SER D 1 44 ? 37.547 16.820 -9.560 1.00 22.45 44 SER D O 1
ATOM 5681 N N . ILE D 1 45 ? 36.341 16.431 -7.683 1.00 18.91 45 ILE D N 1
ATOM 5682 C CA . ILE D 1 45 ? 37.032 15.172 -7.400 1.00 17.45 45 ILE D CA 1
ATOM 5683 C C . ILE D 1 45 ? 35.995 14.076 -7.278 1.00 15.94 45 ILE D C 1
ATOM 5684 O O . ILE D 1 45 ? 34.887 14.296 -6.846 1.00 13.35 45 ILE D O 1
ATOM 5689 N N . VAL D 1 46 ? 36.376 12.866 -7.675 1.00 15.53 46 VAL D N 1
ATOM 5690 C CA . VAL D 1 46 ? 35.539 11.713 -7.517 1.00 15.34 46 VAL D CA 1
ATOM 5691 C C . VAL D 1 46 ? 36.424 10.526 -7.172 1.00 15.37 46 VAL D C 1
ATOM 5692 O O . VAL D 1 46 ? 37.567 10.453 -7.641 1.00 16.80 46 VAL D O 1
ATOM 5696 N N . GLY D 1 47 ? 35.919 9.623 -6.364 1.00 13.40 47 GLY D N 1
ATOM 5697 C CA . GLY D 1 47 ? 36.661 8.412 -6.033 1.00 13.14 47 GLY D CA 1
ATOM 5698 C C . GLY D 1 47 ? 35.782 7.442 -5.263 1.00 12.26 47 GLY D C 1
ATOM 5699 O O . GLY D 1 47 ? 34.701 7.783 -4.841 1.00 12.24 47 GLY D O 1
ATOM 5700 N N . THR D 1 48 ? 36.241 6.208 -5.067 1.00 12.43 48 THR D N 1
ATOM 5701 C CA . THR D 1 48 ? 35.538 5.286 -4.222 1.00 12.57 48 THR D CA 1
ATOM 5702 C C . THR D 1 48 ? 35.893 5.508 -2.762 1.00 11.18 48 THR D C 1
ATOM 5703 O O . THR D 1 48 ? 37.054 5.746 -2.428 1.00 11.56 48 THR D O 1
ATOM 5707 N N . ALA D 1 49 ? 34.891 5.409 -1.889 1.00 10.90 49 ALA D N 1
ATOM 5708 C CA . ALA D 1 49 ? 35.072 5.744 -0.471 1.00 10.36 49 ALA D CA 1
ATOM 5709 C C . ALA D 1 49 ? 35.957 4.737 0.248 1.00 10.19 49 ALA D C 1
ATOM 5710 O O . ALA D 1 49 ? 35.694 3.541 0.215 1.00 11.68 49 ALA D O 1
ATOM 5712 N N . TYR D 1 50 ? 37.018 5.250 0.861 1.00 10.03 50 TYR D N 1
ATOM 5713 C CA . TYR D 1 50 ? 37.819 4.558 1.848 1.00 9.56 50 TYR D CA 1
ATOM 5714 C C . TYR D 1 50 ? 37.512 5.224 3.190 1.00 8.60 50 TYR D C 1
ATOM 5715 O O . TYR D 1 50 ? 37.905 6.343 3.456 1.00 9.98 50 TYR D O 1
ATOM 5724 N N . THR D 1 51 ? 36.721 4.531 4.016 1.00 8.76 51 THR D N 1
ATOM 5725 C CA . THR D 1 51 ? 36.099 5.144 5.174 1.00 8.21 51 THR D CA 1
ATOM 5726 C C . THR D 1 51 ? 36.958 4.920 6.418 1.00 8.55 51 THR D C 1
ATOM 5727 O O . THR D 1 51 ? 37.592 3.877 6.575 1.00 8.41 51 THR D O 1
ATOM 5731 N N . VAL D 1 52 ? 36.950 5.910 7.295 1.00 8.92 52 VAL D N 1
ATOM 5732 C CA . VAL D 1 52 ? 37.671 5.865 8.567 1.00 8.92 52 VAL D CA 1
ATOM 5733 C C . VAL D 1 52 ? 36.753 6.398 9.674 1.00 9.72 52 VAL D C 1
ATOM 5734 O O . VAL D 1 52 ? 36.349 7.553 9.617 1.00 9.30 52 VAL D O 1
ATOM 5738 N N . LEU D 1 53 ? 36.439 5.568 10.658 1.00 9.39 53 LEU D N 1
ATOM 5739 C CA . LEU D 1 53 ? 35.624 5.971 11.820 1.00 9.40 53 LEU D CA 1
ATOM 5740 C C . LEU D 1 53 ? 36.519 6.322 12.998 1.00 9.43 53 LEU D C 1
ATOM 5741 O O . LEU D 1 53 ? 37.415 5.544 13.366 1.00 9.37 53 LEU D O 1
ATOM 5746 N N . PHE D 1 54 ? 36.207 7.455 13.638 1.00 9.79 54 PHE D N 1
ATOM 5747 C CA . PHE D 1 54 ? 36.916 7.884 14.831 1.00 9.64 54 PHE D CA 1
ATOM 5748 C C . PHE D 1 54 ? 35.960 7.810 16.043 1.00 10.39 54 PHE D C 1
ATOM 5749 O O . PHE D 1 54 ? 34.769 8.090 15.920 1.00 10.90 54 PHE D O 1
ATOM 5757 N N . ALA D 1 55 ? 36.520 7.438 17.190 1.00 9.10 55 ALA D N 1
ATOM 5758 C CA . ALA D 1 55 ? 35.758 7.363 18.436 1.00 8.41 55 ALA D CA 1
ATOM 5759 C C . ALA D 1 55 ? 36.551 8.040 19.572 1.00 9.99 55 ALA D C 1
ATOM 5760 O O . ALA D 1 55 ? 37.732 8.318 19.436 1.00 9.25 55 ALA D O 1
ATOM 5762 N N . PRO D 1 56 ? 35.900 8.291 20.710 1.00 9.94 56 PRO D N 1
ATOM 5763 C CA . PRO D 1 56 ? 36.644 8.799 21.863 1.00 10.67 56 PRO D CA 1
ATOM 5764 C C . PRO D 1 56 ? 37.794 7.919 22.259 1.00 11.32 56 PRO D C 1
ATOM 5765 O O . PRO D 1 56 ? 37.741 6.716 22.083 1.00 11.43 56 PRO D O 1
ATOM 5769 N N . ILE D 1 57 ? 38.844 8.496 22.821 1.00 12.88 57 ILE D N 1
ATOM 5770 C CA . ILE D 1 57 ? 40.021 7.697 23.128 1.00 13.11 57 ILE D CA 1
ATOM 5771 C C . ILE D 1 57 ? 39.751 6.622 24.158 1.00 13.33 57 ILE D C 1
ATOM 5772 O O . ILE D 1 57 ? 40.443 5.621 24.169 1.00 14.70 57 ILE D O 1
ATOM 5777 N N . ASP D 1 58 ? 38.756 6.832 25.005 1.00 13.55 58 ASP D N 1
ATOM 5778 C CA . ASP D 1 58 ? 38.382 5.846 26.008 1.00 14.84 58 ASP D CA 1
ATOM 5779 C C . ASP D 1 58 ? 37.561 4.668 25.464 1.00 15.22 58 ASP D C 1
ATOM 5780 O O . ASP D 1 58 ? 37.282 3.705 26.202 1.00 15.34 58 ASP D O 1
ATOM 5785 N N . ASP D 1 59 ? 37.202 4.715 24.181 1.00 13.20 59 ASP D N 1
ATOM 5786 C CA . ASP D 1 59 ? 36.505 3.615 23.530 1.00 13.35 59 ASP D CA 1
ATOM 5787 C C . ASP D 1 59 ? 37.348 2.350 23.580 1.00 12.94 59 ASP D C 1
ATOM 5788 O O . ASP D 1 59 ? 38.581 2.415 23.523 1.00 13.01 59 ASP D O 1
ATOM 5793 N N . PRO D 1 60 ? 36.694 1.169 23.729 1.00 12.81 60 PRO D N 1
ATOM 5794 C CA . PRO D 1 60 ? 37.449 -0.055 23.846 1.00 12.36 60 PRO D CA 1
ATOM 5795 C C . PRO D 1 60 ? 38.146 -0.562 22.581 1.00 11.60 60 PRO D C 1
ATOM 5796 O O . PRO D 1 60 ? 39.012 -1.448 22.667 1.00 13.38 60 PRO D O 1
ATOM 5800 N N . ARG D 1 61 ? 37.774 -0.038 21.418 1.00 10.34 61 ARG D N 1
ATOM 5801 C CA . ARG D 1 61 ? 38.390 -0.450 20.182 1.00 10.99 61 ARG D CA 1
ATOM 5802 C C . ARG D 1 61 ? 39.767 0.162 20.100 1.00 10.69 61 ARG D C 1
ATOM 5803 O O . ARG D 1 61 ? 39.924 1.363 20.412 1.00 11.56 61 ARG D O 1
ATOM 5811 N N . PRO D 1 62 ? 40.762 -0.605 19.600 1.00 10.04 62 PRO D N 1
ATOM 5812 C CA . PRO D 1 62 ? 42.112 -0.064 19.468 1.00 10.93 62 PRO D CA 1
ATOM 5813 C C . PRO D 1 62 ? 42.272 0.970 18.360 1.00 11.25 62 PRO D C 1
ATOM 5814 O O . PRO D 1 62 ? 41.594 0.875 17.337 1.00 9.74 62 PRO D O 1
ATOM 5818 N N . ALA D 1 63 ? 43.150 1.953 18.580 1.00 11.36 63 ALA D N 1
ATOM 5819 C CA . ALA D 1 63 ? 43.537 2.875 17.498 1.00 11.53 63 ALA D CA 1
ATOM 5820 C C . ALA D 1 63 ? 44.109 2.092 16.313 1.00 11.83 63 ALA D C 1
ATOM 5821 O O . ALA D 1 63 ? 44.855 1.107 16.510 1.00 11.41 63 ALA D O 1
ATOM 5823 N N . VAL D 1 64 ? 43.743 2.499 15.093 1.00 10.41 64 VAL D N 1
ATOM 5824 C CA . VAL D 1 64 ? 44.234 1.871 13.874 1.00 11.18 64 VAL D CA 1
ATOM 5825 C C . VAL D 1 64 ? 45.023 2.849 13.012 1.00 11.47 64 VAL D C 1
ATOM 5826 O O . VAL D 1 64 ? 44.852 4.072 13.112 1.00 11.14 64 VAL D O 1
ATOM 5830 N N . ASN D 1 65 ? 45.879 2.282 12.165 1.00 10.94 65 ASN D N 1
ATOM 5831 C CA . ASN D 1 65 ? 46.617 3.032 11.169 1.00 10.41 65 ASN D CA 1
ATOM 5832 C C . ASN D 1 65 ? 45.801 3.009 9.916 1.00 10.96 65 ASN D C 1
ATOM 5833 O O . ASN D 1 65 ? 45.745 1.969 9.224 1.00 11.74 65 ASN D O 1
ATOM 5838 N N . TYR D 1 66 ? 45.119 4.110 9.619 1.00 10.87 66 TYR D N 1
ATOM 5839 C CA . TYR D 1 66 ? 44.294 4.170 8.399 1.00 10.56 66 TYR D CA 1
ATOM 5840 C C . TYR D 1 66 ? 45.076 4.699 7.188 1.00 10.81 66 TYR D C 1
ATOM 5841 O O . TYR D 1 66 ? 44.801 4.337 6.054 1.00 10.67 66 TYR D O 1
ATOM 5850 N N . ILE D 1 67 ? 46.082 5.525 7.435 1.00 9.96 67 ILE D N 1
ATOM 5851 C CA . ILE D 1 67 ? 46.616 6.343 6.351 1.00 10.79 67 ILE D CA 1
ATOM 5852 C C . ILE D 1 67 ? 47.519 5.530 5.449 1.00 10.60 67 ILE D C 1
ATOM 5853 O O . ILE D 1 67 ? 47.569 5.763 4.250 1.00 11.15 67 ILE D O 1
ATOM 5858 N N . ASP D 1 68 ? 48.195 4.535 6.012 1.00 10.66 68 ASP D N 1
ATOM 5859 C CA . ASP D 1 68 ? 49.201 3.812 5.216 1.00 11.24 68 ASP D CA 1
ATOM 5860 C C . ASP D 1 68 ? 48.617 2.829 4.221 1.00 10.98 68 ASP D C 1
ATOM 5861 O O . ASP D 1 68 ? 49.365 2.343 3.360 1.00 11.21 68 ASP D O 1
ATOM 5866 N N . SER D 1 69 ? 47.297 2.616 4.299 1.00 11.31 69 SER D N 1
ATOM 5867 C CA . SER D 1 69 ? 46.547 1.745 3.407 1.00 11.86 69 SER D CA 1
ATOM 5868 C C . SER D 1 69 ? 45.531 2.469 2.523 1.00 11.47 69 SER D C 1
ATOM 5869 O O . SER D 1 69 ? 44.685 1.841 1.910 1.00 11.90 69 SER D O 1
ATOM 5872 N N . VAL D 1 70 ? 45.632 3.794 2.417 1.00 11.20 70 VAL D N 1
ATOM 5873 C CA . VAL D 1 70 ? 44.779 4.546 1.506 1.00 11.68 70 VAL D CA 1
ATOM 5874 C C . VAL D 1 70 ? 44.964 4.067 0.071 1.00 11.96 70 VAL D C 1
ATOM 5875 O O . VAL D 1 70 ? 46.114 4.017 -0.427 1.00 12.65 70 VAL D O 1
ATOM 5879 N N . PRO D 1 71 ? 43.862 3.651 -0.591 1.00 12.32 71 PRO D N 1
ATOM 5880 C CA . PRO D 1 71 ? 43.997 3.171 -1.962 1.00 13.18 71 PRO D CA 1
ATOM 5881 C C . PRO D 1 71 ? 44.116 4.234 -3.042 1.00 13.33 71 PRO D C 1
ATOM 5882 O O . PRO D 1 71 ? 43.622 5.364 -2.896 1.00 12.23 71 PRO D O 1
ATOM 5886 N N . PRO D 1 72 ? 44.755 3.879 -4.171 1.00 12.87 72 PRO D N 1
ATOM 5887 C CA . PRO D 1 72 ? 44.748 4.833 -5.251 1.00 12.85 72 PRO D CA 1
ATOM 5888 C C . PRO D 1 72 ? 43.345 5.047 -5.768 1.00 12.34 72 PRO D C 1
ATOM 5889 O O . PRO D 1 72 ? 42.535 4.156 -5.719 1.00 12.45 72 PRO D O 1
ATOM 5893 N N . ASN D 1 73 ? 43.075 6.275 -6.216 1.00 12.99 73 ASN D N 1
ATOM 5894 C CA . ASN D 1 73 ? 41.779 6.669 -6.793 1.00 13.24 73 ASN D CA 1
ATOM 5895 C C . ASN D 1 73 ? 40.638 6.630 -5.775 1.00 12.41 73 ASN D C 1
ATOM 5896 O O . ASN D 1 73 ? 39.466 6.704 -6.159 1.00 13.34 73 ASN D O 1
ATOM 5901 N N . SER D 1 74 ? 40.988 6.583 -4.492 1.00 11.05 74 SER D N 1
ATOM 5902 C CA . SER D 1 74 ? 40.008 6.684 -3.401 1.00 10.57 74 SER D CA 1
ATOM 5903 C C . SER D 1 74 ? 39.635 8.133 -3.119 1.00 11.13 74 SER D C 1
ATOM 5904 O O . SER D 1 74 ? 40.339 9.037 -3.492 1.00 12.00 74 SER D O 1
ATOM 5907 N N . ILE D 1 75 ? 38.519 8.307 -2.436 1.00 10.26 75 ILE D N 1
ATOM 5908 C CA . ILE D 1 75 ? 38.308 9.476 -1.582 1.00 11.25 75 ILE D CA 1
ATOM 5909 C C . ILE D 1 75 ? 38.394 8.940 -0.171 1.00 10.57 75 ILE D C 1
ATOM 5910 O O . ILE D 1 75 ? 37.655 8.028 0.197 1.00 10.77 75 ILE D O 1
ATOM 5915 N N . LEU D 1 76 ? 39.357 9.456 0.584 1.00 10.16 76 LEU D N 1
ATOM 5916 C CA . LEU D 1 76 ? 39.509 9.122 2.009 1.00 10.07 76 LEU D CA 1
ATOM 5917 C C . LEU D 1 76 ? 38.426 9.869 2.762 1.00 9.97 76 LEU D C 1
ATOM 5918 O O . LEU D 1 76 ? 38.368 11.095 2.663 1.00 9.64 76 LEU D O 1
ATOM 5923 N N . VAL D 1 77 ? 37.590 9.159 3.503 1.00 8.72 77 VAL D N 1
ATOM 5924 C CA . VAL D 1 77 ? 36.427 9.781 4.177 1.00 9.93 77 VAL D CA 1
ATOM 5925 C C . VAL D 1 77 ? 36.529 9.501 5.679 1.00 9.70 77 VAL D C 1
ATOM 5926 O O . VAL D 1 77 ? 36.563 8.350 6.097 1.00 9.14 77 VAL D O 1
ATOM 5930 N N . LEU D 1 78 ? 36.627 10.572 6.476 1.00 9.09 78 LEU D N 1
ATOM 5931 C CA . LEU D 1 78 ? 36.778 10.459 7.936 1.00 9.53 78 LEU D CA 1
ATOM 5932 C C . LEU D 1 78 ? 35.508 10.994 8.620 1.00 10.05 78 LEU D C 1
ATOM 5933 O O . LEU D 1 78 ? 34.970 12.041 8.224 1.00 8.78 78 LEU D O 1
ATOM 5938 N N . ALA D 1 79 ? 35.036 10.276 9.625 1.00 9.45 79 ALA D N 1
ATOM 5939 C CA . ALA D 1 79 ? 33.913 10.734 10.441 1.00 9.51 79 ALA D CA 1
ATOM 5940 C C . ALA D 1 79 ? 34.059 10.288 11.878 1.00 10.31 79 ALA D C 1
ATOM 5941 O O . ALA D 1 79 ? 34.752 9.315 12.182 1.00 10.80 79 ALA D O 1
ATOM 5943 N N . LEU D 1 80 ? 33.396 11.020 12.752 1.00 9.79 80 LEU D N 1
ATOM 5944 C CA . LEU D 1 80 ? 33.247 10.704 14.155 1.00 11.33 80 LEU D CA 1
ATOM 5945 C C . LEU D 1 80 ? 32.023 9.861 14.393 1.00 10.86 80 LEU D C 1
ATOM 5946 O O . LEU D 1 80 ? 31.063 9.863 13.613 1.00 11.46 80 LEU D O 1
ATOM 5951 N N . GLU D 1 81 ? 32.003 9.145 15.506 1.00 10.95 81 GLU D N 1
ATOM 5952 C CA . GLU D 1 81 ? 30.759 8.564 15.988 1.00 13.00 81 GLU D CA 1
ATOM 5953 C C . GLU D 1 81 ? 29.686 9.627 16.133 1.00 13.01 81 GLU D C 1
ATOM 5954 O O . GLU D 1 81 ? 29.982 10.758 16.503 1.00 13.07 81 GLU D O 1
ATOM 5960 N N . PRO D 1 82 ? 28.429 9.289 15.807 1.00 13.60 82 PRO D N 1
ATOM 5961 C CA . PRO D 1 82 ? 27.374 10.324 15.838 1.00 14.00 82 PRO D CA 1
ATOM 5962 C C . PRO D 1 82 ? 27.187 11.102 17.146 1.00 13.85 82 PRO D C 1
ATOM 5963 O O . PRO D 1 82 ? 26.737 12.262 17.104 1.00 12.72 82 PRO D O 1
ATOM 5967 N N . HIS D 1 83 ? 27.523 10.525 18.303 1.00 13.92 83 HIS D N 1
ATOM 5968 C CA . HIS D 1 83 ? 27.322 11.282 19.544 1.00 14.25 83 HIS D CA 1
ATOM 5969 C C . HIS D 1 83 ? 28.279 12.455 19.649 1.00 13.15 83 HIS D C 1
ATOM 5970 O O . HIS D 1 83 ? 28.066 13.365 20.466 1.00 13.92 83 HIS D O 1
ATOM 5977 N N . LEU D 1 84 ? 29.313 12.485 18.802 1.00 12.16 84 LEU D N 1
ATOM 5978 C CA . LEU D 1 84 ? 30.231 13.615 18.764 1.00 12.94 84 LEU D CA 1
ATOM 5979 C C . LEU D 1 84 ? 29.871 14.646 17.684 1.00 11.12 84 LEU D C 1
ATOM 5980 O O . LEU D 1 84 ? 30.657 15.566 17.419 1.00 12.57 84 LEU D O 1
ATOM 5985 N N . GLN D 1 85 ? 28.744 14.424 17.009 1.00 10.54 85 GLN D N 1
ATOM 5986 C CA . GLN D 1 85 ? 28.257 15.281 15.951 1.00 11.49 85 GLN D CA 1
ATOM 5987 C C . GLN D 1 85 ? 27.111 16.173 16.416 1.00 11.74 85 GLN D C 1
ATOM 5988 O O . GLN D 1 85 ? 26.482 15.913 17.432 1.00 11.98 85 GLN D O 1
ATOM 5994 N N . SER D 1 86 ? 26.817 17.203 15.631 1.00 12.04 86 SER D N 1
ATOM 5995 C CA . SER D 1 86 ? 25.782 18.164 15.936 1.00 12.40 86 SER D CA 1
ATOM 5996 C C . SER D 1 86 ? 25.056 18.536 14.653 1.00 11.42 86 SER D C 1
ATOM 5997 O O . SER D 1 86 ? 25.677 18.591 13.611 1.00 11.17 86 SER D O 1
ATOM 6000 N N . GLN D 1 87 ? 23.774 18.893 14.774 1.00 11.71 87 GLN D N 1
ATOM 6001 C CA . GLN D 1 87 ? 22.968 19.374 13.650 1.00 12.28 87 GLN D CA 1
ATOM 6002 C C . GLN D 1 87 ? 23.261 20.826 13.248 1.00 11.79 87 GLN D C 1
ATOM 6003 O O . GLN D 1 87 ? 22.819 21.274 12.204 1.00 13.42 87 GLN D O 1
ATOM 6009 N N . PHE D 1 88 ? 23.912 21.583 14.114 1.00 11.48 88 PHE D N 1
ATOM 6010 C CA . PHE D 1 88 ? 24.240 22.990 13.862 1.00 11.74 88 PHE D CA 1
ATOM 6011 C C . PHE D 1 88 ? 25.748 23.178 13.804 1.00 10.60 88 PHE D C 1
ATOM 6012 O O . PHE D 1 88 ? 26.509 22.429 14.440 1.00 10.64 88 PHE D O 1
ATOM 6020 N N . HIS D 1 89 ? 26.189 24.219 13.103 1.00 9.96 89 HIS D N 1
ATOM 6021 C CA . HIS D 1 89 ? 27.601 24.504 12.941 1.00 10.05 89 HIS D CA 1
ATOM 6022 C C . HIS D 1 89 ? 28.177 24.729 14.337 1.00 10.01 89 HIS D C 1
ATOM 6023 O O . HIS D 1 89 ? 27.555 25.434 15.141 1.00 10.15 89 HIS D O 1
ATOM 6030 N N . PRO D 1 90 ? 29.375 24.171 14.621 1.00 10.16 90 PRO D N 1
ATOM 6031 C CA . PRO D 1 90 ? 30.367 23.603 13.716 1.00 9.36 90 PRO D CA 1
ATOM 6032 C C . PRO D 1 90 ? 30.214 22.123 13.317 1.00 9.47 90 PRO D C 1
ATOM 6033 O O . PRO D 1 90 ? 31.088 21.610 12.638 1.00 10.18 90 PRO D O 1
ATOM 6037 N N . PHE D 1 91 ? 29.118 21.497 13.729 1.00 8.74 91 PHE D N 1
ATOM 6038 C CA . PHE D 1 91 ? 28.697 20.133 13.299 1.00 9.29 91 PHE D CA 1
ATOM 6039 C C . PHE D 1 91 ? 29.400 18.997 13.990 1.00 10.02 91 PHE D C 1
ATOM 6040 O O . PHE D 1 91 ? 29.019 17.830 13.794 1.00 10.43 91 PHE D O 1
ATOM 6048 N N . ILE D 1 92 ? 30.411 19.311 14.791 1.00 9.89 92 ILE D N 1
ATOM 6049 C CA . ILE D 1 92 ? 31.049 18.339 15.670 1.00 10.50 92 ILE D CA 1
ATOM 6050 C C . ILE D 1 92 ? 31.308 19.055 16.999 1.00 10.97 92 ILE D C 1
ATOM 6051 O O . ILE D 1 92 ? 31.388 20.309 17.050 1.00 10.55 92 ILE D O 1
ATOM 6056 N N . LYS D 1 93 ? 31.499 18.271 18.047 1.00 11.51 93 LYS D N 1
ATOM 6057 C CA . LYS D 1 93 ? 31.572 18.783 19.411 1.00 13.37 93 LYS D CA 1
ATOM 6058 C C . LYS D 1 93 ? 32.988 18.875 19.912 1.00 13.91 93 LYS D C 1
ATOM 6059 O O . LYS D 1 93 ? 33.180 19.138 21.098 1.00 17.73 93 LYS D O 1
ATOM 6065 N N . ILE D 1 94 ? 33.969 18.535 19.085 1.00 12.40 94 ILE D N 1
ATOM 6066 C CA . ILE D 1 94 ? 35.372 18.707 19.460 1.00 11.08 94 ILE D CA 1
ATOM 6067 C C . ILE D 1 94 ? 35.985 19.880 18.710 1.00 10.37 94 ILE D C 1
ATOM 6068 O O . ILE D 1 94 ? 35.592 20.164 17.585 1.00 10.42 94 ILE D O 1
ATOM 6073 N N . THR D 1 95 ? 36.958 20.550 19.335 1.00 8.68 95 THR D N 1
ATOM 6074 C CA . THR D 1 95 ? 37.663 21.678 18.670 1.00 9.12 95 THR D CA 1
ATOM 6075 C C . THR D 1 95 ? 38.961 21.238 18.003 1.00 9.25 95 THR D C 1
ATOM 6076 O O . THR D 1 95 ? 39.521 21.927 17.141 1.00 9.61 95 THR D O 1
ATOM 6080 N N . GLN D 1 96 ? 39.468 20.084 18.422 1.00 9.07 96 GLN D N 1
ATOM 6081 C CA . GLN D 1 96 ? 40.640 19.489 17.791 1.00 9.43 96 GLN D CA 1
ATOM 6082 C C . GLN D 1 96 ? 40.459 19.063 16.340 1.00 9.58 96 GLN D C 1
ATOM 6083 O O . GLN D 1 96 ? 39.372 18.683 15.920 1.00 9.80 96 GLN D O 1
ATOM 6089 N N . ALA D 1 97 ? 41.553 19.105 15.585 1.00 10.51 97 ALA D N 1
ATOM 6090 C CA . ALA D 1 97 ? 41.558 18.575 14.239 1.00 10.81 97 ALA D CA 1
ATOM 6091 C C . ALA D 1 97 ? 41.722 17.068 14.310 1.00 11.03 97 ALA D C 1
ATOM 6092 O O . ALA D 1 97 ? 42.216 16.518 15.307 1.00 12.36 97 ALA D O 1
ATOM 6094 N N . MET D 1 98 ? 41.331 16.409 13.242 1.00 11.21 98 MET D N 1
ATOM 6095 C CA . MET D 1 98 ? 41.456 14.951 13.156 1.00 11.59 98 MET D CA 1
ATOM 6096 C C . MET D 1 98 ? 42.325 14.501 12.010 1.00 11.21 98 MET D C 1
ATOM 6097 O O . MET D 1 98 ? 42.477 13.302 11.829 1.00 11.52 98 MET D O 1
ATOM 6102 N N . TYR D 1 99 ? 42.924 15.436 11.278 1.00 10.83 99 TYR D N 1
ATOM 6103 C CA . TYR D 1 99 ? 43.634 15.153 10.034 1.00 10.25 99 TYR D CA 1
ATOM 6104 C C . TYR D 1 99 ? 44.488 16.353 9.680 1.00 11.38 99 TYR D C 1
ATOM 6105 O O . TYR D 1 99 ? 43.991 17.462 9.640 1.00 10.73 99 TYR D O 1
ATOM 6114 N N . GLY D 1 100 ? 45.763 16.126 9.375 1.00 12.13 100 GLY D N 1
ATOM 6115 C CA . GLY D 1 100 ? 46.684 17.224 9.054 1.00 11.86 100 GLY D CA 1
ATOM 6116 C C . GLY D 1 100 ? 47.534 16.962 7.830 1.00 11.96 100 GLY D C 1
ATOM 6117 O O . GLY D 1 100 ? 47.260 16.078 7.019 1.00 12.28 100 GLY D O 1
ATOM 6118 N N . GLY D 1 101 ? 48.541 17.799 7.665 1.00 11.66 101 GLY D N 1
ATOM 6119 C CA . GLY D 1 101 ? 49.330 17.853 6.448 1.00 11.32 101 GLY D CA 1
ATOM 6120 C C . GLY D 1 101 ? 50.115 16.580 6.143 1.00 11.19 101 GLY D C 1
ATOM 6121 O O . GLY D 1 101 ? 50.272 16.205 4.975 1.00 11.93 101 GLY D O 1
ATOM 6122 N N . LEU D 1 102 ? 50.640 15.923 7.181 1.00 11.55 102 LEU D N 1
ATOM 6123 C CA . LEU D 1 102 ? 51.377 14.667 6.948 1.00 11.39 102 LEU D CA 1
ATOM 6124 C C . LEU D 1 102 ? 50.455 13.574 6.390 1.00 10.98 102 LEU D C 1
ATOM 6125 O O . LEU D 1 102 ? 50.838 12.748 5.559 1.00 9.48 102 LEU D O 1
ATOM 6130 N N . MET D 1 103 ? 49.216 13.572 6.857 1.00 10.73 103 MET D N 1
ATOM 6131 C CA . MET D 1 103 ? 48.240 12.656 6.306 1.00 10.54 103 MET D CA 1
ATOM 6132 C C . MET D 1 103 ? 47.943 12.922 4.831 1.00 9.71 103 MET D C 1
ATOM 6133 O O . MET D 1 103 ? 47.926 11.986 4.048 1.00 10.25 103 MET D O 1
ATOM 6138 N N . SER D 1 104 ? 47.789 14.187 4.422 1.00 10.33 104 SER D N 1
ATOM 6139 C CA . SER D 1 104 ? 47.654 14.485 2.992 1.00 10.13 104 SER D CA 1
ATOM 6140 C C . SER D 1 104 ? 48.911 14.079 2.226 1.00 9.64 104 SER D C 1
ATOM 6141 O O . SER D 1 104 ? 48.826 13.560 1.132 1.00 10.97 104 SER D O 1
ATOM 6144 N N . THR D 1 105 ? 50.055 14.241 2.857 1.00 10.02 105 THR D N 1
ATOM 6145 C CA . THR D 1 105 ? 51.309 13.918 2.150 1.00 9.41 105 THR D CA 1
ATOM 6146 C C . THR D 1 105 ? 51.322 12.417 1.798 1.00 9.98 105 THR D C 1
ATOM 6147 O O . THR D 1 105 ? 51.664 12.007 0.670 1.00 10.39 105 THR D O 1
ATOM 6151 N N . ARG D 1 106 ? 50.912 11.603 2.749 1.00 10.00 106 ARG D N 1
ATOM 6152 C CA . ARG D 1 106 ? 50.924 10.147 2.547 1.00 9.91 106 ARG D CA 1
ATOM 6153 C C . ARG D 1 106 ? 49.795 9.704 1.607 1.00 11.42 106 ARG D C 1
ATOM 6154 O O . ARG D 1 106 ? 50.001 8.878 0.716 1.00 11.37 106 ARG D O 1
ATOM 6162 N N . ALA D 1 107 ? 48.603 10.263 1.789 1.00 11.25 107 ALA D N 1
ATOM 6163 C CA . ALA D 1 107 ? 47.483 9.954 0.883 1.00 11.58 107 ALA D CA 1
ATOM 6164 C C . ALA D 1 107 ? 47.790 10.314 -0.569 1.00 12.42 107 ALA D C 1
ATOM 6165 O O . ALA D 1 107 ? 47.391 9.608 -1.505 1.00 12.69 107 ALA D O 1
ATOM 6167 N N . GLN D 1 108 ? 48.484 11.425 -0.761 1.00 12.74 108 GLN D N 1
ATOM 6168 C CA . GLN D 1 108 ? 48.847 11.869 -2.089 1.00 13.03 108 GLN D CA 1
ATOM 6169 C C . GLN D 1 108 ? 49.905 10.938 -2.683 1.00 13.17 108 GLN D C 1
ATOM 6170 O O . GLN D 1 108 ? 49.847 10.588 -3.867 1.00 13.75 108 GLN D O 1
ATOM 6176 N N . TYR D 1 109 ? 50.898 10.578 -1.876 1.00 13.15 109 TYR D N 1
ATOM 6177 C CA . TYR D 1 109 ? 51.902 9.605 -2.288 1.00 13.69 109 TYR D CA 1
ATOM 6178 C C . TYR D 1 109 ? 51.225 8.343 -2.797 1.00 13.78 109 TYR D C 1
ATOM 6179 O O . TYR D 1 109 ? 51.679 7.726 -3.779 1.00 14.46 109 TYR D O 1
ATOM 6188 N N . LEU D 1 110 ? 50.110 7.974 -2.164 1.00 12.96 110 LEU D N 1
ATOM 6189 C CA . LEU D 1 110 ? 49.407 6.720 -2.462 1.00 12.61 110 LEU D CA 1
ATOM 6190 C C . LEU D 1 110 ? 48.367 6.902 -3.559 1.00 12.62 110 LEU D C 1
ATOM 6191 O O . LEU D 1 110 ? 47.686 5.953 -3.947 1.00 14.21 110 LEU D O 1
ATOM 6196 N N . LYS D 1 111 ? 48.302 8.120 -4.108 1.00 13.53 111 LYS D N 1
ATOM 6197 C CA . LYS D 1 111 ? 47.491 8.430 -5.276 1.00 13.68 111 LYS D CA 1
ATOM 6198 C C . LYS D 1 111 ? 45.985 8.495 -5.025 1.00 13.02 111 LYS D C 1
ATOM 6199 O O . LYS D 1 111 ? 45.144 8.319 -5.938 1.00 12.36 111 LYS D O 1
ATOM 6205 N N . SER D 1 112 ? 45.620 8.801 -3.780 1.00 12.18 112 SER D N 1
ATOM 6206 C CA . SER D 1 112 ? 44.244 9.095 -3.469 1.00 11.80 112 SER D CA 1
ATOM 6207 C C . SER D 1 112 ? 43.792 10.379 -4.194 1.00 11.24 112 SER D C 1
ATOM 6208 O O . SER D 1 112 ? 44.605 11.280 -4.427 1.00 12.86 112 SER D O 1
ATOM 6211 N N . ASN D 1 113 ? 42.522 10.430 -4.568 1.00 11.18 113 ASN D N 1
ATOM 6212 C CA . ASN D 1 113 ? 41.993 11.597 -5.267 1.00 11.59 113 ASN D CA 1
ATOM 6213 C C . ASN D 1 113 ? 41.651 12.762 -4.359 1.00 12.61 113 ASN D C 1
ATOM 6214 O O . ASN D 1 113 ? 41.489 13.905 -4.845 1.00 13.42 113 ASN D O 1
ATOM 6219 N N . GLY D 1 114 ? 41.529 12.515 -3.063 1.00 11.82 114 GLY D N 1
ATOM 6220 C CA . GLY D 1 114 ? 41.266 13.593 -2.127 1.00 10.09 114 GLY D CA 1
ATOM 6221 C C . GLY D 1 114 ? 40.641 13.083 -0.865 1.00 9.51 114 GLY D C 1
ATOM 6222 O O . GLY D 1 114 ? 40.428 11.867 -0.715 1.00 9.19 114 GLY D O 1
ATOM 6223 N N . THR D 1 115 ? 40.378 14.026 0.044 1.00 9.59 115 THR D N 1
ATOM 6224 C CA . THR D 1 115 ? 39.898 13.713 1.374 1.00 10.05 115 THR D CA 1
ATOM 6225 C C . THR D 1 115 ? 38.643 14.517 1.741 1.00 10.02 115 THR D C 1
ATOM 6226 O O . THR D 1 115 ? 38.531 15.689 1.443 1.00 9.94 115 THR D O 1
ATOM 6230 N N . VAL D 1 116 ? 37.725 13.855 2.443 1.00 9.87 116 VAL D N 1
ATOM 6231 C CA . VAL D 1 116 ? 36.522 14.481 3.003 1.00 9.88 116 VAL D CA 1
ATOM 6232 C C . VAL D 1 116 ? 36.530 14.157 4.472 1.00 9.74 116 VAL D C 1
ATOM 6233 O O . VAL D 1 116 ? 36.537 12.986 4.854 1.00 9.99 116 VAL D O 1
ATOM 6237 N N . VAL D 1 117 ? 36.581 15.194 5.302 1.00 8.92 117 VAL D N 1
ATOM 6238 C CA . VAL D 1 117 ? 36.590 15.035 6.774 1.00 8.85 117 VAL D CA 1
ATOM 6239 C C . VAL D 1 117 ? 35.325 15.652 7.394 1.00 8.86 117 VAL D C 1
ATOM 6240 O O . VAL D 1 117 ? 35.120 16.868 7.336 1.00 8.11 117 VAL D O 1
ATOM 6244 N N . PHE D 1 118 ? 34.502 14.807 7.995 1.00 8.44 118 PHE D N 1
ATOM 6245 C CA . PHE D 1 118 ? 33.302 15.248 8.710 1.00 9.12 118 PHE D CA 1
ATOM 6246 C C . PHE D 1 118 ? 33.765 15.673 10.111 1.00 9.67 118 PHE D C 1
ATOM 6247 O O . PHE D 1 118 ? 33.480 15.051 11.151 1.00 9.66 118 PHE D O 1
ATOM 6255 N N . GLY D 1 119 ? 34.561 16.722 10.078 1.00 8.61 119 GLY D N 1
ATOM 6256 C CA . GLY D 1 119 ? 35.195 17.291 11.250 1.00 8.95 119 GLY D CA 1
ATOM 6257 C C . GLY D 1 119 ? 36.183 18.337 10.815 1.00 8.70 119 GLY D C 1
ATOM 6258 O O . GLY D 1 119 ? 36.010 18.958 9.774 1.00 9.76 119 GLY D O 1
ATOM 6259 N N . ARG D 1 120 ? 37.216 18.539 11.634 1.00 8.26 120 ARG D N 1
ATOM 6260 C CA . ARG D 1 120 ? 38.144 19.628 11.403 1.00 9.34 120 ARG D CA 1
ATOM 6261 C C . ARG D 1 120 ? 39.465 19.092 10.861 1.00 8.83 120 ARG D C 1
ATOM 6262 O O . ARG D 1 120 ? 39.890 17.983 11.231 1.00 8.84 120 ARG D O 1
ATOM 6270 N N . ILE D 1 121 ? 40.123 19.880 10.021 1.00 8.65 121 ILE D N 1
ATOM 6271 C CA . ILE D 1 121 ? 41.477 19.582 9.585 1.00 9.51 121 ILE D CA 1
ATOM 6272 C C . ILE D 1 121 ? 42.441 20.656 10.073 1.00 9.13 121 ILE D C 1
ATOM 6273 O O . ILE D 1 121 ? 42.048 21.801 10.361 1.00 8.69 121 ILE D O 1
ATOM 6278 N N . ARG D 1 122 ? 43.723 20.319 10.112 1.00 9.48 122 ARG D N 1
ATOM 6279 C CA . ARG D 1 122 ? 44.749 21.336 10.409 1.00 10.21 122 ARG D CA 1
ATOM 6280 C C . ARG D 1 122 ? 45.833 21.327 9.332 1.00 10.34 122 ARG D C 1
ATOM 6281 O O . ARG D 1 122 ? 45.855 20.445 8.494 1.00 11.03 122 ARG D O 1
ATOM 6289 N N . ASP D 1 123 ? 46.727 22.317 9.400 1.00 10.69 123 ASP D N 1
ATOM 6290 C CA . ASP D 1 123 ? 47.784 22.529 8.384 1.00 11.84 123 ASP D CA 1
ATOM 6291 C C . ASP D 1 123 ? 47.180 22.908 7.037 1.00 12.49 123 ASP D C 1
ATOM 6292 O O . ASP D 1 123 ? 47.525 22.360 5.971 1.00 11.86 123 ASP D O 1
ATOM 6297 N N . VAL D 1 124 ? 46.290 23.891 7.080 1.00 12.35 124 VAL D N 1
ATOM 6298 C CA . VAL D 1 124 ? 45.570 24.341 5.896 1.00 12.27 124 VAL D CA 1
ATOM 6299 C C . VAL D 1 124 ? 46.516 24.647 4.720 1.00 12.66 124 VAL D C 1
ATOM 6300 O O . VAL D 1 124 ? 46.267 24.211 3.574 1.00 12.92 124 VAL D O 1
ATOM 6304 N N . ASP D 1 125 ? 47.584 25.407 4.989 1.00 13.23 125 ASP D N 1
ATOM 6305 C CA . ASP D 1 125 ? 48.501 25.799 3.905 1.00 14.39 125 ASP D CA 1
ATOM 6306 C C . ASP D 1 125 ? 49.252 24.618 3.335 1.00 14.86 125 ASP D C 1
ATOM 6307 O O . ASP D 1 125 ? 49.589 24.634 2.157 1.00 15.52 125 ASP D O 1
ATOM 6312 N N . GLU D 1 126 ? 49.478 23.570 4.131 1.00 14.93 126 GLU D N 1
ATOM 6313 C CA . GLU D 1 126 ? 50.186 22.383 3.624 1.00 15.31 126 GLU D CA 1
ATOM 6314 C C . GLU D 1 126 ? 49.337 21.623 2.599 1.00 14.70 126 GLU D C 1
ATOM 6315 O O . GLU D 1 126 ? 49.847 21.216 1.560 1.00 14.08 126 GLU D O 1
ATOM 6321 N N . HIS D 1 127 ? 48.047 21.433 2.859 1.00 13.07 127 HIS D N 1
ATOM 6322 C CA . HIS D 1 127 ? 47.204 20.779 1.884 1.00 12.64 127 HIS D CA 1
ATOM 6323 C C . HIS D 1 127 ? 47.207 21.564 0.579 1.00 12.20 127 HIS D C 1
ATOM 6324 O O . HIS D 1 127 ? 47.235 20.997 -0.492 1.00 13.60 127 HIS D O 1
ATOM 6331 N N . ARG D 1 128 ? 47.177 22.890 0.701 1.00 12.11 128 ARG D N 1
ATOM 6332 C CA . ARG D 1 128 ? 47.123 23.753 -0.462 1.00 13.22 128 ARG D CA 1
ATOM 6333 C C . ARG D 1 128 ? 48.418 23.704 -1.260 1.00 13.78 128 ARG D C 1
ATOM 6334 O O . ARG D 1 128 ? 48.401 23.617 -2.484 1.00 14.34 128 ARG D O 1
ATOM 6342 N N . THR D 1 129 ? 49.533 23.667 -0.566 1.00 15.02 129 THR D N 1
ATOM 6343 C CA . THR D 1 129 ? 50.838 23.598 -1.225 1.00 14.75 129 THR D CA 1
ATOM 6344 C C . THR D 1 129 ? 51.043 22.271 -1.934 1.00 15.23 129 THR D C 1
ATOM 6345 O O . THR D 1 129 ? 51.660 22.196 -3.011 1.00 15.44 129 THR D O 1
ATOM 6349 N N . LEU D 1 130 ? 50.521 21.211 -1.324 1.00 14.29 130 LEU D N 1
ATOM 6350 C CA . LEU D 1 130 ? 50.544 19.886 -1.924 1.00 14.31 130 LEU D CA 1
ATOM 6351 C C . LEU D 1 130 ? 49.579 19.777 -3.097 1.00 14.24 130 LEU D C 1
ATOM 6352 O O . LEU D 1 130 ? 49.687 18.842 -3.906 1.00 15.82 130 LEU D O 1
ATOM 6357 N N . ASN D 1 131 ? 48.624 20.698 -3.181 1.00 14.44 131 ASN D N 1
ATOM 6358 C CA . ASN D 1 131 ? 47.546 20.622 -4.155 1.00 15.70 131 ASN D CA 1
ATOM 6359 C C . ASN D 1 131 ? 46.764 19.327 -3.967 1.00 15.97 131 ASN D C 1
ATOM 6360 O O . ASN D 1 131 ? 46.388 18.679 -4.948 1.00 17.26 131 ASN D O 1
ATOM 6365 N N . HIS D 1 132 ? 46.520 18.960 -2.707 1.00 14.28 132 HIS D N 1
ATOM 6366 C CA . HIS D 1 132 ? 45.735 17.759 -2.420 1.00 13.19 132 HIS D CA 1
ATOM 6367 C C . HIS D 1 132 ? 44.355 18.201 -1.956 1.00 12.60 132 HIS D C 1
ATOM 6368 O O . HIS D 1 132 ? 44.274 18.957 -0.988 1.00 12.26 132 HIS D O 1
ATOM 6375 N N . PRO D 1 133 ? 43.298 17.817 -2.703 1.00 12.16 133 PRO D N 1
ATOM 6376 C CA . PRO D 1 133 ? 41.928 18.256 -2.371 1.00 12.08 133 PRO D CA 1
ATOM 6377 C C . PRO D 1 133 ? 41.481 17.752 -1.002 1.00 11.63 133 PRO D C 1
ATOM 6378 O O . PRO D 1 133 ? 41.544 16.561 -0.718 1.00 11.96 133 PRO D O 1
ATOM 6382 N N . VAL D 1 134 ? 40.986 18.662 -0.183 1.00 10.21 134 VAL D N 1
ATOM 6383 C CA . VAL D 1 134 ? 40.451 18.336 1.100 1.00 10.08 134 VAL D CA 1
ATOM 6384 C C . VAL D 1 134 ? 39.185 19.175 1.367 1.00 9.81 134 VAL D C 1
ATOM 6385 O O . VAL D 1 134 ? 39.213 20.424 1.328 1.00 10.70 134 VAL D O 1
ATOM 6389 N N . PHE D 1 135 ? 38.112 18.485 1.718 1.00 10.34 135 PHE D N 1
ATOM 6390 C CA . PHE D 1 135 ? 36.883 19.105 2.184 1.00 9.93 135 PHE D CA 1
ATOM 6391 C C . PHE D 1 135 ? 36.705 18.788 3.641 1.00 10.05 135 PHE D C 1
ATOM 6392 O O . PHE D 1 135 ? 36.986 17.680 4.067 1.00 9.51 135 PHE D O 1
ATOM 6400 N N . ALA D 1 136 ? 36.210 19.737 4.417 1.00 8.87 136 ALA D N 1
ATOM 6401 C CA . ALA D 1 136 ? 35.981 19.518 5.838 1.00 9.40 136 ALA D CA 1
ATOM 6402 C C . ALA D 1 136 ? 34.893 20.465 6.392 1.00 8.86 136 ALA D C 1
ATOM 6403 O O . ALA D 1 136 ? 34.516 21.430 5.734 1.00 9.19 136 ALA D O 1
ATOM 6405 N N . TYR D 1 137 ? 34.376 20.147 7.554 1.00 9.16 137 TYR D N 1
ATOM 6406 C CA . TYR D 1 137 ? 33.471 21.042 8.219 1.00 9.49 137 TYR D CA 1
ATOM 6407 C C . TYR D 1 137 ? 34.148 22.347 8.619 1.00 10.28 137 TYR D C 1
ATOM 6408 O O . TYR D 1 137 ? 33.498 23.404 8.704 1.00 11.27 137 TYR D O 1
ATOM 6417 N N . GLY D 1 138 ? 35.449 22.267 8.912 1.00 10.09 138 GLY D N 1
ATOM 6418 C CA . GLY D 1 138 ? 36.159 23.392 9.496 1.00 9.90 138 GLY D CA 1
ATOM 6419 C C . GLY D 1 138 ? 37.614 23.026 9.731 1.00 10.09 138 GLY D C 1
ATOM 6420 O O . GLY D 1 138 ? 38.118 21.985 9.236 1.00 9.30 138 GLY D O 1
ATOM 6421 N N . VAL D 1 139 ? 38.283 23.898 10.455 1.00 8.18 139 VAL D N 1
ATOM 6422 C CA . VAL D 1 139 ? 39.705 23.778 10.747 1.00 9.47 139 VAL D CA 1
ATOM 6423 C C . VAL D 1 139 ? 39.965 23.787 12.248 1.00 9.63 139 VAL D C 1
ATOM 6424 O O . VAL D 1 139 ? 39.120 24.162 13.100 1.00 9.09 139 VAL D O 1
ATOM 6428 N N . GLY D 1 140 ? 41.179 23.380 12.578 1.00 9.34 140 GLY D N 1
ATOM 6429 C CA . GLY D 1 140 ? 41.654 23.373 13.946 1.00 9.51 140 GLY D CA 1
ATOM 6430 C C . GLY D 1 140 ? 43.143 23.520 13.909 1.00 8.42 140 GLY D C 1
ATOM 6431 O O . GLY D 1 140 ? 43.743 23.511 12.858 1.00 9.60 140 GLY D O 1
ATOM 6432 N N . SER D 1 141 ? 43.733 23.733 15.075 1.00 9.82 141 SER D N 1
ATOM 6433 C CA . SER D 1 141 ? 45.175 23.796 15.213 1.00 9.39 141 SER D CA 1
ATOM 6434 C C . SER D 1 141 ? 45.759 22.604 15.937 1.00 9.86 141 SER D C 1
ATOM 6435 O O . SER D 1 141 ? 46.962 22.407 15.879 1.00 9.66 141 SER D O 1
ATOM 6438 N N . CYS D 1 142 ? 44.939 21.808 16.606 1.00 8.80 142 CYS D N 1
ATOM 6439 C CA . CYS D 1 142 ? 45.435 20.859 17.579 1.00 9.58 142 CYS D CA 1
ATOM 6440 C C . CYS D 1 142 ? 45.244 19.431 17.100 1.00 9.66 142 CYS D C 1
ATOM 6441 O O . CYS D 1 142 ? 44.230 19.099 16.470 1.00 10.79 142 CYS D O 1
ATOM 6444 N N . ALA D 1 143 ? 46.229 18.591 17.428 1.00 9.98 143 ALA D N 1
ATOM 6445 C CA . ALA D 1 143 ? 46.136 17.140 17.157 1.00 11.22 143 ALA D CA 1
ATOM 6446 C C . ALA D 1 143 ? 45.003 16.524 17.981 1.00 11.29 143 ALA D C 1
ATOM 6447 O O . ALA D 1 143 ? 44.647 17.061 19.037 1.00 11.15 143 ALA D O 1
ATOM 6449 N N . PRO D 1 144 ? 44.413 15.399 17.501 1.00 11.65 144 PRO D N 1
ATOM 6450 C CA . PRO D 1 144 ? 43.279 14.725 18.177 1.00 12.79 144 PRO D CA 1
ATOM 6451 C C . PRO D 1 144 ? 43.585 13.848 19.385 1.00 12.96 144 PRO D C 1
ATOM 6452 O O . PRO D 1 144 ? 42.672 13.448 20.099 1.00 13.20 144 PRO D O 1
ATOM 6456 N N . LYS D 1 145 ? 44.852 13.674 19.684 1.00 14.22 145 LYS D N 1
ATOM 6457 C CA . LYS D 1 145 ? 45.283 12.618 20.610 1.00 16.14 145 LYS D CA 1
ATOM 6458 C C . LYS D 1 145 ? 44.641 12.610 21.983 1.00 14.51 145 LYS D C 1
ATOM 6459 O O . LYS D 1 145 ? 44.473 11.545 22.556 1.00 14.47 145 LYS D O 1
ATOM 6465 N N . ALA D 1 146 ? 44.305 13.771 22.538 1.00 13.65 146 ALA D N 1
ATOM 6466 C CA . ALA D 1 146 ? 43.624 13.821 23.837 1.00 13.28 146 ALA D CA 1
ATOM 6467 C C . ALA D 1 146 ? 42.146 13.484 23.834 1.00 12.73 146 ALA D C 1
ATOM 6468 O O . ALA D 1 146 ? 41.534 13.350 24.911 1.00 15.08 146 ALA D O 1
ATOM 6470 N N 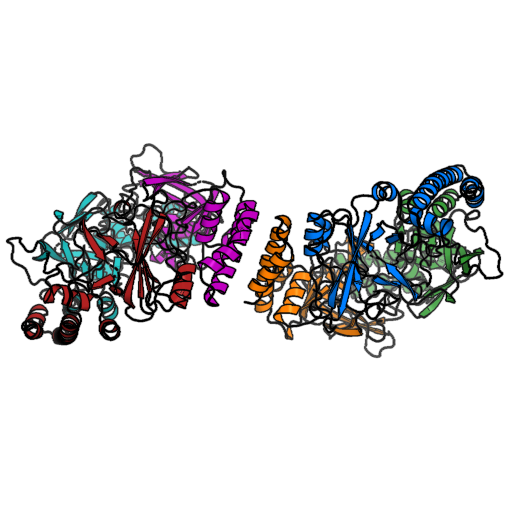. VAL D 1 147 ? 41.533 13.426 22.647 1.00 11.98 147 VAL D N 1
ATOM 6471 C CA . VAL D 1 147 ? 40.081 13.289 22.532 1.00 11.45 147 VAL D CA 1
ATOM 6472 C C . VAL D 1 147 ? 39.599 12.122 21.682 1.00 10.22 147 VAL D C 1
ATOM 6473 O O . VAL D 1 147 ? 38.648 11.438 22.097 1.00 11.73 147 VAL D O 1
ATOM 6477 N N . VAL D 1 148 ? 40.163 11.933 20.497 1.00 10.42 148 VAL D N 1
ATOM 6478 C CA . VAL D 1 148 ? 39.661 10.879 19.602 1.00 10.85 148 VAL D CA 1
ATOM 6479 C C . VAL D 1 148 ? 40.772 10.124 18.880 1.00 10.67 148 VAL D C 1
ATOM 6480 O O . VAL D 1 148 ? 41.904 10.600 18.771 1.00 10.78 148 VAL D O 1
ATOM 6484 N N . LYS D 1 149 ? 40.409 8.938 18.384 1.00 10.54 149 LYS D N 1
ATOM 6485 C CA . LYS D 1 149 ? 41.310 8.031 17.662 1.00 10.32 149 LYS D CA 1
ATOM 6486 C C . LYS D 1 149 ? 40.534 7.338 16.551 1.00 9.33 149 LYS D C 1
ATOM 6487 O O . LYS D 1 149 ? 39.328 7.118 16.660 1.00 9.67 149 LYS D O 1
ATOM 6493 N N . ALA D 1 150 ? 41.227 6.979 15.486 1.00 8.97 150 ALA D N 1
ATOM 6494 C CA . ALA D 1 150 ? 40.639 6.163 14.422 1.00 9.44 150 ALA D CA 1
ATOM 6495 C C . ALA D 1 150 ? 40.502 4.755 14.940 1.00 9.63 150 ALA D C 1
ATOM 6496 O O . ALA D 1 150 ? 41.429 4.228 15.541 1.00 10.03 150 ALA D O 1
ATOM 6498 N N . VAL D 1 151 ? 39.328 4.167 14.745 1.00 9.42 151 VAL D N 1
ATOM 6499 C CA . VAL D 1 151 ? 39.036 2.810 15.262 1.00 9.62 151 VAL D CA 1
ATOM 6500 C C . VAL D 1 151 ? 38.614 1.813 14.207 1.00 10.71 151 VAL D C 1
ATOM 6501 O O . VAL D 1 151 ? 38.483 0.636 14.513 1.00 10.75 151 VAL D O 1
ATOM 6505 N N . GLY D 1 152 ? 38.385 2.255 12.985 1.00 10.46 152 GLY D N 1
ATOM 6506 C CA . GLY D 1 152 ? 37.995 1.304 11.950 1.00 10.75 152 GLY D CA 1
ATOM 6507 C C . GLY D 1 152 ? 38.176 1.899 10.585 1.00 9.88 152 GLY D C 1
ATOM 6508 O O . GLY D 1 152 ? 38.088 3.134 10.427 1.00 11.11 152 GLY D O 1
ATOM 6509 N N . THR D 1 153 ? 38.504 1.036 9.613 1.00 10.49 153 THR D N 1
ATOM 6510 C CA . THR D 1 153 ? 38.567 1.457 8.229 1.00 9.86 153 THR D CA 1
ATOM 6511 C C . THR D 1 153 ? 37.667 0.569 7.382 1.00 9.48 153 THR D C 1
ATOM 6512 O O . THR D 1 153 ? 37.469 -0.630 7.686 1.00 8.34 153 THR D O 1
ATOM 6516 N N . ASN D 1 154 ? 37.086 1.144 6.349 1.00 9.30 154 ASN D N 1
ATOM 6517 C CA . ASN D 1 154 ? 36.151 0.455 5.497 1.00 10.56 154 ASN D CA 1
ATOM 6518 C C . ASN D 1 154 ? 34.967 -0.140 6.269 1.00 10.89 154 ASN D C 1
ATOM 6519 O O . ASN D 1 154 ? 34.520 -1.241 6.003 1.00 11.12 154 ASN D O 1
ATOM 6524 N N . VAL D 1 155 ? 34.538 0.644 7.256 1.00 10.80 155 VAL D N 1
ATOM 6525 C CA . VAL D 1 155 ? 33.309 0.448 8.004 1.00 11.27 155 VAL D CA 1
ATOM 6526 C C . VAL D 1 155 ? 32.256 1.490 7.592 1.00 11.89 155 VAL D C 1
ATOM 6527 O O . VAL D 1 155 ? 32.549 2.486 6.917 1.00 11.56 155 VAL D O 1
ATOM 6531 N N . GLN D 1 156 ? 31.014 1.239 7.987 1.00 12.05 156 GLN D N 1
ATOM 6532 C CA . GLN D 1 156 ? 29.947 2.205 7.700 1.00 11.80 156 GLN D CA 1
ATOM 6533 C C . GLN D 1 156 ? 30.177 3.441 8.516 1.00 10.97 156 GLN D C 1
ATOM 6534 O O . GLN D 1 156 ? 30.516 3.354 9.716 1.00 11.38 156 GLN D O 1
ATOM 6540 N N . LEU D 1 157 ? 30.024 4.600 7.885 1.00 8.94 157 LEU D N 1
ATOM 6541 C CA . LEU D 1 157 ? 29.976 5.847 8.602 1.00 9.36 157 LEU D CA 1
ATOM 6542 C C . LEU D 1 157 ? 28.541 6.353 8.677 1.00 10.15 157 LEU D C 1
ATOM 6543 O O . LEU D 1 157 ? 27.790 6.258 7.691 1.00 11.93 157 LEU D O 1
ATOM 6548 N N . LYS D 1 158 ? 28.163 6.916 9.816 1.00 10.11 158 LYS D N 1
ATOM 6549 C CA . LYS D 1 158 ? 26.839 7.502 9.965 1.00 10.83 158 LYS D CA 1
ATOM 6550 C C . LYS D 1 158 ? 27.061 8.995 10.209 1.00 9.97 158 LYS D C 1
ATOM 6551 O O . LYS D 1 158 ? 27.809 9.367 11.123 1.00 11.38 158 LYS D O 1
ATOM 6557 N N . ILE D 1 159 ? 26.506 9.812 9.339 1.00 9.69 159 ILE D N 1
ATOM 6558 C CA . ILE D 1 159 ? 26.597 11.272 9.423 1.00 9.18 159 ILE D CA 1
ATOM 6559 C C . ILE D 1 159 ? 25.250 11.854 9.822 1.00 10.02 159 ILE D C 1
ATOM 6560 O O . ILE D 1 159 ? 24.260 11.754 9.083 1.00 10.88 159 ILE D O 1
ATOM 6565 N N . LEU D 1 160 ? 25.206 12.486 10.986 1.00 11.00 160 LEU D N 1
ATOM 6566 C CA . LEU D 1 160 ? 24.050 13.254 11.405 1.00 10.88 160 LEU D CA 1
ATOM 6567 C C . LEU D 1 160 ? 24.109 14.535 10.587 1.00 11.22 160 LEU D C 1
ATOM 6568 O O . LEU D 1 160 ? 25.032 15.345 10.732 1.00 13.27 160 LEU D O 1
ATOM 6573 N N . THR D 1 161 ? 23.151 14.696 9.697 1.00 9.88 161 THR D N 1
ATOM 6574 C CA . THR D 1 161 ? 23.109 15.896 8.875 1.00 10.18 161 THR D CA 1
ATOM 6575 C C . THR D 1 161 ? 22.203 16.966 9.460 1.00 9.89 161 THR D C 1
ATOM 6576 O O . THR D 1 161 ? 21.432 16.743 10.415 1.00 12.04 161 THR D O 1
ATOM 6580 N N . SER D 1 162 ? 22.305 18.170 8.896 1.00 10.45 162 SER D N 1
ATOM 6581 C CA . SER D 1 162 ? 21.677 19.317 9.513 1.00 10.82 162 SER D CA 1
ATOM 6582 C C . SER D 1 162 ? 20.161 19.377 9.302 1.00 11.72 162 SER D C 1
ATOM 6583 O O . SER D 1 162 ? 19.517 20.272 9.862 1.00 12.30 162 SER D O 1
ATOM 6586 N N . ASP D 1 163 ? 19.573 18.421 8.569 1.00 10.88 163 ASP D N 1
ATOM 6587 C CA . ASP D 1 163 ? 18.109 18.329 8.520 1.00 11.12 163 ASP D CA 1
ATOM 6588 C C . ASP D 1 163 ? 17.607 17.350 9.595 1.00 12.17 163 ASP D C 1
ATOM 6589 O O . ASP D 1 163 ? 16.416 17.085 9.679 1.00 12.04 163 ASP D O 1
ATOM 6594 N N . GLY D 1 164 ? 18.523 16.854 10.425 1.00 12.22 164 GLY D N 1
ATOM 6595 C CA . GLY D 1 164 ? 18.192 15.940 11.515 1.00 11.56 164 GLY D CA 1
ATOM 6596 C C . GLY D 1 164 ? 18.230 14.482 11.119 1.00 11.86 164 GLY D C 1
ATOM 6597 O O . GLY D 1 164 ? 18.127 13.604 11.991 1.00 13.26 164 GLY D O 1
ATOM 6598 N N . VAL D 1 165 ? 18.417 14.201 9.832 1.00 11.75 165 VAL D N 1
ATOM 6599 C CA . VAL D 1 165 ? 18.491 12.820 9.341 1.00 11.34 165 VAL D CA 1
ATOM 6600 C C . VAL D 1 165 ? 19.935 12.321 9.302 1.00 12.15 165 VAL D C 1
ATOM 6601 O O . VAL D 1 165 ? 20.828 13.032 8.896 1.00 12.02 165 VAL D O 1
ATOM 6605 N N . THR D 1 166 ? 20.143 11.076 9.737 1.00 12.87 166 THR D N 1
ATOM 6606 C CA . THR D 1 166 ? 21.452 10.464 9.702 1.00 12.22 166 THR D CA 1
ATOM 6607 C C . THR D 1 166 ? 21.580 9.674 8.401 1.00 13.13 166 THR D C 1
ATOM 6608 O O . THR D 1 166 ? 20.753 8.802 8.112 1.00 14.62 166 THR D O 1
ATOM 6612 N N . GLN D 1 167 ? 22.575 10.014 7.593 1.00 10.96 167 GLN D N 1
ATOM 6613 C CA . GLN D 1 167 ? 22.824 9.349 6.323 1.00 11.91 167 GLN D CA 1
ATOM 6614 C C . GLN D 1 167 ? 24.087 8.523 6.423 1.00 12.18 167 GLN D C 1
ATOM 6615 O O . GLN D 1 167 ? 24.991 8.825 7.219 1.00 12.16 167 GLN D O 1
ATOM 6621 N N . THR D 1 168 ? 24.194 7.483 5.603 1.00 12.01 168 THR D N 1
ATOM 6622 C CA . THR D 1 168 ? 25.331 6.601 5.735 1.00 12.91 168 THR D CA 1
ATOM 6623 C C . THR D 1 168 ? 26.222 6.598 4.489 1.00 11.01 168 THR D C 1
ATOM 6624 O O . THR D 1 168 ? 25.773 6.886 3.369 1.00 11.38 168 THR D O 1
ATOM 6628 N N . ILE D 1 169 ? 27.494 6.302 4.721 1.00 10.38 169 ILE D N 1
ATOM 6629 C CA . ILE D 1 169 ? 28.524 6.104 3.706 1.00 11.55 169 ILE D CA 1
ATOM 6630 C C . ILE D 1 169 ? 29.159 4.733 3.940 1.00 12.20 169 ILE D C 1
ATOM 6631 O O . ILE D 1 169 ? 29.559 4.401 5.052 1.00 12.55 169 ILE D O 1
ATOM 6646 N N . PRO D 1 171 ? 32.109 1.714 2.510 1.00 11.69 171 PRO D N 1
ATOM 6647 C CA . PRO D 1 171 ? 33.283 1.580 1.647 1.00 11.44 171 PRO D CA 1
ATOM 6648 C C . PRO D 1 171 ? 32.835 1.191 0.256 1.00 11.20 171 PRO D C 1
ATOM 6649 O O . PRO D 1 171 ? 31.868 0.441 0.092 1.00 12.55 171 PRO D O 1
ATOM 6653 N N . GLY D 1 172 ? 33.481 1.770 -0.734 1.00 11.10 172 GLY D N 1
ATOM 6654 C CA . GLY D 1 172 ? 33.169 1.517 -2.106 1.00 11.42 172 GLY D CA 1
ATOM 6655 C C . GLY D 1 172 ? 32.115 2.404 -2.724 1.00 11.39 172 GLY D C 1
ATOM 6656 O O . GLY D 1 172 ? 32.005 2.428 -3.970 1.00 11.21 172 GLY D O 1
ATOM 6657 N N . ASP D 1 173 ? 31.364 3.162 -1.919 1.00 10.78 173 ASP D N 1
ATOM 6658 C CA . ASP D 1 173 ? 30.458 4.187 -2.485 1.00 10.96 173 ASP D CA 1
ATOM 6659 C C . ASP D 1 173 ? 31.245 5.221 -3.280 1.00 11.71 173 ASP D C 1
ATOM 6660 O O . ASP D 1 173 ? 32.431 5.489 -3.000 1.00 11.76 173 ASP D O 1
ATOM 6665 N N . TYR D 1 174 ? 30.635 5.804 -4.313 1.00 10.15 174 TYR D N 1
ATOM 6666 C CA . TYR D 1 174 ? 31.311 6.862 -5.043 1.00 11.09 174 TYR D CA 1
ATOM 6667 C C . TYR D 1 174 ? 31.051 8.163 -4.317 1.00 10.87 174 TYR D C 1
ATOM 6668 O O . TYR D 1 174 ? 29.908 8.443 -3.937 1.00 12.94 174 TYR D O 1
ATOM 6677 N N . ILE D 1 175 ? 32.106 8.941 -4.148 1.00 10.16 175 ILE D N 1
ATOM 6678 C CA . ILE D 1 175 ? 32.052 10.249 -3.518 1.00 9.96 175 ILE D CA 1
ATOM 6679 C C . ILE D 1 175 ? 32.497 11.268 -4.522 1.00 11.12 175 ILE D C 1
ATOM 6680 O O . ILE D 1 175 ? 33.483 11.061 -5.197 1.00 12.03 175 ILE D O 1
ATOM 6685 N N . ALA D 1 176 ? 31.727 12.355 -4.658 1.00 10.45 176 ALA D N 1
ATOM 6686 C CA . ALA D 1 176 ? 32.061 13.426 -5.565 1.00 9.94 176 ALA D CA 1
ATOM 6687 C C . ALA D 1 176 ? 32.029 14.706 -4.811 1.00 9.40 176 ALA D C 1
ATOM 6688 O O . ALA D 1 176 ? 31.170 14.879 -3.959 1.00 10.30 176 ALA D O 1
ATOM 6690 N N . GLY D 1 177 ? 32.946 15.608 -5.124 1.00 9.72 177 GLY D N 1
ATOM 6691 C CA . GLY D 1 177 ? 32.998 16.888 -4.447 1.00 8.87 177 GLY D CA 1
ATOM 6692 C C . GLY D 1 177 ? 33.374 18.005 -5.382 1.00 9.48 177 GLY D C 1
ATOM 6693 O O . GLY D 1 177 ? 34.268 17.864 -6.248 1.00 10.34 177 GLY D O 1
ATOM 6694 N N . ASP D 1 178 ? 32.758 19.156 -5.147 1.00 9.32 178 ASP D N 1
ATOM 6695 C CA . ASP D 1 178 ? 33.053 20.331 -5.933 1.00 10.52 178 ASP D CA 1
ATOM 6696 C C . ASP D 1 178 ? 32.620 21.547 -5.122 1.00 10.15 178 ASP D C 1
ATOM 6697 O O . ASP D 1 178 ? 32.404 21.443 -3.905 1.00 9.84 178 ASP D O 1
ATOM 6702 N N . ASN D 1 179 ? 32.477 22.708 -5.776 1.00 10.31 179 ASN D N 1
ATOM 6703 C CA . ASN D 1 179 ? 32.159 23.899 -5.008 1.00 10.67 179 ASN D CA 1
ATOM 6704 C C . ASN D 1 179 ? 30.737 23.933 -4.435 1.00 10.47 179 ASN D C 1
ATOM 6705 O O . ASN D 1 179 ? 30.399 24.809 -3.638 1.00 12.28 179 ASN D O 1
ATOM 6710 N N . ASN D 1 180 ? 29.912 22.959 -4.811 1.00 9.04 180 ASN D N 1
ATOM 6711 C CA . ASN D 1 180 ? 28.587 22.795 -4.221 1.00 8.57 180 ASN D CA 1
ATOM 6712 C C . ASN D 1 180 ? 28.554 21.870 -3.018 1.00 8.55 180 ASN D C 1
ATOM 6713 O O . ASN D 1 180 ? 27.500 21.768 -2.359 1.00 8.38 180 ASN D O 1
ATOM 6718 N N . GLY D 1 181 ? 29.681 21.199 -2.768 1.00 8.68 181 GLY D N 1
ATOM 6719 C CA . GLY D 1 181 ? 29.836 20.309 -1.641 1.00 8.84 181 GLY D CA 1
ATOM 6720 C C . GLY D 1 181 ? 30.026 18.872 -2.084 1.00 8.12 181 GLY D C 1
ATOM 6721 O O . GLY D 1 181 ? 30.607 18.596 -3.097 1.00 9.45 181 GLY D O 1
ATOM 6722 N N . ILE D 1 182 ? 29.515 17.981 -1.270 1.00 8.34 182 ILE D N 1
ATOM 6723 C CA . ILE D 1 182 ? 29.779 16.531 -1.377 1.00 8.89 182 ILE D CA 1
ATOM 6724 C C . ILE D 1 182 ? 28.506 15.761 -1.632 1.00 9.32 182 ILE D C 1
ATOM 6725 O O . ILE D 1 182 ? 27.517 15.922 -0.910 1.00 8.29 182 ILE D O 1
ATOM 6730 N N . VAL D 1 183 ? 28.563 14.835 -2.599 1.00 9.62 183 VAL D N 1
ATOM 6731 C CA . VAL D 1 183 ? 27.494 13.913 -2.883 1.00 10.14 183 VAL D CA 1
ATOM 6732 C C . VAL D 1 183 ? 28.059 12.501 -2.850 1.00 10.00 183 VAL D C 1
ATOM 6733 O O . VAL D 1 183 ? 29.213 12.278 -3.267 1.00 10.88 183 VAL D O 1
ATOM 6737 N N . ARG D 1 184 ? 27.274 11.601 -2.290 1.00 9.39 184 ARG D N 1
ATOM 6738 C CA . ARG D 1 184 ? 27.581 10.167 -2.298 1.00 9.12 184 ARG D CA 1
ATOM 6739 C C . ARG D 1 184 ? 26.551 9.369 -3.116 1.00 9.28 184 ARG D C 1
ATOM 6740 O O . ARG D 1 184 ? 25.335 9.463 -2.895 1.00 7.89 184 ARG D O 1
ATOM 6748 N N . ILE D 1 185 ? 27.078 8.498 -3.973 1.00 9.84 185 ILE D N 1
ATOM 6749 C CA . ILE D 1 185 ? 26.266 7.504 -4.701 1.00 9.61 185 ILE D CA 1
ATOM 6750 C C . ILE D 1 185 ? 26.371 6.174 -3.932 1.00 9.92 185 ILE D C 1
ATOM 6751 O O . ILE D 1 185 ? 27.488 5.651 -3.779 1.00 12.12 185 ILE D O 1
ATOM 6756 N N . PRO D 1 186 ? 25.235 5.675 -3.411 1.00 10.44 186 PRO D N 1
ATOM 6757 C CA . PRO D 1 186 ? 25.258 4.459 -2.616 1.00 10.67 186 PRO D CA 1
ATOM 6758 C C . PRO D 1 186 ? 25.237 3.279 -3.569 1.00 11.29 186 PRO D C 1
ATOM 6759 O O . PRO D 1 186 ? 24.229 3.016 -4.205 1.00 10.96 186 PRO D O 1
ATOM 6763 N N . VAL D 1 187 ? 26.392 2.664 -3.763 1.00 12.37 187 VAL D N 1
ATOM 6764 C CA . VAL D 1 187 ? 26.534 1.669 -4.828 1.00 13.21 187 VAL D CA 1
ATOM 6765 C C . VAL D 1 187 ? 25.694 0.432 -4.571 1.00 14.30 187 VAL D C 1
ATOM 6766 O O . VAL D 1 187 ? 25.283 -0.208 -5.538 1.00 13.99 187 VAL D O 1
ATOM 6770 N N . GLN D 1 188 ? 25.389 0.074 -3.321 1.00 15.41 188 GLN D N 1
ATOM 6771 C CA . GLN D 1 188 ? 24.579 -1.129 -3.101 1.00 17.38 188 GLN D CA 1
ATOM 6772 C C . GLN D 1 188 ? 23.155 -0.942 -3.644 1.00 19.03 188 GLN D C 1
ATOM 6773 O O . GLN D 1 188 ? 22.594 -1.876 -4.313 1.00 21.20 188 GLN D O 1
ATOM 6779 N N . GLU D 1 189 ? 22.624 0.285 -3.528 1.00 18.25 189 GLU D N 1
ATOM 6780 C CA . GLU D 1 189 ? 21.218 0.539 -3.963 1.00 19.43 189 GLU D CA 1
ATOM 6781 C C . GLU D 1 189 ? 21.052 1.151 -5.336 1.00 19.60 189 GLU D C 1
ATOM 6782 O O . GLU D 1 189 ? 19.927 1.188 -5.860 1.00 22.89 189 GLU D O 1
ATOM 6788 N N . THR D 1 190 ? 22.141 1.557 -5.965 1.00 17.21 190 THR D N 1
ATOM 6789 C CA . THR D 1 190 ? 22.076 2.254 -7.243 1.00 16.24 190 THR D CA 1
ATOM 6790 C C . THR D 1 190 ? 22.682 1.417 -8.360 1.00 15.88 190 THR D C 1
ATOM 6791 O O . THR D 1 190 ? 23.684 0.772 -8.128 1.00 14.39 190 THR D O 1
ATOM 6795 N N . ASP D 1 191 ? 22.084 1.462 -9.545 1.00 15.00 191 ASP D N 1
ATOM 6796 C CA . ASP D 1 191 ? 22.589 0.835 -10.817 1.00 14.90 191 ASP D CA 1
ATOM 6797 C C . ASP D 1 191 ? 23.453 1.960 -11.428 1.00 15.19 191 ASP D C 1
ATOM 6798 O O . ASP D 1 191 ? 22.930 2.898 -12.007 1.00 15.15 191 ASP D O 1
ATOM 6803 N N . ILE D 1 192 ? 24.776 1.864 -11.313 1.00 15.35 192 ILE D N 1
ATOM 6804 C CA . ILE D 1 192 ? 25.652 2.962 -11.763 1.00 14.49 192 ILE D CA 1
ATOM 6805 C C . ILE D 1 192 ? 25.494 3.264 -13.252 1.00 14.20 192 ILE D C 1
ATOM 6806 O O . ILE D 1 192 ? 25.467 4.411 -13.647 1.00 12.91 192 ILE D O 1
ATOM 6811 N N . SER D 1 193 ? 25.365 2.236 -14.093 1.00 13.10 193 SER D N 1
ATOM 6812 C CA . SER D 1 193 ? 25.270 2.499 -15.516 1.00 13.52 193 SER D CA 1
ATOM 6813 C C . SER D 1 193 ? 23.968 3.215 -15.840 1.00 13.14 193 SER D C 1
ATOM 6814 O O . SER D 1 193 ? 23.937 4.085 -16.701 1.00 12.33 193 SER D O 1
ATOM 6817 N N . LYS D 1 194 ? 22.903 2.889 -15.115 1.00 13.11 194 LYS D N 1
ATOM 6818 C CA . LYS D 1 194 ? 21.591 3.527 -15.347 1.00 14.45 194 LYS D CA 1
ATOM 6819 C C . LYS D 1 194 ? 21.711 5.010 -14.917 1.00 14.15 194 LYS D C 1
ATOM 6820 O O . LYS D 1 194 ? 21.235 5.907 -15.604 1.00 13.07 194 LYS D O 1
ATOM 6826 N N . LEU D 1 195 ? 22.375 5.241 -13.794 1.00 13.96 195 LEU D N 1
ATOM 6827 C CA . LEU D 1 195 ? 22.527 6.587 -13.281 1.00 14.32 195 LEU D CA 1
ATOM 6828 C C . LEU D 1 195 ? 23.362 7.420 -14.241 1.00 13.31 195 LEU D C 1
ATOM 6829 O O . LEU D 1 195 ? 23.026 8.578 -14.561 1.00 14.71 195 LEU D O 1
ATOM 6834 N N . VAL D 1 196 ? 24.479 6.872 -14.691 1.00 12.71 196 VAL D N 1
ATOM 6835 C CA . VAL D 1 196 ? 25.346 7.592 -15.608 1.00 12.91 196 VAL D CA 1
ATOM 6836 C C . VAL D 1 196 ? 24.600 7.969 -16.898 1.00 11.92 196 VAL D C 1
ATOM 6837 O O . VAL D 1 196 ? 24.695 9.096 -17.374 1.00 12.48 196 VAL D O 1
ATOM 6841 N N . THR D 1 197 ? 23.891 7.018 -17.479 1.00 12.83 197 THR D N 1
ATOM 6842 C CA . THR D 1 197 ? 23.132 7.273 -18.713 1.00 13.05 197 THR D CA 1
ATOM 6843 C C . THR D 1 197 ? 22.144 8.437 -18.542 1.00 12.82 197 THR D C 1
ATOM 6844 O O . THR D 1 197 ? 22.072 9.369 -19.373 1.00 13.66 197 THR D O 1
ATOM 6848 N N . TYR D 1 198 ? 21.384 8.407 -17.457 1.00 11.93 198 TYR D N 1
ATOM 6849 C CA . TYR D 1 198 ? 20.442 9.464 -17.158 1.00 11.20 198 TYR D CA 1
ATOM 6850 C C . TYR D 1 198 ? 21.167 10.807 -17.003 1.00 11.07 198 TYR D C 1
ATOM 6851 O O . TYR D 1 198 ? 20.718 11.821 -17.554 1.00 11.83 198 TYR D O 1
ATOM 6860 N N . ILE D 1 199 ? 22.270 10.807 -16.255 1.00 10.32 199 ILE D N 1
ATOM 6861 C CA . ILE D 1 199 ? 22.948 12.071 -15.943 1.00 10.93 199 ILE D CA 1
ATOM 6862 C C . ILE D 1 199 ? 23.489 12.670 -17.234 1.00 10.49 199 ILE D C 1
ATOM 6863 O O . ILE D 1 199 ? 23.383 13.883 -17.492 1.00 10.94 199 ILE D O 1
ATOM 6868 N N . GLU D 1 200 ? 24.049 11.824 -18.085 1.00 11.28 200 GLU D N 1
ATOM 6869 C CA . GLU D 1 200 ? 24.574 12.337 -19.350 1.00 13.03 200 GLU D CA 1
ATOM 6870 C C . GLU D 1 200 ? 23.447 12.996 -20.139 1.00 12.06 200 GLU D C 1
ATOM 6871 O O . GLU D 1 200 ? 23.647 14.065 -20.709 1.00 12.08 200 GLU D O 1
ATOM 6877 N N . LYS D 1 201 ? 22.281 12.380 -20.185 1.00 12.31 201 LYS D N 1
ATOM 6878 C CA . LYS D 1 201 ? 21.159 12.969 -20.935 1.00 13.04 201 LYS D CA 1
ATOM 6879 C C . LYS D 1 201 ? 20.672 14.270 -20.284 1.00 12.81 201 LYS D C 1
ATOM 6880 O O . LYS D 1 201 ? 20.418 15.281 -20.958 1.00 13.26 201 LYS D O 1
ATOM 6886 N N . SER D 1 202 ? 20.621 14.249 -18.958 1.00 13.10 202 SER D N 1
ATOM 6887 C CA . SER D 1 202 ? 20.181 15.409 -18.174 1.00 12.47 202 SER D CA 1
ATOM 6888 C C . SER D 1 202 ? 21.091 16.621 -18.351 1.00 12.40 202 SER D C 1
ATOM 6889 O O . SER D 1 202 ? 20.603 17.762 -18.472 1.00 12.66 202 SER D O 1
ATOM 6892 N N . ILE D 1 203 ? 22.404 16.403 -18.386 1.00 12.21 203 ILE D N 1
ATOM 6893 C CA . ILE D 1 203 ? 23.340 17.487 -18.667 1.00 12.76 203 ILE D CA 1
ATOM 6894 C C . ILE D 1 203 ? 23.073 18.128 -20.030 1.00 12.66 203 ILE D C 1
ATOM 6895 O O . ILE D 1 203 ? 23.079 19.365 -20.134 1.00 13.50 203 ILE D O 1
ATOM 6900 N N . GLU D 1 204 ? 22.843 17.299 -21.059 1.00 13.35 204 GLU D N 1
ATOM 6901 C CA . GLU D 1 204 ? 22.492 17.789 -22.406 1.00 14.67 204 GLU D CA 1
ATOM 6902 C C . GLU D 1 204 ? 21.206 18.627 -22.391 1.00 13.84 204 GLU D C 1
ATOM 6903 O O . GLU D 1 204 ? 21.150 19.703 -22.960 1.00 12.01 204 GLU D O 1
ATOM 6909 N N . VAL D 1 205 ? 20.208 18.161 -21.672 1.00 13.20 205 VAL D N 1
ATOM 6910 C CA . VAL D 1 205 ? 18.951 18.866 -21.545 1.00 13.05 205 VAL D CA 1
ATOM 6911 C C . VAL D 1 205 ? 19.169 20.225 -20.900 1.00 12.51 205 VAL D C 1
ATOM 6912 O O . VAL D 1 205 ? 18.640 21.224 -21.366 1.00 12.54 205 VAL D O 1
ATOM 6916 N N . ASP D 1 206 ? 19.923 20.272 -19.821 1.00 12.12 206 ASP D N 1
ATOM 6917 C CA . ASP D 1 206 ? 20.097 21.539 -19.117 1.00 12.60 206 ASP D CA 1
ATOM 6918 C C . ASP D 1 206 ? 20.896 22.543 -19.940 1.00 11.50 206 ASP D C 1
ATOM 6919 O O . ASP D 1 206 ? 20.697 23.739 -19.829 1.00 10.22 206 ASP D O 1
ATOM 6924 N N . LEU D 1 207 ? 21.773 22.070 -20.801 1.00 11.75 207 LEU D N 1
ATOM 6925 C CA . LEU D 1 207 ? 22.450 22.977 -21.721 1.00 12.17 207 LEU D CA 1
ATOM 6926 C C . LEU D 1 207 ? 21.458 23.625 -22.669 1.00 10.62 207 LEU D C 1
ATOM 6927 O O . LEU D 1 207 ? 21.459 24.839 -22.866 1.00 9.82 207 LEU D O 1
ATOM 6932 N N . LEU D 1 208 ? 20.572 22.820 -23.203 1.00 10.74 208 LEU D N 1
ATOM 6933 C CA . LEU D 1 208 ? 19.510 23.340 -24.082 1.00 10.83 208 LEU D CA 1
ATOM 6934 C C . LEU D 1 208 ? 18.620 24.335 -23.346 1.00 10.41 208 LEU D C 1
ATOM 6935 O O . LEU D 1 208 ? 18.237 25.340 -23.923 1.00 10.63 208 LEU D O 1
ATOM 6940 N N . VAL D 1 209 ? 18.305 24.062 -22.074 1.00 9.97 209 VAL D N 1
ATOM 6941 C CA . VAL D 1 209 ? 17.504 25.004 -21.295 1.00 9.35 209 VAL D CA 1
ATOM 6942 C C . VAL D 1 209 ? 18.229 26.343 -21.103 1.00 8.73 209 VAL D C 1
ATOM 6943 O O . VAL D 1 209 ? 17.652 27.390 -21.279 1.00 8.48 209 VAL D O 1
ATOM 6947 N N . SER D 1 210 ? 19.506 26.278 -20.746 1.00 9.93 210 SER D N 1
ATOM 6948 C CA . SER D 1 210 ? 20.325 27.485 -20.619 1.00 9.62 210 SER D CA 1
ATOM 6949 C C . SER D 1 210 ? 20.288 28.297 -21.903 1.00 9.64 210 SER D C 1
ATOM 6950 O O . SER D 1 210 ? 20.083 29.515 -21.907 1.00 8.63 210 SER D O 1
ATOM 6953 N N . GLU D 1 211 ? 20.451 27.621 -23.032 1.00 9.48 211 GLU D N 1
ATOM 6954 C CA . GLU D 1 211 ? 20.477 28.332 -24.311 1.00 9.15 211 GLU D CA 1
ATOM 6955 C C . GLU D 1 211 ? 19.099 28.857 -24.703 1.00 8.90 211 GLU D C 1
ATOM 6956 O O . GLU D 1 211 ? 18.991 29.947 -25.249 1.00 9.30 211 GLU D O 1
ATOM 6962 N N . ASP D 1 212 ? 18.045 28.156 -24.301 1.00 10.00 212 ASP D N 1
ATOM 6963 C CA . ASP D 1 212 ? 16.672 28.649 -24.474 1.00 9.62 212 ASP D CA 1
ATOM 6964 C C . ASP D 1 212 ? 16.454 29.929 -23.670 1.00 8.89 212 ASP D C 1
ATOM 6965 O O . ASP D 1 212 ? 15.881 30.907 -24.161 1.00 9.23 212 ASP D O 1
ATOM 6970 N N . ILE D 1 213 ? 16.927 29.942 -22.413 1.00 9.14 213 ILE D N 1
ATOM 6971 C CA . ILE D 1 213 ? 16.738 31.111 -21.583 1.00 8.98 213 ILE D CA 1
ATOM 6972 C C . ILE D 1 213 ? 17.445 32.334 -22.186 1.00 8.72 213 ILE D C 1
ATOM 6973 O O . ILE D 1 213 ? 16.948 33.488 -22.134 1.00 9.51 213 ILE D O 1
ATOM 6978 N N . LYS D 1 214 ? 18.631 32.114 -22.746 1.00 9.17 214 LYS D N 1
ATOM 6979 C CA . LYS D 1 214 ? 19.384 33.196 -23.363 1.00 10.26 214 LYS D CA 1
ATOM 6980 C C . LYS D 1 214 ? 18.714 33.678 -24.647 1.00 9.31 214 LYS D C 1
ATOM 6981 O O . LYS D 1 214 ? 19.029 34.778 -25.116 1.00 11.58 214 LYS D O 1
ATOM 6987 N N . ASN D 1 215 ? 17.784 32.883 -25.180 1.00 9.54 215 ASN D N 1
ATOM 6988 C CA . ASN D 1 215 ? 16.929 33.279 -26.304 1.00 10.36 215 ASN D CA 1
ATOM 6989 C C . ASN D 1 215 ? 15.606 33.889 -25.900 1.00 10.76 215 ASN D C 1
ATOM 6990 O O . ASN D 1 215 ? 14.737 34.139 -26.747 1.00 11.66 215 ASN D O 1
ATOM 6995 N N . GLY D 1 216 ? 15.454 34.157 -24.622 1.00 11.83 216 GLY D N 1
ATOM 6996 C CA . GLY D 1 216 ? 14.239 34.775 -24.125 1.00 11.37 216 GLY D CA 1
ATOM 6997 C C . GLY D 1 216 ? 13.086 33.865 -23.873 1.00 12.01 216 GLY D C 1
ATOM 6998 O O . GLY D 1 216 ? 11.965 34.346 -23.632 1.00 11.75 216 GLY D O 1
ATOM 6999 N N . ILE D 1 217 ? 13.314 32.566 -23.918 1.00 10.31 217 ILE D N 1
ATOM 7000 C CA . ILE D 1 217 ? 12.271 31.612 -23.598 1.00 11.48 217 ILE D CA 1
ATOM 7001 C C . ILE D 1 217 ? 12.141 31.548 -22.081 1.00 10.68 217 ILE D C 1
ATOM 7002 O O . ILE D 1 217 ? 13.147 31.460 -21.371 1.00 9.44 217 ILE D O 1
ATOM 7007 N N . PRO D 1 218 ? 10.919 31.609 -21.554 1.00 10.81 218 PRO D N 1
ATOM 7008 C CA . PRO D 1 218 ? 10.810 31.487 -20.093 1.00 10.10 218 PRO D CA 1
ATOM 7009 C C . PRO D 1 218 ? 11.376 30.188 -19.536 1.00 8.78 218 PRO D C 1
ATOM 7010 O O . PRO D 1 218 ? 11.334 29.133 -20.188 1.00 9.98 218 PRO D O 1
ATOM 7014 N N . ALA D 1 219 ? 11.978 30.257 -18.343 1.00 8.86 219 ALA D N 1
ATOM 7015 C CA . ALA D 1 219 ? 12.716 29.116 -17.820 1.00 8.71 219 ALA D CA 1
ATOM 7016 C C . ALA D 1 219 ? 11.878 27.903 -17.553 1.00 8.58 219 ALA D C 1
ATOM 7017 O O . ALA D 1 219 ? 12.290 26.795 -17.858 1.00 9.32 219 ALA D O 1
ATOM 7019 N N . LYS D 1 220 ? 10.704 28.059 -16.931 1.00 8.44 220 LYS D N 1
ATOM 7020 C CA . LYS D 1 220 ? 9.946 26.860 -16.572 1.00 9.70 220 LYS D CA 1
ATOM 7021 C C . LYS D 1 220 ? 9.417 26.163 -17.798 1.00 9.69 220 LYS D C 1
ATOM 7022 O O . LYS D 1 220 ? 9.448 24.933 -17.886 1.00 10.13 220 LYS D O 1
ATOM 7028 N N . GLN D 1 221 ? 8.944 26.950 -18.751 1.00 10.31 221 GLN D N 1
ATOM 7029 C CA . GLN D 1 221 ? 8.521 26.450 -20.039 1.00 10.09 221 GLN D CA 1
ATOM 7030 C C . GLN D 1 221 ? 9.649 25.661 -20.703 1.00 9.95 221 GLN D C 1
ATOM 7031 O O . GLN D 1 221 ? 9.445 24.543 -21.154 1.00 11.48 221 GLN D O 1
ATOM 7037 N N . ALA D 1 222 ? 10.832 26.289 -20.784 1.00 10.24 222 ALA D N 1
ATOM 7038 C CA . ALA D 1 222 ? 12.024 25.662 -21.393 1.00 10.73 222 ALA D CA 1
ATOM 7039 C C . ALA D 1 222 ? 12.367 24.352 -20.686 1.00 10.13 222 ALA D C 1
ATOM 7040 O O . ALA D 1 222 ? 12.636 23.323 -21.336 1.00 9.66 222 ALA D O 1
ATOM 7042 N N . GLN D 1 223 ? 12.344 24.367 -19.365 1.00 10.50 223 GLN D N 1
ATOM 7043 C CA . GLN D 1 223 ? 12.591 23.151 -18.575 1.00 11.05 223 GLN D CA 1
ATOM 7044 C C . GLN D 1 223 ? 11.611 22.045 -18.946 1.00 11.16 223 GLN D C 1
ATOM 7045 O O . GLN D 1 223 ? 12.020 20.913 -19.247 1.00 11.01 223 GLN D O 1
ATOM 7051 N N . ASN D 1 224 ? 10.315 22.367 -18.917 1.00 12.03 224 ASN D N 1
ATOM 7052 C CA . ASN D 1 224 ? 9.282 21.354 -19.215 1.00 12.49 224 ASN D CA 1
ATOM 7053 C C . ASN D 1 224 ? 9.398 20.822 -20.633 1.00 12.95 224 ASN D C 1
ATOM 7054 O O . ASN D 1 224 ? 9.218 19.620 -20.854 1.00 13.76 224 ASN D O 1
ATOM 7059 N N . ASP D 1 225 ? 9.684 21.693 -21.597 1.00 12.57 225 ASP D N 1
ATOM 7060 C CA . ASP D 1 225 ? 9.907 21.287 -22.989 1.00 12.78 225 ASP D CA 1
ATOM 7061 C C . ASP D 1 225 ? 11.101 20.311 -23.135 1.00 12.99 225 ASP D C 1
ATOM 7062 O O . ASP D 1 225 ? 10.969 19.181 -23.650 1.00 12.88 225 ASP D O 1
ATOM 7067 N N . ARG D 1 226 ? 12.253 20.732 -22.620 1.00 12.02 226 ARG D N 1
ATOM 7068 C CA . ARG D 1 226 ? 13.501 20.030 -22.851 1.00 12.53 226 ARG D CA 1
ATOM 7069 C C . ARG D 1 226 ? 13.553 18.747 -22.027 1.00 12.96 226 ARG D C 1
ATOM 7070 O O . ARG D 1 226 ? 14.086 17.750 -22.499 1.00 12.69 226 ARG D O 1
ATOM 7078 N N . ARG D 1 227 ? 12.952 18.779 -20.847 1.00 13.04 227 ARG D N 1
ATOM 7079 C CA . ARG D 1 227 ? 13.041 17.642 -19.893 1.00 15.63 227 ARG D CA 1
ATOM 7080 C C . ARG D 1 227 ? 12.058 16.535 -20.200 1.00 16.39 227 ARG D C 1
ATOM 7081 O O . ARG D 1 227 ? 12.121 15.453 -19.586 1.00 16.15 227 ARG D O 1
ATOM 7089 N N . SER D 1 228 ? 11.158 16.773 -21.142 1.00 16.77 228 SER D N 1
ATOM 7090 C CA . SER D 1 228 ? 10.173 15.762 -21.461 1.00 19.22 228 SER D CA 1
ATOM 7091 C C . SER D 1 228 ? 10.866 14.461 -21.844 1.00 20.11 228 SER D C 1
ATOM 7092 O O . SER D 1 228 ? 10.369 13.394 -21.484 1.00 21.26 228 SER D O 1
ATOM 7095 N N . VAL D 1 229 ? 12.030 14.559 -22.520 1.00 20.47 229 VAL D N 1
ATOM 7096 C CA . VAL D 1 229 ? 12.837 13.386 -22.952 1.00 21.73 229 VAL D CA 1
ATOM 7097 C C . VAL D 1 229 ? 13.372 12.539 -21.791 1.00 22.80 229 VAL D C 1
ATOM 7098 O O . VAL D 1 229 ? 13.671 11.356 -21.962 1.00 24.12 229 VAL D O 1
ATOM 7102 N N . LEU D 1 230 ? 13.476 13.134 -20.608 1.00 22.95 230 LEU D N 1
ATOM 7103 C CA . LEU D 1 230 ? 14.001 12.420 -19.433 1.00 24.27 230 LEU D CA 1
ATOM 7104 C C . LEU D 1 230 ? 12.973 11.453 -18.833 1.00 26.61 230 LEU D C 1
ATOM 7105 O O . LEU D 1 230 ? 13.325 10.503 -18.138 1.00 26.47 230 LEU D O 1
ATOM 7110 N N . LYS D 1 231 ? 11.710 11.688 -19.136 1.00 29.86 231 LYS D N 1
ATOM 7111 C CA . LYS D 1 231 ? 10.624 10.870 -18.605 1.00 32.37 231 LYS D CA 1
ATOM 7112 C C . LYS D 1 231 ? 10.811 9.378 -18.856 1.00 34.29 231 LYS D C 1
ATOM 7113 O O . LYS D 1 231 ? 10.640 8.581 -17.930 1.00 35.70 231 LYS D O 1
ATOM 7119 N N . LYS D 1 232 ? 11.217 8.997 -20.064 1.00 36.13 232 LYS D N 1
ATOM 7120 C CA . LYS D 1 232 ? 11.377 7.578 -20.377 1.00 37.74 232 LYS D CA 1
ATOM 7121 C C . LYS D 1 232 ? 12.370 6.922 -19.419 1.00 39.01 232 LYS D C 1
ATOM 7122 O O . LYS D 1 232 ? 12.208 5.753 -19.059 1.00 40.00 232 LYS D O 1
ATOM 7128 N N . TYR D 1 233 ? 13.374 7.668 -18.961 1.00 39.39 233 TYR D N 1
ATOM 7129 C CA . TYR D 1 233 ? 14.373 7.090 -18.051 1.00 39.47 233 TYR D CA 1
ATOM 7130 C C . TYR D 1 233 ? 13.823 6.957 -16.622 1.00 40.08 233 TYR D C 1
ATOM 7131 O O . TYR D 1 233 ? 14.471 6.314 -15.795 1.00 40.59 233 TYR D O 1
ATOM 7140 N N . ILE D 1 234 ? 12.745 7.463 -16.245 1.00 39.94 234 ILE D N 1
ATOM 7141 N N . SER E 1 2 ? 63.545 38.137 20.632 1.00 29.71 2 SER E N 1
ATOM 7142 C CA . SER E 1 2 ? 62.489 38.191 21.687 1.00 29.31 2 SER E CA 1
ATOM 7143 C C . SER E 1 2 ? 61.606 36.975 21.532 1.00 28.83 2 SER E C 1
ATOM 7144 O O . SER E 1 2 ? 61.599 36.333 20.489 1.00 28.71 2 SER E O 1
ATOM 7147 N N . ASP E 1 3 ? 60.876 36.663 22.593 1.00 28.70 3 ASP E N 1
ATOM 7148 C CA . ASP E 1 3 ? 59.914 35.558 22.587 1.00 27.82 3 ASP E CA 1
ATOM 7149 C C . ASP E 1 3 ? 59.052 35.661 21.341 1.00 25.62 3 ASP E C 1
ATOM 7150 O O . ASP E 1 3 ? 58.789 34.681 20.627 1.00 23.80 3 ASP E O 1
ATOM 7155 N N . LEU E 1 4 ? 58.604 36.874 21.100 1.00 24.47 4 LEU E N 1
ATOM 7156 C CA . LEU E 1 4 ? 57.664 37.147 20.048 1.00 23.94 4 LEU E CA 1
ATOM 7157 C C . LEU E 1 4 ? 58.270 36.897 18.679 1.00 23.39 4 LEU E C 1
ATOM 7158 O O . LEU E 1 4 ? 57.613 36.358 17.786 1.00 22.10 4 LEU E O 1
ATOM 7163 N N . GLN E 1 5 ? 59.532 37.292 18.493 1.00 22.38 5 GLN E N 1
ATOM 7164 C CA . GLN E 1 5 ? 60.188 37.028 17.226 1.00 22.89 5 GLN E CA 1
ATOM 7165 C C . GLN E 1 5 ? 60.297 35.515 16.964 1.00 21.43 5 GLN E C 1
ATOM 7166 O O . GLN E 1 5 ? 60.118 35.057 15.848 1.00 21.36 5 GLN E O 1
ATOM 7172 N N . LYS E 1 6 ? 60.594 34.757 18.001 1.00 21.48 6 LYS E N 1
ATOM 7173 C CA . LYS E 1 6 ? 60.680 33.311 17.872 1.00 21.41 6 LYS E CA 1
ATOM 7174 C C . LYS E 1 6 ? 59.314 32.695 17.512 1.00 19.81 6 LYS E C 1
ATOM 7175 O O . LYS E 1 6 ? 59.210 31.830 16.617 1.00 19.42 6 LYS E O 1
ATOM 7181 N N . LEU E 1 7 ? 58.277 33.150 18.208 1.00 18.65 7 LEU E N 1
ATOM 7182 C CA . LEU E 1 7 ? 56.908 32.653 17.968 1.00 18.47 7 LEU E CA 1
ATOM 7183 C C . LEU E 1 7 ? 56.370 32.990 16.582 1.00 18.23 7 LEU E C 1
ATOM 7184 O O . LEU E 1 7 ? 55.539 32.259 15.998 1.00 16.63 7 LEU E O 1
ATOM 7189 N N . GLN E 1 8 ? 56.858 34.097 16.026 1.00 19.15 8 GLN E N 1
ATOM 7190 C CA . GLN E 1 8 ? 56.435 34.562 14.723 1.00 19.40 8 GLN E CA 1
ATOM 7191 C C . GLN E 1 8 ? 56.783 33.564 13.610 1.00 18.81 8 GLN E C 1
ATOM 7192 O O . GLN E 1 8 ? 56.151 33.583 12.547 1.00 18.99 8 GLN E O 1
ATOM 7198 N N . ARG E 1 9 ? 57.724 32.658 13.885 1.00 17.88 9 ARG E N 1
ATOM 7199 C CA . ARG E 1 9 ? 58.169 31.644 12.928 1.00 18.92 9 ARG E CA 1
ATOM 7200 C C . ARG E 1 9 ? 57.298 30.414 12.873 1.00 18.29 9 ARG E C 1
ATOM 7201 O O . ARG E 1 9 ? 57.484 29.576 11.993 1.00 18.86 9 ARG E O 1
ATOM 7209 N N . PHE E 1 10 ? 56.363 30.299 13.805 1.00 16.60 10 PHE E N 1
ATOM 7210 C CA . PHE E 1 10 ? 55.618 29.062 14.002 1.00 15.82 10 PHE E CA 1
ATOM 7211 C C . PHE E 1 10 ? 54.215 29.163 13.439 1.00 15.49 10 PHE E C 1
ATOM 7212 O O . PHE E 1 10 ? 53.615 30.236 13.450 1.00 15.99 10 PHE E O 1
ATOM 7220 N N . SER E 1 11 ? 53.672 28.032 13.018 1.00 14.30 11 SER E N 1
ATOM 7221 C CA . SER E 1 11 ? 52.258 27.978 12.744 1.00 13.82 11 SER E CA 1
ATOM 7222 C C . SER E 1 11 ? 51.519 27.782 14.066 1.00 12.34 11 SER E C 1
ATOM 7223 O O . SER E 1 11 ? 52.091 27.326 15.095 1.00 13.49 11 SER E O 1
ATOM 7226 N N . THR E 1 12 ? 50.223 28.044 14.048 1.00 11.45 12 THR E N 1
ATOM 7227 C CA . THR E 1 12 ? 49.431 27.840 15.242 1.00 10.47 12 THR E CA 1
ATOM 7228 C C . THR E 1 12 ? 49.435 26.347 15.588 1.00 9.43 12 THR E C 1
ATOM 7229 O O . THR E 1 12 ? 49.338 25.977 16.746 1.00 10.58 12 THR E O 1
ATOM 7233 N N . CYS E 1 13 ? 49.524 25.508 14.579 1.00 10.36 13 CYS E N 1
ATOM 7234 C CA . CYS E 1 13 ? 49.525 24.057 14.822 1.00 10.64 13 CYS E CA 1
ATOM 7235 C C . CYS E 1 13 ? 50.775 23.643 15.631 1.00 11.66 13 CYS E C 1
ATOM 7236 O O . CYS E 1 13 ? 50.738 22.757 16.510 1.00 11.18 13 CYS E O 1
ATOM 7239 N N . ASP E 1 14 ? 51.894 24.251 15.279 1.00 11.70 14 ASP E N 1
ATOM 7240 C CA . ASP E 1 14 ? 53.150 24.007 15.985 1.00 12.29 14 ASP E CA 1
ATOM 7241 C C . ASP E 1 14 ? 53.064 24.405 17.463 1.00 11.78 14 ASP E C 1
ATOM 7242 O O . ASP E 1 14 ? 53.530 23.696 18.353 1.00 10.77 14 ASP E O 1
ATOM 7247 N N . ILE E 1 15 ? 52.496 25.576 17.716 1.00 11.65 15 ILE E N 1
ATOM 7248 C CA . ILE E 1 15 ? 52.272 26.046 19.051 1.00 11.44 15 ILE E CA 1
ATOM 7249 C C . ILE E 1 15 ? 51.357 25.101 19.812 1.00 11.40 15 ILE E C 1
ATOM 7250 O O . ILE E 1 15 ? 51.630 24.778 20.926 1.00 10.85 15 ILE E O 1
ATOM 7255 N N . SER E 1 16 ? 50.262 24.634 19.197 1.00 10.81 16 SER E N 1
ATOM 7256 C CA . SER E 1 16 ? 49.375 23.674 19.861 1.00 10.63 16 SER E CA 1
ATOM 7257 C C . SER E 1 16 ? 50.077 22.345 20.143 1.00 10.56 16 SER E C 1
ATOM 7258 O O . SER E 1 16 ? 49.834 21.723 21.152 1.00 11.93 16 SER E O 1
ATOM 7261 N N . ASP E 1 17 ? 50.990 21.932 19.279 1.00 11.24 17 ASP E N 1
ATOM 7262 C CA . ASP E 1 17 ? 51.773 20.735 19.563 1.00 10.88 17 ASP E CA 1
ATOM 7263 C C . ASP E 1 17 ? 52.587 20.922 20.856 1.00 10.55 17 ASP E C 1
ATOM 7264 O O . ASP E 1 17 ? 52.686 20.017 21.675 1.00 11.03 17 ASP E O 1
ATOM 7269 N N . GLY E 1 18 ? 53.114 22.124 21.056 1.00 11.11 18 GLY E N 1
ATOM 7270 C CA . GLY E 1 18 ? 53.901 22.432 22.252 1.00 11.44 18 GLY E CA 1
ATOM 7271 C C . GLY E 1 18 ? 53.011 22.479 23.480 1.00 11.39 18 GLY E C 1
ATOM 7272 O O . GLY E 1 18 ? 53.322 21.915 24.508 1.00 12.79 18 GLY E O 1
ATOM 7273 N N . LEU E 1 19 ? 51.856 23.137 23.370 1.00 10.93 19 LEU E N 1
ATOM 7274 C CA . LEU E 1 19 ? 50.959 23.250 24.509 1.00 11.87 19 LEU E CA 1
ATOM 7275 C C . LEU E 1 19 ? 50.359 21.899 24.915 1.00 12.35 19 LEU E C 1
ATOM 7276 O O . LEU E 1 19 ? 50.239 21.603 26.114 1.00 12.33 19 LEU E O 1
ATOM 7281 N N . LEU E 1 20 ? 50.030 21.070 23.922 1.00 11.51 20 LEU E N 1
ATOM 7282 C CA . LEU E 1 20 ? 49.510 19.745 24.159 1.00 11.67 20 LEU E CA 1
ATOM 7283 C C . LEU E 1 20 ? 50.556 18.866 24.813 1.00 12.42 20 LEU E C 1
ATOM 7284 O O . LEU E 1 20 ? 50.269 18.164 25.785 1.00 12.51 20 LEU E O 1
ATOM 7289 N N . ASN E 1 21 ? 51.769 18.855 24.264 1.00 11.89 21 ASN E N 1
ATOM 7290 C CA . ASN E 1 21 ? 52.718 17.836 24.676 1.00 13.74 21 ASN E CA 1
ATOM 7291 C C . ASN E 1 21 ? 53.580 18.246 25.850 1.00 15.10 21 ASN E C 1
ATOM 7292 O O . ASN E 1 21 ? 53.905 17.407 26.681 1.00 15.69 21 ASN E O 1
ATOM 7297 N N . VAL E 1 22 ? 53.914 19.528 25.932 1.00 15.22 22 VAL E N 1
ATOM 7298 C CA . VAL E 1 22 ? 54.706 20.015 27.071 1.00 16.09 22 VAL E CA 1
ATOM 7299 C C . VAL E 1 22 ? 53.825 20.297 28.294 1.00 17.12 22 VAL E C 1
ATOM 7300 O O . VAL E 1 22 ? 54.239 19.998 29.421 1.00 18.78 22 VAL E O 1
ATOM 7304 N N . TYR E 1 23 ? 52.623 20.829 28.094 1.00 17.83 23 TYR E N 1
ATOM 7305 C CA . TYR E 1 23 ? 51.764 21.245 29.217 1.00 17.95 23 TYR E CA 1
ATOM 7306 C C . TYR E 1 23 ? 50.451 20.485 29.382 1.00 17.93 23 TYR E C 1
ATOM 7307 O O . TYR E 1 23 ? 49.659 20.821 30.268 1.00 17.04 23 TYR E O 1
ATOM 7316 N N . ASN E 1 24 ? 50.265 19.438 28.589 1.00 17.40 24 ASN E N 1
ATOM 7317 C CA . ASN E 1 24 ? 49.132 18.539 28.686 1.00 17.90 24 ASN E CA 1
ATOM 7318 C C . ASN E 1 24 ? 47.806 19.283 28.543 1.00 16.67 24 ASN E C 1
ATOM 7319 O O . ASN E 1 24 ? 46.814 18.933 29.195 1.00 17.83 24 ASN E O 1
ATOM 7324 N N . ILE E 1 25 ? 47.804 20.311 27.705 1.00 15.16 25 ILE E N 1
ATOM 7325 C CA . ILE E 1 25 ? 46.609 21.089 27.474 1.00 14.19 25 ILE E CA 1
ATOM 7326 C C . ILE E 1 25 ? 45.856 20.437 26.309 1.00 12.49 25 ILE E C 1
ATOM 7327 O O . ILE E 1 25 ? 46.327 20.492 25.191 1.00 11.28 25 ILE E O 1
ATOM 7332 N N . PRO E 1 26 ? 44.718 19.761 26.576 1.00 12.56 26 PRO E N 1
ATOM 7333 C CA . PRO E 1 26 ? 44.136 18.845 25.583 1.00 11.24 26 PRO E CA 1
ATOM 7334 C C . PRO E 1 26 ? 43.690 19.518 24.316 1.00 10.36 26 PRO E C 1
ATOM 7335 O O . PRO E 1 26 ? 43.727 18.905 23.259 1.00 10.76 26 PRO E O 1
ATOM 7339 N N . THR E 1 27 ? 43.333 20.790 24.405 1.00 9.89 27 THR E N 1
ATOM 7340 C CA . THR E 1 27 ? 42.878 21.531 23.235 1.00 10.06 27 THR E CA 1
ATOM 7341 C C . THR E 1 27 ? 44.029 22.293 22.580 1.00 10.12 27 THR E C 1
ATOM 7342 O O . THR E 1 27 ? 43.812 23.008 21.610 1.00 9.36 27 THR E O 1
ATOM 7346 N N . GLY E 1 28 ? 45.243 22.228 23.148 1.00 9.61 28 GLY E N 1
ATOM 7347 C CA . GLY E 1 28 ? 46.359 22.954 22.557 1.00 9.17 28 GLY E CA 1
ATOM 7348 C C . GLY E 1 28 ? 46.203 24.463 22.534 1.00 8.53 28 GLY E C 1
ATOM 7349 O O . GLY E 1 28 ? 46.829 25.119 21.743 1.00 10.01 28 GLY E O 1
ATOM 7350 N N . GLY E 1 29 ? 45.402 24.998 23.435 1.00 9.32 29 GLY E N 1
ATOM 7351 C CA . GLY E 1 29 ? 45.214 26.460 23.529 1.00 9.32 29 GLY E CA 1
ATOM 7352 C C . GLY E 1 29 ? 44.419 27.043 22.384 1.00 9.68 29 GLY E C 1
ATOM 7353 O O . GLY E 1 29 ? 44.422 28.267 22.150 1.00 10.66 29 GLY E O 1
ATOM 7354 N N . TYR E 1 30 ? 43.676 26.201 21.688 1.00 9.02 30 TYR E N 1
ATOM 7355 C CA . TYR E 1 30 ? 42.955 26.670 20.515 1.00 9.11 30 TYR E CA 1
ATOM 7356 C C . TYR E 1 30 ? 41.671 27.391 20.866 1.00 8.88 30 TYR E C 1
ATOM 7357 O O . TYR E 1 30 ? 40.945 26.982 21.755 1.00 8.40 30 TYR E O 1
ATOM 7366 N N . PHE E 1 31 ? 41.398 28.464 20.135 1.00 9.49 31 PHE E N 1
ATOM 7367 C CA . PHE E 1 31 ? 40.135 29.197 20.233 1.00 9.59 31 PHE E CA 1
ATOM 7368 C C . PHE E 1 31 ? 39.470 29.078 18.857 1.00 9.24 31 PHE E C 1
ATOM 7369 O O . PHE E 1 31 ? 39.965 29.644 17.892 1.00 8.67 31 PHE E O 1
ATOM 7377 N N . PRO E 1 32 ? 38.433 28.229 18.762 1.00 8.89 32 PRO E N 1
ATOM 7378 C CA . PRO E 1 32 ? 37.917 27.806 17.464 1.00 9.31 32 PRO E CA 1
ATOM 7379 C C . PRO E 1 32 ? 36.963 28.785 16.785 1.00 9.56 32 PRO E C 1
ATOM 7380 O O . PRO E 1 32 ? 36.404 29.689 17.442 1.00 9.96 32 PRO E O 1
ATOM 7384 N N . ASN E 1 33 ? 36.799 28.572 15.473 1.00 8.78 33 ASN E N 1
ATOM 7385 C CA . ASN E 1 33 ? 35.694 29.117 14.675 1.00 9.16 33 ASN E CA 1
ATOM 7386 C C . ASN E 1 33 ? 35.867 30.585 14.276 1.00 10.24 33 ASN E C 1
ATOM 7387 O O . ASN E 1 33 ? 34.928 31.185 13.799 1.00 9.80 33 ASN E O 1
ATOM 7392 N N . LEU E 1 34 ? 37.090 31.116 14.366 1.00 10.93 34 LEU E N 1
ATOM 7393 C CA . LEU E 1 34 ? 37.373 32.474 13.882 1.00 11.43 34 LEU E CA 1
ATOM 7394 C C . LEU E 1 34 ? 37.809 32.383 12.424 1.00 13.29 34 LEU E C 1
ATOM 7395 O O . LEU E 1 34 ? 38.350 31.370 11.988 1.00 15.00 34 LEU E O 1
ATOM 7400 N N . THR E 1 35 ? 37.510 33.425 11.667 1.00 12.82 35 THR E N 1
ATOM 7401 C CA . THR E 1 35 ? 37.858 33.544 10.264 1.00 12.93 35 THR E CA 1
ATOM 7402 C C . THR E 1 35 ? 38.794 34.732 10.090 1.00 12.36 35 THR E C 1
ATOM 7403 O O . THR E 1 35 ? 38.552 35.814 10.626 1.00 11.55 35 THR E O 1
ATOM 7407 N N . ALA E 1 36 ? 39.844 34.557 9.294 1.00 12.63 36 ALA E N 1
ATOM 7408 C CA . ALA E 1 36 ? 40.712 35.658 8.923 1.00 14.64 36 ALA E CA 1
ATOM 7409 C C . ALA E 1 36 ? 40.042 36.500 7.855 1.00 15.79 36 ALA E C 1
ATOM 7410 O O . ALA E 1 36 ? 40.239 36.283 6.649 1.00 17.17 36 ALA E O 1
ATOM 7412 N N . ILE E 1 37 ? 39.297 37.489 8.295 1.00 16.49 37 ILE E N 1
ATOM 7413 C CA . ILE E 1 37 ? 38.564 38.374 7.399 1.00 17.82 37 ILE E CA 1
ATOM 7414 C C . ILE E 1 37 ? 39.527 39.260 6.626 1.00 18.51 37 ILE E C 1
ATOM 7415 O O . ILE E 1 37 ? 39.376 39.470 5.416 1.00 17.93 37 ILE E O 1
ATOM 7420 N N . SER E 1 38 ? 40.504 39.798 7.332 1.00 18.32 38 SER E N 1
ATOM 7421 C CA . SER E 1 38 ? 41.601 40.533 6.729 1.00 19.06 38 SER E CA 1
ATOM 7422 C C . SER E 1 38 ? 42.832 39.720 7.054 1.00 20.77 38 SER E C 1
ATOM 7423 O O . SER E 1 38 ? 43.320 39.752 8.182 1.00 18.59 38 SER E O 1
ATOM 7426 N N . PRO E 1 39 ? 43.289 38.888 6.108 1.00 23.39 39 PRO E N 1
ATOM 7427 C CA . PRO E 1 39 ? 44.340 37.971 6.524 1.00 25.12 39 PRO E CA 1
ATOM 7428 C C . PRO E 1 39 ? 45.663 38.680 6.643 1.00 25.98 39 PRO E C 1
ATOM 7429 O O . PRO E 1 39 ? 45.827 39.788 6.081 1.00 26.88 39 PRO E O 1
ATOM 7433 N N . PRO E 1 40 ? 46.587 38.090 7.403 1.00 26.82 40 PRO E N 1
ATOM 7434 C CA . PRO E 1 40 ? 47.942 38.635 7.458 1.00 29.18 40 PRO E CA 1
ATOM 7435 C C . PRO E 1 40 ? 48.642 38.621 6.094 1.00 30.54 40 PRO E C 1
ATOM 7436 O O . PRO E 1 40 ? 48.292 37.826 5.240 1.00 31.58 40 PRO E O 1
ATOM 7440 N N . GLN E 1 41 ? 49.601 39.521 5.898 1.00 33.36 41 GLN E N 1
ATOM 7441 C CA . GLN E 1 41 ? 50.409 39.530 4.668 1.00 34.65 41 GLN E CA 1
ATOM 7442 C C . GLN E 1 41 ? 51.393 38.375 4.740 1.00 35.40 41 GLN E C 1
ATOM 7443 O O . GLN E 1 41 ? 51.565 37.619 3.780 1.00 36.70 41 GLN E O 1
ATOM 7449 N N . ASN E 1 42 ? 52.009 38.224 5.905 1.00 35.46 42 ASN E N 1
ATOM 7450 C CA . ASN E 1 42 ? 52.912 37.110 6.166 1.00 35.29 42 ASN E CA 1
ATOM 7451 C C . ASN E 1 42 ? 52.096 35.856 6.492 1.00 34.30 42 ASN E C 1
ATOM 7452 O O . ASN E 1 42 ? 50.919 35.765 6.147 1.00 35.33 42 ASN E O 1
ATOM 7457 N N . SER E 1 43 ? 52.713 34.892 7.148 1.00 32.87 43 SER E N 1
ATOM 7458 C CA . SER E 1 43 ? 52.048 33.615 7.394 1.00 31.65 43 SER E CA 1
ATOM 7459 C C . SER E 1 43 ? 51.082 33.744 8.585 1.00 29.84 43 SER E C 1
ATOM 7460 O O . SER E 1 43 ? 49.908 33.315 8.531 1.00 30.36 43 SER E O 1
ATOM 7463 N N . SER E 1 44 ? 51.585 34.360 9.646 1.00 26.15 44 SER E N 1
ATOM 7464 C CA . SER E 1 44 ? 50.867 34.428 10.907 1.00 23.85 44 SER E CA 1
ATOM 7465 C C . SER E 1 44 ? 50.989 35.801 11.507 1.00 21.76 44 SER E C 1
ATOM 7466 O O . SER E 1 44 ? 51.818 36.589 11.082 1.00 20.82 44 SER E O 1
ATOM 7469 N N . ILE E 1 45 ? 50.148 36.047 12.497 1.00 18.55 45 ILE E N 1
ATOM 7470 C CA . ILE E 1 45 ? 50.312 37.191 13.409 1.00 18.26 45 ILE E CA 1
ATOM 7471 C C . ILE E 1 45 ? 50.547 36.667 14.801 1.00 16.65 45 ILE E C 1
ATOM 7472 O O . ILE E 1 45 ? 50.006 35.634 15.170 1.00 15.19 45 ILE E O 1
ATOM 7477 N N . VAL E 1 46 ? 51.398 37.348 15.563 1.00 15.09 46 VAL E N 1
ATOM 7478 C CA . VAL E 1 46 ? 51.610 37.017 16.944 1.00 15.49 46 VAL E CA 1
ATOM 7479 C C . VAL E 1 46 ? 51.775 38.318 17.711 1.00 15.14 46 VAL E C 1
ATOM 7480 O O . VAL E 1 46 ? 52.313 39.300 17.198 1.00 15.07 46 VAL E O 1
ATOM 7484 N N . GLY E 1 47 ? 51.264 38.345 18.924 1.00 14.09 47 GLY E N 1
ATOM 7485 C CA . GLY E 1 47 ? 51.468 39.491 19.801 1.00 14.20 47 GLY E CA 1
ATOM 7486 C C . GLY E 1 47 ? 50.942 39.240 21.193 1.00 14.06 47 GLY E C 1
ATOM 7487 O O . GLY E 1 47 ? 50.401 38.171 21.471 1.00 13.76 47 GLY E O 1
ATOM 7488 N N . THR E 1 48 ? 51.147 40.213 22.092 1.00 14.10 48 THR E N 1
ATOM 7489 C CA . THR E 1 48 ? 50.654 40.109 23.444 1.00 13.86 48 THR E CA 1
ATOM 7490 C C . THR E 1 48 ? 49.233 40.621 23.507 1.00 12.99 48 THR E C 1
ATOM 7491 O O . THR E 1 48 ? 48.900 41.660 22.928 1.00 11.79 48 THR E O 1
ATOM 7495 N N . ALA E 1 49 ? 48.412 39.916 24.272 1.00 12.23 49 ALA E N 1
ATOM 7496 C CA . ALA E 1 49 ? 46.971 40.224 24.335 1.00 12.09 49 ALA E CA 1
ATOM 7497 C C . ALA E 1 49 ? 46.663 41.517 25.082 1.00 11.77 49 ALA E C 1
ATOM 7498 O O . ALA E 1 49 ? 47.018 41.663 26.249 1.00 12.42 49 ALA E O 1
ATOM 7500 N N . TYR E 1 50 ? 46.046 42.451 24.367 1.00 10.84 50 TYR E N 1
ATOM 7501 C CA . TYR E 1 50 ? 45.419 43.622 24.958 1.00 11.56 50 TYR E CA 1
ATOM 7502 C C . TYR E 1 50 ? 43.905 43.362 24.842 1.00 10.77 50 TYR E C 1
ATOM 7503 O O . TYR E 1 50 ? 43.318 43.398 23.725 1.00 10.28 50 TYR E O 1
ATOM 7512 N N . THR E 1 51 ? 43.299 43.057 25.995 1.00 11.47 51 THR E N 1
ATOM 7513 C CA . THR E 1 51 ? 41.941 42.532 26.065 1.00 11.85 51 THR E CA 1
ATOM 7514 C C . THR E 1 51 ? 40.917 43.609 26.289 1.00 12.31 51 THR E C 1
ATOM 7515 O O . THR E 1 51 ? 41.178 44.607 26.993 1.00 11.61 51 THR E O 1
ATOM 7519 N N . VAL E 1 52 ? 39.771 43.481 25.600 1.00 11.00 52 VAL E N 1
ATOM 7520 C CA . VAL E 1 52 ? 38.657 44.398 25.764 1.00 11.57 52 VAL E CA 1
ATOM 7521 C C . VAL E 1 52 ? 37.357 43.605 25.933 1.00 11.34 52 VAL E C 1
ATOM 7522 O O . VAL E 1 52 ? 37.017 42.765 25.091 1.00 9.98 52 VAL E O 1
ATOM 7526 N N . LEU E 1 53 ? 36.619 43.901 27.000 1.00 11.45 53 LEU E N 1
ATOM 7527 C CA . LEU E 1 53 ? 35.336 43.280 27.292 1.00 11.21 53 LEU E CA 1
ATOM 7528 C C . LEU E 1 53 ? 34.199 44.198 26.971 1.00 11.59 53 LEU E C 1
ATOM 7529 O O . LEU E 1 53 ? 34.207 45.340 27.377 1.00 11.60 53 LEU E O 1
ATOM 7534 N N . PHE E 1 54 ? 33.228 43.694 26.216 1.00 10.45 54 PHE E N 1
ATOM 7535 C CA . PHE E 1 54 ? 32.021 44.420 25.869 1.00 10.24 54 PHE E CA 1
ATOM 7536 C C . PHE E 1 54 ? 30.810 43.842 26.596 1.00 10.03 54 PHE E C 1
ATOM 7537 O O . PHE E 1 54 ? 30.678 42.608 26.765 1.00 10.68 54 PHE E O 1
ATOM 7545 N N . ALA E 1 55 ? 29.894 44.715 26.969 1.00 10.71 55 ALA E N 1
ATOM 7546 C CA . ALA E 1 55 ? 28.704 44.375 27.752 1.00 10.46 55 ALA E CA 1
ATOM 7547 C C . ALA E 1 55 ? 27.494 45.131 27.189 1.00 10.54 55 ALA E C 1
ATOM 7548 O O . ALA E 1 55 ? 27.645 46.126 26.469 1.00 10.23 55 ALA E O 1
ATOM 7550 N N . PRO E 1 56 ? 26.279 44.695 27.525 1.00 10.77 56 PRO E N 1
ATOM 7551 C CA . PRO E 1 56 ? 25.105 45.445 27.100 1.00 11.97 56 PRO E CA 1
ATOM 7552 C C . PRO E 1 56 ? 25.159 46.905 27.501 1.00 12.38 56 PRO E C 1
ATOM 7553 O O . PRO E 1 56 ? 25.733 47.233 28.558 1.00 12.50 56 PRO E O 1
ATOM 7557 N N . ILE E 1 57 ? 24.563 47.773 26.697 1.00 13.77 57 ILE E N 1
ATOM 7558 C CA . ILE E 1 57 ? 24.631 49.214 27.009 1.00 15.50 57 ILE E CA 1
ATOM 7559 C C . ILE E 1 57 ? 23.981 49.530 28.366 1.00 16.95 57 ILE E C 1
ATOM 7560 O O . ILE E 1 57 ? 24.341 50.523 28.999 1.00 17.82 57 ILE E O 1
ATOM 7565 N N . ASP E 1 58 ? 23.067 48.684 28.825 1.00 17.37 58 ASP E N 1
ATOM 7566 C CA . ASP E 1 58 ? 22.429 48.929 30.127 1.00 18.49 58 ASP E CA 1
ATOM 7567 C C . ASP E 1 58 ? 23.169 48.325 31.321 1.00 18.07 58 ASP E C 1
ATOM 7568 O O . ASP E 1 58 ? 22.709 48.426 32.464 1.00 19.25 58 ASP E O 1
ATOM 7573 N N . ASP E 1 59 ? 24.321 47.743 31.069 1.00 16.39 59 ASP E N 1
ATOM 7574 C CA . ASP E 1 59 ? 25.205 47.307 32.121 1.00 16.57 59 ASP E CA 1
ATOM 7575 C C . ASP E 1 59 ? 25.551 48.529 32.969 1.00 16.24 59 ASP E C 1
ATOM 7576 O O . ASP E 1 59 ? 25.746 49.609 32.433 1.00 16.41 59 ASP E O 1
ATOM 7581 N N . PRO E 1 60 ? 25.634 48.363 34.304 1.00 17.08 60 PRO E N 1
ATOM 7582 C CA . PRO E 1 60 ? 25.935 49.545 35.150 1.00 17.33 60 PRO E CA 1
ATOM 7583 C C . PRO E 1 60 ? 27.367 50.111 35.036 1.00 17.37 60 PRO E C 1
ATOM 7584 O O . PRO E 1 60 ? 27.617 51.271 35.435 1.00 18.88 60 PRO E O 1
ATOM 7588 N N . ARG E 1 61 ? 28.296 49.354 34.474 1.00 16.29 61 ARG E N 1
ATOM 7589 C CA . ARG E 1 61 ? 29.684 49.812 34.298 1.00 15.76 61 ARG E CA 1
ATOM 7590 C C . ARG E 1 61 ? 29.747 50.857 33.204 1.00 15.98 61 ARG E C 1
ATOM 7591 O O . ARG E 1 61 ? 29.091 50.711 32.165 1.00 15.19 61 ARG E O 1
ATOM 7599 N N . PRO E 1 62 ? 30.486 51.944 33.451 1.00 15.93 62 PRO E N 1
ATOM 7600 C CA . PRO E 1 62 ? 30.596 52.963 32.419 1.00 15.67 62 PRO E CA 1
ATOM 7601 C C . PRO E 1 62 ? 31.367 52.472 31.208 1.00 14.07 62 PRO E C 1
ATOM 7602 O O . PRO E 1 62 ? 32.220 51.602 31.331 1.00 15.19 62 PRO E O 1
ATOM 7606 N N . ALA E 1 63 ? 31.060 53.058 30.063 1.00 13.33 63 ALA E N 1
ATOM 7607 C CA . ALA E 1 63 ? 31.769 52.755 28.835 1.00 13.26 63 ALA E CA 1
ATOM 7608 C C . ALA E 1 63 ? 33.241 53.170 28.935 1.00 13.19 63 ALA E C 1
ATOM 7609 O O . ALA E 1 63 ? 33.576 54.200 29.548 1.00 14.41 63 ALA E O 1
ATOM 7611 N N . VAL E 1 64 ? 34.135 52.393 28.324 1.00 13.70 64 VAL E N 1
ATOM 7612 C CA . VAL E 1 64 ? 35.545 52.752 28.246 1.00 13.37 64 VAL E CA 1
ATOM 7613 C C . VAL E 1 64 ? 35.971 52.949 26.792 1.00 13.68 64 VAL E C 1
ATOM 7614 O O . VAL E 1 64 ? 35.335 52.440 25.861 1.00 13.16 64 VAL E O 1
ATOM 7618 N N . ASN E 1 65 ? 37.022 53.745 26.620 1.00 13.78 65 ASN E N 1
ATOM 7619 C CA . ASN E 1 65 ? 37.670 53.951 25.320 1.00 12.70 65 ASN E CA 1
ATOM 7620 C C . ASN E 1 65 ? 38.935 53.120 25.312 1.00 13.00 65 ASN E C 1
ATOM 7621 O O . ASN E 1 65 ? 39.904 53.414 26.018 1.00 14.13 65 ASN E O 1
ATOM 7626 N N . TYR E 1 66 ? 38.896 52.009 24.573 1.00 11.82 66 TYR E N 1
ATOM 7627 C CA . TYR E 1 66 ? 40.009 51.099 24.486 1.00 12.21 66 TYR E CA 1
ATOM 7628 C C . TYR E 1 66 ? 40.967 51.382 23.342 1.00 11.56 66 TYR E C 1
ATOM 7629 O O . TYR E 1 66 ? 42.137 51.060 23.444 1.00 10.65 66 TYR E O 1
ATOM 7638 N N . ILE E 1 67 ? 40.500 52.005 22.267 1.00 11.60 67 ILE E N 1
ATOM 7639 C CA . ILE E 1 67 ? 41.281 51.988 21.025 1.00 11.44 67 ILE E CA 1
ATOM 7640 C C . ILE E 1 67 ? 42.518 52.857 21.082 1.00 11.26 67 ILE E C 1
ATOM 7641 O O . ILE E 1 67 ? 43.505 52.620 20.400 1.00 11.60 67 ILE E O 1
ATOM 7646 N N . ASP E 1 68 ? 42.483 53.908 21.891 1.00 12.02 68 ASP E N 1
ATOM 7647 C CA . ASP E 1 68 ? 43.566 54.875 21.845 1.00 12.89 68 ASP E CA 1
ATOM 7648 C C . ASP E 1 68 ? 44.756 54.487 22.704 1.00 13.41 68 ASP E C 1
ATOM 7649 O O . ASP E 1 68 ? 45.774 55.180 22.680 1.00 14.20 68 ASP E O 1
ATOM 7654 N N . SER E 1 69 ? 44.665 53.338 23.381 1.00 13.22 69 SER E N 1
ATOM 7655 C CA . SER E 1 69 ? 45.732 52.812 24.242 1.00 14.17 69 SER E CA 1
ATOM 7656 C C . SER E 1 69 ? 46.280 51.459 23.767 1.00 13.64 69 SER E C 1
ATOM 7657 O O . SER E 1 69 ? 47.013 50.785 24.502 1.00 14.05 69 SER E O 1
ATOM 7660 N N . VAL E 1 70 ? 45.926 51.056 22.545 1.00 12.90 70 VAL E N 1
ATOM 7661 C CA . VAL E 1 70 ? 46.396 49.760 22.005 1.00 12.90 70 VAL E CA 1
ATOM 7662 C C . VAL E 1 70 ? 47.929 49.790 21.964 1.00 13.39 70 VAL E C 1
ATOM 7663 O O . VAL E 1 70 ? 48.527 50.750 21.422 1.00 12.11 70 VAL E O 1
ATOM 7667 N N . PRO E 1 71 ? 48.584 48.833 22.646 1.00 13.34 71 PRO E N 1
ATOM 7668 C CA . PRO E 1 71 ? 50.045 48.817 22.661 1.00 14.27 71 PRO E CA 1
ATOM 7669 C C . PRO E 1 71 ? 50.685 48.397 21.339 1.00 14.64 71 PRO E C 1
ATOM 7670 O O . PRO E 1 71 ? 50.081 47.640 20.586 1.00 15.04 71 PRO E O 1
ATOM 7674 N N . PRO E 1 72 ? 51.916 48.849 21.060 1.00 14.58 72 PRO E N 1
ATOM 7675 C CA . PRO E 1 72 ? 52.628 48.262 19.940 1.00 14.88 72 PRO E CA 1
ATOM 7676 C C . PRO E 1 72 ? 52.911 46.784 20.144 1.00 14.53 72 PRO E C 1
ATOM 7677 O O . PRO E 1 72 ? 53.130 46.333 21.282 1.00 15.32 72 PRO E O 1
ATOM 7681 N N . ASN E 1 73 ? 52.885 46.031 19.051 1.00 14.39 73 ASN E N 1
ATOM 7682 C CA . ASN E 1 73 ? 53.172 44.578 19.083 1.00 15.57 73 ASN E CA 1
ATOM 7683 C C . ASN E 1 73 ? 52.142 43.771 19.855 1.00 14.78 73 ASN E C 1
ATOM 7684 O O . ASN E 1 73 ? 52.369 42.600 20.225 1.00 15.44 73 ASN E O 1
ATOM 7689 N N . SER E 1 74 ? 50.989 44.375 20.078 1.00 14.09 74 SER E N 1
ATOM 7690 C CA . SER E 1 74 ? 49.890 43.660 20.713 1.00 12.94 74 SER E CA 1
ATOM 7691 C C . SER E 1 74 ? 49.092 42.890 19.675 1.00 12.72 74 SER E C 1
ATOM 7692 O O . SER E 1 74 ? 49.203 43.117 18.478 1.00 11.62 74 SER E O 1
ATOM 7695 N N . ILE E 1 75 ? 48.268 41.980 20.178 1.00 12.07 75 ILE E N 1
ATOM 7696 C CA . ILE E 1 75 ? 47.086 41.552 19.460 1.00 11.26 75 ILE E CA 1
ATOM 7697 C C . ILE E 1 75 ? 45.917 42.107 20.261 1.00 11.73 75 ILE E C 1
ATOM 7698 O O . ILE E 1 75 ? 45.758 41.790 21.447 1.00 12.16 75 ILE E O 1
ATOM 7703 N N . LEU E 1 76 ? 45.131 42.965 19.628 1.00 10.58 76 LEU E N 1
ATOM 7704 C CA . LEU E 1 76 ? 43.932 43.520 20.257 1.00 10.87 76 LEU E CA 1
ATOM 7705 C C . LEU E 1 76 ? 42.874 42.419 20.270 1.00 11.42 76 LEU E C 1
ATOM 7706 O O . LEU E 1 76 ? 42.549 41.875 19.199 1.00 10.19 76 LEU E O 1
ATOM 7711 N N . VAL E 1 77 ? 42.345 42.089 21.443 1.00 11.70 77 VAL E N 1
ATOM 7712 C CA . VAL E 1 77 ? 41.377 41.003 21.571 1.00 10.86 77 VAL E CA 1
ATOM 7713 C C . VAL E 1 77 ? 40.085 41.491 22.163 1.00 10.78 77 VAL E C 1
ATOM 7714 O O . VAL E 1 77 ? 40.057 42.005 23.272 1.00 10.21 77 VAL E O 1
ATOM 7718 N N . LEU E 1 78 ? 39.001 41.414 21.392 1.00 9.45 78 LEU E N 1
ATOM 7719 C CA . LEU E 1 78 ? 37.698 41.879 21.862 1.00 9.64 78 LEU E CA 1
ATOM 7720 C C . LEU E 1 78 ? 36.781 40.683 22.107 1.00 9.61 78 LEU E C 1
ATOM 7721 O O . LEU E 1 78 ? 36.771 39.727 21.312 1.00 9.01 78 LEU E O 1
ATOM 7726 N N . ALA E 1 79 ? 35.972 40.751 23.167 1.00 9.14 79 ALA E N 1
ATOM 7727 C CA . ALA E 1 79 ? 34.989 39.726 23.444 1.00 9.36 79 ALA E CA 1
ATOM 7728 C C . ALA E 1 79 ? 33.781 40.283 24.164 1.00 9.80 79 ALA E C 1
ATOM 7729 O O . ALA E 1 79 ? 33.833 41.362 24.759 1.00 10.27 79 ALA E O 1
ATOM 7731 N N . LEU E 1 80 ? 32.669 39.583 23.987 1.00 10.42 80 LEU E N 1
ATOM 7732 C CA . LEU E 1 80 ? 31.441 39.877 24.662 1.00 10.45 80 LEU E CA 1
ATOM 7733 C C . LEU E 1 80 ? 31.310 39.152 25.982 1.00 10.87 80 LEU E C 1
ATOM 7734 O O . LEU E 1 80 ? 31.892 38.082 26.195 1.00 11.02 80 LEU E O 1
ATOM 7739 N N . GLU E 1 81 ? 30.504 39.736 26.872 1.00 11.03 81 GLU E N 1
ATOM 7740 C CA . GLU E 1 81 ? 29.998 39.004 28.041 1.00 11.34 81 GLU E CA 1
ATOM 7741 C C . GLU E 1 81 ? 29.477 37.623 27.610 1.00 10.70 81 GLU E C 1
ATOM 7742 O O . GLU E 1 81 ? 28.752 37.522 26.606 1.00 11.11 81 GLU E O 1
ATOM 7748 N N . PRO E 1 82 ? 29.854 36.568 28.329 1.00 10.31 82 PRO E N 1
ATOM 7749 C CA . PRO E 1 82 ? 29.393 35.238 27.902 1.00 10.76 82 PRO E CA 1
ATOM 7750 C C . PRO E 1 82 ? 27.899 35.000 27.737 1.00 10.39 82 PRO E C 1
ATOM 7751 O O . PRO E 1 82 ? 27.509 34.107 26.942 1.00 11.28 82 PRO E O 1
ATOM 7755 N N . HIS E 1 83 ? 27.026 35.753 28.401 1.00 9.87 83 HIS E N 1
ATOM 7756 C CA . HIS E 1 83 ? 25.595 35.542 28.137 1.00 10.28 83 HIS E CA 1
ATOM 7757 C C . HIS E 1 83 ? 25.195 35.911 26.715 1.00 10.02 83 HIS E C 1
ATOM 7758 O O . HIS E 1 83 ? 24.135 35.500 26.252 1.00 10.95 83 HIS E O 1
ATOM 7765 N N . LEU E 1 84 ? 26.042 36.682 26.022 1.00 9.09 84 LEU E N 1
ATOM 7766 C CA . LEU E 1 84 ? 25.808 37.014 24.627 1.00 9.43 84 LEU E CA 1
ATOM 7767 C C . LEU E 1 84 ? 26.584 36.128 23.665 1.00 8.92 84 LEU E C 1
ATOM 7768 O O . LEU E 1 84 ? 26.618 36.412 22.481 1.00 9.38 84 LEU E O 1
ATOM 7773 N N . GLN E 1 85 ? 27.133 35.025 24.167 1.00 8.93 85 GLN E N 1
ATOM 7774 C CA . GLN E 1 85 ? 27.855 34.054 23.326 1.00 8.40 85 GLN E CA 1
ATOM 7775 C C . GLN E 1 85 ? 27.045 32.780 23.198 1.00 9.27 85 GLN E C 1
ATOM 7776 O O . GLN E 1 85 ? 26.158 32.523 24.003 1.00 10.20 85 GLN E O 1
ATOM 7782 N N . SER E 1 86 ? 27.354 31.992 22.181 1.00 8.78 86 SER E N 1
ATOM 7783 C CA . SER E 1 86 ? 26.649 30.758 21.909 1.00 9.35 86 SER E CA 1
ATOM 7784 C C . SER E 1 86 ? 27.637 29.687 21.547 1.00 9.43 86 SER E C 1
ATOM 7785 O O . SER E 1 86 ? 28.700 29.973 20.972 1.00 9.92 86 SER E O 1
ATOM 7788 N N . GLN E 1 87 ? 27.270 28.438 21.845 1.00 9.66 87 GLN E N 1
ATOM 7789 C CA . GLN E 1 87 ? 28.079 27.300 21.413 1.00 10.65 87 GLN E CA 1
ATOM 7790 C C . GLN E 1 87 ? 27.928 26.903 19.941 1.00 10.77 87 GLN E C 1
ATOM 7791 O O . GLN E 1 87 ? 28.689 26.048 19.424 1.00 9.64 87 GLN E O 1
ATOM 7797 N N . PHE E 1 88 ? 26.955 27.508 19.249 1.00 10.28 88 PHE E N 1
ATOM 7798 C CA . PHE E 1 88 ? 26.721 27.244 17.829 1.00 10.51 88 PHE E CA 1
ATOM 7799 C C . PHE E 1 88 ? 26.897 28.503 17.017 1.00 9.22 88 PHE E C 1
ATOM 7800 O O . PHE E 1 88 ? 26.652 29.623 17.506 1.00 8.12 88 PHE E O 1
ATOM 7808 N N . HIS E 1 89 ? 27.316 28.345 15.770 1.00 8.93 89 HIS E N 1
ATOM 7809 C CA . HIS E 1 89 ? 27.467 29.498 14.886 1.00 9.93 89 HIS E CA 1
ATOM 7810 C C . HIS E 1 89 ? 26.161 30.248 14.844 1.00 10.32 89 HIS E C 1
ATOM 7811 O O . HIS E 1 89 ? 25.096 29.641 14.654 1.00 9.85 89 HIS E O 1
ATOM 7818 N N . PRO E 1 90 ? 26.211 31.609 14.861 1.00 9.41 90 PRO E N 1
ATOM 7819 C CA . PRO E 1 90 ? 27.344 32.489 14.658 1.00 8.78 90 PRO E CA 1
ATOM 7820 C C . PRO E 1 90 ? 28.229 32.792 15.889 1.00 8.60 90 PRO E C 1
ATOM 7821 O O . PRO E 1 90 ? 29.122 33.599 15.779 1.00 9.75 90 PRO E O 1
ATOM 7825 N N . PHE E 1 91 ? 27.949 32.136 17.018 1.00 7.23 91 PHE E N 1
ATOM 7826 C CA . PHE E 1 91 ? 28.790 32.106 18.276 1.00 7.12 91 PHE E CA 1
ATOM 7827 C C . PHE E 1 91 ? 28.563 33.316 19.188 1.00 8.19 91 PHE E C 1
ATOM 7828 O O . PHE E 1 91 ? 29.088 33.382 20.306 1.00 8.43 91 PHE E O 1
ATOM 7836 N N . ILE E 1 92 ? 27.821 34.293 18.674 1.00 9.12 92 ILE E N 1
ATOM 7837 C CA . ILE E 1 92 ? 27.373 35.431 19.455 1.00 8.69 92 ILE E CA 1
ATOM 7838 C C . ILE E 1 92 ? 25.937 35.745 19.112 1.00 10.03 92 ILE E C 1
ATOM 7839 O O . ILE E 1 92 ? 25.440 35.399 18.026 1.00 9.17 92 ILE E O 1
ATOM 7844 N N . LYS E 1 93 ? 25.259 36.414 20.045 1.00 9.32 93 LYS E N 1
ATOM 7845 C CA . LYS E 1 93 ? 23.805 36.648 19.957 1.00 9.95 93 LYS E CA 1
ATOM 7846 C C . LYS E 1 93 ? 23.391 38.063 19.503 1.00 11.18 93 LYS E C 1
ATOM 7847 O O . LYS E 1 93 ? 22.211 38.414 19.665 1.00 14.79 93 LYS E O 1
ATOM 7853 N N . ILE E 1 94 ? 24.347 38.884 19.112 1.00 9.70 94 ILE E N 1
ATOM 7854 C CA . ILE E 1 94 ? 24.044 40.178 18.517 1.00 9.73 94 ILE E CA 1
ATOM 7855 C C . ILE E 1 94 ? 24.385 40.167 17.045 1.00 9.41 94 ILE E C 1
ATOM 7856 O O . ILE E 1 94 ? 25.280 39.443 16.628 1.00 9.86 94 ILE E O 1
ATOM 7861 N N . THR E 1 95 ? 23.659 40.949 16.238 1.00 9.16 95 THR E N 1
ATOM 7862 C CA . THR E 1 95 ? 23.937 41.029 14.806 1.00 8.69 95 THR E CA 1
ATOM 7863 C C . THR E 1 95 ? 24.824 42.196 14.432 1.00 8.59 95 THR E C 1
ATOM 7864 O O . THR E 1 95 ? 25.370 42.237 13.353 1.00 9.10 95 THR E O 1
ATOM 7868 N N . GLN E 1 96 ? 24.918 43.178 15.344 1.00 8.75 96 GLN E N 1
ATOM 7869 C CA . GLN E 1 96 ? 25.755 44.340 15.196 1.00 9.33 96 GLN E CA 1
ATOM 7870 C C . GLN E 1 96 ? 27.235 44.007 15.243 1.00 9.30 96 GLN E C 1
ATOM 7871 O O . GLN E 1 96 ? 27.645 43.087 15.942 1.00 9.53 96 GLN E O 1
ATOM 7877 N N . ALA E 1 97 ? 28.021 44.775 14.484 1.00 10.34 97 ALA E N 1
ATOM 7878 C CA . ALA E 1 97 ? 29.459 44.729 14.576 1.00 9.62 97 ALA E CA 1
ATOM 7879 C C . ALA E 1 97 ? 29.942 45.432 15.861 1.00 10.16 97 ALA E C 1
ATOM 7880 O O . ALA E 1 97 ? 29.265 46.306 16.409 1.00 11.66 97 ALA E O 1
ATOM 7882 N N . MET E 1 98 ? 31.096 45.044 16.340 1.00 10.63 98 MET E N 1
ATOM 7883 C CA . MET E 1 98 ? 31.700 45.665 17.514 1.00 11.81 98 MET E CA 1
ATOM 7884 C C . MET E 1 98 ? 33.013 46.391 17.229 1.00 11.68 98 MET E C 1
ATOM 7885 O O . MET E 1 98 ? 33.648 46.911 18.158 1.00 12.00 98 MET E O 1
ATOM 7890 N N . TYR E 1 99 ? 33.396 46.474 15.952 1.00 11.35 99 TYR E N 1
ATOM 7891 C CA . TYR E 1 99 ? 34.741 46.914 15.541 1.00 11.23 99 TYR E CA 1
ATOM 7892 C C . TYR E 1 99 ? 34.720 47.160 14.058 1.00 11.34 99 TYR E C 1
ATOM 7893 O O . TYR E 1 99 ? 34.255 46.317 13.305 1.00 12.52 99 TYR E O 1
ATOM 7902 N N . GLY E 1 100 ? 35.150 48.351 13.639 1.00 11.48 100 GLY E N 1
ATOM 7903 C CA . GLY E 1 100 ? 35.123 48.744 12.245 1.00 11.48 100 GLY E CA 1
ATOM 7904 C C . GLY E 1 100 ? 36.454 49.310 11.763 1.00 10.71 100 GLY E C 1
ATOM 7905 O O . GLY E 1 100 ? 37.508 49.197 12.411 1.00 9.96 100 GLY E O 1
ATOM 7906 N N . GLY E 1 101 ? 36.399 49.940 10.608 1.00 10.72 101 GLY E N 1
ATOM 7907 C CA . GLY E 1 101 ? 37.608 50.341 9.895 1.00 10.81 101 GLY E CA 1
ATOM 7908 C C . GLY E 1 101 ? 38.423 51.457 10.548 1.00 11.13 101 GLY E C 1
ATOM 7909 O O . GLY E 1 101 ? 39.660 51.437 10.491 1.00 11.72 101 GLY E O 1
ATOM 7910 N N . LEU E 1 102 ? 37.739 52.400 11.190 1.00 12.28 102 LEU E N 1
ATOM 7911 C CA . LEU E 1 102 ? 38.426 53.462 11.946 1.00 11.31 102 LEU E CA 1
ATOM 7912 C C . LEU E 1 102 ? 39.210 52.868 13.101 1.00 11.46 102 LEU E C 1
ATOM 7913 O O . LEU E 1 102 ? 40.325 53.287 13.392 1.00 11.92 102 LEU E O 1
ATOM 7918 N N . MET E 1 103 ? 38.659 51.849 13.751 1.00 11.63 103 MET E N 1
ATOM 7919 C CA . MET E 1 103 ? 39.409 51.150 14.798 1.00 11.06 103 MET E CA 1
ATOM 7920 C C . MET E 1 103 ? 40.689 50.504 14.283 1.00 10.87 103 MET E C 1
ATOM 7921 O O . MET E 1 103 ? 41.753 50.619 14.915 1.00 10.70 103 MET E O 1
ATOM 7926 N N . SER E 1 104 ? 40.631 49.784 13.157 1.00 10.24 104 SER E N 1
ATOM 7927 C CA . SER E 1 104 ? 41.865 49.277 12.571 1.00 10.71 104 SER E CA 1
ATOM 7928 C C . SER E 1 104 ? 42.863 50.370 12.179 1.00 10.03 104 SER E C 1
ATOM 7929 O O . SER E 1 104 ? 44.081 50.184 12.335 1.00 11.91 104 SER E O 1
ATOM 7932 N N . THR E 1 105 ? 42.337 51.500 11.733 1.00 11.20 105 THR E N 1
ATOM 7933 C CA . THR E 1 105 ? 43.207 52.597 11.313 1.00 11.11 105 THR E CA 1
ATOM 7934 C C . THR E 1 105 ? 44.037 53.041 12.523 1.00 10.63 105 THR E C 1
ATOM 7935 O O . THR E 1 105 ? 45.254 53.205 12.418 1.00 9.85 105 THR E O 1
ATOM 7939 N N . ARG E 1 106 ? 43.389 53.192 13.678 1.00 10.83 106 ARG E N 1
ATOM 7940 C CA . ARG E 1 106 ? 44.092 53.625 14.895 1.00 10.75 106 ARG E CA 1
ATOM 7941 C C . ARG E 1 106 ? 45.005 52.551 15.436 1.00 10.75 106 ARG E C 1
ATOM 7942 O O . ARG E 1 106 ? 46.128 52.827 15.872 1.00 10.94 106 ARG E O 1
ATOM 7950 N N . ALA E 1 107 ? 44.532 51.296 15.473 1.00 10.64 107 ALA E N 1
ATOM 7951 C CA . ALA E 1 107 ? 45.326 50.208 15.995 1.00 11.61 107 ALA E CA 1
ATOM 7952 C C . ALA E 1 107 ? 46.592 50.029 15.157 1.00 11.31 107 ALA E C 1
ATOM 7953 O O . ALA E 1 107 ? 47.657 49.770 15.671 1.00 11.66 107 ALA E O 1
ATOM 7955 N N . GLN E 1 108 ? 46.460 50.188 13.858 1.00 12.77 108 GLN E N 1
ATOM 7956 C CA . GLN E 1 108 ? 47.587 50.129 12.955 1.00 13.18 108 GLN E CA 1
ATOM 7957 C C . GLN E 1 108 ? 48.577 51.290 13.180 1.00 14.01 108 GLN E C 1
ATOM 7958 O O . GLN E 1 108 ? 49.799 51.077 13.176 1.00 15.19 108 GLN E O 1
ATOM 7964 N N . TYR E 1 109 ? 48.054 52.505 13.349 1.00 14.37 109 TYR E N 1
ATOM 7965 C CA . TYR E 1 109 ? 48.888 53.667 13.641 1.00 13.93 109 TYR E CA 1
ATOM 7966 C C . TYR E 1 109 ? 49.737 53.391 14.886 1.00 14.06 109 TYR E C 1
ATOM 7967 O O . TYR E 1 109 ? 50.934 53.698 14.931 1.00 13.46 109 TYR E O 1
ATOM 7976 N N . LEU E 1 110 ? 49.121 52.739 15.878 1.00 12.43 110 LEU E N 1
ATOM 7977 C CA . LEU E 1 110 ? 49.784 52.417 17.124 1.00 12.95 110 LEU E CA 1
ATOM 7978 C C . LEU E 1 110 ? 50.661 51.162 17.077 1.00 13.80 110 LEU E C 1
ATOM 7979 O O . LEU E 1 110 ? 51.239 50.779 18.094 1.00 13.94 110 LEU E O 1
ATOM 7984 N N . LYS E 1 111 ? 50.773 50.543 15.895 1.00 13.79 111 LYS E N 1
ATOM 7985 C CA . LYS E 1 111 ? 51.710 49.446 15.604 1.00 14.68 111 LYS E CA 1
ATOM 7986 C C . LYS E 1 111 ? 51.316 48.111 16.229 1.00 13.52 111 LYS E C 1
ATOM 7987 O O . LYS E 1 111 ? 52.176 47.259 16.509 1.00 14.34 111 LYS E O 1
ATOM 7993 N N . SER E 1 112 ? 50.011 47.950 16.472 1.00 13.24 112 SER E N 1
ATOM 7994 C CA . SER E 1 112 ? 49.443 46.644 16.855 1.00 12.63 112 SER E CA 1
ATOM 7995 C C . SER E 1 112 ? 49.665 45.662 15.739 1.00 12.05 112 SER E C 1
ATOM 7996 O O . SER E 1 112 ? 49.701 46.048 14.567 1.00 12.36 112 SER E O 1
ATOM 7999 N N . ASN E 1 113 ? 49.811 44.394 16.090 1.00 11.02 113 ASN E N 1
ATOM 8000 C CA . ASN E 1 113 ? 50.083 43.382 15.089 1.00 11.98 113 ASN E CA 1
ATOM 8001 C C . ASN E 1 113 ? 48.814 42.838 14.468 1.00 11.83 113 ASN E C 1
ATOM 8002 O O . ASN E 1 113 ? 48.864 42.176 13.423 1.00 13.62 113 ASN E O 1
ATOM 8007 N N . GLY E 1 114 ? 47.672 43.100 15.099 1.00 11.05 114 GLY E N 1
ATOM 8008 C CA . GLY E 1 114 ? 46.425 42.595 14.557 1.00 10.84 114 GLY E CA 1
ATOM 8009 C C . GLY E 1 114 ? 45.329 42.557 15.592 1.00 10.20 114 GLY E C 1
ATOM 8010 O O . GLY E 1 114 ? 45.558 42.848 16.777 1.00 10.76 114 GLY E O 1
ATOM 8011 N N . THR E 1 115 ? 44.152 42.164 15.134 1.00 9.23 115 THR E N 1
ATOM 8012 C CA . THR E 1 115 ? 42.956 42.181 15.966 1.00 9.82 115 THR E CA 1
ATOM 8013 C C . THR E 1 115 ? 42.237 40.828 15.893 1.00 10.23 115 THR E C 1
ATOM 8014 O O . THR E 1 115 ? 42.106 40.263 14.793 1.00 10.58 115 THR E O 1
ATOM 8018 N N . VAL E 1 116 ? 41.769 40.361 17.051 1.00 10.17 116 VAL E N 1
ATOM 8019 C CA . VAL E 1 116 ? 40.931 39.174 17.144 1.00 10.50 116 VAL E CA 1
ATOM 8020 C C . VAL E 1 116 ? 39.628 39.562 17.817 1.00 9.77 116 VAL E C 1
ATOM 8021 O O . VAL E 1 116 ? 39.648 40.043 18.937 1.00 10.24 116 VAL E O 1
ATOM 8025 N N . VAL E 1 117 ? 38.510 39.420 17.102 1.00 9.36 117 VAL E N 1
ATOM 8026 C CA . VAL E 1 117 ? 37.191 39.801 17.618 1.00 9.99 117 VAL E CA 1
ATOM 8027 C C . VAL E 1 117 ? 36.323 38.555 17.771 1.00 9.78 117 VAL E C 1
ATOM 8028 O O . VAL E 1 117 ? 35.936 37.952 16.764 1.00 9.44 117 VAL E O 1
ATOM 8032 N N . PHE E 1 118 ? 35.959 38.235 19.013 1.00 10.03 118 PHE E N 1
ATOM 8033 C CA . PHE E 1 118 ? 35.019 37.184 19.322 1.00 9.64 118 PHE E CA 1
ATOM 8034 C C . PHE E 1 118 ? 33.612 37.760 19.166 1.00 9.95 118 PHE E C 1
ATOM 8035 O O . PHE E 1 118 ? 32.822 37.915 20.121 1.00 9.42 118 PHE E O 1
ATOM 8043 N N . GLY E 1 119 ? 33.331 38.109 17.908 1.00 9.03 119 GLY E N 1
ATOM 8044 C CA . GLY E 1 119 ? 32.102 38.708 17.485 1.00 9.65 119 GLY E CA 1
ATOM 8045 C C . GLY E 1 119 ? 32.244 39.143 16.041 1.00 9.63 119 GLY E C 1
ATOM 8046 O O . GLY E 1 119 ? 32.996 38.548 15.279 1.00 9.39 119 GLY E O 1
ATOM 8047 N N . ARG E 1 120 ? 31.529 40.195 15.670 1.00 9.49 120 ARG E N 1
ATOM 8048 C CA . ARG E 1 120 ? 31.468 40.665 14.297 1.00 9.87 120 ARG E CA 1
ATOM 8049 C C . ARG E 1 120 ? 32.243 41.959 14.066 1.00 10.14 120 ARG E C 1
ATOM 8050 O O . ARG E 1 120 ? 32.273 42.854 14.941 1.00 9.14 120 ARG E O 1
ATOM 8058 N N . ILE E 1 121 ? 32.814 42.058 12.872 1.00 9.55 121 ILE E N 1
ATOM 8059 C CA . ILE E 1 121 ? 33.467 43.312 12.418 1.00 10.25 121 ILE E CA 1
ATOM 8060 C C . ILE E 1 121 ? 32.728 43.885 11.228 1.00 10.26 121 ILE E C 1
ATOM 8061 O O . ILE E 1 121 ? 32.001 43.164 10.530 1.00 9.90 121 ILE E O 1
ATOM 8066 N N . ARG E 1 122 ? 32.872 45.185 11.005 1.00 9.09 122 ARG E N 1
ATOM 8067 C CA . ARG E 1 122 ? 32.313 45.787 9.801 1.00 10.24 122 ARG E CA 1
ATOM 8068 C C . ARG E 1 122 ? 33.396 46.541 9.064 1.00 10.50 122 ARG E C 1
ATOM 8069 O O . ARG E 1 122 ? 34.493 46.680 9.565 1.00 10.08 122 ARG E O 1
ATOM 8077 N N . ASP E 1 123 ? 33.063 47.059 7.882 1.00 10.64 123 ASP E N 1
ATOM 8078 C CA . ASP E 1 123 ? 34.020 47.710 6.999 1.00 12.35 123 ASP E CA 1
ATOM 8079 C C . ASP E 1 123 ? 35.075 46.719 6.500 1.00 12.57 123 ASP E C 1
ATOM 8080 O O . ASP E 1 123 ? 36.287 46.993 6.510 1.00 13.50 123 ASP E O 1
ATOM 8085 N N . VAL E 1 124 ? 34.615 45.540 6.060 1.00 12.43 124 VAL E N 1
ATOM 8086 C CA . VAL E 1 124 ? 35.496 44.497 5.590 1.00 13.07 124 VAL E CA 1
ATOM 8087 C C . VAL E 1 124 ? 36.568 45.002 4.649 1.00 13.92 124 VAL E C 1
ATOM 8088 O O . VAL E 1 124 ? 37.759 44.693 4.811 1.00 15.19 124 VAL E O 1
ATOM 8092 N N . ASP E 1 125 ? 36.168 45.774 3.641 1.00 13.96 125 ASP E N 1
ATOM 8093 C CA . ASP E 1 125 ? 37.151 46.169 2.636 1.00 14.97 125 ASP E CA 1
ATOM 8094 C C . ASP E 1 125 ? 38.216 47.108 3.216 1.00 15.31 125 ASP E C 1
ATOM 8095 O O . ASP E 1 125 ? 39.355 47.132 2.739 1.00 15.25 125 ASP E O 1
ATOM 8100 N N . GLU E 1 126 ? 37.843 47.900 4.216 1.00 14.56 126 GLU E N 1
ATOM 8101 C CA . GLU E 1 126 ? 38.779 48.846 4.819 1.00 14.97 126 GLU E CA 1
ATOM 8102 C C . GLU E 1 126 ? 39.926 48.162 5.564 1.00 14.08 126 GLU E C 1
ATOM 8103 O O . GLU E 1 126 ? 41.086 48.520 5.413 1.00 13.00 126 GLU E O 1
ATOM 8109 N N . HIS E 1 127 ? 39.633 47.124 6.335 1.00 13.85 127 HIS E N 1
ATOM 8110 C CA . HIS E 1 127 ? 40.710 46.379 6.970 1.00 13.53 127 HIS E CA 1
ATOM 8111 C C . HIS E 1 127 ? 41.696 45.820 5.946 1.00 13.67 127 HIS E C 1
ATOM 8112 O O . HIS E 1 127 ? 42.902 45.826 6.153 1.00 13.01 127 HIS E O 1
ATOM 8119 N N . ARG E 1 128 ? 41.144 45.339 4.846 1.00 14.16 128 ARG E N 1
ATOM 8120 C CA . ARG E 1 128 ? 41.944 44.727 3.790 1.00 14.88 128 ARG E CA 1
ATOM 8121 C C . ARG E 1 128 ? 42.795 45.767 3.081 1.00 15.05 128 ARG E C 1
ATOM 8122 O O . ARG E 1 128 ? 43.980 45.525 2.810 1.00 16.46 128 ARG E O 1
ATOM 8130 N N . THR E 1 129 ? 42.230 46.940 2.833 1.00 16.35 129 THR E N 1
ATOM 8131 C CA . THR E 1 129 ? 42.948 48.026 2.158 1.00 16.03 129 THR E CA 1
ATOM 8132 C C . THR E 1 129 ? 44.075 48.537 3.049 1.00 16.66 129 THR E C 1
ATOM 8133 O O . THR E 1 129 ? 45.182 48.805 2.578 1.00 16.53 129 THR E O 1
ATOM 8137 N N . LEU E 1 130 ? 43.792 48.639 4.348 1.00 14.89 130 LEU E N 1
ATOM 8138 C CA . LEU E 1 130 ? 44.845 48.971 5.325 1.00 14.85 130 LEU E CA 1
ATOM 8139 C C . LEU E 1 130 ? 45.908 47.892 5.455 1.00 14.79 130 LEU E C 1
ATOM 8140 O O . LEU E 1 130 ? 47.003 48.139 5.934 1.00 14.75 130 LEU E O 1
ATOM 8145 N N . ASN E 1 131 ? 45.574 46.677 5.050 1.00 15.07 131 ASN E N 1
ATOM 8146 C CA . ASN E 1 131 ? 46.415 45.516 5.286 1.00 15.81 131 ASN E CA 1
ATOM 8147 C C . ASN E 1 131 ? 46.658 45.305 6.769 1.00 15.53 131 ASN E C 1
ATOM 8148 O O . ASN E 1 131 ? 47.785 44.997 7.192 1.00 16.89 131 ASN E O 1
ATOM 8153 N N . HIS E 1 132 ? 45.606 45.522 7.561 1.00 13.46 132 HIS E N 1
ATOM 8154 C CA . HIS E 1 132 ? 45.659 45.247 8.983 1.00 13.23 132 HIS E CA 1
ATOM 8155 C C . HIS E 1 132 ? 44.967 43.916 9.277 1.00 12.67 132 HIS E C 1
ATOM 8156 O O . HIS E 1 132 ? 43.783 43.747 8.931 1.00 12.90 132 HIS E O 1
ATOM 8163 N N . PRO E 1 133 ? 45.699 42.960 9.865 1.00 12.74 133 PRO E N 1
ATOM 8164 C CA . PRO E 1 133 ? 45.089 41.645 10.065 1.00 11.89 133 PRO E CA 1
ATOM 8165 C C . PRO E 1 133 ? 43.965 41.672 11.092 1.00 11.91 133 PRO E C 1
ATOM 8166 O O . PRO E 1 133 ? 44.160 42.173 12.199 1.00 11.10 133 PRO E O 1
ATOM 8170 N N . VAL E 1 134 ? 42.830 41.064 10.727 1.00 10.13 134 VAL E N 1
ATOM 8171 C CA . VAL E 1 134 ? 41.655 40.975 11.593 1.00 9.76 134 VAL E CA 1
ATOM 8172 C C . VAL E 1 134 ? 41.039 39.588 11.480 1.00 9.50 134 VAL E C 1
ATOM 8173 O O . VAL E 1 134 ? 40.723 39.162 10.365 1.00 11.48 134 VAL E O 1
ATOM 8177 N N . PHE E 1 135 ? 40.864 38.919 12.621 1.00 8.87 135 PHE E N 1
ATOM 8178 C CA . PHE E 1 135 ? 40.188 37.652 12.700 1.00 8.88 135 PHE E CA 1
ATOM 8179 C C . PHE E 1 135 ? 38.877 37.923 13.439 1.00 10.09 135 PHE E C 1
ATOM 8180 O O . PHE E 1 135 ? 38.827 38.765 14.355 1.00 9.06 135 PHE E O 1
ATOM 8188 N N . ALA E 1 136 ? 37.808 37.253 13.031 1.00 8.30 136 ALA E N 1
ATOM 8189 C CA . ALA E 1 136 ? 36.516 37.457 13.714 1.00 8.81 136 ALA E CA 1
ATOM 8190 C C . ALA E 1 136 ? 35.607 36.267 13.510 1.00 9.43 136 ALA E C 1
ATOM 8191 O O . ALA E 1 136 ? 35.847 35.432 12.631 1.00 9.45 136 ALA E O 1
ATOM 8193 N N . TYR E 1 137 ? 34.544 36.189 14.300 1.00 8.34 137 TYR E N 1
ATOM 8194 C CA . TYR E 1 137 ? 33.558 35.131 14.059 1.00 9.11 137 TYR E CA 1
ATOM 8195 C C . TYR E 1 137 ? 32.735 35.396 12.799 1.00 9.98 137 TYR E C 1
ATOM 8196 O O . TYR E 1 137 ? 32.250 34.478 12.104 1.00 9.65 137 TYR E O 1
ATOM 8205 N N . GLY E 1 138 ? 32.562 36.667 12.465 1.00 9.50 138 GLY E N 1
ATOM 8206 C CA . GLY E 1 138 ? 31.766 37.007 11.295 1.00 9.28 138 GLY E CA 1
ATOM 8207 C C . GLY E 1 138 ? 31.746 38.512 11.093 1.00 8.93 138 GLY E C 1
ATOM 8208 O O . GLY E 1 138 ? 32.561 39.226 11.657 1.00 9.12 138 GLY E O 1
ATOM 8209 N N . VAL E 1 139 ? 30.846 38.959 10.246 1.00 8.69 139 VAL E N 1
ATOM 8210 C CA . VAL E 1 139 ? 30.738 40.380 9.880 1.00 9.68 139 VAL E CA 1
ATOM 8211 C C . VAL E 1 139 ? 29.340 40.933 10.181 1.00 9.68 139 VAL E C 1
ATOM 8212 O O . VAL E 1 139 ? 28.388 40.192 10.479 1.00 9.78 139 VAL E O 1
ATOM 8216 N N . GLY E 1 140 ? 29.237 42.265 10.139 1.00 9.46 140 GLY E N 1
ATOM 8217 C CA . GLY E 1 140 ? 27.980 42.968 10.305 1.00 9.90 140 GLY E CA 1
ATOM 8218 C C . GLY E 1 140 ? 28.117 44.273 9.557 1.00 8.78 140 GLY E C 1
ATOM 8219 O O . GLY E 1 140 ? 29.187 44.583 9.055 1.00 8.95 140 GLY E O 1
ATOM 8220 N N . SER E 1 141 ? 27.009 44.984 9.449 1.00 10.52 141 SER E N 1
ATOM 8221 C CA . SER E 1 141 ? 26.996 46.302 8.822 1.00 9.25 141 SER E CA 1
ATOM 8222 C C . SER E 1 141 ? 26.785 47.415 9.837 1.00 10.46 141 SER E C 1
ATOM 8223 O O . SER E 1 141 ? 27.000 48.566 9.516 1.00 10.47 141 SER E O 1
ATOM 8226 N N . CYS E 1 142 ? 26.345 47.090 11.046 1.00 10.40 142 CYS E N 1
ATOM 8227 C CA . CYS E 1 142 ? 25.838 48.102 11.988 1.00 10.36 142 CYS E CA 1
ATOM 8228 C C . CYS E 1 142 ? 26.766 48.339 13.145 1.00 10.17 142 CYS E C 1
ATOM 8229 O O . CYS E 1 142 ? 27.315 47.414 13.724 1.00 10.16 142 CYS E O 1
ATOM 8232 N N . ALA E 1 143 ? 26.854 49.611 13.541 1.00 9.96 143 ALA E N 1
ATOM 8233 C CA . ALA E 1 143 ? 27.588 49.980 14.770 1.00 11.00 143 ALA E CA 1
ATOM 8234 C C . ALA E 1 143 ? 26.949 49.391 16.018 1.00 10.48 143 ALA E C 1
ATOM 8235 O O . ALA E 1 143 ? 25.759 49.108 16.068 1.00 11.30 143 ALA E O 1
ATOM 8237 N N . PRO E 1 144 ? 27.754 49.215 17.056 1.00 11.26 144 PRO E N 1
ATOM 8238 C CA . PRO E 1 144 ? 27.246 48.599 18.273 1.00 12.20 144 PRO E CA 1
ATOM 8239 C C . PRO E 1 144 ? 26.444 49.466 19.226 1.00 11.99 144 PRO E C 1
ATOM 8240 O O . PRO E 1 144 ? 25.934 48.957 20.205 1.00 12.03 144 PRO E O 1
ATOM 8244 N N . LYS E 1 145 ? 26.304 50.752 18.966 1.00 13.54 145 LYS E N 1
ATOM 8245 C CA . LYS E 1 145 ? 25.860 51.624 20.053 1.00 15.50 145 LYS E CA 1
ATOM 8246 C C . LYS E 1 145 ? 24.488 51.446 20.664 1.00 15.99 145 LYS E C 1
ATOM 8247 O O . LYS E 1 145 ? 24.304 51.847 21.815 1.00 15.96 145 LYS E O 1
ATOM 8253 N N . ALA E 1 146 ? 23.543 50.811 19.969 1.00 14.27 146 ALA E N 1
ATOM 8254 C CA . ALA E 1 146 ? 22.248 50.513 20.564 1.00 14.58 146 ALA E CA 1
ATOM 8255 C C . ALA E 1 146 ? 22.236 49.244 21.400 1.00 13.94 146 ALA E C 1
ATOM 8256 O O . ALA E 1 146 ? 21.224 48.936 22.064 1.00 15.91 146 ALA E O 1
ATOM 8258 N N . VAL E 1 147 ? 23.324 48.486 21.383 1.00 13.26 147 VAL E N 1
ATOM 8259 C CA . VAL E 1 147 ? 23.340 47.197 22.054 1.00 13.44 147 VAL E CA 1
ATOM 8260 C C . VAL E 1 147 ? 24.505 46.933 23.014 1.00 12.70 147 VAL E C 1
ATOM 8261 O O . VAL E 1 147 ? 24.248 46.396 24.076 1.00 13.35 147 VAL E O 1
ATOM 8265 N N . VAL E 1 148 ? 25.751 47.227 22.634 1.00 11.84 148 VAL E N 1
ATOM 8266 C CA . VAL E 1 148 ? 26.889 46.949 23.515 1.00 12.00 148 VAL E CA 1
ATOM 8267 C C . VAL E 1 148 ? 27.905 48.085 23.567 1.00 11.31 148 VAL E C 1
ATOM 8268 O O . VAL E 1 148 ? 27.980 48.907 22.672 1.00 11.10 148 VAL E O 1
ATOM 8272 N N . LYS E 1 149 ? 28.718 48.092 24.627 1.00 10.95 149 LYS E N 1
ATOM 8273 C CA . LYS E 1 149 ? 29.761 49.060 24.868 1.00 11.50 149 LYS E CA 1
ATOM 8274 C C . LYS E 1 149 ? 30.928 48.335 25.492 1.00 11.01 149 LYS E C 1
ATOM 8275 O O . LYS E 1 149 ? 30.742 47.280 26.148 1.00 11.71 149 LYS E O 1
ATOM 8281 N N . ALA E 1 150 ? 32.120 48.863 25.302 1.00 11.78 150 ALA E N 1
ATOM 8282 C CA . ALA E 1 150 ? 33.269 48.327 25.999 1.00 10.86 150 ALA E CA 1
ATOM 8283 C C . ALA E 1 150 ? 33.190 48.757 27.452 1.00 11.41 150 ALA E C 1
ATOM 8284 O O . ALA E 1 150 ? 32.890 49.924 27.732 1.00 10.51 150 ALA E O 1
ATOM 8286 N N . VAL E 1 151 ? 33.422 47.805 28.363 1.00 11.26 151 VAL E N 1
ATOM 8287 C CA . VAL E 1 151 ? 33.395 48.092 29.795 1.00 12.03 151 VAL E CA 1
ATOM 8288 C C . VAL E 1 151 ? 34.675 47.776 30.540 1.00 12.00 151 VAL E C 1
ATOM 8289 O O . VAL E 1 151 ? 34.784 48.093 31.718 1.00 12.78 151 VAL E O 1
ATOM 8293 N N . GLY E 1 152 ? 35.652 47.141 29.895 1.00 12.35 152 GLY E N 1
ATOM 8294 C CA . GLY E 1 152 ? 36.898 46.875 30.576 1.00 12.86 152 GLY E CA 1
ATOM 8295 C C . GLY E 1 152 ? 38.004 46.630 29.589 1.00 13.98 152 GLY E C 1
ATOM 8296 O O . GLY E 1 152 ? 37.760 46.127 28.496 1.00 13.32 152 GLY E O 1
ATOM 8297 N N . THR E 1 153 ? 39.201 47.058 29.970 1.00 14.41 153 THR E N 1
ATOM 8298 C CA . THR E 1 153 ? 40.408 46.770 29.204 1.00 15.45 153 THR E CA 1
ATOM 8299 C C . THR E 1 153 ? 41.388 46.065 30.131 1.00 16.05 153 THR E C 1
ATOM 8300 O O . THR E 1 153 ? 41.375 46.275 31.378 1.00 14.54 153 THR E O 1
ATOM 8304 N N . ASN E 1 154 ? 42.236 45.212 29.547 1.00 15.57 154 ASN E N 1
ATOM 8305 C CA . ASN E 1 154 ? 43.230 44.443 30.290 1.00 16.69 154 ASN E CA 1
ATOM 8306 C C . ASN E 1 154 ? 42.554 43.698 31.412 1.00 16.30 154 ASN E C 1
ATOM 8307 O O . ASN E 1 154 ? 43.041 43.701 32.547 1.00 15.87 154 ASN E O 1
ATOM 8312 N N . VAL E 1 155 ? 41.412 43.085 31.090 1.00 16.14 155 VAL E N 1
ATOM 8313 C CA . VAL E 1 155 ? 40.687 42.203 31.972 1.00 15.52 155 VAL E CA 1
ATOM 8314 C C . VAL E 1 155 ? 40.706 40.788 31.429 1.00 15.02 155 VAL E C 1
ATOM 8315 O O . VAL E 1 155 ? 41.046 40.563 30.271 1.00 14.57 155 VAL E O 1
ATOM 8319 N N . GLN E 1 156 ? 40.354 39.825 32.266 1.00 14.44 156 GLN E N 1
ATOM 8320 C CA . GLN E 1 156 ? 40.240 38.451 31.790 1.00 14.96 156 GLN E CA 1
ATOM 8321 C C . GLN E 1 156 ? 39.028 38.366 30.861 1.00 13.88 156 GLN E C 1
ATOM 8322 O O . GLN E 1 156 ? 37.974 38.961 31.137 1.00 15.92 156 GLN E O 1
ATOM 8328 N N . LEU E 1 157 ? 39.169 37.635 29.772 1.00 12.11 157 LEU E N 1
ATOM 8329 C CA . LEU E 1 157 ? 38.070 37.365 28.875 1.00 12.59 157 LEU E CA 1
ATOM 8330 C C . LEU E 1 157 ? 37.711 35.886 28.972 1.00 12.57 157 LEU E C 1
ATOM 8331 O O . LEU E 1 157 ? 38.583 35.034 28.971 1.00 14.54 157 LEU E O 1
ATOM 8336 N N . LYS E 1 158 ? 36.427 35.599 29.045 1.00 12.14 158 LYS E N 1
ATOM 8337 C CA . LYS E 1 158 ? 35.949 34.224 29.061 1.00 12.71 158 LYS E CA 1
ATOM 8338 C C . LYS E 1 158 ? 35.266 33.965 27.712 1.00 12.05 158 LYS E C 1
ATOM 8339 O O . LYS E 1 158 ? 34.345 34.690 27.346 1.00 11.28 158 LYS E O 1
ATOM 8345 N N . ILE E 1 159 ? 35.691 32.916 27.009 1.00 10.67 159 ILE E N 1
ATOM 8346 C CA . ILE E 1 159 ? 35.168 32.605 25.698 1.00 11.01 159 ILE E CA 1
ATOM 8347 C C . ILE E 1 159 ? 34.506 31.250 25.794 1.00 10.68 159 ILE E C 1
ATOM 8348 O O . ILE E 1 159 ? 35.143 30.227 26.109 1.00 10.24 159 ILE E O 1
ATOM 8353 N N . LEU E 1 160 ? 33.194 31.224 25.574 1.00 11.72 160 LEU E N 1
ATOM 8354 C CA . LEU E 1 160 ? 32.464 29.973 25.515 1.00 12.93 160 LEU E CA 1
ATOM 8355 C C . LEU E 1 160 ? 32.837 29.370 24.177 1.00 12.97 160 LEU E C 1
ATOM 8356 O O . LEU E 1 160 ? 32.592 29.976 23.114 1.00 15.10 160 LEU E O 1
ATOM 8361 N N . THR E 1 161 ? 33.488 28.207 24.179 1.00 13.00 161 THR E N 1
ATOM 8362 C CA . THR E 1 161 ? 33.923 27.597 22.948 1.00 13.23 161 THR E CA 1
ATOM 8363 C C . THR E 1 161 ? 32.912 26.488 22.583 1.00 13.61 161 THR E C 1
ATOM 8364 O O . THR E 1 161 ? 32.062 26.047 23.422 1.00 13.60 161 THR E O 1
ATOM 8368 N N . SER E 1 162 ? 33.012 26.034 21.355 1.00 11.81 162 SER E N 1
ATOM 8369 C CA . SER E 1 162 ? 31.992 25.199 20.762 1.00 11.75 162 SER E CA 1
ATOM 8370 C C . SER E 1 162 ? 32.042 23.754 21.250 1.00 12.12 162 SER E C 1
ATOM 8371 O O . SER E 1 162 ? 31.198 22.926 20.850 1.00 13.75 162 SER E O 1
ATOM 8374 N N . ASP E 1 163 ? 33.007 23.412 22.106 1.00 12.56 163 ASP E N 1
ATOM 8375 C CA . ASP E 1 163 ? 32.995 22.089 22.752 1.00 12.40 163 ASP E CA 1
ATOM 8376 C C . ASP E 1 163 ? 32.307 22.173 24.115 1.00 13.22 163 ASP E C 1
ATOM 8377 O O . ASP E 1 163 ? 32.259 21.180 24.850 1.00 13.91 163 ASP E O 1
ATOM 8382 N N . GLY E 1 164 ? 31.773 23.343 24.451 1.00 13.81 164 GLY E N 1
ATOM 8383 C CA . GLY E 1 164 ? 31.065 23.553 25.734 1.00 14.73 164 GLY E CA 1
ATOM 8384 C C . GLY E 1 164 ? 31.941 24.056 26.882 1.00 15.50 164 GLY E C 1
ATOM 8385 O O . GLY E 1 164 ? 31.431 24.477 27.940 1.00 17.63 164 GLY E O 1
ATOM 8386 N N . VAL E 1 165 ? 33.241 24.109 26.663 1.00 15.35 165 VAL E N 1
ATOM 8387 C CA . VAL E 1 165 ? 34.184 24.587 27.691 1.00 15.42 165 VAL E CA 1
ATOM 8388 C C . VAL E 1 165 ? 34.403 26.093 27.520 1.00 14.64 165 VAL E C 1
ATOM 8389 O O . VAL E 1 165 ? 34.585 26.598 26.403 1.00 15.73 165 VAL E O 1
ATOM 8393 N N . THR E 1 166 ? 34.399 26.806 28.638 1.00 14.75 166 THR E N 1
ATOM 8394 C CA . THR E 1 166 ? 34.741 28.215 28.619 1.00 15.06 166 THR E CA 1
ATOM 8395 C C . THR E 1 166 ? 36.257 28.306 28.837 1.00 15.59 166 THR E C 1
ATOM 8396 O O . THR E 1 166 ? 36.752 27.849 29.896 1.00 17.02 166 THR E O 1
ATOM 8400 N N . GLN E 1 167 ? 36.985 28.883 27.867 1.00 13.02 167 GLN E N 1
ATOM 8401 C CA . GLN E 1 167 ? 38.434 29.101 27.971 1.00 12.58 167 GLN E CA 1
ATOM 8402 C C . GLN E 1 167 ? 38.714 30.580 28.190 1.00 12.44 167 GLN E C 1
ATOM 8403 O O . GLN E 1 167 ? 37.921 31.434 27.786 1.00 14.32 167 GLN E O 1
ATOM 8409 N N . THR E 1 168 ? 39.838 30.885 28.835 1.00 12.48 168 THR E N 1
ATOM 8410 C CA . THR E 1 168 ? 40.107 32.257 29.229 1.00 12.25 168 THR E CA 1
ATOM 8411 C C . THR E 1 168 ? 41.344 32.815 28.523 1.00 11.67 168 THR E C 1
ATOM 8412 O O . THR E 1 168 ? 42.272 32.075 28.180 1.00 10.79 168 THR E O 1
ATOM 8416 N N . ILE E 1 169 ? 41.327 34.125 28.313 1.00 11.24 169 ILE E N 1
ATOM 8417 C CA . ILE E 1 169 ? 42.443 34.876 27.771 1.00 12.49 169 ILE E CA 1
ATOM 8418 C C . ILE E 1 169 ? 42.783 35.987 28.774 1.00 13.11 169 ILE E C 1
ATOM 8419 O O . ILE E 1 169 ? 41.891 36.715 29.223 1.00 12.77 169 ILE E O 1
ATOM 8434 N N . PRO E 1 171 ? 45.296 39.326 29.949 1.00 14.48 171 PRO E N 1
ATOM 8435 C CA . PRO E 1 171 ? 46.191 40.352 29.425 1.00 14.16 171 PRO E CA 1
ATOM 8436 C C . PRO E 1 171 ? 47.619 39.860 29.404 1.00 14.52 171 PRO E C 1
ATOM 8437 O O . PRO E 1 171 ? 48.082 39.259 30.412 1.00 14.55 171 PRO E O 1
ATOM 8441 N N . GLY E 1 172 ? 48.305 40.083 28.290 1.00 13.19 172 GLY E N 1
ATOM 8442 C CA . GLY E 1 172 ? 49.695 39.730 28.159 1.00 13.84 172 GLY E CA 1
ATOM 8443 C C . GLY E 1 172 ? 49.945 38.331 27.666 1.00 13.70 172 GLY E C 1
ATOM 8444 O O . GLY E 1 172 ? 51.090 37.991 27.358 1.00 14.21 172 GLY E O 1
ATOM 8445 N N . ASP E 1 173 ? 48.894 37.506 27.594 1.00 13.59 173 ASP E N 1
ATOM 8446 C CA . ASP E 1 173 ? 49.023 36.185 26.968 1.00 13.16 173 ASP E CA 1
ATOM 8447 C C . ASP E 1 173 ? 49.483 36.353 25.539 1.00 13.35 173 ASP E C 1
ATOM 8448 O O . ASP E 1 173 ? 49.144 37.335 24.888 1.00 13.74 173 ASP E O 1
ATOM 8453 N N . TYR E 1 174 ? 50.241 35.397 25.010 1.00 12.88 174 TYR E N 1
ATOM 8454 C CA . TYR E 1 174 ? 50.632 35.471 23.597 1.00 13.70 174 TYR E CA 1
ATOM 8455 C C . TYR E 1 174 ? 49.492 34.878 22.761 1.00 13.38 174 TYR E C 1
ATOM 8456 O O . TYR E 1 174 ? 48.983 33.780 23.088 1.00 13.72 174 TYR E O 1
ATOM 8465 N N . ILE E 1 175 ? 49.125 35.602 21.710 1.00 12.53 175 ILE E N 1
ATOM 8466 C CA . ILE E 1 175 ? 48.076 35.194 20.777 1.00 11.93 175 ILE E CA 1
ATOM 8467 C C . ILE E 1 175 ? 48.721 35.019 19.409 1.00 12.16 175 ILE E C 1
ATOM 8468 O O . ILE E 1 175 ? 49.486 35.866 18.975 1.00 13.32 175 ILE E O 1
ATOM 8473 N N . ALA E 1 176 ? 48.437 33.897 18.768 1.00 11.05 176 ALA E N 1
ATOM 8474 C CA . ALA E 1 176 ? 48.916 33.601 17.432 1.00 10.97 176 ALA E CA 1
ATOM 8475 C C . ALA E 1 176 ? 47.738 33.287 16.524 1.00 10.80 176 ALA E C 1
ATOM 8476 O O . ALA E 1 176 ? 46.803 32.590 16.967 1.00 11.17 176 ALA E O 1
ATOM 8478 N N . GLY E 1 177 ? 47.765 33.837 15.304 1.00 10.37 177 GLY E N 1
ATOM 8479 C CA . GLY E 1 177 ? 46.720 33.609 14.297 1.00 10.84 177 GLY E CA 1
ATOM 8480 C C . GLY E 1 177 ? 47.252 33.292 12.922 1.00 11.36 177 GLY E C 1
ATOM 8481 O O . GLY E 1 177 ? 48.139 33.945 12.423 1.00 11.07 177 GLY E O 1
ATOM 8482 N N . ASP E 1 178 ? 46.664 32.298 12.260 1.00 12.35 178 ASP E N 1
ATOM 8483 C CA . ASP E 1 178 ? 46.999 31.999 10.887 1.00 12.26 178 ASP E CA 1
ATOM 8484 C C . ASP E 1 178 ? 45.787 31.324 10.239 1.00 11.25 178 ASP E C 1
ATOM 8485 O O . ASP E 1 178 ? 44.699 31.377 10.816 1.00 11.97 178 ASP E O 1
ATOM 8490 N N . ASN E 1 179 ? 45.963 30.647 9.095 1.00 11.25 179 ASN E N 1
ATOM 8491 C CA . ASN E 1 179 ? 44.811 30.064 8.414 1.00 11.58 179 ASN E CA 1
ATOM 8492 C C . ASN E 1 179 ? 44.180 28.897 9.145 1.00 11.56 179 ASN E C 1
ATOM 8493 O O . ASN E 1 179 ? 43.116 28.459 8.738 1.00 11.64 179 ASN E O 1
ATOM 8498 N N . ASN E 1 180 ? 44.826 28.421 10.212 1.00 10.43 180 ASN E N 1
ATOM 8499 C CA . ASN E 1 180 ? 44.231 27.375 11.061 1.00 11.06 180 ASN E CA 1
ATOM 8500 C C . ASN E 1 180 ? 43.388 27.919 12.184 1.00 10.32 180 ASN E C 1
ATOM 8501 O O . ASN E 1 180 ? 42.764 27.172 12.906 1.00 10.20 180 ASN E O 1
ATOM 8506 N N . GLY E 1 181 ? 43.450 29.234 12.418 1.00 10.86 181 GLY E N 1
ATOM 8507 C CA . GLY E 1 181 ? 42.711 29.875 13.482 1.00 11.45 181 GLY E CA 1
ATOM 8508 C C . GLY E 1 181 ? 43.623 30.532 14.522 1.00 11.46 181 GLY E C 1
ATOM 8509 O O . GLY E 1 181 ? 44.720 30.975 14.193 1.00 10.20 181 GLY E O 1
ATOM 8510 N N . ILE E 1 182 ? 43.149 30.552 15.757 1.00 11.38 182 ILE E N 1
ATOM 8511 C CA . ILE E 1 182 ? 43.749 31.320 16.851 1.00 11.77 182 ILE E CA 1
ATOM 8512 C C . ILE E 1 182 ? 44.204 30.413 18.002 1.00 11.92 182 ILE E C 1
ATOM 8513 O O . ILE E 1 182 ? 43.433 29.570 18.506 1.00 10.70 182 ILE E O 1
ATOM 8518 N N . VAL E 1 183 ? 45.436 30.590 18.461 1.00 11.45 183 VAL E N 1
ATOM 8519 C CA . VAL E 1 183 ? 45.926 29.866 19.648 1.00 11.55 183 VAL E CA 1
ATOM 8520 C C . VAL E 1 183 ? 46.413 30.877 20.693 1.00 11.14 183 VAL E C 1
ATOM 8521 O O . VAL E 1 183 ? 46.859 31.965 20.352 1.00 11.43 183 VAL E O 1
ATOM 8525 N N . ARG E 1 184 ? 46.278 30.536 21.952 1.00 11.03 184 ARG E N 1
ATOM 8526 C CA . ARG E 1 184 ? 46.705 31.403 23.042 1.00 10.34 184 ARG E CA 1
ATOM 8527 C C . ARG E 1 184 ? 47.677 30.641 23.922 1.00 11.50 184 ARG E C 1
ATOM 8528 O O . ARG E 1 184 ? 47.384 29.528 24.381 1.00 10.15 184 ARG E O 1
ATOM 8536 N N . ILE E 1 185 ? 48.824 31.253 24.210 1.00 12.13 185 ILE E N 1
ATOM 8537 C CA . ILE E 1 185 ? 49.773 30.698 25.194 1.00 13.18 185 ILE E CA 1
ATOM 8538 C C . ILE E 1 185 ? 49.604 31.463 26.507 1.00 14.08 185 ILE E C 1
ATOM 8539 O O . ILE E 1 185 ? 49.754 32.698 26.528 1.00 13.79 185 ILE E O 1
ATOM 8544 N N . PRO E 1 186 ? 49.248 30.742 27.589 1.00 15.64 186 PRO E N 1
ATOM 8545 C CA . PRO E 1 186 ? 48.983 31.385 28.867 1.00 17.65 186 PRO E CA 1
ATOM 8546 C C . PRO E 1 186 ? 50.299 31.713 29.518 1.00 20.06 186 PRO E C 1
ATOM 8547 O O . PRO E 1 186 ? 50.986 30.806 29.946 1.00 22.82 186 PRO E O 1
ATOM 8551 N N . VAL E 1 187 ? 50.651 32.978 29.603 1.00 21.22 187 VAL E N 1
ATOM 8552 C CA . VAL E 1 187 ? 52.029 33.298 30.010 1.00 24.17 187 VAL E CA 1
ATOM 8553 C C . VAL E 1 187 ? 52.311 33.068 31.485 1.00 26.05 187 VAL E C 1
ATOM 8554 O O . VAL E 1 187 ? 53.456 32.761 31.845 1.00 27.00 187 VAL E O 1
ATOM 8558 N N . GLN E 1 188 ? 51.298 33.179 32.331 1.00 27.83 188 GLN E N 1
ATOM 8559 C CA . GLN E 1 188 ? 51.514 32.979 33.754 1.00 30.42 188 GLN E CA 1
ATOM 8560 C C . GLN E 1 188 ? 51.821 31.530 34.073 1.00 31.69 188 GLN E C 1
ATOM 8561 O O . GLN E 1 188 ? 52.563 31.244 35.008 1.00 32.81 188 GLN E O 1
ATOM 8567 N N . GLU E 1 189 ? 51.315 30.631 33.241 1.00 32.34 189 GLU E N 1
ATOM 8568 C CA . GLU E 1 189 ? 51.341 29.206 33.513 1.00 33.59 189 GLU E CA 1
ATOM 8569 C C . GLU E 1 189 ? 52.395 28.465 32.677 1.00 33.34 189 GLU E C 1
ATOM 8570 O O . GLU E 1 189 ? 52.419 27.231 32.688 1.00 33.18 189 GLU E O 1
ATOM 8576 N N . THR E 1 190 ? 53.245 29.201 31.949 1.00 33.11 190 THR E N 1
ATOM 8577 C CA . THR E 1 190 ? 54.228 28.555 31.071 1.00 32.32 190 THR E CA 1
ATOM 8578 C C . THR E 1 190 ? 55.637 29.167 31.071 1.00 31.66 190 THR E C 1
ATOM 8579 O O . THR E 1 190 ? 55.815 30.372 31.263 1.00 31.80 190 THR E O 1
ATOM 8583 N N . ASP E 1 191 ? 56.621 28.297 30.843 1.00 30.52 191 ASP 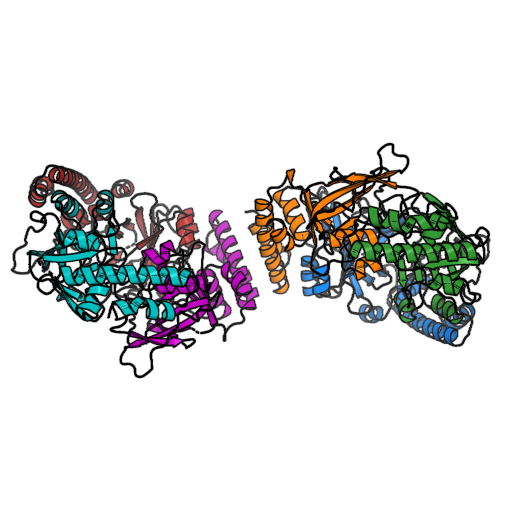E N 1
ATOM 8584 C CA . ASP E 1 191 ? 58.026 28.662 30.651 1.00 29.14 191 ASP E CA 1
ATOM 8585 C C . ASP E 1 191 ? 58.224 28.789 29.162 1.00 27.66 191 ASP E C 1
ATOM 8586 O O . ASP E 1 191 ? 58.339 27.778 28.451 1.00 26.21 191 ASP E O 1
ATOM 8591 N N . ILE E 1 192 ? 58.247 30.037 28.695 1.00 25.78 192 ILE E N 1
ATOM 8592 C CA . ILE E 1 192 ? 58.180 30.319 27.274 1.00 25.68 192 ILE E CA 1
ATOM 8593 C C . ILE E 1 192 ? 59.424 29.762 26.565 1.00 24.65 192 ILE E C 1
ATOM 8594 O O . ILE E 1 192 ? 59.323 29.172 25.489 1.00 23.41 192 ILE E O 1
ATOM 8599 N N . SER E 1 193 ? 60.591 29.849 27.218 1.00 24.25 193 SER E N 1
ATOM 8600 C CA . SER E 1 193 ? 61.821 29.306 26.635 1.00 23.86 193 SER E CA 1
ATOM 8601 C C . SER E 1 193 ? 61.725 27.839 26.362 1.00 22.57 193 SER E C 1
ATOM 8602 O O . SER E 1 193 ? 62.075 27.386 25.276 1.00 22.57 193 SER E O 1
ATOM 8605 N N . LYS E 1 194 ? 61.255 27.098 27.358 1.00 22.14 194 LYS E N 1
ATOM 8606 C CA . LYS E 1 194 ? 61.137 25.651 27.260 1.00 21.48 194 LYS E CA 1
ATOM 8607 C C . LYS E 1 194 ? 60.135 25.274 26.179 1.00 19.56 194 LYS E C 1
ATOM 8608 O O . LYS E 1 194 ? 60.378 24.377 25.391 1.00 18.14 194 LYS E O 1
ATOM 8614 N N . LEU E 1 195 ? 58.999 25.957 26.182 1.00 18.52 195 LEU E N 1
ATOM 8615 C CA . LEU E 1 195 ? 57.973 25.711 25.165 1.00 17.69 195 LEU E CA 1
ATOM 8616 C C . LEU E 1 195 ? 58.514 26.000 23.772 1.00 16.45 195 LEU E C 1
ATOM 8617 O O . LEU E 1 195 ? 58.354 25.207 22.839 1.00 15.54 195 LEU E O 1
ATOM 8622 N N . VAL E 1 196 ? 59.138 27.157 23.593 1.00 15.42 196 VAL E N 1
ATOM 8623 C CA . VAL E 1 196 ? 59.625 27.521 22.287 1.00 16.16 196 VAL E CA 1
ATOM 8624 C C . VAL E 1 196 ? 60.661 26.529 21.790 1.00 16.13 196 VAL E C 1
ATOM 8625 O O . VAL E 1 196 ? 60.663 26.157 20.609 1.00 16.28 196 VAL E O 1
ATOM 8629 N N . THR E 1 197 ? 61.530 26.069 22.690 1.00 16.58 197 THR E N 1
ATOM 8630 C CA . THR E 1 197 ? 62.542 25.072 22.300 1.00 15.67 197 THR E CA 1
ATOM 8631 C C . THR E 1 197 ? 61.884 23.770 21.836 1.00 15.16 197 THR E C 1
ATOM 8632 O O . THR E 1 197 ? 62.288 23.200 20.830 1.00 15.30 197 THR E O 1
ATOM 8636 N N . TYR E 1 198 ? 60.856 23.326 22.544 1.00 13.93 198 TYR E N 1
ATOM 8637 C CA . TYR E 1 198 ? 60.188 22.082 22.169 1.00 13.35 198 TYR E CA 1
ATOM 8638 C C . TYR E 1 198 ? 59.537 22.272 20.797 1.00 13.10 198 TYR E C 1
ATOM 8639 O O . TYR E 1 198 ? 59.579 21.399 19.943 1.00 11.76 198 TYR E O 1
ATOM 8648 N N . ILE E 1 199 ? 58.912 23.422 20.575 1.00 12.74 199 ILE E N 1
ATOM 8649 C CA . ILE E 1 199 ? 58.175 23.637 19.327 1.00 12.32 199 ILE E CA 1
ATOM 8650 C C . ILE E 1 199 ? 59.185 23.651 18.162 1.00 12.72 199 ILE E C 1
ATOM 8651 O O . ILE E 1 199 ? 58.949 23.057 17.121 1.00 11.59 199 ILE E O 1
ATOM 8656 N N . GLU E 1 200 ? 60.333 24.313 18.368 1.00 13.51 200 GLU E N 1
ATOM 8657 C CA . GLU E 1 200 ? 61.368 24.317 17.365 1.00 14.07 200 GLU E CA 1
ATOM 8658 C C . GLU E 1 200 ? 61.762 22.875 16.969 1.00 13.11 200 GLU E C 1
ATOM 8659 O O . GLU E 1 200 ? 61.899 22.560 15.777 1.00 13.53 200 GLU E O 1
ATOM 8665 N N . LYS E 1 201 ? 61.949 22.037 17.964 1.00 13.45 201 LYS E N 1
ATOM 8666 C CA . LYS E 1 201 ? 62.334 20.656 17.671 1.00 13.44 201 LYS E CA 1
ATOM 8667 C C . LYS E 1 201 ? 61.220 19.886 16.976 1.00 13.37 201 LYS E C 1
ATOM 8668 O O . LYS E 1 201 ? 61.442 19.146 16.019 1.00 13.80 201 LYS E O 1
ATOM 8674 N N . SER E 1 202 ? 60.006 20.071 17.469 1.00 13.64 202 SER E N 1
ATOM 8675 C CA . SER E 1 202 ? 58.860 19.402 16.885 1.00 13.15 202 SER E CA 1
ATOM 8676 C C . SER E 1 202 ? 58.676 19.771 15.406 1.00 13.29 202 SER E C 1
ATOM 8677 O O . SER E 1 202 ? 58.355 18.933 14.570 1.00 12.67 202 SER E O 1
ATOM 8680 N N . ILE E 1 203 ? 58.894 21.035 15.047 1.00 12.70 203 ILE E N 1
ATOM 8681 C CA . ILE E 1 203 ? 58.851 21.448 13.647 1.00 13.16 203 ILE E CA 1
ATOM 8682 C C . ILE E 1 203 ? 59.887 20.675 12.809 1.00 14.10 203 ILE E C 1
ATOM 8683 O O . ILE E 1 203 ? 59.626 20.220 11.706 1.00 14.06 203 ILE E O 1
ATOM 8688 N N . GLU E 1 204 ? 61.105 20.538 13.335 1.00 14.14 204 GLU E N 1
ATOM 8689 C CA . GLU E 1 204 ? 62.134 19.841 12.604 1.00 14.21 204 GLU E CA 1
ATOM 8690 C C . GLU E 1 204 ? 61.790 18.371 12.413 1.00 14.28 204 GLU E C 1
ATOM 8691 O O . GLU E 1 204 ? 62.041 17.803 11.354 1.00 15.17 204 GLU E O 1
ATOM 8697 N N . VAL E 1 205 ? 61.238 17.771 13.456 1.00 14.92 205 VAL E N 1
ATOM 8698 C CA . VAL E 1 205 ? 60.844 16.366 13.442 1.00 15.24 205 VAL E CA 1
ATOM 8699 C C . VAL E 1 205 ? 59.784 16.179 12.348 1.00 15.58 205 VAL E C 1
ATOM 8700 O O . VAL E 1 205 ? 59.859 15.243 11.557 1.00 16.04 205 VAL E O 1
ATOM 8704 N N . ASP E 1 206 ? 58.797 17.069 12.317 1.00 15.51 206 ASP E N 1
ATOM 8705 C CA . ASP E 1 206 ? 57.726 16.934 11.301 1.00 16.28 206 ASP E CA 1
ATOM 8706 C C . ASP E 1 206 ? 58.241 17.113 9.887 1.00 15.90 206 ASP E C 1
ATOM 8707 O O . ASP E 1 206 ? 57.767 16.470 8.957 1.00 14.49 206 ASP E O 1
ATOM 8712 N N . LEU E 1 207 ? 59.194 18.017 9.713 1.00 15.83 207 LEU E N 1
ATOM 8713 C CA . LEU E 1 207 ? 59.867 18.163 8.443 1.00 16.69 207 LEU E CA 1
ATOM 8714 C C . LEU E 1 207 ? 60.508 16.855 7.990 1.00 16.18 207 LEU E C 1
ATOM 8715 O O . LEU E 1 207 ? 60.389 16.464 6.818 1.00 16.46 207 LEU E O 1
ATOM 8720 N N . LEU E 1 208 ? 61.200 16.192 8.906 1.00 16.22 208 LEU E N 1
ATOM 8721 C CA . LEU E 1 208 ? 61.848 14.901 8.624 1.00 16.41 208 LEU E CA 1
ATOM 8722 C C . LEU E 1 208 ? 60.807 13.851 8.264 1.00 16.06 208 LEU E C 1
ATOM 8723 O O . LEU E 1 208 ? 60.999 13.086 7.332 1.00 16.35 208 LEU E O 1
ATOM 8728 N N . VAL E 1 209 ? 59.708 13.826 9.012 1.00 14.89 209 VAL E N 1
ATOM 8729 C CA . VAL E 1 209 ? 58.649 12.875 8.718 1.00 14.56 209 VAL E CA 1
ATOM 8730 C C . VAL E 1 209 ? 58.080 13.129 7.333 1.00 13.98 209 VAL E C 1
ATOM 8731 O O . VAL E 1 209 ? 57.863 12.195 6.576 1.00 13.53 209 VAL E O 1
ATOM 8735 N N . SER E 1 210 ? 57.834 14.396 6.985 1.00 14.31 210 SER E N 1
ATOM 8736 C CA . SER E 1 210 ? 57.303 14.763 5.693 1.00 14.48 210 SER E CA 1
ATOM 8737 C C . SER E 1 210 ? 58.232 14.292 4.567 1.00 14.71 210 SER E C 1
ATOM 8738 O O . SER E 1 210 ? 57.801 13.692 3.588 1.00 15.61 210 SER E O 1
ATOM 8741 N N . GLU E 1 211 ? 59.521 14.544 4.726 1.00 15.69 211 GLU E N 1
ATOM 8742 C CA . GLU E 1 211 ? 60.480 14.104 3.705 1.00 16.36 211 GLU E CA 1
ATOM 8743 C C . GLU E 1 211 ? 60.517 12.579 3.599 1.00 15.83 211 GLU E C 1
ATOM 8744 O O . GLU E 1 211 ? 60.575 12.071 2.505 1.00 16.98 211 GLU E O 1
ATOM 8750 N N . ASP E 1 212 ? 60.446 11.869 4.721 1.00 15.21 212 ASP E N 1
ATOM 8751 C CA . ASP E 1 212 ? 60.388 10.404 4.736 1.00 15.33 212 ASP E CA 1
ATOM 8752 C C . ASP E 1 212 ? 59.176 9.930 3.913 1.00 15.39 212 ASP E C 1
ATOM 8753 O O . ASP E 1 212 ? 59.282 9.066 3.037 1.00 15.75 212 ASP E O 1
ATOM 8758 N N . ILE E 1 213 ? 58.015 10.527 4.183 1.00 13.87 213 ILE E N 1
ATOM 8759 C CA . ILE E 1 213 ? 56.795 10.148 3.449 1.00 15.12 213 ILE E CA 1
ATOM 8760 C C . ILE E 1 213 ? 56.932 10.380 1.961 1.00 15.40 213 ILE E C 1
ATOM 8761 O O . ILE E 1 213 ? 56.564 9.530 1.133 1.00 16.41 213 ILE E O 1
ATOM 8766 N N . LYS E 1 214 ? 57.476 11.539 1.599 1.00 15.97 214 LYS E N 1
ATOM 8767 C CA . LYS E 1 214 ? 57.660 11.871 0.196 1.00 17.47 214 LYS E CA 1
ATOM 8768 C C . LYS E 1 214 ? 58.647 10.902 -0.456 1.00 17.62 214 LYS E C 1
ATOM 8769 O O . LYS E 1 214 ? 58.620 10.710 -1.656 1.00 19.04 214 LYS E O 1
ATOM 8775 N N . ASN E 1 215 ? 59.492 10.286 0.341 1.00 18.87 215 ASN E N 1
ATOM 8776 C CA . ASN E 1 215 ? 60.389 9.218 -0.136 1.00 19.37 215 ASN E CA 1
ATOM 8777 C C . ASN E 1 215 ? 59.838 7.806 -0.041 1.00 19.75 215 ASN E C 1
ATOM 8778 O O . ASN E 1 215 ? 60.553 6.835 -0.348 1.00 20.95 215 ASN E O 1
ATOM 8783 N N . GLY E 1 216 ? 58.559 7.673 0.300 1.00 19.45 216 GLY E N 1
ATOM 8784 C CA . GLY E 1 216 ? 57.881 6.383 0.246 1.00 18.67 216 GLY E CA 1
ATOM 8785 C C . GLY E 1 216 ? 57.960 5.576 1.510 1.00 18.28 216 GLY E C 1
ATOM 8786 O O . GLY E 1 216 ? 57.588 4.380 1.540 1.00 18.13 216 GLY E O 1
ATOM 8787 N N . ILE E 1 217 ? 58.460 6.184 2.572 1.00 17.01 217 ILE E N 1
ATOM 8788 C CA . ILE E 1 217 ? 58.417 5.545 3.860 1.00 17.04 217 ILE E CA 1
ATOM 8789 C C . ILE E 1 217 ? 57.001 5.692 4.415 1.00 16.25 217 ILE E C 1
ATOM 8790 O O . ILE E 1 217 ? 56.449 6.780 4.402 1.00 15.45 217 ILE E O 1
ATOM 8795 N N . PRO E 1 218 ? 56.390 4.592 4.858 1.00 16.39 218 PRO E N 1
ATOM 8796 C CA . PRO E 1 218 ? 55.046 4.761 5.470 1.00 15.58 218 PRO E CA 1
ATOM 8797 C C . PRO E 1 218 ? 55.004 5.739 6.628 1.00 15.89 218 PRO E C 1
ATOM 8798 O O . PRO E 1 218 ? 55.977 5.891 7.371 1.00 14.05 218 PRO E O 1
ATOM 8802 N N . ALA E 1 219 ? 53.853 6.381 6.807 1.00 15.49 219 ALA E N 1
ATOM 8803 C CA . ALA E 1 219 ? 53.747 7.411 7.833 1.00 16.92 219 ALA E CA 1
ATOM 8804 C C . ALA E 1 219 ? 54.003 6.889 9.239 1.00 17.35 219 ALA E C 1
ATOM 8805 O O . ALA E 1 219 ? 54.679 7.557 10.050 1.00 16.80 219 ALA E O 1
ATOM 8807 N N . LYS E 1 220 ? 53.487 5.697 9.556 1.00 18.59 220 LYS E N 1
ATOM 8808 C CA . LYS E 1 220 ? 53.661 5.144 10.898 1.00 19.99 220 LYS E CA 1
ATOM 8809 C C . LYS E 1 220 ? 55.143 4.930 11.191 1.00 19.77 220 LYS E C 1
ATOM 8810 O O . LYS E 1 220 ? 55.629 5.391 12.221 1.00 20.45 220 LYS E O 1
ATOM 8816 N N . GLN E 1 221 ? 55.845 4.254 10.278 1.00 19.71 221 GLN E N 1
ATOM 8817 C CA . GLN E 1 221 ? 57.277 4.002 10.419 1.00 20.50 221 GLN E CA 1
ATOM 8818 C C . GLN E 1 221 ? 58.018 5.325 10.598 1.00 19.40 221 GLN E C 1
ATOM 8819 O O . GLN E 1 221 ? 58.827 5.501 11.534 1.00 19.77 221 GLN E O 1
ATOM 8825 N N . ALA E 1 222 ? 57.759 6.252 9.684 1.00 18.78 222 ALA E N 1
ATOM 8826 C CA . ALA E 1 222 ? 58.401 7.571 9.760 1.00 19.39 222 ALA E CA 1
ATOM 8827 C C . ALA E 1 222 ? 58.112 8.326 11.062 1.00 19.51 222 ALA E C 1
ATOM 8828 O O . ALA E 1 222 ? 59.025 8.875 11.699 1.00 18.71 222 ALA E O 1
ATOM 8830 N N . GLN E 1 223 ? 56.855 8.348 11.499 1.00 20.09 223 GLN E N 1
ATOM 8831 C CA . GLN E 1 223 ? 56.520 9.045 12.740 1.00 21.32 223 GLN E CA 1
ATOM 8832 C C . GLN E 1 223 ? 57.189 8.383 13.935 1.00 21.89 223 GLN E C 1
ATOM 8833 O O . GLN E 1 223 ? 57.762 9.060 14.789 1.00 21.71 223 GLN E O 1
ATOM 8839 N N . ASN E 1 224 ? 57.124 7.057 14.000 1.00 21.27 224 ASN E N 1
ATOM 8840 C CA . ASN E 1 224 ? 57.794 6.343 15.068 1.00 23.14 224 ASN E CA 1
ATOM 8841 C C . ASN E 1 224 ? 59.285 6.638 15.141 1.00 22.98 224 ASN E C 1
ATOM 8842 O O . ASN E 1 224 ? 59.798 6.921 16.218 1.00 24.37 224 ASN E O 1
ATOM 8847 N N . ASP E 1 225 ? 59.962 6.574 14.004 1.00 23.61 225 ASP E N 1
ATOM 8848 C CA . ASP E 1 225 ? 61.405 6.806 13.949 1.00 23.08 225 ASP E CA 1
ATOM 8849 C C . ASP E 1 225 ? 61.730 8.234 14.378 1.00 23.06 225 ASP E C 1
ATOM 8850 O O . ASP E 1 225 ? 62.521 8.462 15.300 1.00 24.54 225 ASP E O 1
ATOM 8855 N N . ARG E 1 226 ? 61.085 9.194 13.744 1.00 21.56 226 ARG E N 1
ATOM 8856 C CA . ARG E 1 226 ? 61.452 10.588 13.943 1.00 20.92 226 ARG E CA 1
ATOM 8857 C C . ARG E 1 226 ? 60.989 11.168 15.280 1.00 20.92 226 ARG E C 1
ATOM 8858 O O . ARG E 1 226 ? 61.706 11.962 15.872 1.00 20.05 226 ARG E O 1
ATOM 8866 N N . ARG E 1 227 ? 59.808 10.778 15.772 1.00 20.96 227 ARG E N 1
ATOM 8867 C CA . ARG E 1 227 ? 59.258 11.395 16.984 1.00 21.48 227 ARG E CA 1
ATOM 8868 C C . ARG E 1 227 ? 59.840 10.894 18.286 1.00 20.87 227 ARG E C 1
ATOM 8869 O O . ARG E 1 227 ? 59.608 11.482 19.323 1.00 19.82 227 ARG E O 1
ATOM 8877 N N . SER E 1 228 ? 60.561 9.780 18.223 1.00 22.29 228 SER E N 1
ATOM 8878 C CA . SER E 1 228 ? 61.224 9.213 19.403 1.00 22.52 228 SER E CA 1
ATOM 8879 C C . SER E 1 228 ? 62.033 10.260 20.192 1.00 22.01 228 SER E C 1
ATOM 8880 O O . SER E 1 228 ? 62.049 10.234 21.423 1.00 21.72 228 SER E O 1
ATOM 8883 N N . VAL E 1 229 ? 62.665 11.186 19.479 1.00 21.10 229 VAL E N 1
ATOM 8884 C CA . VAL E 1 229 ? 63.490 12.221 20.116 1.00 21.31 229 VAL E CA 1
ATOM 8885 C C . VAL E 1 229 ? 62.731 13.226 20.965 1.00 20.74 229 VAL E C 1
ATOM 8886 O O . VAL E 1 229 ? 63.303 13.859 21.842 1.00 18.76 229 VAL E O 1
ATOM 8890 N N . LEU E 1 230 ? 61.434 13.404 20.719 1.00 19.88 230 LEU E N 1
ATOM 8891 C CA . LEU E 1 230 ? 60.713 14.455 21.425 1.00 21.34 230 LEU E CA 1
ATOM 8892 C C . LEU E 1 230 ? 60.581 14.200 22.915 1.00 21.93 230 LEU E C 1
ATOM 8893 O O . LEU E 1 230 ? 60.538 15.146 23.695 1.00 21.71 230 LEU E O 1
ATOM 8898 N N . LYS E 1 231 ? 60.511 12.924 23.294 1.00 24.33 231 LYS E N 1
ATOM 8899 C CA . LYS E 1 231 ? 60.493 12.490 24.700 1.00 25.72 231 LYS E CA 1
ATOM 8900 C C . LYS E 1 231 ? 61.664 13.117 25.482 1.00 25.85 231 LYS E C 1
ATOM 8901 O O . LYS E 1 231 ? 61.507 13.492 26.641 1.00 26.63 231 LYS E O 1
ATOM 8907 N N . LYS E 1 232 ? 62.815 13.250 24.819 1.00 25.35 232 LYS E N 1
ATOM 8908 C CA . LYS E 1 232 ? 64.014 13.859 25.411 1.00 25.13 232 LYS E CA 1
ATOM 8909 C C . LYS E 1 232 ? 63.903 15.364 25.625 1.00 24.13 232 LYS E C 1
ATOM 8910 O O . LYS E 1 232 ? 64.718 15.942 26.341 1.00 23.26 232 LYS E O 1
ATOM 8916 N N . TYR E 1 233 ? 62.934 16.003 24.969 1.00 23.39 233 TYR E N 1
ATOM 8917 C CA . TYR E 1 233 ? 62.688 17.426 25.092 1.00 23.94 233 TYR E CA 1
ATOM 8918 C C . TYR E 1 233 ? 61.578 17.740 26.077 1.00 25.16 233 TYR E C 1
ATOM 8919 O O . TYR E 1 233 ? 61.259 18.913 26.307 1.00 25.63 233 TYR E O 1
ATOM 8928 N N . ILE E 1 234 ? 60.990 16.678 26.615 1.00 27.05 234 ILE E N 1
ATOM 8929 C CA . ILE E 1 234 ? 59.982 16.752 27.661 1.00 27.57 234 ILE E CA 1
ATOM 8930 C C . ILE E 1 234 ? 60.674 16.350 28.965 1.00 28.82 234 ILE E C 1
ATOM 8931 O O . ILE E 1 234 ? 60.630 17.106 29.921 1.00 29.86 234 ILE E O 1
ATOM 8936 N N . HIS E 1 235 ? 61.298 15.284 29.106 1.00 30.15 235 HIS E N 1
ATOM 8937 N N . SER F 1 2 ? 16.997 58.792 -9.144 1.00 31.87 2 SER F N 1
ATOM 8938 C CA . SER F 1 2 ? 16.265 57.673 -8.481 1.00 31.40 2 SER F CA 1
ATOM 8939 C C . SER F 1 2 ? 16.863 57.389 -7.120 1.00 30.85 2 SER F C 1
ATOM 8940 O O . SER F 1 2 ? 18.066 57.522 -6.933 1.00 31.69 2 SER F O 1
ATOM 8943 N N . ASP F 1 3 ? 16.015 56.930 -6.207 1.00 30.61 3 ASP F N 1
ATOM 8944 C CA . ASP F 1 3 ? 16.449 56.362 -4.921 1.00 29.53 3 ASP F CA 1
ATOM 8945 C C . ASP F 1 3 ? 17.555 55.315 -5.093 1.00 28.53 3 ASP F C 1
ATOM 8946 O O . ASP F 1 3 ? 18.574 55.339 -4.387 1.00 27.75 3 ASP F O 1
ATOM 8951 N N . LEU F 1 4 ? 17.358 54.379 -6.016 1.00 26.83 4 LEU F N 1
ATOM 8952 C CA . LEU F 1 4 ? 18.302 53.303 -6.201 1.00 26.68 4 LEU F CA 1
ATOM 8953 C C . LEU F 1 4 ? 19.678 53.803 -6.583 1.00 26.22 4 LEU F C 1
ATOM 8954 O O . LEU F 1 4 ? 20.669 53.311 -6.047 1.00 25.17 4 LEU F O 1
ATOM 8959 N N . GLN F 1 5 ? 19.760 54.767 -7.509 1.00 26.00 5 GLN F N 1
ATOM 8960 C CA . GLN F 1 5 ? 21.080 55.260 -7.917 1.00 26.15 5 GLN F CA 1
ATOM 8961 C C . GLN F 1 5 ? 21.812 55.865 -6.719 1.00 24.36 5 GLN F C 1
ATOM 8962 O O . GLN F 1 5 ? 23.000 55.611 -6.532 1.00 24.21 5 GLN F O 1
ATOM 8968 N N . LYS F 1 6 ? 21.108 56.638 -5.908 1.00 23.54 6 LYS F N 1
ATOM 8969 C CA . LYS F 1 6 ? 21.737 57.247 -4.745 1.00 23.51 6 LYS F CA 1
ATOM 8970 C C . LYS F 1 6 ? 22.237 56.195 -3.756 1.00 22.20 6 LYS F C 1
ATOM 8971 O O . LYS F 1 6 ? 23.363 56.264 -3.260 1.00 21.90 6 LYS F O 1
ATOM 8977 N N . LEU F 1 7 ? 21.407 55.195 -3.497 1.00 20.82 7 LEU F N 1
ATOM 8978 C CA . LEU F 1 7 ? 21.778 54.154 -2.537 1.00 20.58 7 LEU F CA 1
ATOM 8979 C C . LEU F 1 7 ? 22.913 53.296 -3.019 1.00 19.70 7 LEU F C 1
ATOM 8980 O O . LEU F 1 7 ? 23.652 52.737 -2.218 1.00 18.91 7 LEU F O 1
ATOM 8985 N N . GLN F 1 8 ? 23.039 53.169 -4.337 1.00 21.19 8 GLN F N 1
ATOM 8986 C CA . GLN F 1 8 ? 24.127 52.442 -4.968 1.00 21.66 8 GLN F CA 1
ATOM 8987 C C . GLN F 1 8 ? 25.495 53.002 -4.579 1.00 21.72 8 GLN F C 1
ATOM 8988 O O . GLN F 1 8 ? 26.462 52.277 -4.601 1.00 22.20 8 GLN F O 1
ATOM 8994 N N . ARG F 1 9 ? 25.536 54.271 -4.170 1.00 21.52 9 ARG F N 1
ATOM 8995 C CA . ARG F 1 9 ? 26.787 54.941 -3.810 1.00 21.53 9 ARG F CA 1
ATOM 8996 C C . ARG F 1 9 ? 27.355 54.496 -2.461 1.00 20.30 9 ARG F C 1
ATOM 8997 O O . ARG F 1 9 ? 28.522 54.749 -2.187 1.00 21.76 9 ARG F O 1
ATOM 9005 N N . PHE F 1 10 ? 26.535 53.862 -1.625 1.00 18.55 10 PHE F N 1
ATOM 9006 C CA . PHE F 1 10 ? 26.852 53.705 -0.217 1.00 17.34 10 PHE F CA 1
ATOM 9007 C C . PHE F 1 10 ? 27.172 52.268 0.134 1.00 16.45 10 PHE F C 1
ATOM 9008 O O . PHE F 1 10 ? 26.587 51.345 -0.433 1.00 17.66 10 PHE F O 1
ATOM 9016 N N . SER F 1 11 ? 28.115 52.081 1.052 1.00 14.64 11 SER F N 1
ATOM 9017 C CA . SER F 1 11 ? 28.295 50.779 1.694 1.00 13.48 11 SER F CA 1
ATOM 9018 C C . SER F 1 11 ? 27.100 50.455 2.573 1.00 12.36 11 SER F C 1
ATOM 9019 O O . SER F 1 11 ? 26.320 51.321 3.001 1.00 12.79 11 SER F O 1
ATOM 9022 N N . THR F 1 12 ? 26.914 49.165 2.864 1.00 10.32 12 THR F N 1
ATOM 9023 C CA . THR F 1 12 ? 25.829 48.792 3.740 1.00 10.37 12 THR F CA 1
ATOM 9024 C C . THR F 1 12 ? 26.037 49.402 5.106 1.00 9.80 12 THR F C 1
ATOM 9025 O O . THR F 1 12 ? 25.066 49.694 5.803 1.00 10.79 12 THR F O 1
ATOM 9029 N N . CYS F 1 13 ? 27.298 49.603 5.482 1.00 10.92 13 CYS F N 1
ATOM 9030 C CA . CYS F 1 13 ? 27.618 50.205 6.781 1.00 11.38 13 CYS F CA 1
ATOM 9031 C C . CYS F 1 13 ? 27.111 51.638 6.860 1.00 12.18 13 CYS F C 1
ATOM 9032 O O . CYS F 1 13 ? 26.578 52.054 7.884 1.00 10.37 13 CYS F O 1
ATOM 9035 N N . ASP F 1 14 ? 27.250 52.355 5.757 1.00 11.62 14 ASP F N 1
ATOM 9036 C CA . ASP F 1 14 ? 26.803 53.743 5.697 1.00 12.95 14 ASP F CA 1
ATOM 9037 C C . ASP F 1 14 ? 25.288 53.759 5.809 1.00 12.27 14 ASP F C 1
ATOM 9038 O O . ASP F 1 14 ? 24.702 54.561 6.534 1.00 12.16 14 ASP F O 1
ATOM 9043 N N . ILE F 1 15 ? 24.629 52.881 5.058 1.00 12.70 15 ILE F N 1
ATOM 9044 C CA . ILE F 1 15 ? 23.168 52.794 5.145 1.00 12.55 15 ILE F CA 1
ATOM 9045 C C . ILE F 1 15 ? 22.717 52.451 6.573 1.00 12.50 15 ILE F C 1
ATOM 9046 O O . ILE F 1 15 ? 21.780 53.040 7.106 1.00 13.07 15 ILE F O 1
ATOM 9051 N N . SER F 1 16 ? 23.379 51.496 7.237 1.00 12.40 16 SER F N 1
ATOM 9052 C CA . SER F 1 16 ? 23.028 51.205 8.629 1.00 11.87 16 SER F CA 1
ATOM 9053 C C . SER F 1 16 ? 23.249 52.384 9.563 1.00 11.86 16 SER F C 1
ATOM 9054 O O . SER F 1 16 ? 22.469 52.569 10.513 1.00 11.82 16 SER F O 1
ATOM 9057 N N . ASP F 1 17 ? 24.298 53.163 9.307 1.00 12.44 17 ASP F N 1
ATOM 9058 C CA . ASP F 1 17 ? 24.512 54.429 10.076 1.00 12.15 17 ASP F CA 1
ATOM 9059 C C . ASP F 1 17 ? 23.294 55.322 9.964 1.00 12.82 17 ASP F C 1
ATOM 9060 O O . ASP F 1 17 ? 22.846 55.903 10.968 1.00 12.05 17 ASP F O 1
ATOM 9065 N N . GLY F 1 18 ? 22.718 55.398 8.762 1.00 12.78 18 GLY F N 1
ATOM 9066 C CA . GLY F 1 18 ? 21.539 56.217 8.557 1.00 14.24 18 GLY F CA 1
ATOM 9067 C C . GLY F 1 18 ? 20.319 55.697 9.238 1.00 14.21 18 GLY F C 1
ATOM 9068 O O . GLY F 1 18 ? 19.632 56.404 9.946 1.00 14.84 18 GLY F O 1
ATOM 9069 N N . LEU F 1 19 ? 20.050 54.402 9.062 1.00 14.28 19 LEU F N 1
ATOM 9070 C CA . LEU F 1 19 ? 18.932 53.758 9.720 1.00 13.78 19 LEU F CA 1
ATOM 9071 C C . LEU F 1 19 ? 19.008 53.773 11.257 1.00 13.12 19 LEU F C 1
ATOM 9072 O O . LEU F 1 19 ? 18.023 54.023 11.939 1.00 14.42 19 LEU F O 1
ATOM 9077 N N . LEU F 1 20 ? 20.199 53.574 11.794 1.00 14.12 20 LEU F N 1
ATOM 9078 C CA . LEU F 1 20 ? 20.406 53.613 13.215 1.00 14.40 20 LEU F CA 1
ATOM 9079 C C . LEU F 1 20 ? 20.175 55.019 13.762 1.00 14.14 20 LEU F C 1
ATOM 9080 O O . LEU F 1 20 ? 19.439 55.171 14.734 1.00 13.66 20 LEU F O 1
ATOM 9085 N N . ASN F 1 21 ? 20.808 56.006 13.148 1.00 15.40 21 ASN F N 1
ATOM 9086 C CA . ASN F 1 21 ? 20.822 57.387 13.710 1.00 16.12 21 ASN F CA 1
ATOM 9087 C C . ASN F 1 21 ? 19.605 58.224 13.341 1.00 18.21 21 ASN F C 1
ATOM 9088 O O . ASN F 1 21 ? 19.090 58.988 14.179 1.00 18.01 21 ASN F O 1
ATOM 9093 N N . VAL F 1 22 ? 19.123 58.072 12.125 1.00 17.87 22 VAL F N 1
ATOM 9094 C CA . VAL F 1 22 ? 17.941 58.832 11.695 1.00 19.04 22 VAL F CA 1
ATOM 9095 C C . VAL F 1 22 ? 16.669 58.186 12.167 1.00 19.71 22 VAL F C 1
ATOM 9096 O O . VAL F 1 22 ? 15.751 58.887 12.612 1.00 20.98 22 VAL F O 1
ATOM 9100 N N . TYR F 1 23 ? 16.583 56.853 12.102 1.00 19.41 23 TYR F N 1
ATOM 9101 C CA . TYR F 1 23 ? 15.345 56.170 12.434 1.00 19.83 23 TYR F CA 1
ATOM 9102 C C . TYR F 1 23 ? 15.377 55.310 13.689 1.00 19.00 23 TYR F C 1
ATOM 9103 O O . TYR F 1 23 ? 14.413 54.626 13.976 1.00 20.39 23 TYR F O 1
ATOM 9112 N N . ASN F 1 24 ? 16.447 55.393 14.467 1.00 19.74 24 ASN F N 1
ATOM 9113 C CA . ASN F 1 24 ? 16.549 54.675 15.730 1.00 18.86 24 ASN F CA 1
ATOM 9114 C C . ASN F 1 24 ? 16.280 53.189 15.544 1.00 17.63 24 ASN F C 1
ATOM 9115 O O . ASN F 1 24 ? 15.662 52.531 16.384 1.00 17.45 24 ASN F O 1
ATOM 9120 N N . ILE F 1 25 ? 16.750 52.650 14.434 1.00 16.04 25 ILE F N 1
ATOM 9121 C CA . ILE F 1 25 ? 16.590 51.210 14.204 1.00 15.33 25 ILE F CA 1
ATOM 9122 C C . ILE F 1 25 ? 17.837 50.500 14.746 1.00 13.23 25 ILE F C 1
ATOM 9123 O O . ILE F 1 25 ? 18.901 50.604 14.176 1.00 12.52 25 ILE F O 1
ATOM 9128 N N . PRO F 1 26 ? 17.720 49.806 15.872 1.00 13.47 26 PRO F N 1
ATOM 9129 C CA . PRO F 1 26 ? 18.953 49.387 16.588 1.00 12.66 26 PRO F CA 1
ATOM 9130 C C . PRO F 1 26 ? 19.889 48.449 15.822 1.00 11.92 26 PRO F C 1
ATOM 9131 O O . PRO F 1 26 ? 21.108 48.465 16.037 1.00 10.61 26 PRO F O 1
ATOM 9135 N N . THR F 1 27 ? 19.294 47.619 14.969 1.00 10.49 27 THR F N 1
ATOM 9136 C CA . THR F 1 27 ? 20.057 46.710 14.117 1.00 10.52 27 THR F CA 1
ATOM 9137 C C . THR F 1 27 ? 20.504 47.347 12.797 1.00 9.79 27 THR F C 1
ATOM 9138 O O . THR F 1 27 ? 21.148 46.691 11.980 1.00 9.94 27 THR F O 1
ATOM 9142 N N . GLY F 1 28 ? 20.118 48.587 12.528 1.00 9.76 28 GLY F N 1
ATOM 9143 C CA . GLY F 1 28 ? 20.498 49.235 11.271 1.00 9.33 28 GLY F CA 1
ATOM 9144 C C . GLY F 1 28 ? 19.968 48.561 10.004 1.00 9.63 28 GLY F C 1
ATOM 9145 O O . GLY F 1 28 ? 20.589 48.684 8.957 1.00 10.36 28 GLY F O 1
ATOM 9146 N N . GLY F 1 29 ? 18.858 47.840 10.122 1.00 9.88 29 GLY F N 1
ATOM 9147 C CA . GLY F 1 29 ? 18.246 47.112 8.994 1.00 9.79 29 GLY F CA 1
ATOM 9148 C C . GLY F 1 29 ? 19.039 45.907 8.523 1.00 10.03 29 GLY F C 1
ATOM 9149 O O . GLY F 1 29 ? 18.813 45.410 7.423 1.00 10.49 29 GLY F O 1
ATOM 9150 N N . TYR F 1 30 ? 19.982 45.413 9.340 1.00 9.34 30 TYR F N 1
ATOM 9151 C CA . TYR F 1 30 ? 20.845 44.324 8.901 1.00 9.07 30 TYR F CA 1
ATOM 9152 C C . TYR F 1 30 ? 20.157 42.959 8.951 1.00 8.89 30 TYR F C 1
ATOM 9153 O O . TYR F 1 30 ? 19.447 42.644 9.904 1.00 9.39 30 TYR F O 1
ATOM 9162 N N . PHE F 1 31 ? 20.442 42.135 7.942 1.00 8.40 31 PHE F N 1
ATOM 9163 C CA . PHE F 1 31 ? 20.009 40.759 7.863 1.00 8.46 31 PHE F CA 1
ATOM 9164 C C . PHE F 1 31 ? 21.272 39.898 7.856 1.00 8.21 31 PHE F C 1
ATOM 9165 O O . PHE F 1 31 ? 22.037 39.907 6.881 1.00 8.88 31 PHE F O 1
ATOM 9173 N N . PRO F 1 32 ? 21.585 39.257 8.997 1.00 8.61 32 PRO F N 1
ATOM 9174 C CA . PRO F 1 32 ? 22.878 38.673 9.206 1.00 9.20 32 PRO F CA 1
ATOM 9175 C C . PRO F 1 32 ? 23.114 37.299 8.577 1.00 9.37 32 PRO F C 1
ATOM 9176 O O . PRO F 1 32 ? 22.178 36.601 8.207 1.00 8.46 32 PRO F O 1
ATOM 9180 N N . ASN F 1 33 ? 24.397 36.975 8.434 1.00 9.29 33 ASN F N 1
ATOM 9181 C CA . ASN F 1 33 ? 24.844 35.611 8.152 1.00 9.54 33 ASN F CA 1
ATOM 9182 C C . ASN F 1 33 ? 24.684 35.149 6.688 1.00 9.43 33 ASN F C 1
ATOM 9183 O O . ASN F 1 33 ? 24.781 33.941 6.405 1.00 10.29 33 ASN F O 1
ATOM 9188 N N . LEU F 1 34 ? 24.523 36.098 5.786 1.00 10.68 34 LEU F N 1
ATOM 9189 C CA . LEU F 1 34 ? 24.482 35.763 4.364 1.00 10.82 34 LEU F CA 1
ATOM 9190 C C . LEU F 1 34 ? 25.867 35.919 3.791 1.00 12.39 34 LEU F C 1
ATOM 9191 O O . LEU F 1 34 ? 26.589 36.847 4.129 1.00 15.28 34 LEU F O 1
ATOM 9196 N N . THR F 1 35 ? 26.250 35.003 2.936 1.00 11.07 35 THR F N 1
ATOM 9197 C CA . THR F 1 35 ? 27.552 35.011 2.281 1.00 11.47 35 THR F CA 1
ATOM 9198 C C . THR F 1 35 ? 27.368 35.391 0.810 1.00 12.12 35 THR F C 1
ATOM 9199 O O . THR F 1 35 ? 26.428 34.925 0.154 1.00 10.75 35 THR F O 1
ATOM 9203 N N . ALA F 1 36 ? 28.258 36.233 0.278 1.00 12.03 36 ALA F N 1
ATOM 9204 C CA . ALA F 1 36 ? 28.246 36.592 -1.128 1.00 13.14 36 ALA F CA 1
ATOM 9205 C C . ALA F 1 36 ? 28.935 35.473 -1.881 1.00 13.94 36 ALA F C 1
ATOM 9206 O O . ALA F 1 36 ? 30.153 35.516 -2.160 1.00 14.84 36 ALA F O 1
ATOM 9208 N N . ILE F 1 37 ? 28.159 34.458 -2.182 1.00 14.03 37 ILE F N 1
ATOM 9209 C CA . ILE F 1 37 ? 28.671 33.275 -2.866 1.00 15.67 37 ILE F CA 1
ATOM 9210 C C . ILE F 1 37 ? 29.150 33.657 -4.262 1.00 16.34 37 ILE F C 1
ATOM 9211 O O . ILE F 1 37 ? 30.216 33.203 -4.738 1.00 16.64 37 ILE F O 1
ATOM 9216 N N . SER F 1 38 ? 28.362 34.496 -4.914 1.00 16.56 38 SER F N 1
ATOM 9217 C CA . SER F 1 38 ? 28.699 35.065 -6.193 1.00 17.35 38 SER F CA 1
ATOM 9218 C C . SER F 1 38 ? 28.711 36.561 -5.962 1.00 18.26 38 SER F C 1
ATOM 9219 O O . SER F 1 38 ? 27.659 37.183 -5.840 1.00 16.33 38 SER F O 1
ATOM 9222 N N . PRO F 1 39 ? 29.898 37.150 -5.839 1.00 20.90 39 PRO F N 1
ATOM 9223 C CA . PRO F 1 39 ? 29.938 38.534 -5.391 1.00 22.03 39 PRO F CA 1
ATOM 9224 C C . PRO F 1 39 ? 29.616 39.592 -6.433 1.00 23.53 39 PRO F C 1
ATOM 9225 O O . PRO F 1 39 ? 29.747 39.334 -7.658 1.00 23.41 39 PRO F O 1
ATOM 9229 N N . PRO F 1 40 ? 29.167 40.778 -5.969 1.00 24.36 40 PRO F N 1
ATOM 9230 C CA . PRO F 1 40 ? 28.914 41.919 -6.840 1.00 25.95 40 PRO F CA 1
ATOM 9231 C C . PRO F 1 40 ? 30.148 42.271 -7.695 1.00 27.65 40 PRO F C 1
ATOM 9232 O O . PRO F 1 40 ? 31.280 42.002 -7.305 1.00 27.65 40 PRO F O 1
ATOM 9236 N N . GLN F 1 41 ? 29.905 42.821 -8.870 1.00 29.91 41 GLN F N 1
ATOM 9237 C CA . GLN F 1 41 ? 30.984 43.172 -9.785 1.00 31.55 41 GLN F CA 1
ATOM 9238 C C . GLN F 1 41 ? 31.464 44.605 -9.522 1.00 32.26 41 GLN F C 1
ATOM 9239 O O . GLN F 1 41 ? 32.571 44.965 -9.915 1.00 34.00 41 GLN F O 1
ATOM 9245 N N . ASN F 1 42 ? 30.593 45.407 -8.917 1.00 32.80 42 ASN F N 1
ATOM 9246 C CA . ASN F 1 42 ? 30.904 46.721 -8.345 1.00 32.92 42 ASN F CA 1
ATOM 9247 C C . ASN F 1 42 ? 31.160 46.603 -6.840 1.00 31.99 42 ASN F C 1
ATOM 9248 O O . ASN F 1 42 ? 31.438 45.541 -6.295 1.00 31.86 42 ASN F O 1
ATOM 9253 N N . SER F 1 43 ? 31.005 47.727 -6.170 1.00 31.04 43 SER F N 1
ATOM 9254 C CA . SER F 1 43 ? 31.133 47.814 -4.728 1.00 30.39 43 SER F CA 1
ATOM 9255 C C . SER F 1 43 ? 29.956 47.145 -4.005 1.00 29.22 43 SER F C 1
ATOM 9256 O O . SER F 1 43 ? 30.131 46.536 -2.949 1.00 30.85 43 SER F O 1
ATOM 9259 N N . SER F 1 44 ? 28.754 47.270 -4.550 1.00 25.88 44 SER F N 1
ATOM 9260 C CA . SER F 1 44 ? 27.564 46.774 -3.853 1.00 23.37 44 SER F CA 1
ATOM 9261 C C . SER F 1 44 ? 26.481 46.507 -4.869 1.00 21.78 44 SER F C 1
ATOM 9262 O O . SER F 1 44 ? 26.598 46.957 -6.014 1.00 21.74 44 SER F O 1
ATOM 9265 N N . ILE F 1 45 ? 25.431 45.811 -4.438 1.00 17.70 45 ILE F N 1
ATOM 9266 C CA . ILE F 1 45 ? 24.203 45.724 -5.220 1.00 17.00 45 ILE F CA 1
ATOM 9267 C C . ILE F 1 45 ? 23.079 46.403 -4.505 1.00 14.96 45 ILE F C 1
ATOM 9268 O O . ILE F 1 45 ? 23.035 46.374 -3.268 1.00 12.57 45 ILE F O 1
ATOM 9273 N N . VAL F 1 46 ? 22.159 47.033 -5.235 1.00 13.80 46 VAL F N 1
ATOM 9274 C CA . VAL F 1 46 ? 20.949 47.567 -4.605 1.00 13.63 46 VAL F CA 1
ATOM 9275 C C . VAL F 1 46 ? 19.797 47.330 -5.551 1.00 13.48 46 VAL F C 1
ATOM 9276 O O . VAL F 1 46 ? 19.992 47.330 -6.751 1.00 15.67 46 VAL F O 1
ATOM 9280 N N . GLY F 1 47 ? 18.619 47.073 -5.013 1.00 12.46 47 GLY F N 1
ATOM 9281 C CA . GLY F 1 47 ? 17.424 46.919 -5.854 1.00 12.31 47 GLY F CA 1
ATOM 9282 C C . GLY F 1 47 ? 16.187 46.913 -4.996 1.00 11.85 47 GLY F C 1
ATOM 9283 O O . GLY F 1 47 ? 16.278 46.948 -3.768 1.00 10.88 47 GLY F O 1
ATOM 9284 N N . THR F 1 48 ? 15.032 46.834 -5.637 1.00 10.96 48 THR F N 1
ATOM 9285 C CA . THR F 1 48 ? 13.772 46.786 -4.924 1.00 11.75 48 THR F CA 1
ATOM 9286 C C . THR F 1 48 ? 13.406 45.303 -4.713 1.00 10.81 48 THR F C 1
ATOM 9287 O O . THR F 1 48 ? 13.519 44.477 -5.621 1.00 11.48 48 THR F O 1
ATOM 9291 N N . ALA F 1 49 ? 12.973 44.968 -3.510 1.00 10.80 49 ALA F N 1
ATOM 9292 C CA . ALA F 1 49 ? 12.703 43.577 -3.163 1.00 10.56 49 ALA F CA 1
ATOM 9293 C C . ALA F 1 49 ? 11.519 42.993 -3.937 1.00 10.74 49 ALA F C 1
ATOM 9294 O O . ALA F 1 49 ? 10.404 43.484 -3.839 1.00 11.52 49 ALA F O 1
ATOM 9296 N N . TYR F 1 50 ? 11.801 41.885 -4.621 1.00 10.58 50 TYR F N 1
ATOM 9297 C CA . TYR F 1 50 ? 10.828 41.021 -5.250 1.00 10.35 50 TYR F CA 1
ATOM 9298 C C . TYR F 1 50 ? 10.884 39.757 -4.431 1.00 10.18 50 TYR F C 1
ATOM 9299 O O . TYR F 1 50 ? 11.831 38.968 -4.528 1.00 10.28 50 TYR F O 1
ATOM 9308 N N . THR F 1 51 ? 9.891 39.616 -3.558 1.00 8.99 51 THR F N 1
ATOM 9309 C CA . THR F 1 51 ? 9.957 38.595 -2.516 1.00 8.95 51 THR F CA 1
ATOM 9310 C C . THR F 1 51 ? 9.307 37.293 -2.959 1.00 9.20 51 THR F C 1
ATOM 9311 O O . THR F 1 51 ? 8.294 37.292 -3.708 1.00 8.86 51 THR F O 1
ATOM 9315 N N . VAL F 1 52 ? 9.840 36.170 -2.462 1.00 8.39 52 VAL F N 1
ATOM 9316 C CA . VAL F 1 52 ? 9.328 34.858 -2.819 1.00 9.27 52 VAL F CA 1
ATOM 9317 C C . VAL F 1 52 ? 9.349 33.975 -1.590 1.00 8.94 52 VAL F C 1
ATOM 9318 O O . VAL F 1 52 ? 10.390 33.828 -0.941 1.00 8.91 52 VAL F O 1
ATOM 9322 N N . LEU F 1 53 ? 8.187 33.443 -1.226 1.00 9.97 53 LEU F N 1
ATOM 9323 C CA . LEU F 1 53 ? 8.052 32.609 -0.054 1.00 9.35 53 LEU F CA 1
ATOM 9324 C C . LEU F 1 53 ? 7.941 31.164 -0.492 1.00 9.21 53 LEU F C 1
ATOM 9325 O O . LEU F 1 53 ? 7.156 30.881 -1.378 1.00 9.95 53 LEU F O 1
ATOM 9330 N N . PHE F 1 54 ? 8.628 30.281 0.231 1.00 8.86 54 PHE F N 1
ATOM 9331 C CA . PHE F 1 54 ? 8.646 28.839 -0.002 1.00 9.70 54 PHE F CA 1
ATOM 9332 C C . PHE F 1 54 ? 8.021 28.143 1.184 1.00 11.41 54 PHE F C 1
ATOM 9333 O O . PHE F 1 54 ? 8.173 28.595 2.347 1.00 12.74 54 PHE F O 1
ATOM 9341 N N . ALA F 1 55 ? 7.360 27.024 0.909 1.00 11.23 55 ALA F N 1
ATOM 9342 C CA . ALA F 1 55 ? 6.700 26.254 1.952 1.00 10.96 55 ALA F CA 1
ATOM 9343 C C . ALA F 1 55 ? 6.838 24.786 1.613 1.00 10.79 55 ALA F C 1
ATOM 9344 O O . ALA F 1 55 ? 7.245 24.447 0.499 1.00 11.33 55 ALA F O 1
ATOM 9346 N N . PRO F 1 56 ? 6.520 23.904 2.569 1.00 11.56 56 PRO F N 1
ATOM 9347 C CA . PRO F 1 56 ? 6.599 22.475 2.250 1.00 11.91 56 PRO F CA 1
ATOM 9348 C C . PRO F 1 56 ? 5.730 22.095 1.071 1.00 12.15 56 PRO F C 1
ATOM 9349 O O . PRO F 1 56 ? 4.673 22.652 0.905 1.00 11.72 56 PRO F O 1
ATOM 9353 N N . ILE F 1 57 ? 6.141 21.086 0.307 1.00 13.27 57 ILE F N 1
ATOM 9354 C CA . ILE F 1 57 ? 5.383 20.700 -0.893 1.00 14.26 57 ILE F CA 1
ATOM 9355 C C . ILE F 1 57 ? 3.954 20.246 -0.637 1.00 14.71 57 ILE F C 1
ATOM 9356 O O . ILE F 1 57 ? 3.103 20.365 -1.527 1.00 16.29 57 ILE F O 1
ATOM 9361 N N . ASP F 1 58 ? 3.675 19.733 0.546 1.00 15.43 58 ASP F N 1
ATOM 9362 C CA . ASP F 1 58 ? 2.328 19.290 0.871 1.00 16.74 58 ASP F CA 1
ATOM 9363 C C . ASP F 1 58 ? 1.405 20.437 1.301 1.00 16.43 58 ASP F C 1
ATOM 9364 O O . ASP F 1 58 ? 0.221 20.228 1.556 1.00 17.34 58 ASP F O 1
ATOM 9369 N N . ASP F 1 59 ? 1.912 21.649 1.317 1.00 14.79 59 ASP F N 1
ATOM 9370 C CA . ASP F 1 59 ? 1.095 22.808 1.656 1.00 13.71 59 ASP F CA 1
ATOM 9371 C C . ASP F 1 59 ? -0.012 22.969 0.591 1.00 12.85 59 ASP F C 1
ATOM 9372 O O . ASP F 1 59 ? 0.223 22.748 -0.586 1.00 12.70 59 ASP F O 1
ATOM 9377 N N . PRO F 1 60 ? -1.229 23.342 1.030 1.00 12.79 60 PRO F N 1
ATOM 9378 C CA . PRO F 1 60 ? -2.281 23.505 0.018 1.00 12.35 60 PRO F CA 1
ATOM 9379 C C . PRO F 1 60 ? -2.065 24.660 -0.953 1.00 12.02 60 PRO F C 1
ATOM 9380 O O . PRO F 1 60 ? -2.722 24.701 -1.992 1.00 11.51 60 PRO F O 1
ATOM 9384 N N . ARG F 1 61 ? -1.187 25.599 -0.650 1.00 11.48 61 ARG F N 1
ATOM 9385 C CA . ARG F 1 61 ? -0.952 26.707 -1.586 1.00 11.30 61 ARG F CA 1
ATOM 9386 C C . ARG F 1 61 ? -0.254 26.112 -2.802 1.00 11.91 61 ARG F C 1
ATOM 9387 O O . ARG F 1 61 ? 0.678 25.348 -2.644 1.00 11.95 61 ARG F O 1
ATOM 9395 N N . PRO F 1 62 ? -0.718 26.443 -4.016 1.00 12.02 62 PRO F N 1
ATOM 9396 C CA . PRO F 1 62 ? -0.066 25.891 -5.194 1.00 11.72 62 PRO F CA 1
ATOM 9397 C C . PRO F 1 62 ? 1.345 26.436 -5.411 1.00 11.40 62 PRO F C 1
ATOM 9398 O O . PRO F 1 62 ? 1.637 27.581 -5.047 1.00 11.82 62 PRO F O 1
ATOM 9402 N N . ALA F 1 63 ? 2.183 25.647 -6.078 1.00 11.60 63 ALA F N 1
ATOM 9403 C CA . ALA F 1 63 ? 3.498 26.095 -6.493 1.00 11.39 63 ALA F CA 1
ATOM 9404 C C . ALA F 1 63 ? 3.324 27.275 -7.428 1.00 11.96 63 ALA F C 1
ATOM 9405 O O . ALA F 1 63 ? 2.379 27.293 -8.239 1.00 11.70 63 ALA F O 1
ATOM 9407 N N . VAL F 1 64 ? 4.209 28.253 -7.319 1.00 10.60 64 VAL F N 1
ATOM 9408 C CA . VAL F 1 64 ? 4.226 29.414 -8.211 1.00 10.80 64 VAL F CA 1
ATOM 9409 C C . VAL F 1 64 ? 5.520 29.499 -8.997 1.00 10.81 64 VAL F C 1
ATOM 9410 O O . VAL F 1 64 ? 6.580 29.107 -8.487 1.00 10.65 64 VAL F O 1
ATOM 9414 N N . ASN F 1 65 ? 5.416 30.070 -10.187 1.00 10.35 65 ASN F N 1
ATOM 9415 C CA . ASN F 1 65 ? 6.570 30.289 -11.053 1.00 10.40 65 ASN F CA 1
ATOM 9416 C C . ASN F 1 65 ? 7.073 31.691 -10.744 1.00 10.42 65 ASN F C 1
ATOM 9417 O O . ASN F 1 65 ? 6.592 32.681 -11.291 1.00 13.23 65 ASN F O 1
ATOM 9422 N N . TYR F 1 66 ? 8.000 31.815 -9.813 1.00 10.03 66 TYR F N 1
ATOM 9423 C CA . TYR F 1 66 ? 8.458 33.130 -9.443 1.00 10.08 66 TYR F CA 1
ATOM 9424 C C . TYR F 1 66 ? 9.481 33.661 -10.463 1.00 9.93 66 TYR F C 1
ATOM 9425 O O . TYR F 1 66 ? 9.590 34.888 -10.655 1.00 10.04 66 TYR F O 1
ATOM 9434 N N . ILE F 1 67 ? 10.272 32.783 -11.058 1.00 9.68 67 ILE F N 1
ATOM 9435 C CA . ILE F 1 67 ? 11.464 33.230 -11.780 1.00 10.00 67 ILE F CA 1
ATOM 9436 C C . ILE F 1 67 ? 11.133 33.981 -13.054 1.00 10.18 67 ILE F C 1
ATOM 9437 O O . ILE F 1 67 ? 11.849 34.905 -13.462 1.00 10.10 67 ILE F O 1
ATOM 9442 N N . ASP F 1 68 ? 10.036 33.587 -13.699 1.00 10.16 68 ASP F N 1
ATOM 9443 C CA . ASP F 1 68 ? 9.782 34.143 -15.003 1.00 10.60 68 ASP F CA 1
ATOM 9444 C C . ASP F 1 68 ? 9.165 35.524 -14.976 1.00 10.87 68 ASP F C 1
ATOM 9445 O O . ASP F 1 68 ? 8.942 36.084 -16.036 1.00 12.34 68 ASP F O 1
ATOM 9450 N N . SER F 1 69 ? 8.871 36.037 -13.769 1.00 10.37 69 SER F N 1
ATOM 9451 C CA . SER F 1 69 ? 8.298 37.359 -13.537 1.00 11.20 69 SER F CA 1
ATOM 9452 C C . SER F 1 69 ? 9.190 38.234 -12.693 1.00 11.08 69 SER F C 1
ATOM 9453 O O . SER F 1 69 ? 8.727 39.277 -12.194 1.00 11.33 69 SER F O 1
ATOM 9456 N N . VAL F 1 70 ? 10.475 37.877 -12.569 1.00 10.51 70 VAL F N 1
ATOM 9457 C CA . VAL F 1 70 ? 11.399 38.753 -11.861 1.00 11.81 70 VAL F CA 1
ATOM 9458 C C . VAL F 1 70 ? 11.399 40.142 -12.558 1.00 11.89 70 VAL F C 1
ATOM 9459 O O . VAL F 1 70 ? 11.559 40.215 -13.762 1.00 11.81 70 VAL F O 1
ATOM 9463 N N . PRO F 1 71 ? 11.139 41.223 -11.817 1.00 11.81 71 PRO F N 1
ATOM 9464 C CA . PRO F 1 71 ? 11.218 42.546 -12.444 1.00 12.95 71 PRO F CA 1
ATOM 9465 C C . PRO F 1 71 ? 12.653 43.088 -12.648 1.00 13.25 71 PRO F C 1
ATOM 9466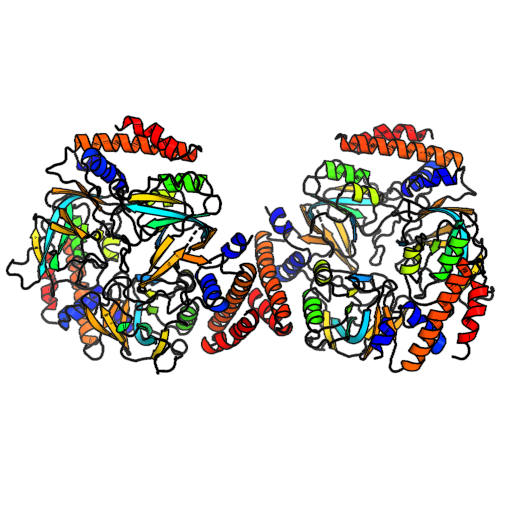 O O . PRO F 1 71 ? 13.596 42.756 -11.899 1.00 13.53 71 PRO F O 1
ATOM 9470 N N . PRO F 1 72 ? 12.822 43.998 -13.619 1.00 12.57 72 PRO F N 1
ATOM 9471 C CA . PRO F 1 72 ? 14.091 44.651 -13.790 1.00 13.29 72 PRO F CA 1
ATOM 9472 C C . PRO F 1 72 ? 14.422 45.525 -12.570 1.00 11.67 72 PRO F C 1
ATOM 9473 O O . PRO F 1 72 ? 13.488 46.028 -11.914 1.00 13.27 72 PRO F O 1
ATOM 9477 N N . ASN F 1 73 ? 15.704 45.604 -12.215 1.00 13.04 73 ASN F N 1
ATOM 9478 C CA . ASN F 1 73 ? 16.199 46.424 -11.090 1.00 13.79 73 ASN F CA 1
ATOM 9479 C C . ASN F 1 73 ? 15.721 45.951 -9.716 1.00 13.89 73 ASN F C 1
ATOM 9480 O O . ASN F 1 73 ? 15.908 46.640 -8.704 1.00 13.79 73 ASN F O 1
ATOM 9485 N N . SER F 1 74 ? 15.234 44.720 -9.678 1.00 12.56 74 SER F N 1
ATOM 9486 C CA . SER F 1 74 ? 14.883 44.092 -8.424 1.00 12.41 74 SER F CA 1
ATOM 9487 C C . SER F 1 74 ? 16.129 43.480 -7.766 1.00 9.50 74 SER F C 1
ATOM 9488 O O . SER F 1 74 ? 17.129 43.220 -8.414 1.00 10.82 74 SER F O 1
ATOM 9491 N N . ILE F 1 75 ? 16.020 43.224 -6.473 1.00 10.78 75 ILE F N 1
ATOM 9492 C CA . ILE F 1 75 ? 16.735 42.115 -5.833 1.00 10.38 75 ILE F CA 1
ATOM 9493 C C . ILE F 1 75 ? 15.701 41.026 -5.556 1.00 10.04 75 ILE F C 1
ATOM 9494 O O . ILE F 1 75 ? 14.680 41.258 -4.895 1.00 10.33 75 ILE F O 1
ATOM 9499 N N . LEU F 1 76 ? 15.953 39.841 -6.096 1.00 9.77 76 LEU F N 1
ATOM 9500 C CA . LEU F 1 76 ? 15.130 38.692 -5.879 1.00 9.62 76 LEU F CA 1
ATOM 9501 C C . LEU F 1 76 ? 15.436 38.162 -4.485 1.00 9.41 76 LEU F C 1
ATOM 9502 O O . LEU F 1 76 ? 16.583 37.892 -4.196 1.00 10.59 76 LEU F O 1
ATOM 9507 N N . VAL F 1 77 ? 14.414 38.018 -3.635 1.00 8.86 77 VAL F N 1
ATOM 9508 C CA . VAL F 1 77 ? 14.630 37.633 -2.244 1.00 8.40 77 VAL F CA 1
ATOM 9509 C C . VAL F 1 77 ? 13.783 36.409 -1.975 1.00 9.18 77 VAL F C 1
ATOM 9510 O O . VAL F 1 77 ? 12.534 36.461 -2.055 1.00 9.45 77 VAL F O 1
ATOM 9514 N N . LEU F 1 78 ? 14.449 35.303 -1.658 1.00 8.54 78 LEU F N 1
ATOM 9515 C CA . LEU F 1 78 ? 13.795 34.023 -1.404 1.00 8.64 78 LEU F CA 1
ATOM 9516 C C . LEU F 1 78 ? 13.884 33.667 0.101 1.00 8.61 78 LEU F C 1
ATOM 9517 O O . LEU F 1 78 ? 14.934 33.841 0.694 1.00 8.72 78 LEU F O 1
ATOM 9522 N N . ALA F 1 79 ? 12.791 33.200 0.698 1.00 8.97 79 ALA F N 1
ATOM 9523 C CA . ALA F 1 79 ? 12.847 32.713 2.072 1.00 8.80 79 ALA F CA 1
ATOM 9524 C C . ALA F 1 79 ? 11.867 31.573 2.293 1.00 9.30 79 ALA F C 1
ATOM 9525 O O . ALA F 1 79 ? 10.857 31.462 1.600 1.00 10.17 79 ALA F O 1
ATOM 9527 N N . LEU F 1 80 ? 12.152 30.771 3.301 1.00 10.45 80 LEU F N 1
ATOM 9528 C CA . LEU F 1 80 ? 11.239 29.788 3.788 1.00 11.60 80 LEU F CA 1
ATOM 9529 C C . LEU F 1 80 ? 10.351 30.339 4.876 1.00 13.10 80 LEU F C 1
ATOM 9530 O O . LEU F 1 80 ? 10.627 31.406 5.471 1.00 13.61 80 LEU F O 1
ATOM 9535 N N . GLU F 1 81 ? 9.260 29.640 5.130 1.00 15.10 81 GLU F N 1
ATOM 9536 C CA . GLU F 1 81 ? 8.450 29.959 6.281 1.00 16.47 81 GLU F CA 1
ATOM 9537 C C . GLU F 1 81 ? 9.328 29.860 7.545 1.00 16.38 81 GLU F C 1
ATOM 9538 O O . GLU F 1 81 ? 10.215 29.027 7.610 1.00 14.74 81 GLU F O 1
ATOM 9544 N N . PRO F 1 82 ? 9.035 30.679 8.549 1.00 16.72 82 PRO F N 1
ATOM 9545 C CA . PRO F 1 82 ? 9.874 30.674 9.761 1.00 17.32 82 PRO F CA 1
ATOM 9546 C C . PRO F 1 82 ? 10.076 29.309 10.443 1.00 17.81 82 PRO F C 1
ATOM 9547 O O . PRO F 1 82 ? 11.146 29.083 11.002 1.00 17.37 82 PRO F O 1
ATOM 9551 N N . HIS F 1 83 ? 9.106 28.401 10.368 1.00 17.82 83 HIS F N 1
ATOM 9552 C CA . HIS F 1 83 ? 9.220 27.096 11.028 1.00 18.24 83 HIS F CA 1
ATOM 9553 C C . HIS F 1 83 ? 10.325 26.252 10.431 1.00 17.31 83 HIS F C 1
ATOM 9554 O O . HIS F 1 83 ? 10.794 25.314 11.057 1.00 17.54 83 HIS F O 1
ATOM 9561 N N . LEU F 1 84 ? 10.749 26.577 9.215 1.00 15.52 84 LEU F N 1
ATOM 9562 C CA . LEU F 1 84 ? 11.853 25.887 8.581 1.00 15.38 84 LEU F CA 1
ATOM 9563 C C . LEU F 1 84 ? 13.158 26.634 8.732 1.00 14.16 84 LEU F C 1
ATOM 9564 O O . LEU F 1 84 ? 14.151 26.226 8.137 1.00 13.54 84 LEU F O 1
ATOM 9569 N N . GLN F 1 85 ? 13.151 27.731 9.490 1.00 13.36 85 GLN F N 1
ATOM 9570 C CA . GLN F 1 85 ? 14.369 28.499 9.744 1.00 11.72 85 GLN F CA 1
ATOM 9571 C C . GLN F 1 85 ? 14.925 28.175 11.119 1.00 12.47 85 GLN F C 1
ATOM 9572 O O . GLN F 1 85 ? 14.257 27.565 11.960 1.00 12.70 85 GLN F O 1
ATOM 9578 N N . SER F 1 86 ? 16.155 28.604 11.343 1.00 11.33 86 SER F N 1
ATOM 9579 C CA . SER F 1 86 ? 16.818 28.411 12.625 1.00 11.98 86 SER F CA 1
ATOM 9580 C C . SER F 1 86 ? 17.684 29.626 12.958 1.00 10.24 86 SER F C 1
ATOM 9581 O O . SER F 1 86 ? 18.180 30.307 12.057 1.00 10.42 86 SER F O 1
ATOM 9584 N N . GLN F 1 87 ? 17.817 29.900 14.246 1.00 10.99 87 GLN F N 1
ATOM 9585 C CA . GLN F 1 87 ? 18.717 30.937 14.750 1.00 10.98 87 GLN F CA 1
ATOM 9586 C C . GLN F 1 87 ? 20.191 30.557 14.621 1.00 10.35 87 GLN F C 1
ATOM 9587 O O . GLN F 1 87 ? 21.063 31.396 14.831 1.00 9.20 87 GLN F O 1
ATOM 9593 N N . PHE F 1 88 ? 20.486 29.271 14.305 1.00 10.54 88 PHE F N 1
ATOM 9594 C CA . PHE F 1 88 ? 21.877 28.774 14.215 1.00 11.64 88 PHE F CA 1
ATOM 9595 C C . PHE F 1 88 ? 22.204 28.268 12.835 1.00 10.29 88 PHE F C 1
ATOM 9596 O O . PHE F 1 88 ? 21.317 27.743 12.109 1.00 10.43 88 PHE F O 1
ATOM 9604 N N . HIS F 1 89 ? 23.445 28.454 12.452 1.00 11.43 89 HIS F N 1
ATOM 9605 C CA . HIS F 1 89 ? 23.932 27.953 11.170 1.00 11.38 89 HIS F CA 1
ATOM 9606 C C . HIS F 1 89 ? 23.608 26.494 11.104 1.00 11.11 89 HIS F C 1
ATOM 9607 O O . HIS F 1 89 ? 23.937 25.768 12.047 1.00 11.55 89 HIS F O 1
ATOM 9614 N N . PRO F 1 90 ? 23.062 26.000 9.970 1.00 10.43 90 PRO F N 1
ATOM 9615 C CA . PRO F 1 90 ? 22.932 26.630 8.658 1.00 10.77 90 PRO F CA 1
ATOM 9616 C C . PRO F 1 90 ? 21.760 27.555 8.404 1.00 11.08 90 PRO F C 1
ATOM 9617 O O . PRO F 1 90 ? 21.628 28.065 7.265 1.00 11.23 90 PRO F O 1
ATOM 9621 N N . PHE F 1 91 ? 20.919 27.752 9.430 1.00 10.63 91 PHE F N 1
ATOM 9622 C CA . PHE F 1 91 ? 19.871 28.810 9.490 1.00 10.94 91 PHE F CA 1
ATOM 9623 C C . PHE F 1 91 ? 18.565 28.389 8.814 1.00 11.63 91 PHE F C 1
ATOM 9624 O O . PHE F 1 91 ? 17.555 29.141 8.858 1.00 11.78 91 PHE F O 1
ATOM 9632 N N . ILE F 1 92 ? 18.598 27.209 8.183 1.00 10.98 92 ILE F N 1
ATOM 9633 C CA . ILE F 1 92 ? 17.428 26.548 7.626 1.00 12.17 92 ILE F CA 1
ATOM 9634 C C . ILE F 1 92 ? 17.566 25.049 7.882 1.00 12.68 92 ILE F C 1
ATOM 9635 O O . ILE F 1 92 ? 18.671 24.563 8.045 1.00 12.70 92 ILE F O 1
ATOM 9640 N N . LYS F 1 93 ? 16.439 24.356 7.896 1.00 12.73 93 LYS F N 1
ATOM 9641 C CA . LYS F 1 93 ? 16.403 22.956 8.285 1.00 14.07 93 LYS F CA 1
ATOM 9642 C C . LYS F 1 93 ? 16.360 21.975 7.111 1.00 15.28 93 LYS F C 1
ATOM 9643 O O . LYS F 1 93 ? 16.071 20.787 7.358 1.00 19.63 93 LYS F O 1
ATOM 9649 N N . ILE F 1 94 ? 16.499 22.435 5.861 1.00 11.92 94 ILE F N 1
ATOM 9650 C CA . ILE F 1 94 ? 16.571 21.551 4.708 1.00 10.52 94 ILE F CA 1
ATOM 9651 C C . ILE F 1 94 ? 17.983 21.602 4.141 1.00 9.57 94 ILE F C 1
ATOM 9652 O O . ILE F 1 94 ? 18.670 22.613 4.263 1.00 10.22 94 ILE F O 1
ATOM 9657 N N . THR F 1 95 ? 18.414 20.499 3.534 1.00 8.91 95 THR F N 1
ATOM 9658 C CA . THR F 1 95 ? 19.731 20.439 2.922 1.00 8.83 95 THR F CA 1
ATOM 9659 C C . THR F 1 95 ? 19.708 20.765 1.417 1.00 7.88 95 THR F C 1
ATOM 9660 O O . THR F 1 95 ? 20.736 21.067 0.825 1.00 7.66 95 THR F O 1
ATOM 9664 N N . GLN F 1 96 ? 18.530 20.672 0.810 1.00 8.58 96 GLN F N 1
ATOM 9665 C CA . GLN F 1 96 ? 18.298 20.988 -0.580 1.00 8.56 96 GLN F CA 1
ATOM 9666 C C . GLN F 1 96 ? 18.513 22.470 -0.875 1.00 8.53 96 GLN F C 1
ATOM 9667 O O . GLN F 1 96 ? 18.301 23.324 -0.039 1.00 9.00 96 GLN F O 1
ATOM 9673 N N . ALA F 1 97 ? 18.989 22.750 -2.074 1.00 9.07 97 ALA F N 1
ATOM 9674 C CA . ALA F 1 97 ? 19.018 24.127 -2.586 1.00 9.53 97 ALA F CA 1
ATOM 9675 C C . ALA F 1 97 ? 17.639 24.578 -3.007 1.00 11.30 97 ALA F C 1
ATOM 9676 O O . ALA F 1 97 ? 16.816 23.753 -3.407 1.00 12.36 97 ALA F O 1
ATOM 9678 N N . MET F 1 98 ? 17.414 25.885 -2.964 1.00 10.99 98 MET F N 1
ATOM 9679 C CA . MET F 1 98 ? 16.152 26.498 -3.384 1.00 12.03 98 MET F CA 1
ATOM 9680 C C . MET F 1 98 ? 16.295 27.228 -4.702 1.00 11.20 98 MET F C 1
ATOM 9681 O O . MET F 1 98 ? 15.297 27.722 -5.227 1.00 11.67 98 MET F O 1
ATOM 9686 N N . TYR F 1 99 ? 17.510 27.295 -5.245 1.00 9.43 99 TYR F N 1
ATOM 9687 C CA . TYR F 1 99 ? 17.834 28.236 -6.344 1.00 10.17 99 TYR F CA 1
ATOM 9688 C C . TYR F 1 99 ? 19.102 27.820 -6.991 1.00 10.12 99 TYR F C 1
ATOM 9689 O O . TYR F 1 99 ? 20.099 27.658 -6.302 1.00 10.34 99 TYR F O 1
ATOM 9698 N N . GLY F 1 100 ? 19.086 27.627 -8.311 1.00 10.86 100 GLY F N 1
ATOM 9699 C CA . GLY F 1 100 ? 20.274 27.227 -9.036 1.00 9.85 100 GLY F CA 1
ATOM 9700 C C . GLY F 1 100 ? 20.623 28.078 -10.239 1.00 9.09 100 GLY F C 1
ATOM 9701 O O . GLY F 1 100 ? 20.121 29.201 -10.394 1.00 9.70 100 GLY F O 1
ATOM 9702 N N . GLY F 1 101 ? 21.521 27.560 -11.075 1.00 8.80 101 GLY F N 1
ATOM 9703 C CA . GLY F 1 101 ? 22.161 28.379 -12.106 1.00 8.69 101 GLY F CA 1
ATOM 9704 C C . GLY F 1 101 ? 21.233 28.820 -13.224 1.00 8.92 101 GLY F C 1
ATOM 9705 O O . GLY F 1 101 ? 21.356 29.931 -13.753 1.00 9.54 101 GLY F O 1
ATOM 9706 N N . LEU F 1 102 ? 20.274 27.969 -13.571 1.00 8.86 102 LEU F N 1
ATOM 9707 C CA . LEU F 1 102 ? 19.288 28.367 -14.605 1.00 9.07 102 LEU F CA 1
ATOM 9708 C C . LEU F 1 102 ? 18.388 29.471 -14.088 1.00 9.99 102 LEU F C 1
ATOM 9709 O O . LEU F 1 102 ? 18.000 30.354 -14.859 1.00 10.23 102 LEU F O 1
ATOM 9714 N N . MET F 1 103 ? 18.107 29.472 -12.779 1.00 9.09 103 MET F N 1
ATOM 9715 C CA . MET F 1 103 ? 17.349 30.584 -12.182 1.00 9.36 103 MET F CA 1
ATOM 9716 C C . MET F 1 103 ? 18.118 31.881 -12.327 1.00 8.49 103 MET F C 1
ATOM 9717 O O . MET F 1 103 ? 17.542 32.862 -12.764 1.00 7.97 103 MET F O 1
ATOM 9722 N N . SER F 1 104 ? 19.429 31.933 -11.985 1.00 8.16 104 SER F N 1
ATOM 9723 C CA . SER F 1 104 ? 20.202 33.158 -12.213 1.00 8.63 104 SER F CA 1
ATOM 9724 C C . SER F 1 104 ? 20.223 33.561 -13.681 1.00 8.85 104 SER F C 1
ATOM 9725 O O . SER F 1 104 ? 20.146 34.758 -14.014 1.00 8.48 104 SER F O 1
ATOM 9728 N N . THR F 1 105 ? 20.278 32.568 -14.572 1.00 8.52 105 THR F N 1
ATOM 9729 C CA . THR F 1 105 ? 20.363 32.860 -15.991 1.00 9.50 105 THR F CA 1
ATOM 9730 C C . THR F 1 105 ? 19.101 33.666 -16.389 1.00 9.23 105 THR F C 1
ATOM 9731 O O . THR F 1 105 ? 19.180 34.705 -17.033 1.00 9.40 105 THR F O 1
ATOM 9735 N N . ARG F 1 106 ? 17.961 33.226 -15.904 1.00 9.06 106 ARG F N 1
ATOM 9736 C CA . ARG F 1 106 ? 16.680 33.882 -16.257 1.00 9.08 106 ARG F CA 1
ATOM 9737 C C . ARG F 1 106 ? 16.529 35.226 -15.558 1.00 9.28 106 ARG F C 1
ATOM 9738 O O . ARG F 1 106 ? 16.138 36.229 -16.165 1.00 9.20 106 ARG F O 1
ATOM 9746 N N . ALA F 1 107 ? 16.837 35.259 -14.260 1.00 9.75 107 ALA F N 1
ATOM 9747 C CA . ALA F 1 107 ? 16.715 36.506 -13.474 1.00 10.33 107 ALA F CA 1
ATOM 9748 C C . ALA F 1 107 ? 17.600 37.607 -14.068 1.00 10.32 107 ALA F C 1
ATOM 9749 O O . ALA F 1 107 ? 17.208 38.788 -14.164 1.00 11.65 107 ALA F O 1
ATOM 9751 N N . GLN F 1 108 ? 18.801 37.235 -14.474 1.00 10.92 108 GLN F N 1
ATOM 9752 C CA . GLN F 1 108 ? 19.739 38.160 -15.106 1.00 11.62 108 GLN F CA 1
ATOM 9753 C C . GLN F 1 108 ? 19.256 38.588 -16.490 1.00 11.90 108 GLN F C 1
ATOM 9754 O O . GLN F 1 108 ? 19.355 39.765 -16.857 1.00 10.98 108 GLN F O 1
ATOM 9760 N N . TYR F 1 109 ? 18.725 37.657 -17.258 1.00 11.12 109 TYR F N 1
ATOM 9761 C CA . TYR F 1 109 ? 18.080 37.999 -18.535 1.00 11.99 109 TYR F CA 1
ATOM 9762 C C . TYR F 1 109 ? 17.002 39.070 -18.361 1.00 11.78 109 TYR F C 1
ATOM 9763 O O . TYR F 1 109 ? 16.884 40.016 -19.205 1.00 12.74 109 TYR F O 1
ATOM 9772 N N . LEU F 1 110 ? 16.241 38.965 -17.267 1.00 10.35 110 LEU F N 1
ATOM 9773 C CA . LEU F 1 110 ? 15.174 39.908 -16.932 1.00 10.82 110 LEU F CA 1
ATOM 9774 C C . LEU F 1 110 ? 15.673 41.198 -16.273 1.00 11.16 110 LEU F C 1
ATOM 9775 O O . LEU F 1 110 ? 14.867 42.030 -15.856 1.00 12.32 110 LEU F O 1
ATOM 9780 N N . LYS F 1 111 ? 16.983 41.296 -16.113 1.00 11.20 111 LYS F N 1
ATOM 9781 C CA . LYS F 1 111 ? 17.668 42.543 -15.646 1.00 12.32 111 LYS F CA 1
ATOM 9782 C C . LYS F 1 111 ? 17.487 42.832 -14.162 1.00 11.45 111 LYS F C 1
ATOM 9783 O O . LYS F 1 111 ? 17.546 43.980 -13.699 1.00 11.16 111 LYS F O 1
ATOM 9789 N N . SER F 1 112 ? 17.307 41.771 -13.388 1.00 12.24 112 SER F N 1
ATOM 9790 C CA . SER F 1 112 ? 17.408 41.860 -11.943 1.00 11.50 112 SER F CA 1
ATOM 9791 C C . SER F 1 112 ? 18.847 42.175 -11.547 1.00 10.93 112 SER F C 1
ATOM 9792 O O . SER F 1 112 ? 19.820 41.806 -12.244 1.00 10.61 112 SER F O 1
ATOM 9795 N N . ASN F 1 113 ? 18.994 42.885 -10.433 1.00 11.13 113 ASN F N 1
ATOM 9796 C CA . ASN F 1 113 ? 20.312 43.299 -9.950 1.00 10.51 113 ASN F CA 1
ATOM 9797 C C . ASN F 1 113 ? 21.044 42.277 -9.120 1.00 11.16 113 ASN F C 1
ATOM 9798 O O . ASN F 1 113 ? 22.269 42.372 -8.924 1.00 11.69 113 ASN F O 1
ATOM 9803 N N . GLY F 1 114 ? 20.334 41.256 -8.666 1.00 9.35 114 GLY F N 1
ATOM 9804 C CA . GLY F 1 114 ? 20.941 40.289 -7.816 1.00 9.15 114 GLY F CA 1
ATOM 9805 C C . GLY F 1 114 ? 19.927 39.468 -7.041 1.00 9.14 114 GLY F C 1
ATOM 9806 O O . GLY F 1 114 ? 18.698 39.762 -7.062 1.00 9.03 114 GLY F O 1
ATOM 9807 N N . THR F 1 115 ? 20.444 38.453 -6.324 1.00 8.42 115 THR F N 1
ATOM 9808 C CA . THR F 1 115 ? 19.589 37.553 -5.562 1.00 8.76 115 THR F CA 1
ATOM 9809 C C . THR F 1 115 ? 20.062 37.407 -4.142 1.00 7.77 115 THR F C 1
ATOM 9810 O O . THR F 1 115 ? 21.230 37.326 -3.937 1.00 7.72 115 THR F O 1
ATOM 9814 N N . VAL F 1 116 ? 19.123 37.355 -3.205 1.00 7.54 116 VAL F N 1
ATOM 9815 C CA . VAL F 1 116 ? 19.391 37.007 -1.807 1.00 8.83 116 VAL F CA 1
ATOM 9816 C C . VAL F 1 116 ? 18.526 35.822 -1.458 1.00 8.56 116 VAL F C 1
ATOM 9817 O O . VAL F 1 116 ? 17.292 35.854 -1.554 1.00 9.61 116 VAL F O 1
ATOM 9821 N N . VAL F 1 117 ? 19.166 34.732 -1.105 1.00 8.16 117 VAL F N 1
ATOM 9822 C CA . VAL F 1 117 ? 18.450 33.503 -0.707 1.00 8.25 117 VAL F CA 1
ATOM 9823 C C . VAL F 1 117 ? 18.690 33.200 0.778 1.00 7.85 117 VAL F C 1
ATOM 9824 O O . VAL F 1 117 ? 19.821 32.921 1.201 1.00 8.87 117 VAL F O 1
ATOM 9828 N N . PHE F 1 118 ? 17.605 33.256 1.572 1.00 7.88 118 PHE F N 1
ATOM 9829 C CA . PHE F 1 118 ? 17.654 32.877 2.964 1.00 8.43 118 PHE F CA 1
ATOM 9830 C C . PHE F 1 118 ? 17.540 31.374 3.015 1.00 7.94 118 PHE F C 1
ATOM 9831 O O . PHE F 1 118 ? 16.557 30.828 3.464 1.00 9.16 118 PHE F O 1
ATOM 9839 N N . GLY F 1 119 ? 18.573 30.741 2.483 1.00 7.61 119 GLY F N 1
ATOM 9840 C CA . GLY F 1 119 ? 18.609 29.324 2.282 1.00 8.56 119 GLY F CA 1
ATOM 9841 C C . GLY F 1 119 ? 19.810 29.001 1.448 1.00 8.25 119 GLY F C 1
ATOM 9842 O O . GLY F 1 119 ? 20.785 29.722 1.497 1.00 9.10 119 GLY F O 1
ATOM 9843 N N . ARG F 1 120 ? 19.770 27.865 0.745 1.00 8.35 120 ARG F N 1
ATOM 9844 C CA . ARG F 1 120 ? 20.885 27.364 -0.015 1.00 8.03 120 ARG F CA 1
ATOM 9845 C C . ARG F 1 120 ? 20.712 27.565 -1.504 1.00 7.93 120 ARG F C 1
ATOM 9846 O O . ARG F 1 120 ? 19.602 27.467 -2.037 1.00 7.27 120 ARG F O 1
ATOM 9854 N N . ILE F 1 121 ? 21.820 27.777 -2.198 1.00 8.76 121 ILE F N 1
ATOM 9855 C CA . ILE F 1 121 ? 21.837 27.796 -3.631 1.00 9.27 121 ILE F CA 1
ATOM 9856 C C . ILE F 1 121 ? 22.701 26.661 -4.147 1.00 9.71 121 ILE F C 1
ATOM 9857 O O . ILE F 1 121 ? 23.575 26.146 -3.429 1.00 9.39 121 ILE F O 1
ATOM 9862 N N . ARG F 1 122 ? 22.463 26.272 -5.398 1.00 8.99 122 ARG F N 1
ATOM 9863 C CA . ARG F 1 122 ? 23.325 25.310 -6.087 1.00 8.70 122 ARG F CA 1
ATOM 9864 C C . ARG F 1 122 ? 23.854 25.836 -7.400 1.00 9.25 122 ARG F C 1
ATOM 9865 O O . ARG F 1 122 ? 23.445 26.896 -7.869 1.00 8.96 122 ARG F O 1
ATOM 9873 N N . ASP F 1 123 ? 24.798 25.135 -7.988 1.00 9.14 123 ASP F N 1
ATOM 9874 C CA . ASP F 1 123 ? 25.471 25.580 -9.209 1.00 9.94 123 ASP F CA 1
ATOM 9875 C C . ASP F 1 123 ? 26.319 26.826 -8.944 1.00 10.18 123 ASP F C 1
ATOM 9876 O O . ASP F 1 123 ? 26.322 27.804 -9.705 1.00 10.64 123 ASP F O 1
ATOM 9881 N N . VAL F 1 124 ? 27.118 26.748 -7.891 1.00 9.94 124 VAL F N 1
ATOM 9882 C CA . VAL F 1 124 ? 27.952 27.872 -7.455 1.00 10.89 124 VAL F CA 1
ATOM 9883 C C . VAL F 1 124 ? 28.758 28.436 -8.611 1.00 11.13 124 VAL F C 1
ATOM 9884 O O . VAL F 1 124 ? 28.809 29.651 -8.816 1.00 11.99 124 VAL F O 1
ATOM 9888 N N . ASP F 1 125 ? 29.420 27.566 -9.361 1.00 12.42 125 ASP F N 1
ATOM 9889 C CA . ASP F 1 125 ? 30.308 28.057 -10.419 1.00 13.48 125 ASP F CA 1
ATOM 9890 C C . ASP F 1 125 ? 29.511 28.742 -11.541 1.00 13.56 125 ASP F C 1
ATOM 9891 O O . ASP F 1 125 ? 30.034 29.636 -12.194 1.00 14.51 125 ASP F O 1
ATOM 9896 N N . GLU F 1 126 ? 28.248 28.361 -11.753 1.00 13.56 126 GLU F N 1
ATOM 9897 C CA . GLU F 1 126 ? 27.441 28.993 -12.799 1.00 14.46 126 GLU F CA 1
ATOM 9898 C C . GLU F 1 126 ? 27.118 30.438 -12.441 1.00 13.30 126 GLU F C 1
ATOM 9899 O O . GLU F 1 126 ? 27.272 31.331 -13.266 1.00 12.15 126 GLU F O 1
ATOM 9905 N N . HIS F 1 127 ? 26.653 30.688 -11.215 1.00 12.40 127 HIS F N 1
ATOM 9906 C CA . HIS F 1 127 ? 26.435 32.060 -10.764 1.00 12.55 127 HIS F CA 1
ATOM 9907 C C . HIS F 1 127 ? 27.666 32.929 -10.946 1.00 12.04 127 HIS F C 1
ATOM 9908 O O . HIS F 1 127 ? 27.585 34.075 -11.395 1.00 11.23 127 HIS F O 1
ATOM 9915 N N . ARG F 1 128 ? 28.803 32.396 -10.529 1.00 12.25 128 ARG F N 1
ATOM 9916 C CA . ARG F 1 128 ? 30.066 33.079 -10.622 1.00 13.41 128 ARG F CA 1
ATOM 9917 C C . ARG F 1 128 ? 30.473 33.363 -12.087 1.00 13.11 128 ARG F C 1
ATOM 9918 O O . ARG F 1 128 ? 30.868 34.462 -12.401 1.00 14.09 128 ARG F O 1
ATOM 9926 N N . THR F 1 129 ? 30.331 32.387 -12.969 1.00 14.14 129 THR F N 1
ATOM 9927 C CA . THR F 1 129 ? 30.653 32.589 -14.398 1.00 13.59 129 THR F CA 1
ATOM 9928 C C . THR F 1 129 ? 29.745 33.648 -15.013 1.00 13.16 129 THR F C 1
ATOM 9929 O O . THR F 1 129 ? 30.182 34.487 -15.800 1.00 12.82 129 THR F O 1
ATOM 9933 N N . LEU F 1 130 ? 28.481 33.644 -14.600 1.00 10.88 130 LEU F N 1
ATOM 9934 C CA . LEU F 1 130 ? 27.507 34.585 -15.077 1.00 11.72 130 LEU F CA 1
ATOM 9935 C C . LEU F 1 130 ? 27.757 35.960 -14.486 1.00 10.69 130 LEU F C 1
ATOM 9936 O O . LEU F 1 130 ? 27.187 36.951 -14.954 1.00 10.49 130 LEU F O 1
ATOM 9941 N N . ASN F 1 131 ? 28.602 36.025 -13.453 1.00 11.33 131 ASN F N 1
ATOM 9942 C CA . ASN F 1 131 ? 28.792 37.273 -12.729 1.00 12.01 131 ASN F CA 1
ATOM 9943 C C . ASN F 1 131 ? 27.484 37.853 -12.195 1.00 12.66 131 ASN F C 1
ATOM 9944 O O . ASN F 1 131 ? 27.327 39.076 -12.088 1.00 13.60 131 ASN F O 1
ATOM 9949 N N . HIS F 1 132 ? 26.543 36.982 -11.825 1.00 12.03 132 HIS F N 1
ATOM 9950 C CA . HIS F 1 132 ? 25.290 37.437 -11.251 1.00 11.77 132 HIS F CA 1
ATOM 9951 C C . HIS F 1 132 ? 25.379 37.388 -9.727 1.00 11.65 132 HIS F C 1
ATOM 9952 O O . HIS F 1 132 ? 25.608 36.321 -9.157 1.00 10.92 132 HIS F O 1
ATOM 9959 N N . PRO F 1 133 ? 25.202 38.544 -9.062 1.00 10.83 133 PRO F N 1
ATOM 9960 C CA . PRO F 1 133 ? 25.388 38.565 -7.615 1.00 10.69 133 PRO F CA 1
ATOM 9961 C C . PRO F 1 133 ? 24.366 37.734 -6.880 1.00 9.91 133 PRO F C 1
ATOM 9962 O O . PRO F 1 133 ? 23.163 37.862 -7.091 1.00 8.96 133 PRO F O 1
ATOM 9966 N N . VAL F 1 134 ? 24.857 36.845 -6.020 1.00 9.61 134 VAL F N 1
ATOM 9967 C CA . VAL F 1 134 ? 23.981 36.036 -5.209 1.00 9.56 134 VAL F CA 1
ATOM 9968 C C . VAL F 1 134 ? 24.547 35.938 -3.801 1.00 9.42 134 VAL F C 1
ATOM 9969 O O . VAL F 1 134 ? 25.669 35.482 -3.608 1.00 11.52 134 VAL F O 1
ATOM 9973 N N . PHE F 1 135 ? 23.721 36.313 -2.830 1.00 9.29 135 PHE F N 1
ATOM 9974 C CA . PHE F 1 135 ? 24.010 36.120 -1.418 1.00 9.34 135 PHE F CA 1
ATOM 9975 C C . PHE F 1 135 ? 23.119 34.986 -0.904 1.00 9.30 135 PHE F C 1
ATOM 9976 O O . PHE F 1 135 ? 21.969 34.883 -1.308 1.00 9.64 135 PHE F O 1
ATOM 9984 N N . ALA F 1 136 ? 23.644 34.136 -0.039 1.00 8.30 136 ALA F N 1
ATOM 9985 C CA . ALA F 1 136 ? 22.873 33.034 0.527 1.00 8.19 136 ALA F CA 1
ATOM 9986 C C . ALA F 1 136 ? 23.430 32.553 1.824 1.00 8.40 136 ALA F C 1
ATOM 9987 O O . ALA F 1 136 ? 24.554 32.852 2.157 1.00 10.02 136 ALA F O 1
ATOM 9989 N N . TYR F 1 137 ? 22.638 31.820 2.587 1.00 9.10 137 TYR F N 1
ATOM 9990 C CA . TYR F 1 137 ? 23.173 31.226 3.819 1.00 8.80 137 TYR F CA 1
ATOM 9991 C C . TYR F 1 137 ? 24.224 30.146 3.540 1.00 9.93 137 TYR F C 1
ATOM 9992 O O . TYR F 1 137 ? 25.148 29.930 4.313 1.00 9.02 137 TYR F O 1
ATOM 10001 N N . GLY F 1 138 ? 24.048 29.425 2.437 1.00 9.90 138 GLY F N 1
ATOM 10002 C CA . GLY F 1 138 ? 24.910 28.340 2.121 1.00 9.20 138 GLY F CA 1
ATOM 10003 C C . GLY F 1 138 ? 24.637 27.746 0.758 1.00 8.64 138 GLY F C 1
ATOM 10004 O O . GLY F 1 138 ? 23.965 28.363 -0.085 1.00 8.88 138 GLY F O 1
ATOM 10005 N N . VAL F 1 139 ? 25.177 26.561 0.546 1.00 8.70 139 VAL F N 1
ATOM 10006 C CA . VAL F 1 139 ? 25.091 25.880 -0.752 1.00 8.43 139 VAL F CA 1
ATOM 10007 C C . VAL F 1 139 ? 24.529 24.471 -0.583 1.00 8.60 139 VAL F C 1
ATOM 10008 O O . VAL F 1 139 ? 24.442 23.934 0.541 1.00 8.82 139 VAL F O 1
AT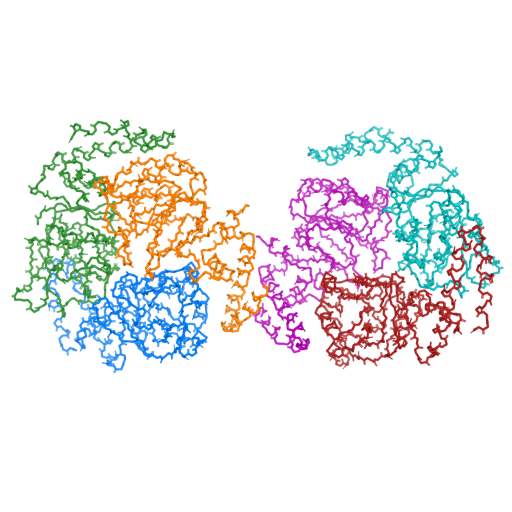OM 10012 N N . GLY F 1 140 ? 24.065 23.932 -1.703 1.00 9.14 140 GLY F N 1
ATOM 10013 C CA . GLY F 1 140 ? 23.548 22.554 -1.772 1.00 8.84 140 GLY F CA 1
ATOM 10014 C C . GLY F 1 140 ? 23.810 22.017 -3.159 1.00 8.98 140 GLY F C 1
ATOM 10015 O O . GLY F 1 140 ? 24.318 22.729 -4.019 1.00 9.32 140 GLY F O 1
ATOM 10016 N N . SER F 1 141 ? 23.594 20.727 -3.340 1.00 9.39 141 SER F N 1
ATOM 10017 C CA . SER F 1 141 ? 23.720 20.099 -4.644 1.00 9.43 141 SER F CA 1
ATOM 10018 C C . SER F 1 141 ? 22.355 19.754 -5.266 1.00 9.53 141 SER F C 1
ATOM 10019 O O . SER F 1 141 ? 22.306 19.447 -6.429 1.00 8.96 141 SER F O 1
ATOM 10022 N N . CYS F 1 142 ? 21.268 19.755 -4.485 1.00 9.18 142 CYS F N 1
ATOM 10023 C CA . CYS F 1 142 ? 20.058 19.056 -4.879 1.00 9.91 142 CYS F CA 1
ATOM 10024 C C . CYS F 1 142 ? 18.888 20.028 -5.072 1.00 10.06 142 CYS F C 1
ATOM 10025 O O . CYS F 1 142 ? 18.742 20.985 -4.313 1.00 9.15 142 CYS F O 1
ATOM 10028 N N . ALA F 1 143 ? 18.037 19.749 -6.043 1.00 9.86 143 ALA F N 1
ATOM 10029 C CA . ALA F 1 143 ? 16.881 20.575 -6.320 1.00 10.23 143 ALA F CA 1
ATOM 10030 C C . ALA F 1 143 ? 15.867 20.405 -5.194 1.00 10.49 143 ALA F C 1
ATOM 10031 O O . ALA F 1 143 ? 15.908 19.387 -4.481 1.00 11.01 143 ALA F O 1
ATOM 10033 N N . PRO F 1 144 ? 15.008 21.413 -4.989 1.00 9.96 144 PRO F N 1
ATOM 10034 C CA . PRO F 1 144 ? 14.093 21.340 -3.842 1.00 10.47 144 PRO F CA 1
ATOM 10035 C C . PRO F 1 144 ? 12.823 20.550 -3.971 1.00 11.10 144 PRO F C 1
ATOM 10036 O O . PRO F 1 144 ? 12.046 20.494 -3.003 1.00 11.47 144 PRO F O 1
ATOM 10040 N N . LYS F 1 145 ? 12.582 19.931 -5.108 1.00 11.98 145 LYS F N 1
ATOM 10041 C CA . LYS F 1 145 ? 11.204 19.520 -5.399 1.00 13.53 145 LYS F CA 1
ATOM 10042 C C . LYS F 1 145 ? 10.601 18.443 -4.496 1.00 12.97 145 LYS F C 1
ATOM 10043 O O . LYS F 1 145 ? 9.370 18.321 -4.424 1.00 14.09 145 LYS F O 1
ATOM 10049 N N . ALA F 1 146 ? 11.432 17.672 -3.806 1.00 13.07 146 ALA F N 1
ATOM 10050 C CA . ALA F 1 146 ? 10.942 16.674 -2.849 1.00 13.01 146 ALA F CA 1
ATOM 10051 C C . ALA F 1 146 ? 10.543 17.280 -1.506 1.00 12.59 146 ALA F C 1
ATOM 10052 O O . ALA F 1 146 ? 9.888 16.618 -0.689 1.00 14.32 146 ALA F O 1
ATOM 10054 N N . VAL F 1 147 ? 10.913 18.540 -1.262 1.00 12.52 147 VAL F N 1
ATOM 10055 C CA . VAL F 1 147 ? 10.687 19.149 0.040 1.00 11.35 147 VAL F CA 1
ATOM 10056 C C . VAL F 1 147 ? 9.954 20.477 0.097 1.00 11.14 147 VAL F C 1
ATOM 10057 O O . VAL F 1 147 ? 9.106 20.658 0.971 1.00 10.84 147 VAL F O 1
ATOM 10061 N N . VAL F 1 148 ? 10.276 21.390 -0.799 1.00 10.61 148 VAL F N 1
ATOM 10062 C CA . VAL F 1 148 ? 9.683 22.723 -0.724 1.00 10.40 148 VAL F CA 1
ATOM 10063 C C . VAL F 1 148 ? 9.370 23.264 -2.114 1.00 11.21 148 VAL F C 1
ATOM 10064 O O . VAL F 1 148 ? 9.954 22.791 -3.129 1.00 10.60 148 VAL F O 1
ATOM 10068 N N . LYS F 1 149 ? 8.454 24.230 -2.136 1.00 10.23 149 LYS F N 1
ATOM 10069 C CA . LYS F 1 149 ? 8.019 24.912 -3.367 1.00 9.94 149 LYS F CA 1
ATOM 10070 C C . LYS F 1 149 ? 7.784 26.366 -3.064 1.00 8.98 149 LYS F C 1
ATOM 10071 O O . LYS F 1 149 ? 7.445 26.715 -1.930 1.00 10.47 149 LYS F O 1
ATOM 10077 N N . ALA F 1 150 ? 7.916 27.207 -4.067 1.00 9.44 150 ALA F N 1
ATOM 10078 C CA . ALA F 1 150 ? 7.513 28.593 -3.953 1.00 9.40 150 ALA F CA 1
ATOM 10079 C C . ALA F 1 150 ? 5.986 28.672 -3.927 1.00 9.33 150 ALA F C 1
ATOM 10080 O O . ALA F 1 150 ? 5.329 28.100 -4.776 1.00 9.37 150 ALA F O 1
ATOM 10082 N N . VAL F 1 151 ? 5.455 29.401 -2.953 1.00 9.43 151 VAL F N 1
ATOM 10083 C CA . VAL F 1 151 ? 4.008 29.552 -2.789 1.00 10.54 151 VAL F CA 1
ATOM 10084 C C . VAL F 1 151 ? 3.513 30.985 -2.889 1.00 11.29 151 VAL F C 1
ATOM 10085 O O . VAL F 1 151 ? 2.306 31.202 -2.944 1.00 11.85 151 VAL F O 1
ATOM 10089 N N . GLY F 1 152 ? 4.407 31.969 -2.930 1.00 11.27 152 GLY F N 1
ATOM 10090 C CA . GLY F 1 152 ? 3.935 33.334 -3.000 1.00 12.21 152 GLY F CA 1
ATOM 10091 C C . GLY F 1 152 ? 5.006 34.252 -3.504 1.00 12.44 152 GLY F C 1
ATOM 10092 O O . GLY F 1 152 ? 6.181 34.024 -3.211 1.00 12.48 152 GLY F O 1
ATOM 10093 N N . THR F 1 153 ? 4.584 35.293 -4.252 1.00 12.75 153 THR F N 1
ATOM 10094 C CA . THR F 1 153 ? 5.483 36.352 -4.658 1.00 12.32 153 THR F CA 1
ATOM 10095 C C . THR F 1 153 ? 4.880 37.686 -4.226 1.00 12.87 153 THR F C 1
ATOM 10096 O O . THR F 1 153 ? 3.659 37.823 -4.087 1.00 12.96 153 THR F O 1
ATOM 10100 N N . ASN F 1 154 ? 5.752 38.640 -3.970 1.00 12.72 154 ASN F N 1
ATOM 10101 C CA . ASN F 1 154 ? 5.340 39.965 -3.508 1.00 13.76 154 ASN F CA 1
ATOM 10102 C C . ASN F 1 154 ? 4.509 39.853 -2.248 1.00 13.55 154 ASN F C 1
ATOM 10103 O O . ASN F 1 154 ? 3.496 40.523 -2.107 1.00 13.51 154 ASN F O 1
ATOM 10108 N N . VAL F 1 155 ? 5.006 39.036 -1.316 1.00 13.45 155 VAL F N 1
ATOM 10109 C CA . VAL F 1 155 ? 4.415 38.863 -0.006 1.00 13.44 155 VAL F CA 1
ATOM 10110 C C . VAL F 1 155 ? 5.423 39.277 1.031 1.00 13.86 155 VAL F C 1
ATOM 10111 O O . VAL F 1 155 ? 6.598 39.377 0.747 1.00 13.03 155 VAL F O 1
ATOM 10115 N N . GLN F 1 156 ? 4.945 39.543 2.245 1.00 13.02 156 GLN F N 1
ATOM 10116 C CA . GLN F 1 156 ? 5.852 39.827 3.333 1.00 13.24 156 GLN F CA 1
ATOM 10117 C C . GLN F 1 156 ? 6.684 38.582 3.616 1.00 12.68 156 GLN F C 1
ATOM 10118 O O . GLN F 1 156 ? 6.122 37.469 3.663 1.00 13.93 156 GLN F O 1
ATOM 10124 N N . LEU F 1 157 ? 7.988 38.763 3.877 1.00 11.67 157 LEU F N 1
ATOM 10125 C CA . LEU F 1 157 ? 8.854 37.679 4.347 1.00 11.73 157 LEU F CA 1
ATOM 10126 C C . LEU F 1 157 ? 9.261 37.979 5.766 1.00 11.87 157 LEU F C 1
ATOM 10127 O O . LEU F 1 157 ? 9.588 39.100 6.090 1.00 12.30 157 LEU F O 1
ATOM 10132 N N . LYS F 1 158 ? 9.199 36.959 6.601 1.00 12.21 158 LYS F N 1
ATOM 10133 C CA . LYS F 1 158 ? 9.626 37.040 7.995 1.00 12.80 158 LYS F CA 1
ATOM 10134 C C . LYS F 1 158 ? 10.897 36.218 8.117 1.00 11.35 158 LYS F C 1
ATOM 10135 O O . LYS F 1 158 ? 10.913 35.036 7.735 1.00 12.03 158 LYS F O 1
ATOM 10141 N N . ILE F 1 159 ? 11.949 36.852 8.623 1.00 11.56 159 ILE F N 1
ATOM 10142 C CA . ILE F 1 159 ? 13.252 36.245 8.719 1.00 11.27 159 ILE F CA 1
ATOM 10143 C C . ILE F 1 159 ? 13.620 36.166 10.188 1.00 10.17 159 ILE F C 1
ATOM 10144 O O . ILE F 1 159 ? 13.777 37.169 10.847 1.00 9.89 159 ILE F O 1
ATOM 10149 N N . LEU F 1 160 ? 13.700 34.948 10.690 1.00 10.43 160 LEU F N 1
ATOM 10150 C CA . LEU F 1 160 ? 14.133 34.670 12.050 1.00 11.61 160 LEU F CA 1
ATOM 10151 C C . LEU F 1 160 ? 15.644 34.843 12.070 1.00 11.71 160 LEU F C 1
ATOM 10152 O O . LEU F 1 160 ? 16.340 34.081 11.400 1.00 14.27 160 LEU F O 1
ATOM 10157 N N . THR F 1 161 ? 16.169 35.846 12.777 1.00 10.42 161 THR F N 1
ATOM 10158 C CA . THR F 1 161 ? 17.577 36.146 12.721 1.00 10.39 161 THR F CA 1
ATOM 10159 C C . THR F 1 161 ? 18.282 35.593 13.949 1.00 10.79 161 THR F C 1
ATOM 10160 O O . THR F 1 161 ? 17.670 35.123 14.910 1.00 10.85 161 THR F O 1
ATOM 10164 N N . SER F 1 162 ? 19.584 35.642 13.902 1.00 10.54 162 SER F N 1
ATOM 10165 C CA . SER F 1 162 ? 20.410 34.913 14.918 1.00 11.47 162 SER F CA 1
ATOM 10166 C C . SER F 1 162 ? 20.458 35.626 16.264 1.00 12.35 162 SER F C 1
ATOM 10167 O O . SER F 1 162 ? 21.036 35.125 17.207 1.00 13.16 162 SER F O 1
ATOM 10170 N N . ASP F 1 163 ? 19.893 36.824 16.359 1.00 11.83 163 ASP F N 1
ATOM 10171 C CA . ASP F 1 163 ? 19.677 37.427 17.670 1.00 11.13 163 ASP F CA 1
ATOM 10172 C C . ASP F 1 163 ? 18.360 37.039 18.312 1.00 12.46 163 ASP F C 1
ATOM 10173 O O . ASP F 1 163 ? 18.034 37.548 19.401 1.00 13.30 163 ASP F O 1
ATOM 10178 N N . GLY F 1 164 ? 17.606 36.135 17.663 1.00 11.29 164 GLY F N 1
ATOM 10179 C CA . GLY F 1 164 ? 16.326 35.693 18.144 1.00 11.09 164 GLY F CA 1
ATOM 10180 C C . GLY F 1 164 ? 15.135 36.465 17.607 1.00 11.63 164 GLY F C 1
ATOM 10181 O O . GLY F 1 164 ? 14.031 35.988 17.732 1.00 13.52 164 GLY F O 1
ATOM 10182 N N . VAL F 1 165 ? 15.374 37.670 17.071 1.00 11.30 165 VAL F N 1
ATOM 10183 C CA . VAL F 1 165 ? 14.330 38.565 16.592 1.00 12.07 165 VAL F CA 1
ATOM 10184 C C . VAL F 1 165 ? 13.974 38.228 15.142 1.00 12.43 165 VAL F C 1
ATOM 10185 O O . VAL F 1 165 ? 14.860 37.899 14.327 1.00 12.69 165 VAL F O 1
ATOM 10189 N N . THR F 1 166 ? 12.682 38.304 14.833 1.00 12.56 166 THR F N 1
ATOM 10190 C CA . THR F 1 166 ? 12.197 38.081 13.478 1.00 12.83 166 THR F CA 1
ATOM 10191 C C . THR F 1 166 ? 12.045 39.460 12.839 1.00 13.21 166 THR F C 1
ATOM 10192 O O . THR F 1 166 ? 11.324 40.328 13.351 1.00 14.43 166 THR F O 1
ATOM 10196 N N . GLN F 1 167 ? 12.704 39.646 11.706 1.00 12.28 167 GLN F N 1
ATOM 10197 C CA . GLN F 1 167 ? 12.695 40.900 10.982 1.00 11.74 167 GLN F CA 1
ATOM 10198 C C . GLN F 1 167 ? 11.944 40.680 9.690 1.00 12.57 167 GLN F C 1
ATOM 10199 O O . GLN F 1 167 ? 11.890 39.574 9.200 1.00 13.65 167 GLN F O 1
ATOM 10205 N N . THR F 1 168 ? 11.372 41.734 9.143 1.00 11.93 168 THR F N 1
ATOM 10206 C CA . THR F 1 168 ? 10.501 41.578 7.978 1.00 12.38 168 THR F CA 1
ATOM 10207 C C . THR F 1 168 ? 11.034 42.275 6.732 1.00 11.91 168 THR F C 1
ATOM 10208 O O . THR F 1 168 ? 11.629 43.355 6.799 1.00 11.26 168 THR F O 1
ATOM 10212 N N . ILE F 1 169 ? 10.757 41.669 5.585 1.00 12.08 169 ILE F N 1
ATOM 10213 C CA . ILE F 1 169 ? 11.025 42.292 4.281 1.00 11.86 169 ILE F CA 1
ATOM 10214 C C . ILE F 1 169 ? 9.710 42.385 3.522 1.00 11.98 169 ILE F C 1
ATOM 10215 O O . ILE F 1 169 ? 9.056 41.401 3.319 1.00 12.80 169 ILE F O 1
ATOM 10230 N N . PRO F 1 171 ? 7.609 43.645 -0.054 1.00 12.97 171 PRO F N 1
ATOM 10231 C CA . PRO F 1 171 ? 7.786 43.929 -1.472 1.00 12.84 171 PRO F CA 1
ATOM 10232 C C . PRO F 1 171 ? 8.090 45.398 -1.713 1.00 12.42 171 PRO F C 1
ATOM 10233 O O . PRO F 1 171 ? 7.440 46.279 -1.155 1.00 12.50 171 PRO F O 1
ATOM 10237 N N . GLY F 1 172 ? 9.104 45.647 -2.503 1.00 12.68 172 GLY F N 1
ATOM 10238 C CA . GLY F 1 172 ? 9.509 46.992 -2.851 1.00 12.78 172 GLY F CA 1
ATOM 10239 C C . GLY F 1 172 ? 10.509 47.657 -1.914 1.00 14.01 172 GLY F C 1
ATOM 10240 O O . GLY F 1 172 ? 11.023 48.736 -2.232 1.00 14.74 172 GLY F O 1
ATOM 10241 N N . ASP F 1 173 ? 10.783 47.028 -0.768 1.00 13.54 173 ASP F N 1
ATOM 10242 C CA . ASP F 1 173 ? 11.815 47.538 0.130 1.00 12.47 173 ASP F CA 1
ATOM 10243 C C . ASP F 1 173 ? 13.130 47.589 -0.604 1.00 12.56 173 ASP F C 1
ATOM 10244 O O . ASP F 1 173 ? 13.412 46.757 -1.474 1.00 12.37 173 ASP F O 1
ATOM 10249 N N . TYR F 1 174 ? 13.988 48.542 -0.255 1.00 12.37 174 TYR F N 1
ATOM 10250 C CA . TYR F 1 174 ? 15.299 48.579 -0.906 1.00 13.06 174 TYR F CA 1
ATOM 10251 C C . TYR F 1 174 ? 16.239 47.610 -0.200 1.00 13.04 174 TYR F C 1
ATOM 10252 O O . TYR F 1 174 ? 16.335 47.623 1.025 1.00 13.78 174 TYR F O 1
ATOM 10261 N N . ILE F 1 175 ? 16.937 46.785 -0.982 1.00 12.32 175 ILE F N 1
ATOM 10262 C CA . ILE F 1 175 ? 17.910 45.832 -0.448 1.00 11.97 175 ILE F CA 1
ATOM 10263 C C . ILE F 1 175 ? 19.264 46.216 -0.969 1.00 12.95 175 ILE F C 1
ATOM 10264 O O . ILE F 1 175 ? 19.426 46.425 -2.168 1.00 14.77 175 ILE F O 1
ATOM 10269 N N . ALA F 1 176 ? 20.263 46.271 -0.090 1.00 11.39 176 ALA F N 1
ATOM 10270 C CA . ALA F 1 176 ? 21.647 46.566 -0.450 1.00 11.33 176 ALA F CA 1
ATOM 10271 C C . ALA F 1 176 ? 22.515 45.469 0.081 1.00 11.67 176 ALA F C 1
ATOM 10272 O O . ALA F 1 176 ? 22.305 44.998 1.187 1.00 10.03 176 ALA F O 1
ATOM 10274 N N . GLY F 1 177 ? 23.501 45.079 -0.722 1.00 11.12 177 GLY F N 1
ATOM 10275 C CA . GLY F 1 177 ? 24.472 44.107 -0.299 1.00 12.37 177 GLY F CA 1
ATOM 10276 C C . GLY F 1 177 ? 25.875 44.387 -0.724 1.00 11.91 177 GLY F C 1
ATOM 10277 O O . GLY F 1 177 ? 26.127 44.865 -1.845 1.00 12.36 177 GLY F O 1
ATOM 10278 N N . ASP F 1 178 ? 26.807 44.064 0.175 1.00 10.92 178 ASP F N 1
ATOM 10279 C CA . ASP F 1 178 ? 28.222 44.139 -0.130 1.00 11.86 178 ASP F CA 1
ATOM 10280 C C . ASP F 1 178 ? 28.945 43.133 0.741 1.00 11.43 178 ASP F C 1
ATOM 10281 O O . ASP F 1 178 ? 28.315 42.202 1.280 1.00 11.25 178 ASP F O 1
ATOM 10286 N N . ASN F 1 179 ? 30.267 43.286 0.880 1.00 12.02 179 ASN F N 1
ATOM 10287 C CA . ASN F 1 179 ? 31.035 42.349 1.664 1.00 12.84 179 ASN F CA 1
ATOM 10288 C C . ASN F 1 179 ? 30.726 42.346 3.144 1.00 12.09 179 ASN F C 1
ATOM 10289 O O . ASN F 1 179 ? 31.169 41.425 3.846 1.00 11.69 179 ASN F O 1
ATOM 10294 N N . ASN F 1 180 ? 29.979 43.334 3.625 1.00 11.41 180 ASN F N 1
ATOM 10295 C CA . ASN F 1 180 ? 29.504 43.342 5.017 1.00 11.14 180 ASN F CA 1
ATOM 10296 C C . ASN F 1 180 ? 28.195 42.603 5.235 1.00 10.28 180 ASN F C 1
ATOM 10297 O O . ASN F 1 180 ? 27.800 42.407 6.397 1.00 10.75 180 ASN F O 1
ATOM 10302 N N . GLY F 1 181 ? 27.513 42.226 4.138 1.00 10.17 181 GLY F N 1
ATOM 10303 C CA . GLY F 1 181 ? 26.249 41.528 4.220 1.00 10.60 181 GLY F CA 1
ATOM 10304 C C . GLY F 1 181 ? 25.111 42.322 3.601 1.00 10.68 181 GLY F C 1
ATOM 10305 O O . GLY F 1 181 ? 25.351 43.134 2.702 1.00 11.16 181 GLY F O 1
ATOM 10306 N N . ILE F 1 182 ? 23.902 42.134 4.124 1.00 10.36 182 ILE F N 1
ATOM 10307 C CA . ILE F 1 182 ? 22.681 42.637 3.501 1.00 11.09 182 ILE F CA 1
ATOM 10308 C C . ILE F 1 182 ? 21.957 43.563 4.468 1.00 10.56 182 ILE F C 1
ATOM 10309 O O . ILE F 1 182 ? 21.750 43.205 5.629 1.00 10.29 182 ILE F O 1
ATOM 10314 N N . VAL F 1 183 ? 21.532 44.727 3.970 1.00 10.52 183 VAL F N 1
ATOM 10315 C CA . VAL F 1 183 ? 20.683 45.642 4.725 1.00 11.53 183 VAL F CA 1
ATOM 10316 C C . VAL F 1 183 ? 19.414 45.910 3.953 1.00 11.93 183 VAL F C 1
ATOM 10317 O O . VAL F 1 183 ? 19.434 45.926 2.733 1.00 13.01 183 VAL F O 1
ATOM 10321 N N . ARG F 1 184 ? 18.314 46.133 4.676 1.00 11.35 184 ARG F N 1
ATOM 10322 C CA . ARG F 1 184 ? 17.035 46.463 4.075 1.00 12.03 184 ARG F CA 1
ATOM 10323 C C . ARG F 1 184 ? 16.560 47.835 4.571 1.00 12.92 184 ARG F C 1
ATOM 10324 O O . ARG F 1 184 ? 16.556 48.099 5.776 1.00 13.12 184 ARG F O 1
ATOM 10332 N N . ILE F 1 185 ? 16.135 48.677 3.625 1.00 13.39 185 ILE F N 1
ATOM 10333 C CA . ILE F 1 185 ? 15.519 49.952 3.952 1.00 15.38 185 ILE F CA 1
ATOM 10334 C C . ILE F 1 185 ? 14.009 49.818 3.717 1.00 16.83 185 ILE F C 1
ATOM 10335 O O . ILE F 1 185 ? 13.576 49.540 2.587 1.00 16.48 185 ILE F O 1
ATOM 10340 N N . PRO F 1 186 ? 13.201 50.007 4.766 1.00 19.23 186 PRO F N 1
ATOM 10341 C CA . PRO F 1 186 ? 11.762 49.878 4.559 1.00 21.33 186 PRO F CA 1
ATOM 10342 C C . PRO F 1 186 ? 11.200 51.070 3.800 1.00 23.88 186 PRO F C 1
ATOM 10343 O O . PRO F 1 186 ? 11.311 52.192 4.283 1.00 25.53 186 PRO F O 1
ATOM 10347 N N . VAL F 1 187 ? 10.617 50.829 2.632 1.00 25.94 187 VAL F N 1
ATOM 10348 C CA . VAL F 1 187 ? 10.246 51.924 1.732 1.00 27.82 187 VAL F CA 1
ATOM 10349 C C . VAL F 1 187 ? 9.015 52.682 2.187 1.00 29.61 187 VAL F C 1
ATOM 10350 O O . VAL F 1 187 ? 8.910 53.885 1.917 1.00 29.83 187 VAL F O 1
ATOM 10354 N N . GLN F 1 188 ? 8.120 52.015 2.900 1.00 30.70 188 GLN F N 1
ATOM 10355 C CA . GLN F 1 188 ? 6.934 52.687 3.435 1.00 33.00 188 GLN F CA 1
ATOM 10356 C C . GLN F 1 188 ? 7.304 53.787 4.404 1.00 33.75 188 GLN F C 1
ATOM 10357 O O . GLN F 1 188 ? 6.751 54.877 4.302 1.00 35.49 188 GLN F O 1
ATOM 10363 N N . GLU F 1 189 ? 8.245 53.517 5.314 1.00 34.47 189 GLU F N 1
ATOM 10364 C CA . GLU F 1 189 ? 8.549 54.433 6.425 1.00 34.68 189 GLU F CA 1
ATOM 10365 C C . GLU F 1 189 ? 9.736 55.356 6.198 1.00 34.42 189 GLU F C 1
ATOM 10366 O O . GLU F 1 189 ? 9.980 56.250 7.014 1.00 35.71 189 GLU F O 1
ATOM 10372 N N . THR F 1 190 ? 10.484 55.166 5.122 1.00 33.25 190 THR F N 1
ATOM 10373 C CA . THR F 1 190 ? 11.728 55.886 4.989 1.00 32.28 190 THR F CA 1
ATOM 10374 C C . THR F 1 190 ? 11.619 57.075 4.047 1.00 31.68 190 THR F C 1
ATOM 10375 O O . THR F 1 190 ? 11.291 56.929 2.868 1.00 31.85 190 THR F O 1
ATOM 10379 N N . ASP F 1 191 ? 11.912 58.256 4.582 1.00 29.91 191 ASP F N 1
ATOM 10380 C CA . ASP F 1 191 ? 12.099 59.436 3.770 1.00 29.27 191 ASP F CA 1
ATOM 10381 C C . ASP F 1 191 ? 13.481 59.302 3.189 1.00 28.49 191 ASP F C 1
ATOM 10382 O O . ASP F 1 191 ? 14.464 59.585 3.857 1.00 27.66 191 ASP F O 1
ATOM 10387 N N . ILE F 1 192 ? 13.557 58.830 1.949 1.00 28.25 192 ILE F N 1
ATOM 10388 C CA . ILE F 1 192 ? 14.836 58.544 1.340 1.00 28.01 192 ILE F CA 1
ATOM 10389 C C . ILE F 1 192 ? 15.729 59.774 1.250 1.00 27.90 192 ILE F C 1
ATOM 10390 O O . ILE F 1 192 ? 16.921 59.679 1.519 1.00 28.00 192 ILE F O 1
ATOM 10395 N N . SER F 1 193 ? 15.171 60.942 0.891 1.00 27.09 193 SER F N 1
ATOM 10396 C CA . SER F 1 193 ? 16.007 62.137 0.753 1.00 26.78 193 SER F CA 1
ATOM 10397 C C . SER F 1 193 ? 16.667 62.462 2.085 1.00 25.09 193 SER F C 1
ATOM 10398 O O . SER F 1 193 ? 17.840 62.758 2.121 1.00 25.12 193 SER F O 1
ATOM 10401 N N . LYS F 1 194 ? 15.886 62.412 3.157 1.00 24.45 194 LYS F N 1
ATOM 10402 C CA . LYS F 1 194 ? 16.378 62.680 4.512 1.00 24.37 194 LYS F CA 1
ATOM 10403 C C . LYS F 1 194 ? 17.462 61.691 4.905 1.00 23.03 194 LYS F C 1
ATOM 10404 O O . LYS F 1 194 ? 18.503 62.072 5.453 1.00 20.85 194 LYS F O 1
ATOM 10410 N N . LEU F 1 195 ? 17.184 60.416 4.638 1.00 21.84 195 LEU F N 1
ATOM 10411 C CA . LEU F 1 195 ? 18.142 59.353 4.944 1.00 21.57 195 LEU F CA 1
ATOM 10412 C C . LEU F 1 195 ? 19.434 59.570 4.182 1.00 20.90 195 LEU F C 1
ATOM 10413 O O . LEU F 1 195 ? 20.501 59.508 4.754 1.00 19.71 195 LEU F O 1
ATOM 10418 N N . VAL F 1 196 ? 19.337 59.861 2.889 1.00 20.19 196 VAL F N 1
ATOM 10419 C CA . VAL F 1 196 ? 20.493 59.994 2.022 1.00 20.91 196 VAL F CA 1
ATOM 10420 C C . VAL F 1 196 ? 21.324 61.208 2.404 1.00 20.29 196 VAL F C 1
ATOM 10421 O O . VAL F 1 196 ? 22.545 61.164 2.411 1.00 20.89 196 VAL F O 1
ATOM 10425 N N . THR F 1 197 ? 20.647 62.296 2.753 1.00 21.07 197 THR F N 1
ATOM 10426 C CA . THR F 1 197 ? 21.310 63.506 3.193 1.00 20.65 197 THR F CA 1
ATOM 10427 C C . THR F 1 197 ? 22.168 63.265 4.440 1.00 19.66 197 THR F C 1
ATOM 10428 O O . THR F 1 197 ? 23.313 63.681 4.505 1.00 19.45 197 THR F O 1
ATOM 10432 N N . TYR F 1 198 ? 21.606 62.572 5.414 1.00 19.20 198 TYR F N 1
ATOM 10433 C CA . TYR F 1 198 ? 22.384 62.183 6.598 1.00 18.19 198 TYR F CA 1
ATOM 10434 C C . TYR F 1 198 ? 23.575 61.326 6.237 1.00 18.15 198 TYR F C 1
ATOM 10435 O O . TYR F 1 198 ? 24.693 61.558 6.683 1.00 17.94 198 TYR F O 1
ATOM 10444 N N . ILE F 1 199 ? 23.321 60.286 5.457 1.00 18.23 199 ILE F N 1
ATOM 10445 C CA . ILE F 1 199 ? 24.385 59.374 5.107 1.00 18.40 199 ILE F CA 1
ATOM 10446 C C . ILE F 1 199 ? 25.543 60.073 4.408 1.00 18.66 199 ILE F C 1
ATOM 10447 O O . ILE F 1 199 ? 26.719 59.857 4.739 1.00 18.12 199 ILE F O 1
ATOM 10452 N N . GLU F 1 200 ? 25.215 60.953 3.459 1.00 19.01 200 GLU F N 1
ATOM 10453 C CA . GLU F 1 200 ? 26.216 61.723 2.780 1.00 20.53 200 GLU F CA 1
ATOM 10454 C C . GLU F 1 200 ? 27.082 62.524 3.769 1.00 19.25 200 GLU F C 1
ATOM 10455 O O . GLU F 1 200 ? 28.290 62.535 3.653 1.00 20.51 200 GLU F O 1
ATOM 10461 N N . LYS F 1 201 ? 26.456 63.172 4.744 1.00 20.22 201 LYS F N 1
ATOM 10462 C CA . LYS F 1 201 ? 27.185 63.987 5.709 1.00 20.34 201 LYS F CA 1
ATOM 10463 C C . LYS F 1 201 ? 28.038 63.101 6.596 1.00 20.27 201 LYS F C 1
ATOM 10464 O O . LYS F 1 201 ? 29.175 63.427 6.892 1.00 20.31 201 LYS F O 1
ATOM 10470 N N . SER F 1 202 ? 27.474 61.975 7.016 1.00 19.58 202 SER F N 1
ATOM 10471 C CA . SER F 1 202 ? 28.206 61.019 7.860 1.00 18.83 202 SER F CA 1
ATOM 10472 C C . SER F 1 202 ? 29.450 60.445 7.165 1.00 18.41 202 SER F C 1
ATOM 10473 O O . SER F 1 202 ? 30.497 60.278 7.773 1.00 16.72 202 SER F O 1
ATOM 10476 N N . ILE F 1 203 ? 29.333 60.125 5.883 1.00 17.43 203 ILE F N 1
ATOM 10477 C CA . ILE F 1 203 ? 30.463 59.654 5.091 1.00 18.65 203 ILE F CA 1
ATOM 10478 C C . ILE F 1 203 ? 31.559 60.722 5.073 1.00 18.38 203 ILE F C 1
ATOM 10479 O O . ILE F 1 203 ? 32.736 60.425 5.253 1.00 18.39 203 ILE F O 1
ATOM 10484 N N . GLU F 1 204 ? 31.193 61.982 4.857 1.00 19.02 204 GLU F N 1
ATOM 10485 C CA . GLU F 1 204 ? 32.201 63.038 4.865 1.00 19.66 204 GLU F CA 1
ATOM 10486 C C . GLU F 1 204 ? 32.875 63.185 6.231 1.00 18.93 204 GLU F C 1
ATOM 10487 O O . GLU F 1 204 ? 34.075 63.380 6.300 1.00 20.32 204 GLU F O 1
ATOM 10493 N N . VAL F 1 205 ? 32.102 63.049 7.301 1.00 19.67 205 VAL F N 1
ATOM 10494 C CA . VAL F 1 205 ? 32.672 63.100 8.637 1.00 18.88 205 VAL F CA 1
ATOM 10495 C C . VAL F 1 205 ? 33.691 61.964 8.837 1.00 17.72 205 VAL F C 1
ATOM 10496 O O . VAL F 1 205 ? 34.811 62.178 9.327 1.00 17.96 205 VAL F O 1
ATOM 10500 N N . ASP F 1 206 ? 33.310 60.758 8.460 1.00 18.60 206 ASP F N 1
ATOM 10501 C CA . ASP F 1 206 ? 34.180 59.601 8.636 1.00 18.24 206 ASP F CA 1
ATOM 10502 C C . ASP F 1 206 ? 35.454 59.669 7.806 1.00 17.35 206 ASP F C 1
ATOM 10503 O O . ASP F 1 206 ? 36.500 59.194 8.243 1.00 16.69 206 ASP F O 1
ATOM 10508 N N . LEU F 1 207 ? 35.406 60.293 6.622 1.00 17.38 207 LEU F N 1
ATOM 10509 C CA . LEU F 1 207 ? 36.620 60.494 5.850 1.00 17.21 207 LEU F CA 1
ATOM 10510 C C . LEU F 1 207 ? 37.592 61.400 6.609 1.00 16.15 207 LEU F C 1
ATOM 10511 O O . LEU F 1 207 ? 38.786 61.162 6.597 1.00 16.17 207 LEU F O 1
ATOM 10516 N N . LEU F 1 208 ? 37.068 62.452 7.236 1.00 16.22 208 LEU F N 1
ATOM 10517 C CA . LEU F 1 208 ? 37.913 63.340 8.043 1.00 16.69 208 LEU F CA 1
ATOM 10518 C C . LEU F 1 208 ? 38.509 62.616 9.235 1.00 15.07 208 LEU F C 1
ATOM 10519 O O . LEU F 1 208 ? 39.692 62.756 9.520 1.00 14.98 208 LEU F O 1
ATOM 10524 N N . VAL F 1 209 ? 37.681 61.860 9.936 1.00 14.48 209 VAL F N 1
ATOM 10525 C CA . VAL F 1 209 ? 38.181 61.048 11.059 1.00 14.77 209 VAL F CA 1
ATOM 10526 C C . VAL F 1 209 ? 39.298 60.081 10.625 1.00 13.91 209 VAL F C 1
ATOM 10527 O O . VAL F 1 209 ? 40.321 59.940 11.296 1.00 13.11 209 VAL F O 1
ATOM 10531 N N . SER F 1 210 ? 39.114 59.396 9.489 1.00 15.10 210 SER F N 1
ATOM 10532 C CA . SER F 1 210 ? 40.116 58.486 8.952 1.00 14.88 210 SER F CA 1
ATOM 10533 C C . SER F 1 210 ? 41.439 59.214 8.693 1.00 14.66 210 SER F C 1
ATOM 10534 O O . SER F 1 210 ? 42.494 58.790 9.132 1.00 14.54 210 SER F O 1
ATOM 10537 N N . GLU F 1 211 ? 41.372 60.364 8.039 1.00 15.43 211 GLU F N 1
ATOM 10538 C CA . GLU F 1 211 ? 42.578 61.125 7.783 1.00 16.77 211 GLU F CA 1
ATOM 10539 C C . GLU F 1 211 ? 43.239 61.585 9.088 1.00 15.30 211 GLU F C 1
ATOM 10540 O O . GLU F 1 211 ? 44.455 61.484 9.225 1.00 15.47 211 GLU F O 1
ATOM 10546 N N . ASP F 1 212 ? 42.424 62.069 10.020 1.00 15.28 212 ASP F N 1
ATOM 10547 C CA . ASP F 1 212 ? 42.906 62.502 11.336 1.00 14.83 212 ASP F CA 1
ATOM 10548 C C . ASP F 1 212 ? 43.719 61.386 11.990 1.00 14.11 212 ASP F C 1
ATOM 10549 O O . ASP F 1 212 ? 44.855 61.573 12.426 1.00 13.87 212 ASP F O 1
ATOM 10554 N N . ILE F 1 213 ? 43.113 60.199 12.076 1.00 14.37 213 ILE F N 1
ATOM 10555 C CA . ILE F 1 213 ? 43.789 59.070 12.688 1.00 14.46 213 ILE F CA 1
ATOM 10556 C C . ILE F 1 213 ? 45.126 58.739 11.983 1.00 15.04 213 ILE F C 1
ATOM 10557 O O . ILE F 1 213 ? 46.137 58.459 12.632 1.00 15.95 213 ILE F O 1
ATOM 10562 N N . LYS F 1 214 ? 45.143 58.774 10.657 1.00 16.21 214 LYS F N 1
ATOM 10563 C CA . LYS F 1 214 ? 46.384 58.465 9.907 1.00 16.88 214 LYS F CA 1
ATOM 10564 C C . LYS F 1 214 ? 47.469 59.499 10.189 1.00 16.90 214 LYS F C 1
ATOM 10565 O O . LYS F 1 214 ? 48.688 59.192 10.101 1.00 18.25 214 LYS F O 1
ATOM 10571 N N . ASN F 1 215 ? 47.027 60.699 10.551 1.00 17.41 215 ASN F N 1
ATOM 10572 C CA . ASN F 1 215 ? 47.891 61.800 10.925 1.00 17.82 215 ASN F CA 1
ATOM 10573 C C . ASN F 1 215 ? 48.205 61.860 12.429 1.00 18.06 215 ASN F C 1
ATOM 10574 O O . ASN F 1 215 ? 48.723 62.860 12.951 1.00 17.87 215 ASN F O 1
ATOM 10579 N N . GLY F 1 216 ? 47.911 60.794 13.155 1.00 16.52 216 GLY F N 1
ATOM 10580 C CA . GLY F 1 216 ? 48.260 60.735 14.575 1.00 16.80 216 GLY F CA 1
ATOM 10581 C C . GLY F 1 216 ? 47.316 61.440 15.555 1.00 16.88 216 GLY F C 1
ATOM 10582 O O . GLY F 1 216 ? 47.691 61.681 16.715 1.00 18.45 216 GLY F O 1
ATOM 10583 N N . ILE F 1 217 ? 46.111 61.773 15.128 1.00 15.85 217 ILE F N 1
ATOM 10584 C CA . ILE F 1 217 ? 45.090 62.255 16.050 1.00 16.09 217 ILE F CA 1
ATOM 10585 C C . ILE F 1 217 ? 44.382 61.031 16.652 1.00 15.66 217 ILE F C 1
ATOM 10586 O O . ILE F 1 217 ? 43.977 60.121 15.910 1.00 15.31 217 ILE F O 1
ATOM 10591 N N . PRO F 1 218 ? 44.275 60.977 17.990 1.00 15.62 218 PRO F N 1
ATOM 10592 C CA . PRO F 1 218 ? 43.500 59.858 18.588 1.00 14.10 218 PRO F CA 1
ATOM 10593 C C . PRO F 1 218 ? 42.090 59.719 18.053 1.00 14.01 218 PRO F C 1
ATOM 10594 O O . PRO F 1 218 ? 41.449 60.681 17.681 1.00 13.06 218 PRO F O 1
ATOM 10598 N N . ALA F 1 219 ? 41.596 58.482 18.037 1.00 12.82 219 ALA F N 1
ATOM 10599 C CA . ALA F 1 219 ? 40.313 58.226 17.421 1.00 12.66 219 ALA F CA 1
ATOM 10600 C C . ALA F 1 219 ? 39.117 58.844 18.138 1.00 12.96 219 ALA F C 1
ATOM 10601 O O . ALA F 1 219 ? 38.232 59.394 17.498 1.00 14.44 219 ALA F O 1
ATOM 10603 N N . LYS F 1 220 ? 39.053 58.744 19.470 1.00 13.39 220 LYS F N 1
ATOM 10604 C CA . LYS F 1 220 ? 37.903 59.272 20.181 1.00 13.83 220 LYS F CA 1
ATOM 10605 C C . LYS F 1 220 ? 37.877 60.802 20.023 1.00 13.50 220 LYS F C 1
ATOM 10606 O O . LYS F 1 220 ? 36.837 61.431 19.724 1.00 14.78 220 LYS F O 1
ATOM 10612 N N . GLN F 1 221 ? 39.040 61.393 20.225 1.00 13.25 221 GLN F N 1
ATOM 10613 C CA . GLN F 1 221 ? 39.200 62.839 20.048 1.00 13.11 221 GLN F CA 1
ATOM 10614 C C . GLN F 1 221 ? 38.750 63.264 18.642 1.00 13.68 221 GLN F C 1
ATOM 10615 O O . GLN F 1 221 ? 37.944 64.190 18.509 1.00 14.80 221 GLN F O 1
ATOM 10621 N N . ALA F 1 222 ? 39.265 62.576 17.618 1.00 13.75 222 ALA F N 1
ATOM 10622 C CA . ALA F 1 222 ? 38.883 62.868 16.216 1.00 14.38 222 ALA F CA 1
ATOM 10623 C C . ALA F 1 222 ? 37.386 62.713 15.977 1.00 15.21 222 ALA F C 1
ATOM 10624 O O . ALA F 1 222 ? 36.765 63.554 15.311 1.00 16.03 222 ALA F O 1
ATOM 10626 N N . GLN F 1 223 ? 36.792 61.641 16.501 1.00 15.55 223 GLN F N 1
ATOM 10627 C CA . GLN F 1 223 ? 35.356 61.411 16.309 1.00 16.74 223 GLN F CA 1
ATOM 10628 C C . GLN F 1 223 ? 34.566 62.526 16.987 1.00 17.32 223 GLN F C 1
ATOM 10629 O O . GLN F 1 223 ? 33.597 63.021 16.444 1.00 17.47 223 GLN F O 1
ATOM 10635 N N . ASN F 1 224 ? 34.961 62.889 18.208 1.00 17.65 224 ASN F N 1
ATOM 10636 C CA . ASN F 1 224 ? 34.220 63.901 18.960 1.00 18.26 224 ASN F CA 1
ATOM 10637 C C . ASN F 1 224 ? 34.258 65.222 18.186 1.00 18.42 224 ASN F C 1
ATOM 10638 O O . ASN F 1 224 ? 33.240 65.901 18.076 1.00 19.44 224 ASN F O 1
ATOM 10643 N N . ASP F 1 225 ? 35.432 65.538 17.652 1.00 18.46 225 ASP F N 1
ATOM 10644 C CA . ASP F 1 225 ? 35.653 66.772 16.875 1.00 19.10 225 ASP F CA 1
ATOM 10645 C C . ASP F 1 225 ? 34.741 66.766 15.644 1.00 19.95 225 ASP F C 1
ATOM 10646 O O . ASP F 1 225 ? 33.826 67.596 15.496 1.00 20.97 225 ASP F O 1
ATOM 10651 N N . ARG F 1 226 ? 34.925 65.764 14.809 1.00 18.93 226 ARG F N 1
ATOM 10652 C CA . ARG F 1 226 ? 34.267 65.735 13.491 1.00 19.60 226 ARG F CA 1
ATOM 10653 C C . ARG F 1 226 ? 32.777 65.456 13.515 1.00 20.71 226 ARG F C 1
ATOM 10654 O O . ARG F 1 226 ? 32.040 65.965 12.658 1.00 19.89 226 ARG F O 1
ATOM 10662 N N . ARG F 1 227 ? 32.309 64.643 14.458 1.00 21.93 227 ARG F N 1
ATOM 10663 C CA . ARG F 1 227 ? 30.890 64.233 14.461 1.00 23.80 227 ARG F CA 1
ATOM 10664 C C . ARG F 1 227 ? 29.922 65.263 14.982 1.00 25.08 227 ARG F C 1
ATOM 10665 O O . ARG F 1 227 ? 28.714 65.084 14.860 1.00 23.94 227 ARG F O 1
ATOM 10673 N N . SER F 1 228 ? 30.447 66.352 15.545 1.00 26.78 228 SER F N 1
ATOM 10674 C CA . SER F 1 228 ? 29.591 67.361 16.164 1.00 28.08 228 SER F CA 1
ATOM 10675 C C . SER F 1 228 ? 28.552 67.843 15.152 1.00 29.12 228 SER F C 1
ATOM 10676 O O . SER F 1 228 ? 27.389 68.024 15.501 1.00 30.64 228 SER F O 1
ATOM 10679 N N . VAL F 1 229 ? 28.967 67.970 13.891 1.00 29.50 229 VAL F N 1
ATOM 10680 C CA . VAL F 1 229 ? 28.105 68.476 12.817 1.00 30.18 229 VAL F CA 1
ATOM 10681 C C . VAL F 1 229 ? 26.890 67.589 12.535 1.00 30.89 229 VAL F C 1
ATOM 10682 O O . VAL F 1 229 ? 25.913 68.049 11.948 1.00 31.24 229 VAL F O 1
ATOM 10686 N N . LEU F 1 230 ? 26.931 66.322 12.946 1.00 30.98 230 LEU F N 1
ATOM 10687 C CA . LEU F 1 230 ? 25.825 65.409 12.670 1.00 32.26 230 LEU F CA 1
ATOM 10688 C C . LEU F 1 230 ? 24.603 65.592 13.560 1.00 33.22 230 LEU F C 1
ATOM 10689 O O . LEU F 1 230 ? 23.487 65.273 13.147 1.00 34.03 230 LEU F O 1
ATOM 10694 N N . LYS F 1 231 ? 24.793 66.097 14.767 1.00 35.55 231 LYS F N 1
ATOM 10695 C CA . LYS F 1 231 ? 23.646 66.326 15.670 1.00 36.41 231 LYS F CA 1
ATOM 10696 C C . LYS F 1 231 ? 22.607 67.241 15.028 1.00 37.85 231 LYS F C 1
ATOM 10697 O O . LYS F 1 231 ? 22.896 68.087 14.174 1.00 38.67 231 LYS F O 1
ATOM 10703 N N . LYS F 1 232 ? 21.430 67.141 15.344 1.00 39.20 232 LYS F N 1
#

Solvent-accessible surface area: 51343 Å² total

GO terms:
  GO:0008948 oxaloacetate decarboxylase activity (F, IDA)
  GO:0019619 3,4-dihydroxybenzoate catabolic process (P, IDA)
  GO:0047443 4-hydroxy-4-methyl-2-oxoglutarate aldolase activity (F, IDA)

Nearest PDB structures (foldseek):
  2c5q-assembly1_C  TM=1.001E+00  e=1.774E-50  Saccharomyces cerevisiae
  3k4i-assembly1_B  TM=8.798E-01  e=2.192E-16  Pseudomonas syringae pv. tomato
  3k4i-assembly1_C  TM=9.044E-01  e=2.061E-15  Pseudomonas syringae pv. tomato
  5ir2-assembly1_A  TM=8.595E-01  e=3.397E-13  Parabacteroides johnsonii DSM 18315
  5x15-assembly1_C-2  TM=7.676E-01  e=7.170E-13  Streptomyces coelicolor A3(2)

Radius of gyration: 43.23 Å; Cα contacts (8 Å, |Δi|>4): 3472; chains: 6; bounding box: 136×72×79 Å